Protein AF-0000000082338033 (afdb_homodimer)

pLDDT: mean 82.48, std 18.39, range [21.53, 98.69]

Radius of gyration: 28.2 Å; Cα contacts (8 Å, |Δi|>4): 1846; chains: 2; bounding box: 89×76×58 Å

Secondary structure (DSSP, 8-state):
--STTTGGGS-------------EEEEEESSSS--HHHHHHHHHTT-EEEEEE-----S-HHHHHHHHHHHHHHHHHTSPTT--EEEEEEHHHHHHHHHHHTSS-SS-S-TTEEEEEEES----HHHHTTS-------TT-EEEEEE---S-TTSPPEEEEEEEEGGGGGGGGGGS--SS-EEEEEEEETT--TTTTT-TTSTT--HHHHHHHHHHHHHHHHHHTTTTTSSS--SSPPHHHHHHHHHHHHHHHHH--SSTT-----GGGBGGGGT-BGGGTB--EEEETTTTEEESSHHHHHHIIIIISTTSS-TT-EEEEEEEEE-SSEEEEEEEEEEE--S-BTTTBTTPPP---EEEEEEEEEEEEETTEEEEEEEE--HHHHHHHHTS--TT---TT---SS--TTS----SS----STHHHHHHH-/--STTTGGGS-------------EEEEEESSSS--HHHHHHHHHTT-EEEEEE-----S-HHHHHHHHHHHHHHHHHTSPTT--EEEEEEHHHHHHHHHHHTSS-SS-S-TTEEEEEEES----HHHHTTS-------TT-EEEEEE---S-TTSPPEEEEEEEEGGGGGGGGGGS--SS-EEEEEEEETT--TTTTT-TTSTT--HHHHHHHHHHHHHHHHHHTTTTTSSS--SSPPHHHHHHHHHHHHHHHHH-TTSTT-----GGGBGGGGT-BGGGTB--EEEETTTTEEESSHHHHHHIIIIISTTSS-TT-EEEEEEEEE-SSEEEEEEEEEEE--S-BTTTBTTPPP---EEEEEEEEEEEEETTEEEEEEEE--HHHHHHHHTS--TT---TT---SS--TTS----SS----STHHHHHHH-

Organism: NCBI:txid1220207

Solvent-accessible surface area (backbone atoms only — not comparable to full-atom values): 45365 Å² total; per-residue (Å²): 126,70,66,74,67,59,67,76,64,65,82,68,70,77,69,68,67,73,79,68,78,74,45,36,31,38,38,32,29,60,44,90,69,72,47,63,36,59,52,50,52,46,37,50,56,50,34,45,73,45,80,44,61,43,67,81,83,57,94,48,65,66,58,40,30,51,51,52,48,49,55,52,47,56,57,56,69,69,49,56,91,89,55,51,34,31,37,42,22,27,32,48,46,15,31,34,54,49,51,55,64,60,41,96,53,93,68,68,83,55,79,49,47,24,17,40,35,27,38,31,48,48,68,55,67,77,60,55,71,70,47,64,86,50,77,74,62,46,47,75,30,42,50,57,52,69,48,73,63,70,76,74,69,82,59,84,46,31,29,34,36,38,38,32,24,30,87,40,48,52,55,65,71,77,70,70,77,62,95,60,63,30,39,38,36,36,38,40,36,57,93,35,38,72,58,23,68,60,37,85,85,41,90,46,36,30,69,52,60,26,53,40,48,46,56,52,48,50,40,42,48,39,44,35,51,35,48,88,70,31,55,57,81,62,78,30,55,56,42,64,48,48,51,20,51,49,51,38,41,42,44,50,42,51,68,50,58,80,62,89,81,64,61,57,74,56,40,76,51,20,26,62,47,19,59,16,38,80,62,61,77,38,66,11,34,39,36,28,40,37,46,66,36,56,28,54,38,39,67,40,42,50,47,31,55,62,64,28,30,63,62,48,46,34,88,60,51,44,78,43,80,48,42,76,38,48,36,79,41,30,37,36,36,36,31,38,40,35,32,44,30,70,37,42,29,51,45,70,37,50,75,36,34,10,42,62,34,64,44,53,44,56,34,39,39,39,37,33,44,52,55,50,16,38,30,34,36,42,36,43,41,36,49,37,24,54,32,38,47,56,40,58,42,53,54,62,66,61,47,86,83,49,64,56,76,43,48,16,94,87,63,42,63,65,70,70,55,56,62,66,33,44,56,65,38,38,57,63,71,73,99,130,69,67,75,67,61,69,78,65,66,84,68,71,76,69,66,70,71,79,68,78,73,44,36,30,40,38,30,29,60,42,88,70,75,49,63,37,59,52,51,52,45,37,50,56,51,34,44,73,43,79,44,61,44,67,80,82,56,93,47,65,64,59,40,31,51,51,53,50,49,56,52,47,59,56,58,69,70,48,56,92,90,54,50,34,32,38,42,22,27,32,49,45,16,30,32,54,50,51,56,66,60,42,95,52,92,67,68,84,55,79,50,47,24,18,39,36,27,38,33,49,49,70,54,68,76,60,56,72,70,46,66,87,50,76,72,64,43,50,77,28,40,50,54,51,69,50,73,60,70,76,74,68,82,57,83,46,29,29,35,36,39,38,32,24,31,87,41,49,52,55,64,72,77,72,72,83,57,98,59,64,30,39,37,35,39,35,41,36,54,94,36,38,72,58,21,68,60,37,86,86,42,90,47,35,30,70,52,60,26,53,40,50,46,55,51,48,50,39,44,48,37,44,34,52,34,46,89,71,30,55,58,80,61,77,31,54,56,41,63,49,49,51,21,49,50,53,39,40,42,46,48,44,51,68,46,58,79,59,87,81,65,62,56,74,56,39,75,49,22,25,62,47,20,58,15,39,80,61,61,76,37,65,11,35,38,37,28,40,38,45,66,36,56,28,55,38,38,67,38,43,51,48,32,57,61,64,28,29,62,63,48,45,36,88,61,52,43,77,42,78,48,42,76,40,50,33,79,41,31,38,37,36,37,31,38,40,35,33,42,31,69,36,41,29,49,46,70,38,49,76,35,33,9,43,62,36,65,42,52,44,55,34,40,37,39,36,33,44,54,54,53,16,38,28,35,35,42,36,42,39,37,47,38,24,54,32,37,47,56,40,57,41,53,54,60,65,60,48,88,84,48,64,56,75,44,48,17,93,86,63,42,64,65,70,72,56,57,61,65,32,45,56,65,37,39,57,62,70,74,100

Foldseek 3Di:
DVVVVPPVPDDPPPPPPPDFFAAEEEEEEQDPDFQPLVQVLVVLQRHDYDYDHAHDDDPDLQVSLVVVLVVVVVVVVVGDPPHAYEYEYAEQVLQSPLVQQQPPDPDGSGVRYLEYEYAAYHDDPVVLVPFDDDDQDDAFDFPWQQPAPPDDVPDRAREYEYEHEQVCRRCPVVRRDGPDHHTYIYGYHNVADGVQQTDPPDPRHDPVSNVVSVLVRLQRSCVSCPPPVHSPDGQADAQVVLVVVVVVLLVCVQVVVPPPPCQRQQLVQAAPSLQHDVSNVFFAWEAADPVRQIDRHNVSNSCCSRAQAPPPADPQWDKAWDDWDGGRFKIKTKIKIKDFQQADRCSQHNPDGGQRFIAIWIKMWMFGHRSRGTRYIYIDTDSLQVCVRSPNDDQQDDDPPDADDAADPVGHGDDRGHPDHYCVNVVVSND/DVVVVPPVPDDPPPPPPPDFFAAEEEEEEQDPDFQPLVQVLVVLQRHDYDYDHAHDDDPDLQVSLVVVLVVVVVVVVPGDPPHAYEYEYAEQVLQSPLVQQQPPDQDGSGVRYLEYEYAAYHDDPVVLVPFDDDDQDDQFDFPWQAPAPPDDVPDRAYEYEYEHEQVCRRCPVVRRDGPDHHGYIYGYHNVADGVCQTDPPDPRHDPVSNVVSVLVRLQRSCVSCPPPVHSPDGQADAQVVLVVVVVVLLVCCQVVVPPPPCQRQQLVQAAPSLQHDVSNVFFAWEAADVVRQIDRHNVSNSCCSRAQAPPPADPQWDKAWDDWDGGRFKIKTKIKIKDFQQADRCSQHNPDGGQRFIAIWIKMWMFGHRSRGTRYIYIDTDNLQVCVRSPNDDQQDDDPPDADDAADPVGHGDDRGHPDHYCVNVVVSND

Structure (mmCIF, N/CA/C/O backbone):
data_AF-0000000082338033-model_v1
#
loop_
_entity.id
_entity.type
_entity.pdbx_description
1 polymer 'Dienelactone hydrolase'
#
loop_
_atom_site.group_PDB
_atom_site.id
_atom_site.type_symbol
_atom_site.label_atom_id
_atom_site.label_alt_id
_atom_site.label_comp_id
_atom_site.label_asym_id
_atom_site.label_entity_id
_atom_site.label_seq_id
_atom_site.pdbx_PDB_ins_code
_atom_site.Cartn_x
_atom_site.Cartn_y
_atom_site.Cartn_z
_atom_site.occupancy
_atom_site.B_iso_or_equiv
_atom_site.auth_seq_id
_atom_site.auth_comp_id
_atom_site.auth_asym_id
_atom_site.auth_atom_id
_atom_site.pdbx_PDB_model_num
ATOM 1 N N . MET A 1 1 ? -47.188 20.906 7.078 1 21.73 1 MET A N 1
ATOM 2 C CA . MET A 1 1 ? -46.031 20.047 6.949 1 21.73 1 MET A CA 1
ATOM 3 C C . MET A 1 1 ? -45.375 20.234 5.59 1 21.73 1 MET A C 1
ATOM 5 O O . MET A 1 1 ? -44.25 19.781 5.375 1 21.73 1 MET A O 1
ATOM 9 N N . SER A 1 2 ? -46.125 20.625 4.613 1 25.62 2 SER A N 1
ATOM 10 C CA . SER A 1 2 ? -46.062 21.016 3.209 1 25.62 2 SER A CA 1
ATOM 11 C C . SER A 1 2 ? -45.219 22.281 3.031 1 25.62 2 SER A C 1
ATOM 13 O O . SER A 1 2 ? -44.406 22.375 2.105 1 25.62 2 SER A O 1
ATOM 15 N N . LYS A 1 3 ? -45.562 23.312 3.816 1 28.59 3 LYS A N 1
ATOM 16 C CA . LYS A 1 3 ? -45.062 24.688 3.672 1 28.59 3 LYS A CA 1
ATOM 17 C C . LYS A 1 3 ? -43.594 24.766 4.051 1 28.59 3 LYS A C 1
ATOM 19 O O . LYS A 1 3 ? -42.875 25.672 3.6 1 28.59 3 LYS A O 1
ATOM 24 N N . LEU A 1 4 ? -43.312 23.984 5.18 1 24.83 4 LEU A N 1
ATOM 25 C CA . LEU A 1 4 ? -41.938 24.125 5.691 1 24.83 4 LEU A CA 1
ATOM 26 C C . LEU A 1 4 ? -40.938 23.562 4.707 1 24.83 4 LEU A C 1
ATOM 28 O O . LEU A 1 4 ? -39.75 23.953 4.719 1 24.83 4 LEU A O 1
ATOM 32 N N . LEU A 1 5 ? -41.344 22.641 3.785 1 27.52 5 LEU A N 1
ATOM 33 C CA . LEU A 1 5 ? -40.531 22.062 2.729 1 27.52 5 LEU A CA 1
ATOM 34 C C . LEU A 1 5 ? -40.188 23.125 1.687 1 27.52 5 LEU A C 1
ATOM 36 O O . LEU A 1 5 ? -39.188 22.969 0.955 1 27.52 5 LEU A O 1
ATOM 40 N N . GLN A 1 6 ? -41.094 24.141 1.476 1 27.52 6 GLN A N 1
ATOM 41 C CA . GLN A 1 6 ? -41 25.047 0.335 1 27.52 6 GLN A CA 1
ATOM 42 C C . GLN A 1 6 ? -39.844 26.047 0.517 1 27.52 6 GLN A C 1
ATOM 44 O O . GLN A 1 6 ? -39.25 26.5 -0.463 1 27.52 6 GLN A O 1
ATOM 49 N N . SER A 1 7 ? -39.75 26.578 1.756 1 27.94 7 SER A N 1
ATOM 50 C CA . SER A 1 7 ? -38.938 27.797 1.896 1 27.94 7 SER A CA 1
ATOM 51 C C . SER A 1 7 ? -37.469 27.469 1.843 1 27.94 7 SER A C 1
ATOM 53 O O . SER A 1 7 ? -36.625 28.375 1.93 1 27.94 7 SER A O 1
ATOM 55 N N . ILE A 1 8 ? -37.094 26.188 2.029 1 28.62 8 ILE A N 1
ATOM 56 C CA . ILE A 1 8 ? -35.656 25.953 2.152 1 28.62 8 ILE A CA 1
ATOM 57 C C . ILE A 1 8 ? -35 26.109 0.786 1 28.62 8 ILE A C 1
ATOM 59 O O . ILE A 1 8 ? -33.812 25.797 0.626 1 28.62 8 ILE A O 1
ATOM 63 N N . ARG A 1 9 ? -35.719 26.422 -0.312 1 28.38 9 ARG A N 1
ATOM 64 C CA . ARG A 1 9 ? -35.156 26.453 -1.658 1 28.38 9 ARG A CA 1
ATOM 65 C C . ARG A 1 9 ? -34.188 27.625 -1.829 1 28.38 9 ARG A C 1
ATOM 67 O O . ARG A 1 9 ? -33.375 27.625 -2.736 1 28.38 9 ARG A O 1
ATOM 74 N N . ARG A 1 10 ? -34.594 28.797 -1.428 1 29.11 10 ARG A N 1
ATOM 75 C CA . ARG A 1 10 ? -34.219 29.906 -2.293 1 29.11 10 ARG A CA 1
ATOM 76 C C . ARG A 1 10 ? -32.719 30.203 -2.158 1 29.11 10 ARG A C 1
ATOM 78 O O . ARG A 1 10 ? -32.031 30.453 -3.156 1 29.11 10 ARG A O 1
ATOM 85 N N . ARG A 1 11 ? -32.312 30.875 -1.029 1 29.27 11 ARG A N 1
ATOM 86 C CA . ARG A 1 11 ? -31.203 31.797 -1.237 1 29.27 11 ARG A CA 1
ATOM 87 C C . ARG A 1 11 ? -29.875 31.062 -1.253 1 29.27 11 ARG A C 1
ATOM 89 O O . ARG A 1 11 ? -29.312 30.781 -0.197 1 29.27 11 ARG A O 1
ATOM 96 N N . SER A 1 12 ? -29.812 30 -2.006 1 30.42 12 SER A N 1
ATOM 97 C CA . SER A 1 12 ? -28.469 29.469 -2.227 1 30.42 12 SER A CA 1
ATOM 98 C C . SER A 1 12 ? -27.5 30.578 -2.639 1 30.42 12 SER A C 1
ATOM 100 O O . SER A 1 12 ? -27.578 31.094 -3.756 1 30.42 12 SER A O 1
ATOM 102 N N . SER A 1 13 ? -27.359 31.656 -1.843 1 30.8 13 SER A N 1
ATOM 103 C CA . SER A 1 13 ? -26.297 32.562 -2.238 1 30.8 13 SER A CA 1
ATOM 104 C C . SER A 1 13 ? -25.062 31.797 -2.736 1 30.8 13 SER A C 1
ATOM 106 O O . SER A 1 13 ? -24.625 30.844 -2.088 1 30.8 13 SER A O 1
ATOM 108 N N . THR A 1 14 ? -24.906 31.781 -4 1 34.66 14 THR A N 1
ATOM 109 C CA . THR A 1 14 ? -23.781 31.297 -4.789 1 34.66 14 THR A CA 1
ATOM 110 C C . THR A 1 14 ? -22.453 31.766 -4.18 1 34.66 14 THR A C 1
ATOM 112 O O . THR A 1 14 ? -21.984 32.875 -4.465 1 34.66 14 THR A O 1
ATOM 115 N N . HIS A 1 15 ? -22.312 31.781 -2.908 1 31.56 15 HIS A N 1
ATOM 116 C CA . HIS A 1 15 ? -20.938 32.062 -2.504 1 31.56 15 HIS A CA 1
ATOM 117 C C . HIS A 1 15 ? -19.953 31.234 -3.299 1 31.56 15 HIS A C 1
ATOM 119 O O . HIS A 1 15 ? -19.906 30.016 -3.162 1 31.56 15 HIS A O 1
ATOM 125 N N . ARG A 1 16 ? -19.609 31.75 -4.414 1 37.38 16 ARG A N 1
ATOM 126 C CA . ARG A 1 16 ? -18.5 31.188 -5.168 1 37.38 16 ARG A CA 1
ATOM 127 C C . ARG A 1 16 ? -17.328 30.844 -4.25 1 37.38 16 ARG A C 1
ATOM 129 O O . ARG A 1 16 ? -16.859 31.703 -3.488 1 37.38 16 ARG A O 1
ATOM 136 N N . PRO A 1 17 ? -17.141 29.625 -3.932 1 40.53 17 PRO A N 1
ATOM 137 C CA . PRO A 1 17 ? -15.961 29.297 -3.137 1 40.53 17 PRO A CA 1
ATOM 138 C C . PRO A 1 17 ? -14.734 30.109 -3.547 1 40.53 17 PRO A C 1
ATOM 140 O O . PRO A 1 17 ? -14.531 30.375 -4.734 1 40.53 17 PRO A O 1
ATOM 143 N N . LYS A 1 18 ? -14.273 31.125 -2.795 1 44.19 18 LYS A N 1
ATOM 144 C CA . LYS A 1 18 ? -13.023 31.828 -3.068 1 44.19 18 LYS A CA 1
ATOM 145 C C . LYS A 1 18 ? -11.984 30.906 -3.688 1 44.19 18 LYS A C 1
ATOM 147 O O . LYS A 1 18 ? -11.859 29.75 -3.277 1 44.19 18 LYS A O 1
ATOM 152 N N . PRO A 1 19 ? -11.523 31.281 -4.828 1 49.94 19 PRO A N 1
ATOM 153 C CA . PRO A 1 19 ? -10.523 30.453 -5.496 1 49.94 19 PRO A CA 1
ATOM 154 C C . PRO A 1 19 ? -9.391 30.016 -4.566 1 49.94 19 PRO A C 1
ATOM 156 O O . PRO A 1 19 ? -8.945 30.797 -3.727 1 49.94 19 PRO A O 1
ATOM 159 N N . SER A 1 20 ? -9.227 28.734 -4.191 1 61.56 20 SER A N 1
ATOM 160 C CA . SER A 1 20 ? -8.18 28.172 -3.342 1 61.56 20 SER A CA 1
ATOM 161 C C . SER A 1 20 ? -6.816 28.75 -3.684 1 61.56 20 SER A C 1
ATOM 163 O O . SER A 1 20 ? -6.539 29.062 -4.848 1 61.56 20 SER A O 1
ATOM 165 N N . SER A 1 21 ? -6.09 29.422 -2.721 1 73.44 21 SER A N 1
ATOM 166 C CA . SER A 1 21 ? -4.719 29.906 -2.869 1 73.44 21 SER A CA 1
ATOM 167 C C . SER A 1 21 ? -3.869 28.906 -3.656 1 73.44 21 SER A C 1
ATOM 169 O O . SER A 1 21 ? -3.984 27.703 -3.465 1 73.44 21 SER A O 1
ATOM 171 N N . PRO A 1 22 ? -3.242 29.5 -4.723 1 85.62 22 PRO A N 1
ATOM 172 C CA . PRO A 1 22 ? -2.42 28.609 -5.543 1 85.62 22 PRO A CA 1
ATOM 173 C C . PRO A 1 22 ? -1.32 27.922 -4.738 1 85.62 22 PRO A C 1
ATOM 175 O O . PRO A 1 22 ? -0.741 28.516 -3.832 1 85.62 22 PRO A O 1
ATOM 178 N N . ARG A 1 23 ? -1.162 26.703 -4.895 1 91.5 23 ARG A N 1
ATOM 179 C CA . ARG A 1 23 ? -0.034 25.953 -4.352 1 91.5 23 ARG A CA 1
ATOM 180 C C . ARG A 1 23 ? 1.209 26.141 -5.219 1 91.5 23 ARG A C 1
ATOM 182 O O . ARG A 1 23 ? 1.456 25.344 -6.125 1 91.5 23 ARG A O 1
ATOM 189 N N . ARG A 1 24 ? 1.961 27.125 -4.969 1 95.56 24 ARG A N 1
ATOM 190 C CA . ARG A 1 24 ? 3.084 27.531 -5.805 1 95.56 24 ARG A CA 1
ATOM 191 C C . ARG A 1 24 ? 4.258 26.562 -5.648 1 95.56 24 ARG A C 1
ATOM 193 O O . ARG A 1 24 ? 4.699 26.297 -4.531 1 95.56 24 ARG A O 1
ATOM 200 N N . LEU A 1 25 ? 4.676 26.047 -6.746 1 97.62 25 LEU A N 1
ATOM 201 C CA . LEU A 1 25 ? 5.828 25.156 -6.805 1 97.62 25 LEU A CA 1
ATOM 202 C C . LEU A 1 25 ? 6.879 25.688 -7.773 1 97.62 25 LEU A C 1
ATOM 204 O O . LEU A 1 25 ? 6.609 25.859 -8.961 1 97.62 25 LEU A O 1
ATOM 208 N N . TYR A 1 26 ? 8.016 26.016 -7.258 1 98.06 26 TYR A N 1
ATOM 209 C CA . TYR A 1 26 ? 9.125 26.438 -8.102 1 98.06 26 TYR A CA 1
ATOM 210 C C . TYR A 1 26 ? 10.055 25.281 -8.414 1 98.06 26 TYR A C 1
ATOM 212 O O . TYR A 1 26 ? 10.641 24.672 -7.512 1 98.06 26 TYR A O 1
ATOM 220 N N . VAL A 1 27 ? 10.125 24.953 -9.695 1 97.81 27 VAL A N 1
ATOM 221 C CA . VAL A 1 27 ? 11.078 23.953 -10.172 1 97.81 27 VAL A CA 1
ATOM 222 C C . VAL A 1 27 ? 12.375 24.641 -10.602 1 97.81 27 VAL A C 1
ATOM 224 O O . VAL A 1 27 ? 12.359 25.547 -11.43 1 97.81 27 VAL A O 1
ATOM 227 N N . VAL A 1 28 ? 13.492 24.203 -9.969 1 97.69 28 VAL A N 1
ATOM 228 C CA . VAL A 1 28 ? 14.773 24.875 -10.219 1 97.69 28 VAL A CA 1
ATOM 229 C C . VAL A 1 28 ? 15.797 23.844 -10.703 1 97.69 28 VAL A C 1
ATOM 231 O O . VAL A 1 28 ? 15.953 22.781 -10.102 1 97.69 28 VAL A O 1
ATOM 234 N N . SER A 1 29 ? 16.438 24.125 -11.789 1 96.25 29 SER A N 1
ATOM 235 C CA . SER A 1 29 ? 17.516 23.297 -12.305 1 96.25 29 SER A CA 1
ATOM 236 C C . SER A 1 29 ? 18.578 24.141 -13.008 1 96.25 29 SER A C 1
ATOM 238 O O . SER A 1 29 ? 18.406 25.344 -13.172 1 96.25 29 SER A O 1
ATOM 240 N N . ASP A 1 30 ? 19.688 23.5 -13.398 1 94.69 30 ASP A N 1
ATOM 241 C CA . ASP A 1 30 ? 20.797 24.234 -14 1 94.69 30 ASP A CA 1
ATOM 242 C C . ASP A 1 30 ? 20.734 24.188 -15.523 1 94.69 30 ASP A C 1
ATOM 244 O O . ASP A 1 30 ? 21.719 24.453 -16.203 1 94.69 30 ASP A O 1
ATOM 248 N N . THR A 1 31 ? 19.609 23.766 -16.062 1 91.5 31 THR A N 1
ATOM 249 C CA . THR A 1 31 ? 19.375 23.766 -17.5 1 91.5 31 THR A CA 1
ATOM 250 C C . THR A 1 31 ? 18.438 24.891 -17.891 1 91.5 31 THR A C 1
ATOM 252 O O . THR A 1 31 ? 17.609 25.344 -17.094 1 91.5 31 THR A O 1
ATOM 255 N N . PRO A 1 32 ? 18.562 25.359 -19.109 1 91.5 32 PRO A N 1
ATOM 256 C CA . PRO A 1 32 ? 17.719 26.469 -19.531 1 91.5 32 PRO A CA 1
ATOM 257 C C . PRO A 1 32 ? 16.25 26.109 -19.609 1 91.5 32 PRO A C 1
ATOM 259 O O . PRO A 1 32 ? 15.375 26.953 -19.375 1 91.5 32 PRO A O 1
ATOM 262 N N . ALA A 1 33 ? 16.047 24.859 -20.016 1 90.44 33 ALA A N 1
ATOM 263 C CA . ALA A 1 33 ? 14.672 24.375 -20.078 1 90.44 33 ALA A CA 1
ATOM 264 C C . ALA A 1 33 ? 14.516 23.078 -19.297 1 90.44 33 ALA A C 1
ATOM 266 O O . ALA A 1 33 ? 15.5 22.359 -19.047 1 90.44 33 ALA A O 1
ATOM 267 N N . PHE A 1 34 ? 13.289 22.953 -18.859 1 91 34 PHE A N 1
ATOM 268 C CA . PHE A 1 34 ? 12.977 21.719 -18.125 1 91 34 PHE A CA 1
ATOM 269 C C . PHE A 1 34 ? 11.953 20.891 -18.891 1 91 34 PHE A C 1
ATOM 271 O O . PHE A 1 34 ? 11.281 21.391 -19.781 1 91 34 PHE A O 1
ATOM 278 N N . ASP A 1 35 ? 11.922 19.641 -18.562 1 88.31 35 ASP A N 1
ATOM 279 C CA . ASP A 1 35 ? 11.016 18.703 -19.219 1 88.31 35 ASP A CA 1
ATOM 280 C C . ASP A 1 35 ? 9.562 19.141 -19.078 1 88.31 35 ASP A C 1
ATOM 282 O O . ASP A 1 35 ? 9.047 19.234 -17.969 1 88.31 35 ASP A O 1
ATOM 286 N N . SER A 1 36 ? 8.875 19.359 -20.188 1 87.19 36 SER A N 1
ATOM 287 C CA . SER A 1 36 ? 7.504 19.875 -20.188 1 87.19 36 SER A CA 1
ATOM 288 C C . SER A 1 36 ? 6.531 18.844 -19.625 1 87.19 36 SER A C 1
ATOM 290 O O . SER A 1 36 ? 5.539 19.203 -18.984 1 87.19 36 SER A O 1
ATOM 292 N N . ALA A 1 37 ? 6.801 17.609 -19.844 1 85.19 37 ALA A N 1
ATOM 293 C CA . ALA A 1 37 ? 5.93 16.547 -19.344 1 85.19 37 ALA A CA 1
ATOM 294 C C . ALA A 1 37 ? 5.91 16.531 -17.812 1 85.19 37 ALA A C 1
ATOM 296 O O . ALA A 1 37 ? 4.852 16.359 -17.203 1 85.19 37 ALA A O 1
ATOM 297 N N . SER A 1 38 ? 7.051 16.719 -17.281 1 88.44 38 SER A N 1
ATOM 298 C CA . SER A 1 38 ? 7.156 16.75 -15.82 1 88.44 38 SER A CA 1
ATOM 299 C C . SER A 1 38 ? 6.398 17.922 -15.227 1 88.44 38 SER A C 1
ATOM 301 O O . SER A 1 38 ? 5.711 17.781 -14.211 1 88.44 38 SER A O 1
ATOM 303 N N . ILE A 1 39 ? 6.539 19.031 -15.844 1 91.69 39 ILE A N 1
ATOM 304 C CA . ILE A 1 39 ? 5.852 20.234 -15.383 1 91.69 39 ILE A CA 1
ATOM 305 C C . ILE A 1 39 ? 4.34 20.031 -15.477 1 91.69 39 ILE A C 1
ATOM 307 O O . ILE A 1 39 ? 3.607 20.328 -14.531 1 91.69 39 ILE A O 1
ATOM 311 N N . ARG A 1 40 ? 3.912 19.531 -16.531 1 88.94 40 ARG A N 1
ATOM 312 C CA . ARG A 1 40 ? 2.484 19.297 -16.734 1 88.94 40 ARG A CA 1
ATOM 313 C C . ARG A 1 40 ? 1.941 18.312 -15.695 1 88.94 40 ARG A C 1
ATOM 315 O O . ARG A 1 40 ? 0.81 18.453 -15.234 1 88.94 40 ARG A O 1
ATOM 322 N N . ARG A 1 41 ? 2.695 17.344 -15.422 1 88.38 41 ARG A N 1
ATOM 323 C CA . ARG A 1 41 ? 2.281 16.359 -14.422 1 88.38 41 ARG A CA 1
ATOM 324 C C . ARG A 1 41 ? 2.084 17 -13.062 1 88.38 41 ARG A C 1
ATOM 326 O O . ARG A 1 41 ? 1.107 16.719 -12.367 1 88.38 41 ARG A O 1
ATOM 333 N N . LEU A 1 42 ? 3.037 17.859 -12.734 1 92.62 42 LEU A N 1
ATOM 334 C CA . LEU A 1 42 ? 2.93 18.594 -11.477 1 92.62 42 LEU A CA 1
ATOM 335 C C . LEU A 1 42 ? 1.697 19.484 -11.469 1 92.62 42 LEU A C 1
ATOM 337 O O . LEU A 1 42 ? 0.982 19.562 -10.469 1 92.62 42 LEU A O 1
ATOM 341 N N . GLU A 1 43 ? 1.439 20.078 -12.547 1 92.19 43 GLU A N 1
ATOM 342 C CA . GLU A 1 43 ? 0.268 20.953 -12.664 1 92.19 43 GLU A CA 1
ATOM 343 C C . GLU A 1 43 ? -1.023 20.141 -12.57 1 92.19 43 GLU A C 1
ATOM 345 O O . GLU A 1 43 ? -1.983 20.562 -11.922 1 92.19 43 GLU A O 1
ATOM 350 N N . ALA A 1 44 ? -1.002 19.016 -13.18 1 88.69 44 ALA A N 1
ATOM 351 C CA . ALA A 1 44 ? -2.176 18.141 -13.141 1 88.69 44 ALA A CA 1
ATOM 352 C C . ALA A 1 44 ? -2.477 17.688 -11.719 1 88.69 44 ALA A C 1
ATOM 354 O O . ALA A 1 44 ? -3.629 17.406 -11.375 1 88.69 44 ALA A O 1
ATOM 355 N N . GLU A 1 45 ? -1.458 17.625 -10.961 1 91 45 GLU A N 1
ATOM 356 C CA . GLU A 1 45 ? -1.619 17.219 -9.562 1 91 45 GLU A CA 1
ATOM 357 C C . GLU A 1 45 ? -2.076 18.375 -8.695 1 91 45 GLU A C 1
ATOM 359 O O . GLU A 1 45 ? -2.266 18.219 -7.484 1 91 45 GLU A O 1
ATOM 364 N N . GLY A 1 46 ? -2.186 19.562 -9.234 1 90.44 46 GLY A N 1
ATOM 365 C CA . GLY A 1 46 ? -2.801 20.672 -8.516 1 90.44 46 GLY A CA 1
ATOM 366 C C . GLY A 1 46 ? -1.814 21.766 -8.141 1 90.44 46 GLY A C 1
ATOM 367 O O . GLY A 1 46 ? -2.141 22.672 -7.363 1 90.44 46 GLY A O 1
ATOM 368 N N . PHE A 1 47 ? -0.617 21.766 -8.664 1 94.06 47 PHE A N 1
ATOM 369 C CA . PHE A 1 47 ? 0.382 22.781 -8.328 1 94.06 47 PHE A CA 1
ATOM 370 C C . PHE A 1 47 ? 0.433 23.875 -9.383 1 94.06 47 PHE A C 1
ATOM 372 O O . PHE A 1 47 ? 0.19 23.609 -10.562 1 94.06 47 PHE A O 1
ATOM 379 N N . ALA A 1 48 ? 0.621 25.062 -8.961 1 95.12 48 ALA A N 1
ATOM 380 C CA . ALA A 1 48 ? 0.984 26.172 -9.844 1 95.12 48 ALA A CA 1
ATOM 381 C C . ALA A 1 48 ? 2.496 26.234 -10.047 1 95.12 48 ALA A C 1
ATOM 383 O O . ALA A 1 48 ? 3.217 26.766 -9.195 1 95.12 48 ALA A O 1
ATOM 384 N N . VAL A 1 49 ? 2.957 25.812 -11.25 1 96.94 49 VAL A N 1
ATOM 385 C CA . VAL A 1 49 ? 4.379 25.516 -11.414 1 96.94 49 VAL A CA 1
ATOM 386 C C . VAL A 1 49 ? 5.051 26.656 -12.18 1 96.94 49 VAL A C 1
ATOM 388 O O . VAL A 1 49 ? 4.508 27.141 -13.172 1 96.94 49 VAL A O 1
ATOM 391 N N . GLU A 1 50 ? 6.152 27.078 -11.68 1 97.19 50 GLU A N 1
ATOM 392 C CA . GLU A 1 50 ? 7.062 27.984 -12.383 1 97.19 50 GLU A CA 1
ATOM 393 C C . GLU A 1 50 ? 8.477 27.406 -12.445 1 97.19 50 GLU A C 1
ATOM 395 O O . GLU A 1 50 ? 9.016 26.969 -11.422 1 97.19 50 GLU A O 1
ATOM 400 N N . TYR A 1 51 ? 9.016 27.359 -13.641 1 96.94 51 TYR A N 1
ATOM 401 C CA . TYR A 1 51 ? 10.391 26.906 -13.789 1 96.94 51 TYR A CA 1
ATOM 402 C C . TYR A 1 51 ? 11.367 28.062 -13.664 1 96.94 51 TYR A C 1
ATOM 404 O O . TYR A 1 51 ? 11.18 29.109 -14.281 1 96.94 51 TYR A O 1
ATOM 412 N N . LEU A 1 52 ? 12.375 27.875 -12.852 1 96.81 52 LEU A N 1
ATOM 413 C CA . LEU A 1 52 ? 13.43 28.859 -12.633 1 96.81 52 LEU A CA 1
ATOM 414 C C . LEU A 1 52 ? 14.789 28.297 -13.031 1 96.81 52 LEU A C 1
ATOM 416 O O . LEU A 1 52 ? 15.422 27.578 -12.258 1 96.81 52 LEU A O 1
ATOM 420 N N . PRO A 1 53 ? 15.188 28.609 -14.266 1 96.12 53 PRO A N 1
ATOM 421 C CA . PRO A 1 53 ? 16.547 28.172 -14.625 1 96.12 53 PRO A CA 1
ATOM 422 C C . PRO A 1 53 ? 17.625 28.922 -13.844 1 96.12 53 PRO A C 1
ATOM 424 O O . PRO A 1 53 ? 17.516 30.125 -13.617 1 96.12 53 PRO A O 1
ATOM 427 N N . PHE A 1 54 ? 18.594 28.156 -13.32 1 95.69 54 PHE A N 1
ATOM 428 C CA . PHE A 1 54 ? 19.688 28.766 -12.57 1 95.69 54 PHE A CA 1
ATOM 429 C C . PHE A 1 54 ? 21.016 28.094 -12.914 1 95.69 54 PHE A C 1
ATOM 431 O O . PHE A 1 54 ? 21.25 26.938 -12.523 1 95.69 54 PHE A O 1
ATOM 438 N N . GLN A 1 55 ? 21.797 28.797 -13.586 1 89.88 55 GLN A N 1
ATOM 439 C CA . GLN A 1 55 ? 23.141 28.312 -13.898 1 89.88 55 GLN A CA 1
ATOM 440 C C . GLN A 1 55 ? 24.188 28.984 -13.016 1 89.88 55 GLN A C 1
ATOM 442 O O . GLN A 1 55 ? 24.328 30.219 -13.039 1 89.88 55 GLN A O 1
ATOM 447 N N . ALA A 1 56 ? 24.797 28.094 -12.273 1 84.12 56 ALA A N 1
ATOM 448 C CA . ALA A 1 56 ? 25.859 28.625 -11.43 1 84.12 56 ALA A CA 1
ATOM 449 C C . ALA A 1 56 ? 26.984 29.219 -12.273 1 84.12 56 ALA A C 1
ATOM 451 O O . ALA A 1 56 ? 27.359 28.656 -13.297 1 84.12 56 ALA A O 1
ATOM 452 N N . GLN A 1 57 ? 27.422 30.391 -11.922 1 80.81 57 GLN A N 1
ATOM 453 C CA . GLN A 1 57 ? 28.391 31.125 -12.734 1 80.81 57 GLN A CA 1
ATOM 454 C C . GLN A 1 57 ? 29.703 31.312 -11.977 1 80.81 57 GLN A C 1
ATOM 456 O O . GLN A 1 57 ? 30.734 31.641 -12.578 1 80.81 57 GLN A O 1
ATOM 461 N N . SER A 1 58 ? 29.688 31.047 -10.688 1 79.31 58 SER A N 1
ATOM 462 C CA . SER A 1 58 ? 30.859 31.375 -9.875 1 79.31 58 SER A CA 1
ATOM 463 C C . SER A 1 58 ? 31.578 30.125 -9.398 1 79.31 58 SER A C 1
ATOM 465 O O . SER A 1 58 ? 30.969 29.047 -9.32 1 79.31 58 SER A O 1
ATOM 467 N N . ALA A 1 59 ? 32.812 30.266 -9.281 1 79.5 59 ALA A N 1
ATOM 468 C CA . ALA A 1 59 ? 33.594 29.203 -8.641 1 79.5 59 ALA A CA 1
ATOM 469 C C . ALA A 1 59 ? 33.281 29.125 -7.145 1 79.5 59 ALA A C 1
ATOM 471 O O . ALA A 1 59 ? 33.469 28.078 -6.523 1 79.5 59 ALA A O 1
ATOM 472 N N . ASP A 1 60 ? 32.75 30.203 -6.633 1 85.5 60 ASP A N 1
ATOM 473 C CA . ASP A 1 60 ? 32.406 30.281 -5.219 1 85.5 60 ASP A CA 1
ATOM 474 C C . ASP A 1 60 ? 30.953 29.844 -5.004 1 85.5 60 ASP A C 1
ATOM 476 O O . ASP A 1 60 ? 30.016 30.562 -5.371 1 85.5 60 ASP A O 1
ATOM 480 N N . ALA A 1 61 ? 30.734 28.766 -4.371 1 88.81 61 ALA A N 1
ATOM 481 C CA . ALA A 1 61 ? 29.406 28.203 -4.121 1 88.81 61 ALA A CA 1
ATOM 482 C C . ALA A 1 61 ? 28.578 29.141 -3.258 1 88.81 61 ALA A C 1
ATOM 484 O O . ALA A 1 61 ? 27.359 29.219 -3.406 1 88.81 61 ALA A O 1
ATOM 485 N N . ASN A 1 62 ? 29.234 29.953 -2.467 1 90.12 62 ASN A N 1
ATOM 486 C CA . ASN A 1 62 ? 28.5 30.844 -1.583 1 90.12 62 ASN A CA 1
ATOM 487 C C . ASN A 1 62 ? 27.891 32.031 -2.352 1 90.12 62 ASN A C 1
ATOM 489 O O . ASN A 1 62 ? 26.828 32.531 -2 1 90.12 62 ASN A O 1
ATOM 493 N N . ARG A 1 63 ? 28.625 32.438 -3.289 1 92.81 63 ARG A N 1
ATOM 494 C CA . ARG A 1 63 ? 28.078 33.5 -4.121 1 92.81 63 ARG A CA 1
ATOM 495 C C . ARG A 1 63 ? 26.859 33.031 -4.895 1 92.81 63 ARG A C 1
ATOM 497 O O . ARG A 1 63 ? 25.844 33.719 -4.949 1 92.81 63 ARG A O 1
ATOM 504 N N . ASP A 1 64 ? 26.969 31.875 -5.461 1 94.44 64 ASP A N 1
ATOM 505 C CA . ASP A 1 64 ? 25.828 31.312 -6.191 1 94.44 64 ASP A CA 1
ATOM 506 C C . ASP A 1 64 ? 24.656 31.047 -5.258 1 94.44 64 ASP A C 1
ATOM 508 O O . ASP A 1 64 ? 23.5 31.266 -5.629 1 94.44 64 ASP A O 1
ATOM 512 N N . ARG A 1 65 ? 24.922 30.547 -4.078 1 94.31 65 ARG A N 1
ATOM 513 C CA . ARG A 1 65 ? 23.891 30.312 -3.068 1 94.31 65 ARG A CA 1
ATOM 514 C C . ARG A 1 65 ? 23.109 31.578 -2.768 1 94.31 65 ARG A C 1
ATOM 516 O O . ARG A 1 65 ? 21.875 31.578 -2.748 1 94.31 65 ARG A O 1
ATOM 523 N N . ARG A 1 66 ? 23.844 32.688 -2.586 1 93.81 66 ARG A N 1
ATOM 524 C CA . ARG A 1 66 ? 23.203 33.969 -2.26 1 93.81 66 ARG A CA 1
ATOM 525 C C . ARG A 1 66 ? 22.359 34.469 -3.424 1 93.81 66 ARG A C 1
ATOM 527 O O . ARG A 1 66 ? 21.297 35.031 -3.215 1 93.81 66 ARG A O 1
ATOM 534 N N . GLU A 1 67 ? 22.875 34.25 -4.551 1 94.5 67 GLU A N 1
ATOM 535 C CA . GLU A 1 67 ? 22.125 34.656 -5.727 1 94.5 67 GLU A CA 1
ATOM 536 C C . GLU A 1 67 ? 20.828 33.875 -5.848 1 94.5 67 GLU A C 1
ATOM 538 O O . GLU A 1 67 ? 19.766 34.438 -6.133 1 94.5 67 GLU A O 1
ATOM 543 N N . LEU A 1 68 ? 20.906 32.594 -5.711 1 95.44 68 LEU A N 1
ATOM 544 C CA . LEU A 1 68 ? 19.703 31.75 -5.773 1 95.44 68 LEU A CA 1
ATOM 545 C C . LEU A 1 68 ? 18.734 32.125 -4.656 1 95.44 68 LEU A C 1
ATOM 547 O O . LEU A 1 68 ? 17.516 32.156 -4.875 1 95.44 68 LEU A O 1
ATOM 551 N N . GLU A 1 69 ? 19.25 32.406 -3.479 1 94.75 69 GLU A N 1
ATOM 552 C CA . GLU A 1 69 ? 18.422 32.875 -2.367 1 94.75 69 GLU A CA 1
ATOM 553 C C . GLU A 1 69 ? 17.641 34.125 -2.74 1 94.75 69 GLU A C 1
ATOM 555 O O . GLU A 1 69 ? 16.453 34.25 -2.441 1 94.75 69 GLU A O 1
ATOM 560 N N . ARG A 1 70 ? 18.375 35 -3.33 1 94.62 70 ARG A N 1
ATOM 561 C CA . ARG A 1 70 ? 17.75 36.25 -3.746 1 94.62 70 ARG A CA 1
ATOM 562 C C . ARG A 1 70 ? 16.594 36 -4.703 1 94.62 70 ARG A C 1
ATOM 564 O O . ARG A 1 70 ? 15.516 36.594 -4.559 1 94.62 70 ARG A O 1
ATOM 571 N N . ILE A 1 71 ? 16.75 35.188 -5.613 1 95.75 71 ILE A N 1
ATOM 572 C CA . ILE A 1 71 ? 15.727 34.844 -6.605 1 95.75 71 ILE A CA 1
ATOM 573 C C . ILE A 1 71 ? 14.5 34.25 -5.906 1 95.75 71 ILE A C 1
ATOM 575 O O . ILE A 1 71 ? 13.367 34.625 -6.215 1 95.75 71 ILE A O 1
ATOM 579 N N . LEU A 1 72 ? 14.68 33.344 -4.984 1 95.5 72 LEU A N 1
ATOM 580 C CA . LEU A 1 72 ? 13.578 32.719 -4.262 1 95.5 72 LEU A CA 1
ATOM 581 C C . LEU A 1 72 ? 12.883 33.75 -3.348 1 95.5 72 LEU A C 1
ATOM 583 O O . LEU A 1 72 ? 11.664 33.719 -3.193 1 95.5 72 LEU A O 1
ATOM 587 N N . HIS A 1 73 ? 13.656 34.656 -2.799 1 94.75 73 HIS A N 1
ATOM 588 C CA . HIS A 1 73 ? 13.078 35.688 -1.954 1 94.75 73 HIS A CA 1
ATOM 589 C C . HIS A 1 73 ? 12.172 36.625 -2.758 1 94.75 73 HIS A C 1
ATOM 591 O O . HIS A 1 73 ? 11.133 37.062 -2.266 1 94.75 73 HIS A O 1
ATOM 597 N N . GLU A 1 74 ? 12.609 36.938 -3.918 1 95.19 74 GLU A N 1
ATOM 598 C CA . GLU A 1 74 ? 11.773 37.75 -4.797 1 95.19 74 GLU A CA 1
ATOM 599 C C . GLU A 1 74 ? 10.414 37.094 -5.031 1 95.19 74 GLU A C 1
ATOM 601 O O . GLU A 1 74 ? 9.391 37.781 -5.047 1 95.19 74 GLU A O 1
ATOM 606 N N . ARG A 1 75 ? 10.383 35.812 -5.191 1 94 75 ARG A N 1
ATOM 607 C CA . ARG A 1 75 ? 9.133 35.094 -5.387 1 94 75 ARG A CA 1
ATOM 608 C C . ARG A 1 75 ? 8.336 35.031 -4.086 1 94 75 ARG A C 1
ATOM 610 O O . ARG A 1 75 ? 7.102 35.094 -4.105 1 94 75 ARG A O 1
ATOM 617 N N . GLU A 1 76 ? 9 34.812 -3.033 1 92.12 76 GLU A N 1
ATOM 618 C CA . GLU A 1 76 ? 8.359 34.781 -1.726 1 92.12 76 GLU A CA 1
ATOM 619 C C . GLU A 1 76 ? 7.656 36.094 -1.407 1 92.12 76 GLU A C 1
ATOM 621 O O . GLU A 1 76 ? 6.578 36.094 -0.81 1 92.12 76 GLU A O 1
ATOM 626 N N . ASP A 1 77 ? 8.242 37.156 -1.796 1 91.25 77 ASP A N 1
ATOM 627 C CA . ASP A 1 77 ? 7.703 38.5 -1.554 1 91.25 77 ASP A CA 1
ATOM 628 C C . ASP A 1 77 ? 6.395 38.688 -2.318 1 91.25 77 ASP A C 1
ATOM 630 O O . ASP A 1 77 ? 5.566 39.531 -1.925 1 91.25 77 ASP A O 1
ATOM 634 N N . ASP A 1 78 ? 6.207 37.969 -3.324 1 91.19 78 ASP A N 1
ATOM 635 C CA . ASP A 1 78 ? 5.023 38.125 -4.164 1 91.19 78 ASP A CA 1
ATOM 636 C C . ASP A 1 78 ? 3.857 37.312 -3.613 1 91.19 78 ASP A C 1
ATOM 638 O O . ASP A 1 78 ? 2.736 37.406 -4.121 1 91.19 78 ASP A O 1
ATOM 642 N N . LEU A 1 79 ? 4.094 36.594 -2.553 1 90.25 79 LEU A N 1
ATOM 643 C CA . LEU A 1 79 ? 3.051 35.719 -2.01 1 90.25 79 LEU A CA 1
ATOM 644 C C . LEU A 1 79 ? 2.059 36.531 -1.179 1 90.25 79 LEU A C 1
ATOM 646 O O . LEU A 1 79 ? 2.438 37.5 -0.52 1 90.25 79 LEU A O 1
ATOM 650 N N . GLU A 1 80 ? 0.861 36.156 -1.203 1 86.19 80 GLU A N 1
ATOM 651 C CA . GLU A 1 80 ? -0.155 36.719 -0.322 1 86.19 80 GLU A CA 1
ATOM 652 C C . GLU A 1 80 ? 0.019 36.219 1.111 1 86.19 80 GLU A C 1
ATOM 654 O O . GLU A 1 80 ? 0.678 35.188 1.348 1 86.19 80 GLU A O 1
ATOM 659 N N . PRO A 1 81 ? -0.511 37.031 2.053 1 81.81 81 PRO A N 1
ATOM 660 C CA . PRO A 1 81 ? -0.406 36.594 3.441 1 81.81 81 PRO A CA 1
ATOM 661 C C . PRO A 1 81 ? -0.952 35.188 3.648 1 81.81 81 PRO A C 1
ATOM 663 O O . PRO A 1 81 ? -2.029 34.844 3.145 1 81.81 81 PRO A O 1
ATOM 666 N N . GLY A 1 82 ? -0.137 34.344 4.277 1 78.25 82 GLY A N 1
ATOM 667 C CA . GLY A 1 82 ? -0.557 33 4.605 1 78.25 82 GLY A CA 1
ATOM 668 C C . GLY A 1 82 ? -0.188 31.984 3.539 1 78.25 82 GLY A C 1
ATOM 669 O O . GLY A 1 82 ? -0.249 30.781 3.777 1 78.25 82 GLY A O 1
ATOM 670 N N . GLU A 1 83 ? 0.167 32.531 2.369 1 85.94 83 GLU A N 1
ATOM 671 C CA . GLU A 1 83 ? 0.545 31.625 1.291 1 85.94 83 GLU A CA 1
ATOM 672 C C . GLU A 1 83 ? 1.937 31.031 1.521 1 85.94 83 GLU A C 1
ATOM 674 O O . GLU A 1 83 ? 2.809 31.703 2.086 1 85.94 83 GLU A O 1
ATOM 679 N N . ARG A 1 84 ? 2.072 29.875 1.155 1 90.69 84 ARG A N 1
ATOM 680 C CA . ARG A 1 84 ? 3.354 29.188 1.205 1 90.69 84 ARG A CA 1
ATOM 681 C C . ARG A 1 84 ? 3.76 28.688 -0.178 1 90.69 84 ARG A C 1
ATOM 683 O O . ARG A 1 84 ? 2.969 28.75 -1.122 1 90.69 84 ARG A O 1
ATOM 690 N N . TYR A 1 85 ? 5.012 28.297 -0.259 1 94.81 85 TYR A N 1
ATOM 691 C CA . TYR A 1 85 ? 5.484 27.75 -1.529 1 94.81 85 TYR A CA 1
ATOM 692 C C . TYR A 1 85 ? 6.402 26.562 -1.305 1 94.81 85 TYR A C 1
ATOM 694 O O . TYR A 1 85 ? 6.84 26.312 -0.179 1 94.81 85 TYR A O 1
ATOM 702 N N . ALA A 1 86 ? 6.57 25.781 -2.357 1 96.88 86 ALA A N 1
ATOM 703 C CA . ALA A 1 86 ? 7.488 24.641 -2.344 1 96.88 86 ALA A CA 1
ATOM 704 C C . ALA A 1 86 ? 8.539 24.766 -3.445 1 96.88 86 ALA A C 1
ATOM 706 O O . ALA A 1 86 ? 8.375 25.562 -4.379 1 96.88 86 ALA A O 1
ATOM 707 N N . VAL A 1 87 ? 9.641 24 -3.254 1 98.06 87 VAL A N 1
ATOM 708 C CA . VAL A 1 87 ? 10.711 24.016 -4.246 1 98.06 87 VAL A CA 1
ATOM 709 C C . VAL A 1 87 ? 11.102 22.578 -4.598 1 98.06 87 VAL A C 1
ATOM 711 O O . VAL A 1 87 ? 11.242 21.734 -3.711 1 98.06 87 VAL A O 1
ATOM 714 N N . MET A 1 88 ? 11.148 22.312 -5.797 1 98.19 88 MET A N 1
ATOM 715 C CA . MET A 1 88 ? 11.766 21.094 -6.336 1 98.19 88 MET A CA 1
ATOM 716 C C . MET A 1 88 ? 13.023 21.438 -7.129 1 98.19 88 MET A C 1
ATOM 718 O O . MET A 1 88 ? 12.945 22 -8.219 1 98.19 88 MET A O 1
ATOM 722 N N . ALA A 1 89 ? 14.148 21.078 -6.543 1 97.94 89 ALA A N 1
ATOM 723 C CA . ALA A 1 89 ? 15.422 21.516 -7.113 1 97.94 89 ALA A CA 1
ATOM 724 C C . ALA A 1 89 ? 16.234 20.312 -7.602 1 97.94 89 ALA A C 1
ATOM 726 O O . ALA A 1 89 ? 16.203 19.25 -6.996 1 97.94 89 ALA A O 1
ATOM 727 N N . TYR A 1 90 ? 16.969 20.547 -8.711 1 96.88 90 TYR A N 1
ATOM 728 C CA . TYR A 1 90 ? 17.797 19.516 -9.312 1 96.88 90 TYR A CA 1
ATOM 729 C C . TYR A 1 90 ? 19.25 19.953 -9.406 1 96.88 90 TYR A C 1
ATOM 731 O O . TYR A 1 90 ? 19.531 21.156 -9.523 1 96.88 90 TYR A O 1
ATOM 739 N N . ASN A 1 91 ? 20.141 19.031 -9.258 1 95.5 91 ASN A N 1
ATOM 740 C CA . ASN A 1 91 ? 21.562 19.234 -9.555 1 95.5 91 ASN A CA 1
ATOM 741 C C . ASN A 1 91 ? 22.172 20.312 -8.664 1 95.5 91 ASN A C 1
ATOM 743 O O . ASN A 1 91 ? 22.062 20.234 -7.434 1 95.5 91 ASN A O 1
ATOM 747 N N . ARG A 1 92 ? 22.875 21.281 -9.234 1 95 92 ARG A N 1
ATOM 748 C CA . ARG A 1 92 ? 23.594 22.281 -8.461 1 95 92 ARG A CA 1
ATOM 749 C C . ARG A 1 92 ? 22.641 23.141 -7.645 1 95 92 ARG A C 1
ATOM 751 O O . ARG A 1 92 ? 22.875 23.391 -6.465 1 95 92 ARG A O 1
ATOM 758 N N . PRO A 1 93 ? 21.547 23.594 -8.227 1 96.5 93 PRO A N 1
ATOM 759 C CA . PRO A 1 93 ? 20.594 24.359 -7.406 1 96.5 93 PRO A CA 1
ATOM 760 C C . PRO A 1 93 ? 20.141 23.578 -6.168 1 96.5 93 PRO A C 1
ATOM 762 O O . PRO A 1 93 ? 19.953 24.172 -5.102 1 96.5 93 PRO A O 1
ATOM 765 N N . ALA A 1 94 ? 19.953 22.281 -6.355 1 96 94 ALA A N 1
ATOM 766 C CA . ALA A 1 94 ? 19.578 21.453 -5.207 1 96 94 ALA A CA 1
ATOM 767 C C . ALA A 1 94 ? 20.609 21.562 -4.098 1 96 94 ALA A C 1
ATOM 769 O O . ALA A 1 94 ? 20.266 21.734 -2.926 1 96 94 ALA A O 1
ATOM 770 N N . TYR A 1 95 ? 21.812 21.469 -4.516 1 93.62 95 TYR A N 1
ATOM 771 C CA . TYR A 1 95 ? 22.906 21.594 -3.553 1 93.62 95 TYR A CA 1
ATOM 772 C C . TYR A 1 95 ? 22.891 22.969 -2.896 1 93.62 95 TYR A C 1
ATOM 774 O O . TYR A 1 95 ? 23.031 23.094 -1.677 1 93.62 95 TYR A O 1
ATOM 782 N N . LEU A 1 96 ? 22.703 23.969 -3.578 1 94.31 96 LEU A N 1
ATOM 783 C CA . LEU A 1 96 ? 22.797 25.344 -3.092 1 94.31 96 LEU A CA 1
ATOM 784 C C . LEU A 1 96 ? 21.672 25.641 -2.104 1 94.31 96 LEU A C 1
ATOM 786 O O . LEU A 1 96 ? 21.891 26.312 -1.089 1 94.31 96 LEU A O 1
ATOM 790 N N . ILE A 1 97 ? 20.5 25.219 -2.416 1 94 97 ILE A N 1
ATOM 791 C CA . ILE A 1 97 ? 19.375 25.469 -1.521 1 94 97 ILE A CA 1
ATOM 792 C C . ILE A 1 97 ? 19.562 24.719 -0.211 1 94 97 ILE A C 1
ATOM 794 O O . ILE A 1 97 ? 19.297 25.25 0.869 1 94 97 ILE A O 1
ATOM 798 N N . LEU A 1 98 ? 20.031 23.5 -0.34 1 89.75 98 LEU A N 1
ATOM 799 C CA . LEU A 1 98 ? 20.344 22.734 0.861 1 89.75 98 LEU A CA 1
ATOM 800 C C . LEU A 1 98 ? 21.438 23.406 1.678 1 89.75 98 LEU A C 1
ATOM 802 O O . LEU A 1 98 ? 21.359 23.453 2.908 1 89.75 98 LEU A O 1
ATOM 806 N N . LEU A 1 99 ? 22.391 23.891 0.999 1 88.19 99 LEU A N 1
ATOM 807 C CA . LEU A 1 99 ? 23.469 24.625 1.65 1 88.19 99 LEU A CA 1
ATOM 808 C C . LEU A 1 99 ? 22.922 25.844 2.404 1 88.19 99 LEU A C 1
ATOM 810 O O . LEU A 1 99 ? 23.359 26.125 3.525 1 88.19 99 LEU A O 1
ATOM 814 N N . SER A 1 100 ? 22.031 26.484 1.784 1 88.69 100 SER A N 1
ATOM 815 C CA . SER A 1 100 ? 21.406 27.641 2.422 1 88.69 100 SER A CA 1
ATOM 816 C C . SER A 1 100 ? 20.672 27.234 3.688 1 88.69 100 SER A C 1
ATOM 818 O O . SER A 1 100 ? 20.812 27.875 4.734 1 88.69 100 SER A O 1
ATOM 820 N N . HIS A 1 101 ? 19.906 26.219 3.598 1 83.56 101 HIS A N 1
ATOM 821 C CA . HIS A 1 101 ? 19.109 25.75 4.723 1 83.56 101 HIS A CA 1
ATOM 822 C C . HIS A 1 101 ? 20 25.266 5.863 1 83.56 101 HIS A C 1
ATOM 824 O O . HIS A 1 101 ? 19.656 25.422 7.035 1 83.56 101 HIS A O 1
ATOM 830 N N . HIS A 1 102 ? 21.094 24.703 5.578 1 77.94 102 HIS A N 1
ATOM 831 C CA . HIS A 1 102 ? 21.938 24.062 6.586 1 77.94 102 HIS A CA 1
ATOM 832 C C . HIS A 1 102 ? 23 25.031 7.09 1 77.94 102 HIS A C 1
ATOM 834 O O . HIS A 1 102 ? 23.922 24.625 7.812 1 77.94 102 HIS A O 1
ATOM 840 N N . GLN A 1 103 ? 22.891 26.25 6.715 1 75.06 103 GLN A N 1
ATOM 841 C CA . GLN A 1 103 ? 23.766 27.266 7.301 1 75.06 103 GLN A CA 1
ATOM 842 C C . GLN A 1 103 ? 23.609 27.328 8.812 1 75.06 103 GLN A C 1
ATOM 844 O O . GLN A 1 103 ? 22.516 27.047 9.336 1 75.06 103 GLN A O 1
ATOM 849 N N . GLN A 1 104 ? 24.688 27.5 9.414 1 67.31 104 GLN A N 1
ATOM 850 C CA . GLN A 1 104 ? 24.719 27.516 10.875 1 67.31 104 GLN A CA 1
ATOM 851 C C . GLN A 1 104 ? 24.031 28.766 11.43 1 67.31 104 GLN A C 1
ATOM 853 O O . GLN A 1 104 ? 24.656 29.594 12.086 1 67.31 104 GLN A O 1
ATOM 858 N N . THR A 1 105 ? 23.062 29.141 10.828 1 65.12 105 THR A N 1
ATOM 859 C CA . THR A 1 105 ? 22.281 30.266 11.352 1 65.12 105 THR A CA 1
ATOM 860 C C . THR A 1 105 ? 20.953 29.781 11.914 1 65.12 105 THR A C 1
ATOM 862 O O . THR A 1 105 ? 20.469 28.703 11.531 1 65.12 105 THR A O 1
ATOM 865 N N . SER A 1 106 ? 20.5 30.438 12.906 1 60.12 106 SER A N 1
ATOM 866 C CA . SER A 1 106 ? 19.25 30.047 13.562 1 60.12 106 SER A CA 1
ATOM 867 C C . SER A 1 106 ? 18.047 30.438 12.727 1 60.12 106 SER A C 1
ATOM 869 O O . SER A 1 106 ? 16.953 29.891 12.914 1 60.12 106 SER A O 1
ATOM 871 N N . THR A 1 107 ? 18.359 31.359 11.781 1 67.38 107 THR A N 1
ATOM 872 C CA . THR A 1 107 ? 17.219 31.859 11.031 1 67.38 107 THR A CA 1
ATOM 873 C C . THR A 1 107 ? 16.938 30.969 9.82 1 67.38 107 THR A C 1
ATOM 875 O O . THR A 1 107 ? 17.859 30.484 9.164 1 67.38 107 THR A O 1
ATOM 878 N N . ASN A 1 108 ? 15.734 30.688 9.617 1 75.38 108 ASN A N 1
ATOM 879 C CA . ASN A 1 108 ? 15.305 30 8.406 1 75.38 108 ASN A CA 1
ATOM 880 C C . ASN A 1 108 ? 15.383 30.906 7.184 1 75.38 108 ASN A C 1
ATOM 882 O O . ASN A 1 108 ? 14.703 31.938 7.121 1 75.38 108 ASN A O 1
ATOM 886 N N . PRO A 1 109 ? 16.219 30.594 6.297 1 85.44 109 PRO A N 1
ATOM 887 C CA . PRO A 1 109 ? 16.375 31.453 5.113 1 85.44 109 PRO A CA 1
ATOM 888 C C . PRO A 1 109 ? 15.109 31.5 4.258 1 85.44 109 PRO A C 1
ATOM 890 O O . PRO A 1 109 ? 14.922 32.438 3.473 1 85.44 109 PRO A O 1
ATOM 893 N N . PHE A 1 110 ? 14.328 30.516 4.367 1 89.62 110 PHE A N 1
ATOM 894 C CA . PHE A 1 110 ? 13.094 30.453 3.594 1 89.62 110 PHE A CA 1
ATOM 895 C C . PHE A 1 110 ? 11.891 30.234 4.508 1 89.62 110 PHE A C 1
ATOM 897 O O . PHE A 1 110 ? 11.352 29.125 4.578 1 89.62 110 PHE A O 1
ATOM 904 N N . PRO A 1 111 ? 11.367 31.25 5.113 1 85.56 111 PRO A N 1
ATOM 905 C CA . PRO A 1 111 ? 10.352 31.078 6.156 1 85.56 111 PRO A CA 1
ATOM 906 C C . PRO A 1 111 ? 9.023 30.547 5.613 1 85.56 111 PRO A C 1
ATOM 908 O O . PRO A 1 111 ? 8.266 29.906 6.344 1 85.56 111 PRO A O 1
ATOM 911 N N . ARG A 1 112 ? 8.75 30.844 4.387 1 90.69 112 ARG A N 1
ATOM 912 C CA . ARG A 1 112 ? 7.453 30.438 3.857 1 90.69 112 ARG A CA 1
ATOM 913 C C . ARG A 1 112 ? 7.566 29.172 3.029 1 90.69 112 ARG A C 1
ATOM 915 O O . ARG A 1 112 ? 6.594 28.734 2.41 1 90.69 112 ARG A O 1
ATOM 922 N N . LEU A 1 113 ? 8.773 28.625 2.963 1 92.5 113 LEU A N 1
ATOM 923 C CA . LEU A 1 113 ? 8.992 27.359 2.271 1 92.5 113 LEU A CA 1
ATOM 924 C C . LEU A 1 113 ? 8.375 26.203 3.051 1 92.5 113 LEU A C 1
ATOM 926 O O . LEU A 1 113 ? 8.695 26 4.219 1 92.5 113 LEU A O 1
ATOM 930 N N . CYS A 1 114 ? 7.461 25.484 2.428 1 90.94 114 CYS A N 1
ATOM 931 C CA . CYS A 1 114 ? 6.781 24.422 3.166 1 90.94 114 CYS A CA 1
ATOM 932 C C . CYS A 1 114 ? 7.32 23.047 2.779 1 90.94 114 CYS A C 1
ATOM 934 O O . CYS A 1 114 ? 7.141 22.078 3.514 1 90.94 114 CYS A O 1
ATOM 936 N N . ALA A 1 115 ? 7.926 22.938 1.582 1 94.06 115 ALA A N 1
ATOM 937 C CA . ALA A 1 115 ? 8.523 21.672 1.153 1 94.06 115 ALA A CA 1
ATOM 938 C C . ALA A 1 115 ? 9.719 21.922 0.231 1 94.06 115 ALA A C 1
ATOM 940 O O . ALA A 1 115 ? 9.68 22.812 -0.618 1 94.06 115 ALA A O 1
ATOM 941 N N . LEU A 1 116 ? 10.758 21.141 0.422 1 95.12 116 LEU A N 1
ATOM 942 C CA . LEU A 1 116 ? 11.938 21.156 -0.434 1 95.12 116 LEU A CA 1
ATOM 943 C C . LEU A 1 116 ? 12.289 19.75 -0.898 1 95.12 116 LEU A C 1
ATOM 945 O O . LEU A 1 116 ? 12.586 18.875 -0.079 1 95.12 116 LEU A O 1
ATOM 949 N N . VAL A 1 117 ? 12.172 19.516 -2.158 1 96.94 117 VAL A N 1
ATOM 950 C CA . VAL A 1 117 ? 12.609 18.266 -2.762 1 96.94 117 VAL A CA 1
ATOM 951 C C . VAL A 1 117 ? 13.906 18.484 -3.543 1 96.94 117 VAL A C 1
ATOM 953 O O . VAL A 1 117 ? 13.93 19.266 -4.504 1 96.94 117 VAL A O 1
ATOM 956 N N . ALA A 1 118 ? 14.961 17.812 -3.137 1 96.06 118 ALA A N 1
ATOM 957 C CA . ALA A 1 118 ? 16.266 17.984 -3.777 1 96.06 118 ALA A CA 1
ATOM 958 C C . ALA A 1 118 ? 16.672 16.703 -4.52 1 96.06 118 ALA A C 1
ATOM 960 O O . ALA A 1 118 ? 16.828 15.648 -3.91 1 96.06 118 ALA A O 1
ATOM 961 N N . PHE A 1 119 ? 16.828 16.828 -5.84 1 96.5 119 PHE A N 1
ATOM 962 C CA . PHE A 1 119 ? 17.234 15.688 -6.66 1 96.5 119 PHE A CA 1
ATOM 963 C C . PHE A 1 119 ? 18.719 15.773 -6.988 1 96.5 119 PHE A C 1
ATOM 965 O O . PHE A 1 119 ? 19.188 16.766 -7.574 1 96.5 119 PHE A O 1
ATOM 972 N N . TYR A 1 120 ? 19.469 14.734 -6.621 1 94.62 120 TYR A N 1
ATOM 973 C CA . TYR A 1 120 ? 20.875 14.5 -6.875 1 94.62 120 TYR A CA 1
ATOM 974 C C . TYR A 1 120 ? 21.672 15.797 -6.781 1 94.62 120 TYR A C 1
ATOM 976 O O . TYR A 1 120 ? 22.328 16.203 -7.742 1 94.62 120 TYR A O 1
ATOM 984 N N . PRO A 1 121 ? 21.688 16.422 -5.59 1 94.25 121 PRO A N 1
ATOM 985 C CA . PRO A 1 121 ? 22.469 17.625 -5.379 1 94.25 121 PRO A CA 1
ATOM 986 C C . PRO A 1 121 ? 23.922 17.469 -5.832 1 94.25 121 PRO A C 1
ATOM 988 O O . PRO A 1 121 ? 24.609 16.562 -5.383 1 94.25 121 PRO A O 1
ATOM 991 N N . ASP A 1 122 ? 24.281 18.312 -6.699 1 93.06 122 ASP A N 1
ATOM 992 C CA . ASP A 1 122 ? 25.625 18.281 -7.254 1 93.06 122 ASP A CA 1
ATOM 993 C C . ASP A 1 122 ? 26.625 18.953 -6.312 1 93.06 122 ASP A C 1
ATOM 995 O O . ASP A 1 122 ? 26.875 20.156 -6.418 1 93.06 122 ASP A O 1
ATOM 999 N N . THR A 1 123 ? 27.234 18.172 -5.512 1 88.12 123 THR A N 1
ATOM 1000 C CA . THR A 1 123 ? 28.188 18.656 -4.516 1 88.12 123 THR A CA 1
ATOM 1001 C C . THR A 1 123 ? 29.547 18.891 -5.145 1 88.12 123 THR A C 1
ATOM 1003 O O . THR A 1 123 ? 30.062 18.031 -5.867 1 88.12 123 THR A O 1
ATOM 1006 N N . PRO A 1 124 ? 30.094 20.031 -4.809 1 87.06 124 PRO A N 1
ATOM 1007 C CA . PRO A 1 124 ? 31.422 20.312 -5.352 1 87.06 124 PRO A CA 1
ATOM 1008 C C . PRO A 1 124 ? 32.469 19.266 -4.926 1 87.06 124 PRO A C 1
ATOM 1010 O O . PRO A 1 124 ? 32.406 18.766 -3.801 1 87.06 124 PRO A O 1
ATOM 1013 N N . GLU A 1 125 ? 33.375 19.031 -5.789 1 83.06 125 GLU A N 1
ATOM 1014 C CA . GLU A 1 125 ? 34.406 18.016 -5.578 1 83.06 125 GLU A CA 1
ATOM 1015 C C . GLU A 1 125 ? 35.188 18.297 -4.309 1 83.06 125 GLU A C 1
ATOM 1017 O O . GLU A 1 125 ? 35.594 17.359 -3.596 1 83.06 125 GLU A O 1
ATOM 1022 N N . ALA A 1 126 ? 35.438 19.547 -4.066 1 81.12 126 ALA A N 1
ATOM 1023 C CA . ALA A 1 126 ? 36.219 19.922 -2.898 1 81.12 126 ALA A CA 1
ATOM 1024 C C . ALA A 1 126 ? 35.531 19.484 -1.605 1 81.12 126 ALA A C 1
ATOM 1026 O O . ALA A 1 126 ? 36.219 19.094 -0.644 1 81.12 126 ALA A O 1
ATOM 1027 N N . VAL A 1 127 ? 34.281 19.594 -1.555 1 81.38 127 VAL A N 1
ATOM 1028 C CA . VAL A 1 127 ? 33.531 19.203 -0.383 1 81.38 127 VAL A CA 1
ATOM 1029 C C . VAL A 1 127 ? 33.469 17.672 -0.274 1 81.38 127 VAL A C 1
ATOM 1031 O O . VAL A 1 127 ? 33.562 17.125 0.824 1 81.38 127 VAL A O 1
ATOM 1034 N N . LEU A 1 128 ? 33.375 16.984 -1.361 1 79.88 128 LEU A N 1
ATOM 1035 C CA . LEU A 1 128 ? 33.281 15.523 -1.399 1 79.88 128 LEU A CA 1
ATOM 1036 C C . LEU A 1 128 ? 34.531 14.883 -0.848 1 79.88 128 LEU A C 1
ATOM 1038 O O . LEU A 1 128 ? 34.469 13.852 -0.182 1 79.88 128 LEU A O 1
ATOM 1042 N N . LYS A 1 129 ? 35.562 15.461 -1.132 1 78.69 129 LYS A N 1
ATOM 1043 C CA . LYS A 1 129 ? 36.875 14.93 -0.708 1 78.69 129 LYS A CA 1
ATOM 1044 C C . LYS A 1 129 ? 37 14.945 0.812 1 78.69 129 LYS A C 1
ATOM 1046 O O . LYS A 1 129 ? 37.75 14.164 1.385 1 78.69 129 LYS A O 1
ATOM 1051 N N . GLU A 1 130 ? 36.25 15.773 1.443 1 76.25 130 GLU A N 1
ATOM 1052 C CA . GLU A 1 130 ? 36.344 15.914 2.893 1 76.25 130 GLU A CA 1
ATOM 1053 C C . GLU A 1 130 ? 35.375 14.977 3.604 1 76.25 130 GLU A C 1
ATOM 1055 O O . GLU A 1 130 ? 35.438 14.812 4.824 1 76.25 130 GLU A O 1
ATOM 1060 N N . LEU A 1 131 ? 34.469 14.367 2.881 1 73.19 131 LEU A N 1
ATOM 1061 C CA . LEU A 1 131 ? 33.469 13.508 3.488 1 73.19 131 LEU A CA 1
ATOM 1062 C C . LEU A 1 131 ? 34.031 12.117 3.758 1 73.19 131 LEU A C 1
ATOM 1064 O O . LEU A 1 131 ? 34.812 11.586 2.953 1 73.19 131 LEU A O 1
ATOM 1068 N N . PRO A 1 132 ? 33.656 11.711 5.023 1 65.5 132 PRO A N 1
ATOM 1069 C CA . PRO A 1 132 ? 34.094 10.344 5.305 1 65.5 132 PRO A CA 1
ATOM 1070 C C . PRO A 1 132 ? 33.438 9.312 4.395 1 65.5 132 PRO A C 1
ATOM 1072 O O . PRO A 1 132 ? 32.344 9.531 3.912 1 65.5 132 PRO A O 1
ATOM 1075 N N . SER A 1 133 ? 34.188 8.367 3.988 1 60.78 133 SER A N 1
ATOM 1076 C CA . SER A 1 133 ? 33.656 7.254 3.215 1 60.78 133 SER A CA 1
ATOM 1077 C C . SER A 1 133 ? 32.594 6.5 3.998 1 60.78 133 SER A C 1
ATOM 1079 O O . SER A 1 133 ? 32.812 6.094 5.141 1 60.78 133 SER A O 1
ATOM 1081 N N . GLN A 1 134 ? 31.344 6.859 3.801 1 59 134 GLN A N 1
ATOM 1082 C CA . GLN A 1 134 ? 30.281 6.148 4.512 1 59 134 GLN A CA 1
ATOM 1083 C C . GLN A 1 134 ? 29.922 4.855 3.791 1 59 134 GLN A C 1
ATOM 1085 O O . GLN A 1 134 ? 30.062 4.754 2.57 1 59 134 GLN A O 1
ATOM 1090 N N . PRO A 1 135 ? 29.672 3.9 4.691 1 56.41 135 PRO A N 1
ATOM 1091 C CA . PRO A 1 135 ? 29.188 2.652 4.102 1 56.41 135 PRO A CA 1
ATOM 1092 C C . PRO A 1 135 ? 27.984 2.869 3.178 1 56.41 135 PRO A C 1
ATOM 1094 O O . PRO A 1 135 ? 27.188 3.787 3.391 1 56.41 135 PRO A O 1
ATOM 1097 N N . ARG A 1 136 ? 28.062 2.221 2.074 1 54.25 136 ARG A N 1
ATOM 1098 C CA . ARG A 1 136 ? 27 2.244 1.067 1 54.25 136 ARG A CA 1
ATOM 1099 C C . ARG A 1 136 ? 25.641 2.033 1.706 1 54.25 136 ARG A C 1
ATOM 1101 O O . ARG A 1 136 ? 25.469 1.126 2.523 1 54.25 136 ARG A O 1
ATOM 1108 N N . LEU A 1 137 ? 24.875 3.121 1.685 1 56.88 137 LEU A N 1
ATOM 1109 C CA . LEU A 1 137 ? 23.5 2.986 2.111 1 56.88 137 LEU A CA 1
ATOM 1110 C C . LEU A 1 137 ? 22.797 1.845 1.371 1 56.88 137 LEU A C 1
ATOM 1112 O O . LEU A 1 137 ? 23.109 1.585 0.204 1 56.88 137 LEU A O 1
ATOM 1116 N N . PRO A 1 138 ? 22.172 1.056 2.135 1 55.16 138 PRO A N 1
ATOM 1117 C CA . PRO A 1 138 ? 21.438 0.018 1.412 1 55.16 138 PRO A CA 1
ATOM 1118 C C . PRO A 1 138 ? 20.5 0.592 0.348 1 55.16 138 PRO A C 1
ATOM 1120 O O . PRO A 1 138 ? 20.109 1.761 0.426 1 55.16 138 PRO A O 1
ATOM 1123 N N . PRO A 1 139 ? 20.547 0.057 -0.779 1 46.97 139 PRO A N 1
ATOM 1124 C CA . PRO A 1 139 ? 19.734 0.544 -1.896 1 46.97 139 PRO A CA 1
ATOM 1125 C C . PRO A 1 139 ? 18.5 1.324 -1.434 1 46.97 139 PRO A C 1
ATOM 1127 O O . PRO A 1 139 ? 18.172 2.355 -2.02 1 46.97 139 PRO A O 1
ATOM 1130 N N . SER A 1 140 ? 17.562 0.77 -0.968 1 46.59 140 SER A N 1
ATOM 1131 C CA . SER A 1 140 ? 16.281 1.449 -0.813 1 46.59 140 SER A CA 1
ATOM 1132 C C . SER A 1 140 ? 16.141 2.084 0.567 1 46.59 140 SER A C 1
ATOM 1134 O O . SER A 1 140 ? 15.047 2.213 1.1 1 46.59 140 SER A O 1
ATOM 1136 N N . THR A 1 141 ? 17.328 2.299 1.18 1 45 141 THR A N 1
ATOM 1137 C CA . THR A 1 141 ? 17.078 2.684 2.564 1 45 141 THR A CA 1
ATOM 1138 C C . THR A 1 141 ? 16.781 4.176 2.664 1 45 141 THR A C 1
ATOM 1140 O O . THR A 1 141 ? 17.5 5 2.1 1 45 141 THR A O 1
ATOM 1143 N N . THR A 1 142 ? 15.547 4.5 2.773 1 45.06 142 THR A N 1
ATOM 1144 C CA . THR A 1 142 ? 14.992 5.805 3.129 1 45.06 142 THR A CA 1
ATOM 1145 C C . THR A 1 142 ? 15.523 6.262 4.484 1 45.06 142 THR A C 1
ATOM 1147 O O . THR A 1 142 ? 15.219 5.656 5.516 1 45.06 142 THR A O 1
ATOM 1150 N N . ALA A 1 143 ? 16.859 6.594 4.637 1 42.53 143 ALA A N 1
ATOM 1151 C CA . ALA A 1 143 ? 17.219 7.176 5.926 1 42.53 143 ALA A CA 1
ATOM 1152 C C . ALA A 1 143 ? 16.297 8.352 6.266 1 42.53 143 ALA A C 1
ATOM 1154 O O . ALA A 1 143 ? 16.078 9.234 5.438 1 42.53 143 ALA A O 1
ATOM 1155 N N . ALA A 1 144 ? 15.219 8.086 6.906 1 44.62 144 ALA A N 1
ATOM 1156 C CA . ALA A 1 144 ? 14.422 9.219 7.359 1 44.62 144 ALA A CA 1
ATOM 1157 C C . ALA A 1 144 ? 14.945 9.758 8.688 1 44.62 144 ALA A C 1
ATOM 1159 O O . ALA A 1 144 ? 15.266 8.992 9.594 1 44.62 144 ALA A O 1
ATOM 1160 N N . SER A 1 145 ? 15.836 10.836 8.742 1 43.62 145 SER A N 1
ATOM 1161 C CA . SER A 1 145 ? 16.125 11.531 9.992 1 43.62 145 SER A CA 1
ATOM 1162 C C . SER A 1 145 ? 15.008 12.492 10.367 1 43.62 145 SER A C 1
ATOM 1164 O O . SER A 1 145 ? 14.43 13.141 9.5 1 43.62 145 SER A O 1
ATOM 1166 N N . THR A 1 146 ? 14.211 12.055 11.289 1 44.03 146 THR A N 1
ATOM 1167 C CA . THR A 1 146 ? 13.242 13.039 11.758 1 44.03 146 THR A CA 1
ATOM 1168 C C . THR A 1 146 ? 13.805 13.812 12.953 1 44.03 146 THR A C 1
ATOM 1170 O O . THR A 1 146 ? 14.297 13.219 13.906 1 44.03 146 THR A O 1
ATOM 1173 N N . SER A 1 147 ? 14.594 14.922 12.75 1 38.12 147 SER A N 1
ATOM 1174 C CA . SER A 1 147 ? 14.883 15.781 13.898 1 38.12 147 SER A CA 1
ATOM 1175 C C . SER A 1 147 ? 13.695 16.656 14.242 1 38.12 147 SER A C 1
ATOM 1177 O O . SER A 1 147 ? 13.141 17.328 13.367 1 38.12 147 SER A O 1
ATOM 1179 N N . ASN A 1 148 ? 12.758 16.156 14.961 1 39.56 148 ASN A N 1
ATOM 1180 C CA . ASN A 1 148 ? 11.664 17 15.414 1 39.56 148 ASN A CA 1
ATOM 1181 C C . ASN A 1 148 ? 12.102 17.922 16.547 1 39.56 148 ASN A C 1
ATOM 1183 O O . ASN A 1 148 ? 12.562 17.453 17.594 1 39.56 148 ASN A O 1
ATOM 1187 N N . SER A 1 149 ? 12.781 19.047 16.281 1 34 149 SER A N 1
ATOM 1188 C CA . SER A 1 149 ? 12.891 19.984 17.391 1 34 149 SER A CA 1
ATOM 1189 C C . SER A 1 149 ? 11.523 20.328 17.969 1 34 149 SER A C 1
ATOM 1191 O O . SER A 1 149 ? 10.555 20.5 17.219 1 34 149 SER A O 1
ATOM 1193 N N . ALA A 1 150 ? 11.266 20.016 19.172 1 33.97 150 ALA A N 1
ATOM 1194 C CA . ALA A 1 150 ? 10.148 20.062 20.109 1 33.97 150 ALA A CA 1
ATOM 1195 C C . ALA A 1 150 ? 9.406 21.391 20 1 33.97 150 ALA A C 1
ATOM 1197 O O . ALA A 1 150 ? 8.359 21.594 20.625 1 33.97 150 ALA A O 1
ATOM 1198 N N . ALA A 1 151 ? 10.055 22.547 19.656 1 32.31 151 ALA A N 1
ATOM 1199 C CA . ALA A 1 151 ? 9.445 23.656 20.375 1 32.31 151 AL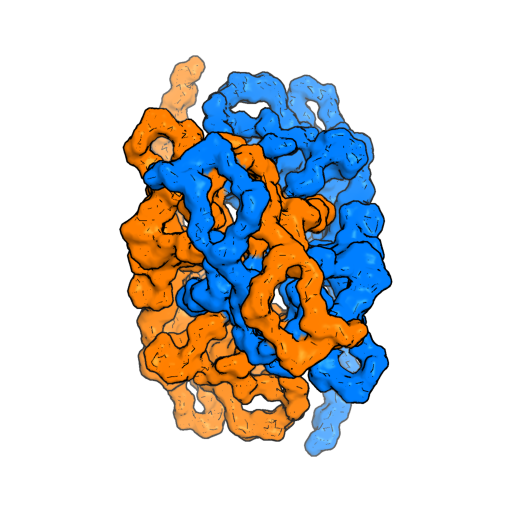A A CA 1
ATOM 1200 C C . ALA A 1 151 ? 8.023 23.906 19.891 1 32.31 151 ALA A C 1
ATOM 1202 O O . ALA A 1 151 ? 7.141 24.266 20.672 1 32.31 151 ALA A O 1
ATOM 1203 N N . PHE A 1 152 ? 7.762 24.562 18.688 1 33.69 152 PHE A N 1
ATOM 1204 C CA . PHE A 1 152 ? 6.465 25.188 18.438 1 33.69 152 PHE A CA 1
ATOM 1205 C C . PHE A 1 152 ? 5.551 24.234 17.672 1 33.69 152 PHE A C 1
ATOM 1207 O O . PHE A 1 152 ? 5.887 23.797 16.562 1 33.69 152 PHE A O 1
ATOM 1214 N N . GLU A 1 153 ? 4.691 23.406 18.344 1 41.41 153 GLU A N 1
ATOM 1215 C CA . GLU A 1 153 ? 3.662 22.391 18.078 1 41.41 153 GLU A CA 1
ATOM 1216 C C . GLU A 1 153 ? 2.861 22.75 16.828 1 41.41 153 GLU A C 1
ATOM 1218 O O . GLU A 1 153 ? 2.316 21.859 16.156 1 41.41 153 GLU A O 1
ATOM 1223 N N . THR A 1 154 ? 2.611 24.094 16.609 1 42.69 154 THR A N 1
ATOM 1224 C CA . THR A 1 154 ? 1.511 24.453 15.719 1 42.69 154 THR A CA 1
ATOM 1225 C C . THR A 1 154 ? 1.998 24.609 14.281 1 42.69 154 THR A C 1
ATOM 1227 O O . THR A 1 154 ? 1.193 24.781 13.367 1 42.69 154 THR A O 1
ATOM 1230 N N . LEU A 1 155 ? 3.34 24.875 14.086 1 49.16 155 LEU A N 1
ATOM 1231 C CA . LEU A 1 155 ? 3.648 25.25 12.711 1 49.16 155 LEU A CA 1
ATOM 1232 C C . LEU A 1 155 ? 4.082 24.031 11.906 1 49.16 155 LEU A C 1
ATOM 1234 O O . LEU A 1 155 ? 4.73 23.125 12.438 1 49.16 155 LEU A O 1
ATOM 1238 N N . PRO A 1 156 ? 3.432 24.016 10.75 1 57.5 156 PRO A N 1
ATOM 1239 C CA . PRO A 1 156 ? 3.801 22.906 9.867 1 57.5 156 PRO A CA 1
ATOM 1240 C C . PRO A 1 156 ? 5.309 22.797 9.664 1 57.5 156 PRO A C 1
ATOM 1242 O O . PRO A 1 156 ? 5.988 23.812 9.469 1 57.5 156 PRO A O 1
ATOM 1245 N N . VAL A 1 157 ? 5.914 21.766 10.008 1 68.06 157 VAL A N 1
ATOM 1246 C CA . VAL A 1 157 ? 7.32 21.406 9.883 1 68.06 157 VAL A CA 1
ATOM 1247 C C . VAL A 1 157 ? 7.703 21.328 8.406 1 68.06 157 VAL A C 1
ATOM 1249 O O . VAL A 1 157 ? 6.953 20.781 7.59 1 68.06 157 VAL A O 1
ATOM 1252 N N . LEU A 1 158 ? 8.742 22.203 7.988 1 83.12 1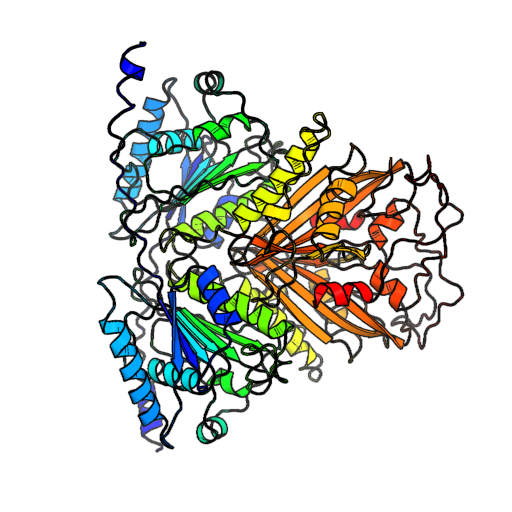58 LEU A N 1
ATOM 1253 C CA . LEU A 1 158 ? 9.297 22.125 6.641 1 83.12 158 LEU A CA 1
ATOM 1254 C C . LEU A 1 158 ? 9.633 20.672 6.285 1 83.12 158 LEU A C 1
ATOM 1256 O O . LEU A 1 158 ? 10.305 19.984 7.051 1 83.12 158 LEU A O 1
ATOM 1260 N N . GLN A 1 159 ? 9.016 20.297 5.164 1 86.12 159 GLN A N 1
ATOM 1261 C CA . GLN A 1 159 ? 9.328 18.953 4.66 1 86.12 159 GLN A CA 1
ATOM 1262 C C . GLN A 1 159 ? 10.523 18.984 3.715 1 86.12 159 GLN A C 1
ATOM 1264 O O . GLN A 1 159 ? 10.523 19.734 2.729 1 86.12 159 GLN A O 1
ATOM 1269 N N . ILE A 1 160 ? 11.539 18.203 4.016 1 88.12 160 ILE A N 1
ATOM 1270 C CA . ILE A 1 160 ? 12.703 18.125 3.139 1 88.12 160 ILE A CA 1
ATOM 1271 C C . ILE A 1 160 ? 12.898 16.672 2.672 1 88.12 160 ILE A C 1
ATOM 1273 O O . ILE A 1 160 ? 12.789 15.742 3.467 1 88.12 160 ILE A O 1
ATOM 1277 N N . GLN A 1 161 ? 13.07 16.562 1.436 1 90.62 161 GLN A N 1
ATOM 1278 C CA . GLN A 1 161 ? 13.375 15.258 0.86 1 90.62 161 GLN A CA 1
ATOM 1279 C C . GLN A 1 161 ? 14.578 15.336 -0.074 1 90.62 161 GLN A C 1
ATOM 1281 O O . GLN A 1 161 ? 14.648 16.219 -0.934 1 90.62 161 GLN A O 1
ATOM 1286 N N . ILE A 1 162 ? 15.523 14.422 0.087 1 90.56 162 ILE A N 1
ATOM 1287 C CA . ILE A 1 162 ? 16.734 14.398 -0.725 1 90.56 162 ILE A CA 1
ATOM 1288 C C . ILE A 1 162 ? 16.828 13.07 -1.484 1 90.56 162 ILE A C 1
ATOM 1290 O O . ILE A 1 162 ? 16.734 12 -0.883 1 90.56 162 ILE A O 1
ATOM 1294 N N . HIS A 1 163 ? 16.984 13.172 -2.785 1 92.5 163 HIS A N 1
ATOM 1295 C CA . HIS A 1 163 ? 17.109 12 -3.65 1 92.5 163 HIS A CA 1
ATOM 1296 C C . HIS A 1 163 ? 18.531 11.859 -4.18 1 92.5 163 HIS A C 1
ATOM 1298 O O . HIS A 1 163 ? 19 12.711 -4.941 1 92.5 163 HIS A O 1
ATOM 1304 N N . LEU A 1 164 ? 19.172 10.812 -3.783 1 90.25 164 LEU A N 1
ATOM 1305 C CA . LEU A 1 164 ? 20.562 10.586 -4.184 1 90.25 164 LEU A CA 1
ATOM 1306 C C . LEU A 1 164 ? 20.656 9.461 -5.207 1 90.25 164 LEU A C 1
ATOM 1308 O O . LEU A 1 164 ? 20.016 8.414 -5.043 1 90.25 164 LEU A O 1
ATOM 1312 N N . ALA A 1 165 ? 21.438 9.727 -6.199 1 91.88 165 ALA A N 1
ATOM 1313 C CA . ALA A 1 165 ? 21.703 8.711 -7.211 1 91.88 165 ALA A CA 1
ATOM 1314 C C . ALA A 1 165 ? 22.781 7.73 -6.742 1 91.88 165 ALA A C 1
ATOM 1316 O O . ALA A 1 165 ? 23.406 7.941 -5.699 1 91.88 165 ALA A O 1
ATOM 1317 N N . GLY A 1 166 ? 22.953 6.691 -7.504 1 86.44 166 GLY A N 1
ATOM 1318 C CA . GLY A 1 166 ? 23.859 5.609 -7.148 1 86.44 166 GLY A CA 1
ATOM 1319 C C . GLY A 1 166 ? 25.281 6.074 -6.895 1 86.44 166 GLY A C 1
ATOM 1320 O O . GLY A 1 166 ? 25.922 5.625 -5.949 1 86.44 166 GLY A O 1
ATOM 1321 N N . SER A 1 167 ? 25.766 6.969 -7.656 1 83.88 167 SER A N 1
ATOM 1322 C CA . SER A 1 167 ? 27.141 7.426 -7.566 1 83.88 167 SER A CA 1
ATOM 1323 C C . SER A 1 167 ? 27.312 8.438 -6.434 1 83.88 167 SER A C 1
ATOM 1325 O O . SER A 1 167 ? 28.438 8.891 -6.168 1 83.88 167 SER A O 1
ATOM 1327 N N . GLN A 1 168 ? 26.219 8.727 -5.703 1 82.38 168 GLN A N 1
ATOM 1328 C CA . GLN A 1 168 ? 26.281 9.781 -4.699 1 82.38 168 GLN A CA 1
ATOM 1329 C C . GLN A 1 168 ? 26.141 9.211 -3.291 1 82.38 168 GLN A C 1
ATOM 1331 O O . GLN A 1 168 ? 25.719 9.914 -2.369 1 82.38 168 GLN A O 1
ATOM 1336 N N . ASN A 1 169 ? 26.375 8.062 -3.074 1 74 169 ASN A N 1
ATOM 1337 C CA . ASN A 1 169 ? 26.219 7.395 -1.789 1 74 169 ASN A CA 1
ATOM 1338 C C . ASN A 1 169 ? 26.984 8.109 -0.684 1 74 169 ASN A C 1
ATOM 1340 O O . ASN A 1 169 ? 26.516 8.18 0.455 1 74 169 ASN A O 1
ATOM 1344 N N . GLN A 1 170 ? 28.078 8.711 -0.975 1 71.31 170 GLN A N 1
ATOM 1345 C CA . GLN A 1 170 ? 28.938 9.359 0.002 1 71.31 170 GLN A CA 1
ATOM 1346 C C . GLN A 1 170 ? 28.312 10.641 0.541 1 71.31 170 GLN A C 1
ATOM 1348 O O . GLN A 1 170 ? 28.656 11.102 1.632 1 71.31 170 GLN A O 1
ATOM 1353 N N . CYS A 1 171 ? 27.344 11.133 -0.15 1 69.38 171 CYS A N 1
ATOM 1354 C CA . CYS A 1 171 ? 26.781 12.43 0.184 1 69.38 171 CYS A CA 1
ATOM 1355 C C . CYS A 1 171 ? 25.734 12.297 1.287 1 69.38 171 CYS A C 1
ATOM 1357 O O . CYS A 1 171 ? 25.234 13.297 1.802 1 69.38 171 CYS A O 1
ATOM 1359 N N . SER A 1 172 ? 25.375 11.18 1.701 1 65.44 172 SER A N 1
ATOM 1360 C CA . SER A 1 172 ? 24.344 10.977 2.723 1 65.44 172 SER A CA 1
ATOM 1361 C C . SER A 1 172 ? 24.766 11.609 4.051 1 65.44 172 SER A C 1
ATOM 1363 O O . SER A 1 172 ? 23.906 12.039 4.832 1 65.44 172 SER A O 1
ATOM 1365 N N . ALA A 1 173 ? 25.953 11.82 4.25 1 63.56 173 ALA A N 1
ATOM 1366 C CA . ALA A 1 173 ? 26.5 12.328 5.508 1 63.56 173 ALA A CA 1
ATOM 1367 C C . ALA A 1 173 ? 26.359 13.852 5.582 1 63.56 173 ALA A C 1
ATOM 1369 O O . ALA A 1 173 ? 26.422 14.43 6.668 1 63.56 173 ALA A O 1
ATOM 1370 N N . LEU A 1 174 ? 26.172 14.43 4.488 1 61.16 174 LEU A N 1
ATOM 1371 C CA . LEU A 1 174 ? 26.203 15.883 4.402 1 61.16 174 LEU A CA 1
ATOM 1372 C C . LEU A 1 174 ? 24.938 16.484 5.031 1 61.16 174 LEU A C 1
ATOM 1374 O O . LEU A 1 174 ? 24.953 17.641 5.445 1 61.16 174 LEU A O 1
ATOM 1378 N N . TRP A 1 175 ? 23.875 15.672 5.16 1 61.97 175 TRP A N 1
ATOM 1379 C CA . TRP A 1 175 ? 22.609 16.344 5.434 1 61.97 175 TRP A CA 1
ATOM 1380 C C . TRP A 1 175 ? 22.016 15.852 6.746 1 61.97 175 TRP A C 1
ATOM 1382 O O . TRP A 1 175 ? 20.828 16.078 7.016 1 61.97 175 TRP A O 1
ATOM 1392 N N . ASP A 1 176 ? 22.609 15.117 7.605 1 57.34 176 ASP A N 1
ATOM 1393 C CA . ASP A 1 176 ? 22.109 14.594 8.867 1 57.34 176 ASP A CA 1
ATOM 1394 C C . ASP A 1 176 ? 21.828 15.727 9.859 1 57.34 176 ASP A C 1
ATOM 1396 O O . ASP A 1 176 ? 20.906 15.633 10.672 1 57.34 176 ASP A O 1
ATOM 1400 N N . ASP A 1 177 ? 22.75 16.703 10.141 1 50.75 177 ASP A N 1
ATOM 1401 C CA . ASP A 1 177 ? 22.844 17.438 11.406 1 50.75 177 ASP A CA 1
ATOM 1402 C C . ASP A 1 177 ? 22.141 18.797 11.305 1 50.75 177 ASP A C 1
ATOM 1404 O O . ASP A 1 177 ? 22.281 19.625 12.195 1 50.75 177 ASP A O 1
ATOM 1408 N N . THR A 1 178 ? 20.922 18.969 11.023 1 53.16 178 THR A N 1
ATOM 1409 C CA . THR A 1 178 ? 20.719 20.406 11.156 1 53.16 178 THR A CA 1
ATOM 1410 C C . THR A 1 178 ? 19.922 20.734 12.414 1 53.16 178 THR A C 1
ATOM 1412 O O . THR A 1 178 ? 19.188 19.875 12.93 1 53.16 178 THR A O 1
ATOM 1415 N N . ASN A 1 179 ? 20.328 21.797 13.188 1 53 179 ASN A N 1
ATOM 1416 C CA . ASN A 1 179 ? 19.703 22.5 14.312 1 53 179 ASN A CA 1
ATOM 1417 C C . ASN A 1 179 ? 18.359 23.094 13.93 1 53 179 ASN A C 1
ATOM 1419 O O . ASN A 1 179 ? 17.766 23.844 14.703 1 53 179 ASN A O 1
ATOM 1423 N N . LYS A 1 180 ? 17.891 22.984 12.719 1 58.28 180 LYS A N 1
ATOM 1424 C CA . LYS A 1 180 ? 16.609 23.547 12.305 1 58.28 180 LYS A CA 1
ATOM 1425 C C . LYS A 1 180 ? 15.516 22.484 12.281 1 58.28 180 LYS A C 1
ATOM 1427 O O . LYS A 1 180 ? 15.797 21.312 12.094 1 58.28 180 LYS A O 1
ATOM 1432 N N . ARG A 1 181 ? 14.32 22.953 12.688 1 63.47 181 ARG A N 1
ATOM 1433 C CA . ARG A 1 181 ? 13.172 22.062 12.75 1 63.47 181 ARG A CA 1
ATOM 1434 C C . ARG A 1 181 ? 12.727 21.641 11.352 1 63.47 181 ARG A C 1
ATOM 1436 O O . ARG A 1 181 ? 12.32 22.469 10.547 1 63.47 181 ARG A O 1
ATOM 1443 N N . HIS A 1 182 ? 13.008 20.516 10.93 1 69.31 182 HIS A N 1
ATOM 1444 C CA . HIS A 1 182 ? 12.516 19.984 9.656 1 69.31 182 HIS A CA 1
ATOM 1445 C C . HIS A 1 182 ? 12.383 18.453 9.711 1 69.31 182 HIS A C 1
ATOM 1447 O O . HIS A 1 182 ? 12.883 17.828 10.641 1 69.31 182 HIS A O 1
ATOM 1453 N N . ARG A 1 183 ? 11.484 18.078 8.914 1 73.56 183 ARG A N 1
ATOM 1454 C CA . ARG A 1 183 ? 11.406 16.641 8.633 1 73.56 183 ARG A CA 1
ATOM 1455 C C . ARG A 1 183 ? 12.164 16.281 7.359 1 73.56 183 ARG A C 1
ATOM 1457 O O . ARG A 1 183 ? 11.867 16.812 6.285 1 73.56 183 ARG A O 1
ATOM 1464 N N . CYS A 1 184 ? 13.164 15.492 7.535 1 79.12 184 CYS A N 1
ATOM 1465 C CA . CYS A 1 184 ? 14.008 15.211 6.375 1 79.12 184 CYS A CA 1
ATOM 1466 C C . CYS A 1 184 ? 14.039 13.719 6.074 1 79.12 184 CYS A C 1
ATOM 1468 O O . CYS A 1 184 ? 14.203 12.898 6.98 1 79.12 184 CYS A O 1
ATOM 1470 N N . HIS A 1 185 ? 13.797 13.406 4.816 1 80.62 185 HIS A N 1
ATOM 1471 C CA . HIS A 1 185 ? 13.953 12.039 4.32 1 80.62 185 HIS A CA 1
ATOM 1472 C C . HIS A 1 185 ? 14.992 11.977 3.213 1 80.62 185 HIS A C 1
ATOM 1474 O O . HIS A 1 185 ? 14.945 12.758 2.26 1 80.62 185 HIS A O 1
ATOM 1480 N N . LEU A 1 186 ? 15.922 11.07 3.395 1 85.31 186 LEU A N 1
ATOM 1481 C CA . LEU A 1 186 ? 16.922 10.812 2.359 1 85.31 186 LEU A CA 1
ATOM 1482 C C . LEU A 1 186 ? 16.641 9.492 1.652 1 85.31 186 LEU A C 1
ATOM 1484 O O . LEU A 1 186 ? 16.469 8.461 2.303 1 85.31 186 LEU A O 1
ATOM 1488 N N . HIS A 1 187 ? 16.531 9.586 0.333 1 87.5 187 HIS A N 1
ATOM 1489 C CA . HIS A 1 187 ? 16.312 8.391 -0.474 1 87.5 187 HIS A CA 1
ATOM 1490 C C . HIS A 1 187 ? 17.5 8.133 -1.4 1 87.5 187 HIS A C 1
ATOM 1492 O O . HIS A 1 187 ? 18 9.055 -2.045 1 87.5 187 HIS A O 1
ATOM 1498 N N . PHE A 1 188 ? 17.906 6.898 -1.443 1 86.62 188 PHE A N 1
ATOM 1499 C CA . PHE A 1 188 ? 19.031 6.48 -2.273 1 86.62 188 PHE A CA 1
ATOM 1500 C C . PHE A 1 188 ? 18.562 5.531 -3.373 1 86.62 188 PHE A C 1
ATOM 1502 O O . PHE A 1 188 ? 17.781 4.613 -3.117 1 86.62 188 PHE A O 1
ATOM 1509 N N . TYR A 1 189 ? 19 5.801 -4.625 1 90 189 TYR A N 1
ATOM 1510 C CA . TYR A 1 189 ? 18.703 4.988 -5.801 1 90 189 TYR A CA 1
ATOM 1511 C C . TYR A 1 189 ? 19.969 4.387 -6.391 1 90 189 TYR A C 1
ATOM 1513 O O . TYR A 1 189 ? 20.562 4.953 -7.309 1 90 189 TYR A O 1
ATOM 1521 N N . PRO A 1 190 ? 20.312 3.223 -6.016 1 86.12 190 PRO A N 1
ATOM 1522 C CA . PRO A 1 190 ? 21.641 2.664 -6.332 1 86.12 190 PRO A CA 1
ATOM 1523 C C . PRO A 1 190 ? 21.844 2.43 -7.824 1 86.12 190 PRO A C 1
ATOM 1525 O O . PRO A 1 190 ? 22.953 2.533 -8.328 1 86.12 190 PRO A O 1
ATOM 1528 N N . GLU A 1 191 ? 20.859 2.084 -8.594 1 89.12 191 GLU A N 1
ATOM 1529 C CA . GLU A 1 191 ? 20.984 1.697 -9.992 1 89.12 191 GLU A CA 1
ATOM 1530 C C . GLU A 1 191 ? 20.953 2.918 -10.906 1 89.12 191 GLU A C 1
ATOM 1532 O O . GLU A 1 191 ? 21 2.783 -12.133 1 89.12 191 GLU A O 1
ATOM 1537 N N . SER A 1 192 ? 20.938 4.027 -10.273 1 92.56 192 SER A N 1
ATOM 1538 C CA . SER A 1 192 ? 20.703 5.219 -11.086 1 92.56 192 SER A CA 1
ATOM 1539 C C . SER A 1 192 ? 21.938 6.117 -11.109 1 92.56 192 SER A C 1
ATOM 1541 O O . SER A 1 192 ? 22.906 5.887 -10.375 1 92.56 192 SER A O 1
ATOM 1543 N N . GLU A 1 193 ? 21.891 7.102 -12.008 1 94.19 193 GLU A N 1
ATOM 1544 C CA . GLU A 1 193 ? 22.859 8.188 -12.125 1 94.19 193 GLU A CA 1
ATOM 1545 C C . GLU A 1 193 ? 22.172 9.547 -12.023 1 94.19 193 GLU A C 1
ATOM 1547 O O . GLU A 1 193 ? 20.969 9.664 -12.25 1 94.19 193 GLU A O 1
ATOM 1552 N N . PRO A 1 194 ? 22.984 10.539 -11.625 1 94.5 194 PRO A N 1
ATOM 1553 C CA . PRO A 1 194 ? 22.359 11.867 -11.586 1 94.5 194 PRO A CA 1
ATOM 1554 C C . PRO A 1 194 ? 21.672 12.234 -12.898 1 94.5 194 PRO A C 1
ATOM 1556 O O . PRO A 1 194 ? 22.25 12.039 -13.977 1 94.5 194 PRO A O 1
ATOM 1559 N N . GLY A 1 195 ? 20.469 12.711 -12.797 1 94.5 195 GLY A N 1
ATOM 1560 C CA . GLY A 1 195 ? 19.672 13.023 -13.969 1 94.5 195 GLY A CA 1
ATOM 1561 C C . GLY A 1 195 ? 18.641 11.953 -14.281 1 94.5 195 GLY A C 1
ATOM 1562 O O . GLY A 1 195 ? 17.859 12.086 -15.234 1 94.5 195 GLY A O 1
ATOM 1563 N N . PHE A 1 196 ? 18.5 10.961 -13.43 1 93.69 196 PHE A N 1
ATOM 1564 C CA . PHE A 1 196 ? 17.703 9.781 -13.719 1 93.69 196 PHE A CA 1
ATOM 1565 C C . PHE A 1 196 ? 16.219 10.125 -13.773 1 93.69 196 PHE A C 1
ATOM 1567 O O . PHE A 1 196 ? 15.406 9.336 -14.281 1 93.69 196 PHE A O 1
ATOM 1574 N N . ALA A 1 197 ? 15.781 11.297 -13.32 1 92.31 197 ALA A N 1
ATOM 1575 C CA . ALA A 1 197 ? 14.359 11.586 -13.18 1 92.31 197 ALA A CA 1
ATOM 1576 C C . ALA A 1 197 ? 13.984 12.867 -13.922 1 92.31 197 ALA A C 1
ATOM 1578 O O . ALA A 1 197 ? 12.938 13.461 -13.656 1 92.31 197 ALA A O 1
ATOM 1579 N N . GLU A 1 198 ? 14.773 13.438 -14.797 1 87.38 198 GLU A N 1
ATOM 1580 C CA . GLU A 1 198 ? 14.5 14.727 -15.414 1 87.38 198 GLU A CA 1
ATOM 1581 C C . GLU A 1 198 ? 13.859 14.562 -16.781 1 87.38 198 GLU A C 1
ATOM 1583 O O . GLU A 1 198 ? 12.758 15.062 -17.031 1 87.38 198 GLU A O 1
ATOM 1588 N N . TYR A 1 199 ? 14.648 13.914 -17.688 1 83.31 199 TYR A N 1
ATOM 1589 C CA . TYR A 1 199 ? 14.172 13.789 -19.047 1 83.31 199 TYR A CA 1
ATOM 1590 C C . TYR A 1 199 ? 14.094 12.32 -19.469 1 83.31 199 TYR A C 1
ATOM 1592 O O . TYR A 1 199 ? 15.078 11.594 -19.375 1 83.31 199 TYR A O 1
ATOM 1600 N N . HIS A 1 200 ? 12.945 12.008 -20.047 1 80.94 200 HIS A N 1
ATOM 1601 C CA . HIS A 1 200 ? 12.758 10.633 -20.5 1 80.94 200 HIS A CA 1
ATOM 1602 C C . HIS A 1 200 ? 13.711 10.281 -21.641 1 80.94 200 HIS A C 1
ATOM 1604 O O . HIS A 1 200 ? 14.102 9.125 -21.781 1 80.94 200 HIS A O 1
ATOM 1610 N N . SER A 1 201 ? 14.039 11.297 -22.359 1 82.25 201 SER A N 1
ATOM 1611 C CA . SER A 1 201 ? 14.891 11.062 -23.531 1 82.25 201 SER A CA 1
ATOM 1612 C C . SER A 1 201 ? 16.359 11.031 -23.141 1 82.25 201 SER A C 1
ATOM 1614 O O . SER A 1 201 ? 17.219 10.695 -23.953 1 82.25 201 SER A O 1
ATOM 1616 N N . SER A 1 202 ? 16.625 11.391 -21.906 1 87.69 202 SER A N 1
ATOM 1617 C CA . SER A 1 202 ? 18.016 11.391 -21.438 1 87.69 202 SER A CA 1
ATOM 1618 C C . SER A 1 202 ? 18.562 9.969 -21.344 1 87.69 202 SER A C 1
ATOM 1620 O O . SER A 1 202 ? 17.844 9.047 -20.938 1 87.69 202 SER A O 1
ATOM 1622 N N . PRO A 1 203 ? 19.797 9.789 -21.734 1 91.06 203 PRO A N 1
ATOM 1623 C CA . PRO A 1 203 ? 20.422 8.461 -21.641 1 91.06 203 PRO A CA 1
ATOM 1624 C C . PRO A 1 203 ? 20.531 7.957 -20.203 1 91.06 203 PRO A C 1
ATOM 1626 O O . PRO A 1 203 ? 20.656 6.754 -19.969 1 91.06 203 PRO A O 1
ATOM 1629 N N . VAL A 1 204 ? 20.484 8.836 -19.266 1 92.94 204 VAL A N 1
ATOM 1630 C CA . VAL A 1 204 ? 20.641 8.43 -17.875 1 92.94 204 VAL A CA 1
ATOM 1631 C C . VAL A 1 204 ? 19.281 8.234 -17.219 1 92.94 204 VAL A C 1
ATOM 1633 O O . VAL A 1 204 ? 19.188 7.859 -16.047 1 92.94 204 VAL A O 1
ATOM 1636 N N . TYR A 1 205 ? 18.281 8.43 -18 1 91.38 205 TYR A N 1
ATOM 1637 C CA . TYR A 1 205 ? 16.938 8.258 -17.469 1 91.38 205 TYR A CA 1
ATOM 1638 C C . TYR A 1 205 ? 16.719 6.82 -17 1 91.38 205 TYR A C 1
ATOM 1640 O O . TYR A 1 205 ? 17.047 5.871 -17.719 1 91.38 205 TYR A O 1
ATOM 1648 N N . ASP A 1 206 ? 16.297 6.664 -15.812 1 92.19 206 ASP A N 1
ATOM 1649 C CA . ASP A 1 206 ? 15.945 5.371 -15.234 1 92.19 206 ASP A CA 1
ATOM 1650 C C . ASP A 1 206 ? 14.469 5.34 -14.836 1 92.19 206 ASP A C 1
ATOM 1652 O O . ASP A 1 206 ? 14.094 5.906 -13.805 1 92.19 206 ASP A O 1
ATOM 1656 N N . ARG A 1 207 ? 13.742 4.637 -15.586 1 89.25 207 ARG A N 1
ATOM 1657 C CA . ARG A 1 207 ? 12.289 4.648 -15.453 1 89.25 207 ARG A CA 1
ATOM 1658 C C . ARG A 1 207 ? 11.859 4.199 -14.055 1 89.25 207 ARG A C 1
ATOM 1660 O O . ARG A 1 207 ? 10.984 4.809 -13.445 1 89.25 207 ARG A O 1
ATOM 1667 N N . VAL A 1 208 ? 12.422 3.162 -13.57 1 90.06 208 VAL A N 1
ATOM 1668 C CA . VAL A 1 208 ? 12.047 2.594 -12.281 1 90.06 208 VAL A CA 1
ATOM 1669 C C . VAL A 1 208 ? 12.359 3.592 -11.164 1 90.06 208 VAL A C 1
ATOM 1671 O O . VAL A 1 208 ? 11.492 3.922 -10.359 1 90.06 208 VAL A O 1
ATOM 1674 N N . SER A 1 209 ? 13.57 4.098 -11.141 1 92.25 209 SER A N 1
ATOM 1675 C CA . SER A 1 209 ? 13.961 5.066 -10.125 1 92.25 209 SER A CA 1
ATOM 1676 C C . SER A 1 209 ? 13.148 6.352 -10.234 1 92.25 209 SER A C 1
ATOM 1678 O O . SER A 1 209 ? 12.797 6.961 -9.227 1 92.25 209 SER A O 1
ATOM 1680 N N . SER A 1 210 ? 12.945 6.73 -11.438 1 92.12 210 SER A N 1
ATOM 1681 C CA . SER A 1 210 ? 12.172 7.945 -11.664 1 92.12 210 SER A CA 1
ATOM 1682 C C . SER A 1 210 ? 10.758 7.816 -11.102 1 92.12 210 SER A C 1
ATOM 1684 O O . SER A 1 210 ? 10.266 8.727 -10.438 1 92.12 210 SER A O 1
ATOM 1686 N N . ARG A 1 211 ? 10.125 6.695 -11.344 1 89.75 211 ARG A N 1
ATOM 1687 C CA . ARG A 1 211 ? 8.773 6.461 -10.844 1 89.75 211 ARG A CA 1
ATOM 1688 C C . ARG A 1 211 ? 8.742 6.453 -9.32 1 89.75 211 ARG A C 1
ATOM 1690 O O . ARG A 1 211 ? 7.844 7.035 -8.711 1 89.75 211 ARG A O 1
ATOM 1697 N N . LEU A 1 212 ? 9.672 5.828 -8.797 1 91.38 212 LEU A N 1
ATOM 1698 C CA . LEU A 1 212 ? 9.781 5.777 -7.344 1 91.38 212 LEU A CA 1
ATOM 1699 C C . LEU A 1 212 ? 9.984 7.172 -6.766 1 91.38 212 LEU A C 1
ATOM 1701 O O . LEU A 1 212 ? 9.312 7.559 -5.809 1 91.38 212 LEU A O 1
ATOM 1705 N N . ALA A 1 213 ? 10.891 7.879 -7.344 1 93.2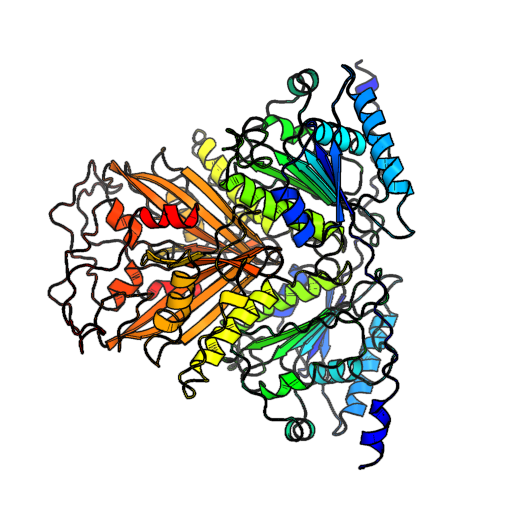5 213 ALA A N 1
ATOM 1706 C CA . ALA A 1 213 ? 11.211 9.219 -6.867 1 93.25 213 ALA A CA 1
ATOM 1707 C C . ALA A 1 213 ? 10.016 10.156 -7.016 1 93.25 213 ALA A C 1
ATOM 1709 O O . ALA A 1 213 ? 9.797 11.039 -6.176 1 93.25 213 ALA A O 1
ATOM 1710 N N . TRP A 1 214 ? 9.336 9.969 -8.07 1 92.25 214 TRP A N 1
ATOM 1711 C CA . TRP A 1 214 ? 8.156 10.797 -8.297 1 92.25 214 TRP A CA 1
ATOM 1712 C C . TRP A 1 214 ? 7.137 10.602 -7.18 1 92.25 214 TRP A C 1
ATOM 1714 O O . TRP A 1 214 ? 6.629 11.578 -6.621 1 92.25 214 TRP A O 1
ATOM 1724 N N . SER A 1 215 ? 6.801 9.383 -6.91 1 93.06 215 SER A N 1
ATOM 1725 C CA . SER A 1 215 ? 5.832 9.094 -5.859 1 93.06 215 SER A CA 1
ATOM 1726 C C . SER A 1 215 ? 6.25 9.719 -4.531 1 93.06 215 SER A C 1
ATOM 1728 O O . SER A 1 215 ? 5.43 10.312 -3.834 1 93.06 215 SER A O 1
ATOM 1730 N N . ARG A 1 216 ? 7.461 9.586 -4.266 1 92.44 216 ARG A N 1
ATOM 1731 C CA . ARG A 1 216 ? 8.008 10.125 -3.023 1 92.44 216 ARG A CA 1
ATOM 1732 C C . ARG A 1 216 ? 7.965 11.648 -3.018 1 92.44 216 ARG A C 1
ATOM 1734 O O . ARG A 1 216 ? 7.562 12.258 -2.023 1 92.44 216 ARG A O 1
ATOM 1741 N N . ALA A 1 217 ? 8.414 12.242 -4.078 1 95.38 217 ALA A N 1
ATOM 1742 C CA . ALA A 1 217 ? 8.414 13.695 -4.203 1 95.38 217 ALA A CA 1
ATOM 1743 C C . ALA A 1 217 ? 6.996 14.258 -4.09 1 95.38 217 ALA A C 1
ATOM 1745 O O . ALA A 1 217 ? 6.773 15.266 -3.416 1 95.38 217 ALA A O 1
ATOM 1746 N N . LEU A 1 218 ? 6.082 13.586 -4.75 1 94.56 218 LEU A N 1
ATOM 1747 C CA . LEU A 1 218 ? 4.691 14.023 -4.691 1 94.56 218 LEU A CA 1
ATOM 1748 C C . LEU A 1 218 ? 4.18 14.023 -3.256 1 94.56 218 LEU A C 1
ATOM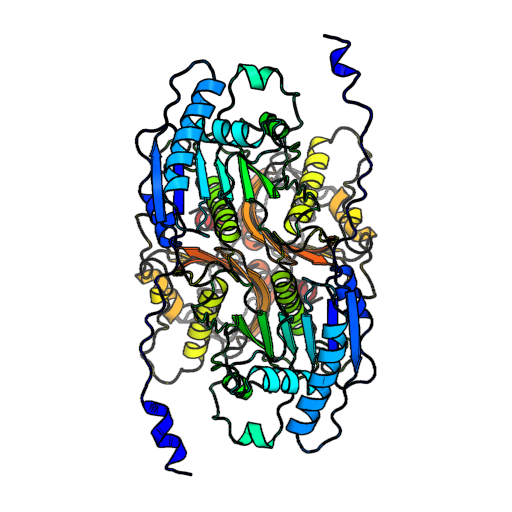 1750 O O . LEU A 1 218 ? 3.498 14.953 -2.834 1 94.56 218 LEU A O 1
ATOM 1754 N N . GLU A 1 219 ? 4.465 12.992 -2.551 1 91.94 219 GLU A N 1
ATOM 1755 C CA . GLU A 1 219 ? 4.066 12.906 -1.148 1 91.94 219 GLU A CA 1
ATOM 1756 C C . GLU A 1 219 ? 4.617 14.078 -0.345 1 91.94 219 GLU A C 1
ATOM 1758 O O . GLU A 1 219 ? 3.883 14.727 0.407 1 91.94 219 GLU A O 1
ATOM 1763 N N . CYS A 1 220 ? 5.859 14.359 -0.535 1 91.31 220 CYS A N 1
ATOM 1764 C CA . CYS A 1 220 ? 6.523 15.453 0.169 1 91.31 220 CYS A CA 1
ATOM 1765 C C . CYS A 1 220 ? 5.855 16.781 -0.137 1 91.31 220 CYS A C 1
ATOM 1767 O O . CYS A 1 220 ? 5.555 17.562 0.774 1 91.31 220 CYS A O 1
ATOM 1769 N N . LEU A 1 221 ? 5.645 17.016 -1.369 1 94.56 221 LEU A N 1
ATOM 1770 C CA . LEU A 1 221 ? 5.023 18.266 -1.799 1 94.56 221 LEU A CA 1
ATOM 1771 C C . LEU A 1 221 ? 3.609 18.391 -1.243 1 94.56 221 LEU A C 1
ATOM 1773 O O . LEU A 1 221 ? 3.244 19.438 -0.695 1 94.56 221 LEU A O 1
ATOM 1777 N N . LYS A 1 222 ? 2.875 17.359 -1.383 1 90.31 222 LYS A N 1
ATOM 1778 C CA . LYS A 1 222 ? 1.495 17.391 -0.906 1 90.31 222 LYS A CA 1
ATOM 1779 C C . LYS A 1 222 ? 1.44 17.578 0.607 1 90.31 222 LYS A C 1
ATOM 1781 O O . LYS A 1 222 ? 0.639 18.375 1.107 1 90.31 222 LYS A O 1
ATOM 1786 N N . PHE A 1 223 ? 2.262 16.906 1.31 1 86.12 223 PHE A N 1
ATOM 1787 C CA . PHE A 1 223 ? 2.32 17.062 2.758 1 86.12 223 PHE A CA 1
ATOM 1788 C C . PHE A 1 223 ? 2.66 18.5 3.131 1 86.12 223 PHE A C 1
ATOM 1790 O O . PHE A 1 223 ? 2.086 19.062 4.07 1 86.12 223 PHE A O 1
ATOM 1797 N N . GLY A 1 224 ? 3.592 19.016 2.412 1 87.44 224 GLY A N 1
ATOM 1798 C CA . GLY A 1 224 ? 3.957 20.406 2.67 1 87.44 224 GLY A CA 1
ATOM 1799 C C . GLY A 1 224 ? 2.781 21.359 2.582 1 87.44 224 GLY A C 1
ATOM 1800 O O . GLY A 1 224 ? 2.68 22.297 3.371 1 87.44 224 GLY A O 1
ATOM 1801 N N . PHE A 1 225 ? 1.929 21.078 1.707 1 88 225 PHE A N 1
ATOM 1802 C CA . PHE A 1 225 ? 0.787 21.953 1.507 1 88 225 PHE A CA 1
ATOM 1803 C C . PHE A 1 225 ? -0.403 21.5 2.344 1 88 225 PHE A C 1
ATOM 1805 O O . PHE A 1 225 ? -1.511 22.016 2.189 1 88 225 PHE A O 1
ATOM 1812 N N . GLY A 1 226 ? -0.224 20.422 3.092 1 79.38 226 GLY A N 1
ATOM 1813 C CA . GLY A 1 226 ? -1.217 20.078 4.094 1 79.38 226 GLY A CA 1
ATOM 1814 C C . GLY A 1 226 ? -2.109 18.922 3.666 1 79.38 226 GLY A C 1
ATOM 1815 O O . GLY A 1 226 ? -3.105 18.625 4.328 1 79.38 226 GLY A O 1
ATOM 1816 N N . TRP A 1 227 ? -1.841 18.328 2.527 1 81.38 227 TRP A N 1
ATOM 1817 C CA . TRP A 1 227 ? -2.561 17.125 2.104 1 81.38 227 TRP A CA 1
ATOM 1818 C C . TRP A 1 227 ? -2.385 16 3.115 1 81.38 227 TRP A C 1
ATOM 1820 O O . TRP A 1 227 ? -1.323 15.867 3.729 1 81.38 227 TRP A O 1
ATOM 1830 N N . PRO A 1 228 ? -3.525 15.188 3.32 1 72.06 228 PRO A N 1
ATOM 1831 C CA . PRO A 1 228 ? -4.832 15.156 2.66 1 72.06 228 PRO A CA 1
ATOM 1832 C C . PRO A 1 228 ? -5.879 16 3.387 1 72.06 228 PRO A C 1
ATOM 1834 O O . PRO A 1 228 ? -6.965 16.25 2.85 1 72.06 228 PRO A O 1
ATOM 1837 N N . GLY A 1 229 ? -5.688 16.375 4.504 1 63.59 229 GLY A N 1
ATOM 1838 C CA . GLY A 1 229 ? -6.738 17.016 5.27 1 63.59 229 GLY A CA 1
ATOM 1839 C C . GLY A 1 229 ? -6.703 18.531 5.168 1 63.59 229 GLY A C 1
ATOM 1840 O O . GLY A 1 229 ? -7.629 19.219 5.613 1 63.59 229 GLY A O 1
ATOM 1841 N N . GLY A 1 230 ? -5.734 18.969 4.543 1 62.62 230 GLY A N 1
ATOM 1842 C CA . GLY A 1 230 ? -5.547 20.406 4.48 1 62.62 230 GLY A CA 1
ATOM 1843 C C . GLY A 1 230 ? -5.215 20.906 3.088 1 62.62 230 GLY A C 1
ATOM 1844 O O . GLY A 1 230 ? -5.219 20.141 2.127 1 62.62 230 GLY A O 1
ATOM 1845 N N . GLY A 1 231 ? -5.047 22.141 2.891 1 56.66 231 GLY A N 1
ATOM 1846 C CA . GLY A 1 231 ? -4.602 22.75 1.653 1 56.66 231 GLY A CA 1
ATOM 1847 C C . GLY A 1 231 ? -5.738 23.062 0.7 1 56.66 231 GLY A C 1
ATOM 1848 O O . GLY A 1 231 ? -5.516 23.266 -0.497 1 56.66 231 GLY A O 1
ATOM 1849 N N . GLY A 1 232 ? -6.879 23 1.282 1 62.22 232 GLY A N 1
ATOM 1850 C CA . GLY A 1 232 ? -8.016 23.344 0.448 1 62.22 232 GLY A CA 1
ATOM 1851 C C . GLY A 1 232 ? -8.453 22.219 -0.466 1 62.22 232 GLY A C 1
ATOM 1852 O O . GLY A 1 232 ? -8.227 21.047 -0.167 1 62.22 232 GLY A O 1
ATOM 1853 N N . ASN A 1 233 ? -9.148 22.609 -1.515 1 66.12 233 ASN A N 1
ATOM 1854 C CA . ASN A 1 233 ? -9.68 21.641 -2.473 1 66.12 233 ASN A CA 1
ATOM 1855 C C . ASN A 1 233 ? -8.617 21.219 -3.48 1 66.12 233 ASN A C 1
ATOM 1857 O O . ASN A 1 233 ? -8.125 22.031 -4.262 1 66.12 233 ASN A O 1
ATOM 1861 N N . TRP A 1 234 ? -8.227 20.078 -3.273 1 74.94 234 TRP A N 1
ATOM 1862 C CA . TRP A 1 234 ? -7.297 19.531 -4.25 1 74.94 234 TRP A CA 1
ATOM 1863 C C . TRP A 1 234 ? -8.023 19.094 -5.52 1 74.94 234 TRP A C 1
ATOM 1865 O O . TRP A 1 234 ? -9.148 18.578 -5.453 1 74.94 234 TRP A O 1
ATOM 1875 N N . GLU A 1 235 ? -7.793 19.594 -6.621 1 73.12 235 GLU A N 1
ATOM 1876 C CA . GLU A 1 235 ? -8.445 19.266 -7.887 1 73.12 235 GLU A CA 1
ATOM 1877 C C . GLU A 1 235 ? -8.445 17.75 -8.125 1 73.12 235 GLU A C 1
ATOM 1879 O O . GLU A 1 235 ? -9.469 17.172 -8.492 1 73.12 235 GLU A O 1
ATOM 1884 N N . ALA A 1 236 ? -7.344 17.172 -7.883 1 77.19 236 ALA A N 1
ATOM 1885 C CA . ALA A 1 236 ? -7.273 15.727 -8.062 1 77.19 236 ALA A CA 1
ATOM 1886 C C . ALA A 1 236 ? -7.809 14.992 -6.832 1 77.19 236 ALA A C 1
ATOM 1888 O O . ALA A 1 236 ? -7.375 15.258 -5.707 1 77.19 236 ALA A O 1
ATOM 1889 N N . PRO A 1 237 ? -8.789 14.148 -7.059 1 80.38 237 PRO A N 1
ATOM 1890 C CA . PRO A 1 237 ? -9.305 13.383 -5.918 1 80.38 237 PRO A CA 1
ATOM 1891 C C . PRO A 1 237 ? -8.242 12.484 -5.285 1 80.38 237 PRO A C 1
ATOM 1893 O O . PRO A 1 237 ? -7.238 12.156 -5.926 1 80.38 237 PRO A O 1
ATOM 1896 N N . GLU A 1 238 ? -8.484 12.141 -4.066 1 84.69 238 GLU A N 1
ATOM 1897 C CA . GLU A 1 238 ? -7.621 11.188 -3.385 1 84.69 238 GLU A CA 1
ATOM 1898 C C . GLU A 1 238 ? -7.66 9.82 -4.066 1 84.69 238 GLU A C 1
ATOM 1900 O O . GLU A 1 238 ? -8.727 9.359 -4.484 1 84.69 238 GLU A O 1
ATOM 1905 N N . PRO A 1 239 ? -6.539 9.188 -4.152 1 89.75 239 PRO A N 1
ATOM 1906 C CA . PRO A 1 239 ? -6.465 7.891 -4.832 1 89.75 239 PRO A CA 1
ATOM 1907 C C . PRO A 1 239 ? -7.457 6.875 -4.273 1 89.75 239 PRO A C 1
ATOM 1909 O O . PRO A 1 239 ? -8.086 6.133 -5.035 1 89.75 239 PRO A O 1
ATOM 1912 N N . GLU A 1 240 ? -7.617 6.84 -3.023 1 87.19 240 GLU A N 1
ATOM 1913 C CA . GLU A 1 240 ? -8.516 5.867 -2.414 1 87.19 240 GLU A CA 1
ATOM 1914 C C . GLU A 1 240 ? -9.953 6.078 -2.879 1 87.19 240 GLU A C 1
ATOM 1916 O O . GLU A 1 240 ? -10.703 5.113 -3.061 1 87.19 240 GLU A O 1
ATOM 1921 N N . LEU A 1 241 ? -10.375 7.305 -2.994 1 83.38 241 LEU A N 1
ATOM 1922 C CA . LEU A 1 241 ? -11.727 7.613 -3.449 1 83.38 241 LEU A CA 1
ATOM 1923 C C . LEU A 1 241 ? -11.938 7.137 -4.883 1 83.38 241 LEU A C 1
ATOM 1925 O O . LEU A 1 241 ? -12.992 6.582 -5.207 1 83.38 241 LEU A O 1
ATOM 1929 N N . VAL A 1 242 ? -10.961 7.41 -5.676 1 87.19 242 VAL A N 1
ATOM 1930 C CA . VAL A 1 242 ? -11.031 6.941 -7.055 1 87.19 242 VAL A CA 1
ATOM 1931 C C . VAL A 1 242 ? -11.125 5.418 -7.078 1 87.19 242 VAL A C 1
ATOM 1933 O O . VAL A 1 242 ? -11.93 4.852 -7.82 1 87.19 242 VAL A O 1
ATOM 1936 N N . TRP A 1 243 ? -10.359 4.762 -6.297 1 90.38 243 TRP A N 1
ATOM 1937 C CA . TRP A 1 243 ? -10.305 3.305 -6.234 1 90.38 243 TRP A CA 1
ATOM 1938 C C . TRP A 1 243 ? -11.633 2.734 -5.734 1 90.38 243 TRP A C 1
ATOM 1940 O O . TRP A 1 243 ? -12.078 1.688 -6.207 1 90.38 243 TRP A O 1
ATOM 1950 N N . GLU A 1 244 ? -12.219 3.426 -4.793 1 84.12 244 GLU A N 1
ATOM 1951 C CA . GLU A 1 244 ? -13.555 3.037 -4.355 1 84.12 244 GLU A CA 1
ATOM 1952 C C . GLU A 1 244 ? -14.562 3.154 -5.496 1 84.12 244 GLU A C 1
ATOM 1954 O O . GLU A 1 244 ? -15.477 2.332 -5.613 1 84.12 244 GLU A O 1
ATOM 1959 N N . GLY A 1 245 ? -14.43 4.223 -6.23 1 81.44 245 GLY A N 1
ATOM 1960 C CA . GLY A 1 245 ? -15.258 4.359 -7.418 1 81.44 245 GLY A CA 1
ATOM 1961 C C . GLY A 1 245 ? -15.094 3.207 -8.391 1 81.44 245 GLY A C 1
ATOM 1962 O O . GLY A 1 245 ? -16.062 2.744 -8.984 1 81.44 245 GLY A O 1
ATOM 1963 N N . TYR A 1 246 ? -13.93 2.764 -8.516 1 85.62 246 TYR A N 1
ATOM 1964 C CA . TYR A 1 246 ? -13.633 1.601 -9.344 1 85.62 246 TYR A CA 1
ATOM 1965 C C . TYR A 1 246 ? -14.406 0.379 -8.867 1 85.62 246 TYR A C 1
ATOM 1967 O O . TYR A 1 246 ? -15.07 -0.289 -9.664 1 85.62 246 TYR A O 1
ATOM 1975 N N . TRP A 1 247 ? -14.305 0.079 -7.652 1 84.69 247 TRP A N 1
ATOM 1976 C CA . TRP A 1 247 ? -14.992 -1.089 -7.105 1 84.69 247 TRP A CA 1
ATOM 1977 C C . TRP A 1 247 ? -16.5 -0.938 -7.223 1 84.69 247 TRP A C 1
ATOM 1979 O O . TRP A 1 247 ? -17.203 -1.907 -7.512 1 84.69 247 TRP A O 1
ATOM 1989 N N . ARG A 1 248 ? -16.969 0.247 -6.969 1 80.38 248 ARG A N 1
ATOM 1990 C CA . ARG A 1 248 ? -18.406 0.495 -7.113 1 80.38 248 ARG A CA 1
ATOM 1991 C C . ARG A 1 248 ? -18.875 0.199 -8.531 1 80.38 248 ARG A C 1
ATOM 1993 O O . ARG A 1 248 ? -19.922 -0.407 -8.734 1 80.38 248 ARG A O 1
ATOM 2000 N N . ASN A 1 249 ? -18.094 0.642 -9.461 1 80.81 249 ASN A N 1
ATOM 2001 C CA . ASN A 1 249 ? -18.406 0.396 -10.859 1 80.81 249 ASN A CA 1
ATOM 2002 C C . ASN A 1 249 ? -18.438 -1.096 -11.172 1 80.81 249 ASN A C 1
ATOM 2004 O O . ASN A 1 249 ? -19.328 -1.567 -11.883 1 80.81 249 ASN A O 1
ATOM 2008 N N . ILE A 1 250 ? -17.547 -1.814 -10.664 1 80.56 250 ILE A N 1
ATOM 2009 C CA . ILE A 1 250 ? -17.453 -3.252 -10.891 1 80.56 250 ILE A CA 1
ATOM 2010 C C . ILE A 1 250 ? -18.672 -3.943 -10.266 1 80.56 250 ILE A C 1
ATOM 2012 O O . ILE A 1 250 ? -19.312 -4.785 -10.906 1 80.56 250 ILE A O 1
ATOM 2016 N N . TYR A 1 251 ? -19.062 -3.582 -9.117 1 76.31 251 TYR A N 1
ATOM 2017 C CA . TYR A 1 251 ? -20.141 -4.238 -8.406 1 76.31 251 TYR A CA 1
ATOM 2018 C C . TYR A 1 251 ? -21.5 -3.865 -9.008 1 76.31 251 TYR A C 1
ATOM 2020 O O . TYR A 1 251 ? -22.391 -4.711 -9.117 1 76.31 251 TYR A O 1
ATOM 2028 N N . GLU A 1 252 ? -21.656 -2.629 -9.281 1 75.19 252 GLU A N 1
ATOM 2029 C CA . GLU A 1 252 ? -22.891 -2.201 -9.906 1 75.19 252 GLU A CA 1
ATOM 2030 C C . GLU A 1 252 ? -23.125 -2.918 -11.234 1 75.19 252 GLU A C 1
ATOM 2032 O O . GLU A 1 252 ? -24.25 -3.273 -11.57 1 75.19 252 GLU A O 1
ATOM 2037 N N . SER A 1 253 ? -22.094 -3.07 -11.867 1 71.69 253 SER A N 1
ATOM 2038 C CA . SER A 1 253 ? -22.203 -3.793 -13.133 1 71.69 253 SER A CA 1
ATOM 2039 C C . SER A 1 253 ? -22.547 -5.258 -12.906 1 71.69 253 SER A C 1
ATOM 2041 O O . SER A 1 253 ? -23.266 -5.863 -13.703 1 71.69 253 SER A O 1
ATOM 2043 N N . ALA A 1 254 ? -22.094 -5.766 -11.859 1 67.31 254 ALA A N 1
ATOM 2044 C CA . ALA A 1 254 ? -22.391 -7.156 -11.523 1 67.31 254 ALA A CA 1
ATOM 2045 C C . ALA A 1 254 ? -23.844 -7.316 -11.078 1 67.31 254 ALA A C 1
ATOM 2047 O O . ALA A 1 254 ? -24.469 -8.344 -11.344 1 67.31 254 ALA A O 1
ATOM 2048 N N . THR A 1 255 ? -24.312 -6.32 -10.383 1 63.38 255 THR A N 1
ATOM 2049 C CA . THR A 1 255 ? -25.672 -6.395 -9.875 1 63.38 255 THR A CA 1
ATOM 2050 C C . THR A 1 255 ? -26.672 -5.934 -10.93 1 63.38 255 THR A C 1
ATOM 2052 O O . THR A 1 255 ? -27.828 -6.367 -10.93 1 63.38 255 THR A O 1
ATOM 2055 N N . ARG A 1 256 ? -26.234 -4.918 -11.703 1 55.94 256 ARG A N 1
ATOM 2056 C CA . ARG A 1 256 ? -27.156 -4.473 -12.742 1 55.94 256 ARG A CA 1
ATOM 2057 C C . ARG A 1 256 ? -27.281 -5.516 -13.852 1 55.94 256 ARG A C 1
ATOM 2059 O O . ARG A 1 256 ? -26.531 -5.488 -14.82 1 55.94 256 ARG A O 1
ATOM 2066 N N . GLN A 1 257 ? -26.984 -6.758 -13.695 1 47.94 257 GLN A N 1
ATOM 2067 C CA . GLN A 1 257 ? -27.219 -7.797 -14.695 1 47.94 257 GLN A CA 1
ATOM 2068 C C . GLN A 1 257 ? -28.234 -7.344 -15.742 1 47.94 257 GLN A C 1
ATOM 2070 O O . GLN A 1 257 ? -28.25 -7.867 -16.859 1 47.94 257 GLN A O 1
ATOM 2075 N N . PHE A 1 258 ? -29.422 -6.828 -15.336 1 41.25 258 PHE A N 1
ATOM 2076 C CA . PHE A 1 258 ? -30.562 -6.969 -16.234 1 41.25 258 PHE A CA 1
ATOM 2077 C C . PHE A 1 258 ? -30.469 -5.988 -17.391 1 41.25 258 PHE A C 1
ATOM 2079 O O . PHE A 1 258 ? -31.328 -5.977 -18.266 1 41.25 258 PHE A O 1
ATOM 2086 N N . GLN A 1 259 ? -29.859 -4.828 -17.312 1 41.69 259 GLN A N 1
ATOM 2087 C CA . GLN A 1 259 ? -29.938 -4.176 -18.609 1 41.69 259 GLN A CA 1
ATOM 2088 C C . GLN A 1 259 ? -28.672 -4.402 -19.422 1 41.69 259 GLN A C 1
ATOM 2090 O O . GLN A 1 259 ? -27.562 -4.117 -18.938 1 41.69 259 GLN A O 1
ATOM 2095 N N . PRO A 1 260 ? -28.609 -5.34 -20.375 1 43.12 260 PRO A N 1
ATOM 2096 C CA . PRO A 1 260 ? -27.562 -5.816 -21.281 1 43.12 260 PRO A CA 1
ATOM 2097 C C . PRO A 1 260 ? -26.469 -4.77 -21.531 1 43.12 260 PRO A C 1
ATOM 2099 O O . PRO A 1 260 ? -25.328 -5.121 -21.828 1 43.12 260 PRO A O 1
ATOM 2102 N N . THR A 1 261 ? -26.719 -3.463 -21.797 1 43.94 261 THR A N 1
ATOM 2103 C CA . THR A 1 261 ? -25.922 -2.488 -22.531 1 43.94 261 THR A CA 1
ATOM 2104 C C . THR A 1 261 ? -24.938 -1.776 -21.594 1 43.94 261 THR A C 1
ATOM 2106 O O . THR A 1 261 ? -24.203 -0.882 -22.016 1 43.94 261 THR A O 1
ATOM 2109 N N . SER A 1 262 ? -24.906 -1.975 -20.203 1 48.75 262 SER A N 1
ATOM 2110 C CA . SER A 1 262 ? -24.141 -0.912 -19.531 1 48.75 262 SER A CA 1
ATOM 2111 C C . SER A 1 262 ? -22.75 -1.388 -19.125 1 48.75 262 SER A C 1
ATOM 2113 O O . SER A 1 262 ? -22.609 -2.184 -18.203 1 48.75 262 SER A O 1
ATOM 2115 N N . THR A 1 263 ? -21.797 -1.542 -20.094 1 55.75 263 THR A N 1
ATOM 2116 C CA . THR A 1 263 ? -20.375 -1.688 -19.828 1 55.75 263 THR A CA 1
ATOM 2117 C C . THR A 1 263 ? -19.922 -0.7 -18.75 1 55.75 263 THR A C 1
ATOM 2119 O O . THR A 1 263 ? -20.328 0.465 -18.766 1 55.75 263 THR A O 1
ATOM 2122 N N . PRO A 1 264 ? -19.328 -1.277 -17.656 1 58.81 264 PRO A N 1
ATOM 2123 C CA . PRO A 1 264 ? -18.797 -0.316 -16.672 1 58.81 264 PRO A CA 1
ATOM 2124 C C . PRO A 1 264 ? -18 0.809 -17.328 1 58.81 264 PRO A C 1
ATOM 2126 O O . PRO A 1 264 ? -17.297 0.578 -18.312 1 58.81 264 PRO A O 1
ATOM 2129 N N . ASP A 1 265 ? -18.375 1.974 -17.219 1 72.88 265 ASP A N 1
ATOM 2130 C CA . ASP A 1 265 ? -17.578 3.084 -17.75 1 72.88 265 ASP A CA 1
ATOM 2131 C C . ASP A 1 265 ? -16.234 3.199 -17.031 1 72.88 265 ASP A C 1
ATOM 2133 O O . ASP A 1 265 ? -15.992 4.18 -16.328 1 72.88 265 ASP A O 1
ATOM 2137 N N . MET A 1 266 ? -15.344 2.115 -17.203 1 80.12 266 MET A N 1
ATOM 2138 C CA . MET A 1 266 ? -14.039 2.059 -16.531 1 80.12 266 MET A CA 1
ATOM 2139 C C . MET A 1 266 ? -13.055 3.008 -17.203 1 80.12 266 MET A C 1
ATOM 2141 O O . MET A 1 266 ? -12.18 3.568 -16.547 1 80.12 266 MET A O 1
ATOM 2145 N N . LEU A 1 267 ? -13.266 3.182 -18.438 1 82.62 267 LEU A N 1
ATOM 2146 C CA . LEU A 1 267 ? -12.328 4.012 -19.188 1 82.62 267 LEU A CA 1
ATOM 2147 C C . LEU A 1 267 ? -12.336 5.445 -18.672 1 82.62 267 LEU A C 1
ATOM 2149 O O . LEU A 1 267 ? -11.297 6.105 -18.641 1 82.62 267 LEU A O 1
ATOM 2153 N N . HIS A 1 268 ? -13.422 5.836 -18.156 1 83.88 268 HIS A N 1
ATOM 2154 C CA . HIS A 1 268 ? -13.523 7.199 -17.656 1 83.88 268 HIS A CA 1
ATOM 2155 C C . HIS A 1 268 ? -12.688 7.379 -16.391 1 83.88 268 HIS A C 1
ATOM 2157 O O . HIS A 1 268 ? -12.305 8.5 -16.047 1 83.88 268 HIS A O 1
ATOM 2163 N N . LEU A 1 269 ? -12.453 6.266 -15.68 1 87.25 269 LEU A N 1
ATOM 2164 C CA . LEU A 1 269 ? -11.672 6.332 -14.445 1 87.25 269 LEU A CA 1
ATOM 2165 C C . LEU A 1 269 ? -10.18 6.266 -14.742 1 87.25 269 LEU A C 1
ATOM 2167 O O . LEU A 1 269 ? -9.359 6.449 -13.844 1 87.25 269 LEU A O 1
ATOM 2171 N N . MET A 1 270 ? -9.867 6.051 -16.047 1 88.12 270 MET A N 1
ATOM 2172 C CA . MET A 1 270 ? -8.469 5.824 -16.391 1 88.12 270 MET A CA 1
ATOM 2173 C C . MET A 1 270 ? -7.875 7.035 -17.109 1 88.12 270 MET A C 1
ATOM 2175 O O . MET A 1 270 ? -8.602 7.789 -17.75 1 88.12 270 MET A O 1
ATOM 2179 N N . VAL A 1 271 ? -6.617 7.133 -17 1 83.81 271 VAL A N 1
ATOM 2180 C CA . VAL A 1 271 ? -5.883 8.219 -17.641 1 83.81 271 VAL A CA 1
ATOM 2181 C C . VAL A 1 271 ? -6.129 8.195 -19.141 1 83.81 271 VAL A C 1
ATOM 2183 O O . VAL A 1 271 ? -6.012 7.141 -19.781 1 83.81 271 VAL A O 1
ATOM 2186 N N . GLY A 1 272 ? -6.477 9.328 -19.688 1 77.06 272 GLY A N 1
ATOM 2187 C CA . GLY A 1 272 ? -6.699 9.469 -21.109 1 77.06 272 GLY A CA 1
ATOM 2188 C C . GLY A 1 272 ? -7.824 8.586 -21.625 1 77.06 272 GLY A C 1
ATOM 2189 O O . GLY A 1 272 ? -7.863 8.242 -22.812 1 77.06 272 GLY A O 1
ATOM 2190 N N . GLY A 1 273 ? -8.672 8.156 -20.734 1 75.5 273 GLY A N 1
ATOM 2191 C CA . GLY A 1 273 ? -9.719 7.23 -21.156 1 75.5 273 GLY A CA 1
ATOM 2192 C C . GLY A 1 273 ? -9.188 5.863 -21.531 1 75.5 273 GLY A C 1
ATOM 2193 O O . GLY A 1 273 ? -9.719 5.219 -22.453 1 75.5 273 GLY A O 1
ATOM 2194 N N . GLY A 1 274 ? -8.047 5.621 -21 1 73.81 274 GLY A N 1
ATOM 2195 C CA . GLY A 1 274 ? -7.426 4.344 -21.297 1 73.81 274 GLY A CA 1
ATOM 2196 C C . GLY A 1 274 ? -6.285 4.457 -22.297 1 73.81 274 GLY A C 1
ATOM 2197 O O . GLY A 1 274 ? -5.52 3.51 -22.484 1 73.81 274 GLY A O 1
ATOM 2198 N N . ALA A 1 275 ? -6.172 5.609 -22.938 1 72.75 275 ALA A N 1
ATOM 2199 C CA . ALA A 1 275 ? -5.133 5.797 -23.938 1 72.75 275 ALA A CA 1
ATOM 2200 C C . ALA A 1 275 ? -3.826 6.258 -23.297 1 72.75 275 ALA A C 1
ATOM 2202 O O . ALA A 1 275 ? -2.762 6.172 -23.922 1 72.75 275 ALA A O 1
ATOM 2203 N N . GLY A 1 276 ? -3.965 6.559 -22.078 1 74.06 276 GLY A N 1
ATOM 2204 C CA . GLY A 1 276 ? -2.811 7.18 -21.453 1 74.06 276 GLY A CA 1
ATOM 2205 C C . GLY A 1 276 ? -2.639 8.641 -21.828 1 74.06 276 GLY A C 1
ATOM 2206 O O . GLY A 1 276 ? -3.551 9.258 -22.375 1 74.06 276 GLY A O 1
ATOM 2207 N N . ASP A 1 277 ? -1.66 9.219 -21.266 1 73.62 277 ASP A N 1
ATOM 2208 C CA . ASP A 1 277 ? -1.287 10.594 -21.578 1 73.62 277 ASP A CA 1
ATOM 2209 C C . ASP A 1 277 ? 0.157 10.672 -22.062 1 73.62 277 ASP A C 1
ATOM 2211 O O . ASP A 1 277 ? 1.094 10.469 -21.281 1 73.62 277 ASP A O 1
ATOM 2215 N N . PRO A 1 278 ? 0.211 10.805 -23.359 1 66.94 278 PRO A N 1
ATOM 2216 C CA . PRO A 1 278 ? 1.561 10.82 -23.922 1 66.94 278 PRO A CA 1
ATOM 2217 C C . PRO A 1 278 ? 2.477 11.836 -23.25 1 66.94 278 PRO A C 1
ATOM 2219 O O . PRO A 1 278 ? 3.699 11.68 -23.266 1 66.94 278 PRO A O 1
ATOM 2222 N N . ASP A 1 279 ? 1.884 12.812 -22.719 1 63.38 279 ASP A N 1
ATOM 2223 C CA . ASP A 1 279 ? 2.701 13.828 -22.062 1 63.38 279 ASP A CA 1
ATOM 2224 C C . ASP A 1 279 ? 3.387 13.266 -20.828 1 63.38 279 ASP A C 1
ATOM 2226 O O . ASP A 1 279 ? 4.414 13.789 -20.375 1 63.38 279 ASP A O 1
ATOM 2230 N N . PHE A 1 280 ? 2.801 12.195 -20.359 1 66.31 280 PHE A N 1
ATOM 2231 C CA . PHE A 1 280 ? 3.332 11.688 -19.094 1 66.31 280 PHE A CA 1
ATOM 2232 C C . PHE A 1 280 ? 4.074 10.375 -19.312 1 66.31 280 PHE A C 1
ATOM 2234 O O . PHE A 1 280 ? 4.508 9.734 -18.359 1 66.31 280 PHE A O 1
ATOM 2241 N N . ASP A 1 281 ? 4.363 10.07 -20.484 1 59.66 281 ASP A N 1
ATOM 2242 C CA . ASP A 1 281 ? 5 8.797 -20.781 1 59.66 281 ASP A CA 1
ATOM 2243 C C . ASP A 1 281 ? 4.34 7.656 -20.016 1 59.66 281 ASP A C 1
ATOM 2245 O O . ASP A 1 281 ? 5.027 6.809 -19.438 1 59.66 281 ASP A O 1
ATOM 2249 N N . GLN A 1 282 ? 3.096 7.922 -19.844 1 69.56 282 GLN A N 1
ATOM 2250 C CA . GLN A 1 282 ? 2.414 6.883 -19.078 1 69.56 282 GLN A CA 1
ATOM 2251 C C . GLN A 1 282 ? 1.273 6.266 -19.875 1 69.56 282 GLN A C 1
ATOM 2253 O O . GLN A 1 282 ? 0.388 6.977 -20.359 1 69.56 282 GLN A O 1
ATOM 2258 N N . GLN A 1 283 ? 1.559 5.016 -20.203 1 75.56 283 GLN A N 1
ATOM 2259 C CA . GLN A 1 283 ? 0.493 4.238 -20.812 1 75.56 283 GLN A CA 1
ATOM 2260 C C . GLN A 1 283 ? -0.399 3.588 -19.766 1 75.56 283 GLN A C 1
ATOM 2262 O O . GLN A 1 283 ? 0.094 3.057 -18.766 1 75.56 283 GLN A O 1
ATOM 2267 N N . ALA A 1 284 ? -1.722 3.848 -19.984 1 86.94 284 ALA A N 1
ATOM 2268 C CA . ALA A 1 284 ? -2.646 3.148 -19.094 1 86.94 284 ALA A CA 1
ATOM 2269 C C . ALA A 1 284 ? -2.607 1.642 -19.328 1 86.94 284 ALA A C 1
ATOM 2271 O O . ALA A 1 284 ? -2.436 1.195 -20.469 1 86.94 284 ALA A O 1
ATOM 2272 N N . SER A 1 285 ? -2.666 0.91 -18.328 1 92 285 SER A N 1
ATOM 2273 C CA . SER A 1 285 ? -2.621 -0.536 -18.531 1 92 285 SER A CA 1
ATOM 2274 C C . SER A 1 285 ? -3.281 -1.268 -17.359 1 92 285 SER A C 1
ATOM 2276 O O . SER A 1 285 ? -3.355 -0.739 -16.25 1 92 285 SER A O 1
ATOM 2278 N N . VAL A 1 286 ? -3.855 -2.375 -17.656 1 93.5 286 VAL A N 1
ATOM 2279 C CA . VAL A 1 286 ? -4.328 -3.359 -16.688 1 93.5 286 VAL A CA 1
ATOM 2280 C C . VAL A 1 286 ? -3.641 -4.699 -16.938 1 93.5 286 VAL A C 1
ATOM 2282 O O . VAL A 1 286 ? -3.602 -5.184 -18.078 1 93.5 286 VAL A O 1
ATOM 2285 N N . ASN A 1 287 ? -3.092 -5.254 -15.867 1 95.44 287 ASN A N 1
ATOM 2286 C CA . ASN A 1 287 ? -2.281 -6.453 -16.047 1 95.44 287 ASN A CA 1
ATOM 2287 C C . ASN A 1 287 ? -2.617 -7.52 -15.008 1 95.44 287 ASN A C 1
ATOM 2289 O O . ASN A 1 287 ? -2.449 -7.297 -13.812 1 95.44 287 ASN A O 1
ATOM 2293 N N . CYS A 1 288 ? -3.137 -8.625 -15.484 1 97.12 288 CYS A N 1
ATOM 2294 C CA . CYS A 1 288 ? -3.109 -9.844 -14.688 1 97.12 288 CYS A CA 1
ATOM 2295 C C . CYS A 1 288 ? -1.776 -10.57 -14.844 1 97.12 288 CYS A C 1
ATOM 2297 O O . CYS A 1 288 ? -1.599 -11.359 -15.773 1 97.12 288 CYS A O 1
ATOM 2299 N N . LEU A 1 289 ? -0.931 -10.422 -13.961 1 96.88 289 LEU A N 1
ATOM 2300 C CA . LEU A 1 289 ? 0.475 -10.758 -14.172 1 96.88 289 LEU A CA 1
ATOM 2301 C C . LEU A 1 289 ? 0.664 -12.258 -14.312 1 96.88 289 LEU A C 1
ATOM 2303 O O . LEU A 1 289 ? 1.394 -12.719 -15.195 1 96.88 289 LEU A O 1
ATOM 2307 N N . PRO A 1 290 ? -0.106 -13.094 -13.523 1 97.69 290 PRO A N 1
ATOM 2308 C CA . PRO A 1 290 ? 0.178 -14.531 -13.609 1 97.69 290 PRO A CA 1
ATOM 2309 C C . PRO A 1 290 ? -0.4 -15.172 -14.867 1 97.69 290 PRO A C 1
ATOM 2311 O O . PRO A 1 290 ? 0.109 -16.203 -15.328 1 97.69 290 PRO A O 1
ATOM 2314 N N . SER A 1 291 ? -1.514 -14.656 -15.398 1 96.31 291 SER A N 1
ATOM 2315 C CA . SER A 1 291 ? -2.141 -15.266 -16.562 1 96.31 291 SER A CA 1
ATOM 2316 C C . SER A 1 291 ? -1.723 -14.555 -17.859 1 96.31 291 SER A C 1
ATOM 2318 O O . SER A 1 291 ? -1.924 -15.078 -18.953 1 96.31 291 SER A O 1
ATOM 2320 N N . GLY A 1 292 ? -1.232 -13.344 -17.672 1 94.31 292 GLY A N 1
ATOM 2321 C CA . GLY A 1 292 ? -0.822 -12.578 -18.828 1 94.31 292 GLY A CA 1
ATOM 2322 C C . GLY A 1 292 ? -1.974 -11.852 -19.5 1 94.31 292 GLY A C 1
ATOM 2323 O O . GLY A 1 292 ? -1.784 -11.188 -20.531 1 94.31 292 GLY A O 1
ATOM 2324 N N . ILE A 1 293 ? -3.129 -11.969 -18.938 1 94.62 293 ILE A N 1
ATOM 2325 C CA . ILE A 1 293 ? -4.312 -11.328 -19.484 1 94.62 293 ILE A CA 1
ATOM 2326 C C . ILE A 1 293 ? -4.324 -9.852 -19.109 1 94.62 293 ILE A C 1
ATOM 2328 O O . ILE A 1 293 ? -3.783 -9.469 -18.062 1 94.62 293 ILE A O 1
ATOM 2332 N N . GLY A 1 294 ? -4.852 -8.984 -19.906 1 93 294 GLY A N 1
ATOM 2333 C CA . GLY A 1 294 ? -4.938 -7.551 -19.688 1 93 294 GLY A CA 1
ATOM 2334 C C . GLY A 1 294 ? -4.855 -6.738 -20.969 1 93 294 GLY A C 1
ATOM 2335 O O . GLY A 1 294 ? -5.367 -7.16 -22 1 93 294 GLY A O 1
ATOM 2336 N N . GLY A 1 295 ? -4.297 -5.535 -20.828 1 90 295 GLY A N 1
ATOM 2337 C CA . GLY A 1 295 ? -4.195 -4.688 -22.016 1 90 295 GLY A CA 1
ATOM 2338 C C . GLY A 1 295 ? -3.645 -3.307 -21.703 1 90 295 GLY A C 1
ATOM 2339 O O . GLY A 1 295 ? -3.584 -2.9 -20.547 1 90 295 GLY A O 1
ATOM 2340 N N . SER A 1 296 ? -3.221 -2.658 -22.812 1 88.94 296 SER A N 1
ATOM 2341 C CA . SER A 1 296 ? -2.639 -1.327 -22.688 1 88.94 296 SER A CA 1
ATOM 2342 C C . SER A 1 296 ? -3.254 -0.349 -23.672 1 88.94 296 SER A C 1
ATOM 2344 O O . SER A 1 296 ? -2.844 0.811 -23.75 1 88.94 296 SER A O 1
ATOM 2346 N N . SER A 1 297 ? -4.176 -0.798 -24.438 1 88.12 297 SER A N 1
ATOM 2347 C CA . SER A 1 297 ? -4.945 0.067 -25.328 1 88.12 297 SER A CA 1
ATOM 2348 C C . SER A 1 297 ? -6.371 0.256 -24.828 1 88.12 297 SER A C 1
ATOM 2350 O O . SER A 1 297 ? -6.887 -0.585 -24.078 1 88.12 297 SER A O 1
ATOM 2352 N N . PRO A 1 298 ? -6.93 1.386 -25.219 1 86.88 298 PRO A N 1
ATOM 2353 C CA . PRO A 1 298 ? -8.32 1.592 -24.812 1 86.88 298 PRO A CA 1
ATOM 2354 C C . PRO A 1 298 ? -9.227 0.421 -25.172 1 86.88 298 PRO A C 1
ATOM 2356 O O . PRO A 1 298 ? -10.07 0.011 -24.375 1 86.88 298 PRO A O 1
ATOM 2359 N N . THR A 1 299 ? -9.008 -0.087 -26.328 1 88.19 299 THR A N 1
ATOM 2360 C CA . THR A 1 299 ? -9.828 -1.202 -26.781 1 88.19 299 THR A CA 1
ATOM 2361 C C . THR A 1 299 ? -9.594 -2.439 -25.922 1 88.19 299 THR A C 1
ATOM 2363 O O . THR A 1 299 ? -10.547 -3.088 -25.484 1 88.19 299 THR A O 1
ATOM 2366 N N . ASP A 1 300 ? -8.367 -2.76 -25.641 1 90.12 300 ASP A N 1
ATOM 2367 C CA . ASP A 1 300 ? -8.023 -3.92 -24.828 1 90.12 300 ASP A CA 1
ATOM 2368 C C . ASP A 1 300 ? -8.562 -3.768 -23.406 1 90.12 300 ASP A C 1
ATOM 2370 O O . ASP A 1 300 ? -9.086 -4.723 -22.828 1 90.12 300 ASP A O 1
ATOM 2374 N N . ILE A 1 301 ? -8.414 -2.605 -22.938 1 90 301 ILE A N 1
ATOM 2375 C CA . ILE A 1 301 ? -8.836 -2.332 -21.562 1 90 301 ILE A CA 1
ATOM 2376 C C . ILE A 1 301 ? -10.352 -2.438 -21.469 1 90 301 ILE A C 1
ATOM 2378 O O . ILE A 1 301 ? -10.875 -3.035 -20.531 1 90 301 ILE A O 1
ATOM 2382 N N . ALA A 1 302 ? -11.047 -1.903 -22.422 1 86.12 302 ALA A N 1
ATOM 2383 C CA . ALA A 1 302 ? -12.508 -1.997 -22.438 1 86.12 302 ALA A CA 1
ATOM 2384 C C . ALA A 1 302 ? -12.961 -3.451 -22.5 1 86.12 302 ALA A C 1
ATOM 2386 O O . ALA A 1 302 ? -13.875 -3.855 -21.781 1 86.12 302 ALA A O 1
ATOM 2387 N N . SER A 1 303 ? -12.336 -4.152 -23.344 1 88.19 303 SER A N 1
ATOM 2388 C CA . SER A 1 303 ? -12.664 -5.566 -23.484 1 88.19 303 SER A CA 1
ATOM 2389 C C . SER A 1 303 ? -12.406 -6.332 -22.188 1 88.19 303 SER A C 1
ATOM 2391 O O . SER A 1 303 ? -13.211 -7.176 -21.781 1 88.19 303 SER A O 1
ATOM 2393 N N . PHE A 1 304 ? -11.391 -6.035 -21.562 1 90.94 304 PHE A N 1
ATOM 2394 C CA . PHE A 1 304 ? -11.023 -6.688 -20.297 1 90.94 304 PHE A CA 1
ATOM 2395 C C . PHE A 1 304 ? -12.125 -6.508 -19.266 1 90.94 304 PHE A C 1
ATOM 2397 O O . PHE A 1 304 ? -12.602 -7.488 -18.688 1 90.94 304 PHE A O 1
ATOM 2404 N N . TYR A 1 305 ? -12.539 -5.316 -19.094 1 87.5 305 TYR A N 1
ATOM 2405 C CA . TYR A 1 305 ? -13.477 -5.023 -18.016 1 87.5 305 TYR A CA 1
ATOM 2406 C C . TYR A 1 305 ? -14.898 -5.391 -18.406 1 87.5 305 TYR A C 1
ATOM 2408 O O . TYR A 1 305 ? -15.773 -5.539 -17.547 1 87.5 305 TYR A O 1
ATOM 2416 N N . SER A 1 306 ? -15.156 -5.59 -19.672 1 84 306 SER A N 1
ATOM 2417 C CA . SER A 1 306 ? -16.516 -5.895 -20.109 1 84 306 SER A CA 1
ATOM 2418 C C . SER A 1 306 ? -16.75 -7.402 -20.203 1 84 306 SER A C 1
ATOM 2420 O O . SER A 1 306 ? -17.844 -7.887 -19.906 1 84 306 SER A O 1
ATOM 2422 N N . SER A 1 307 ? -15.617 -8.109 -20.516 1 85.25 307 SER A N 1
ATOM 2423 C CA . SER A 1 307 ? -15.906 -9.484 -20.906 1 85.25 307 SER A CA 1
ATOM 2424 C C . SER A 1 307 ? -14.969 -10.461 -20.188 1 85.25 307 SER A C 1
ATOM 2426 O O . SER A 1 307 ? -15.219 -11.672 -20.188 1 85.25 307 SER A O 1
ATOM 2428 N N . GLU A 1 308 ? -13.984 -9.992 -19.641 1 87.38 308 GLU A N 1
ATOM 2429 C CA . GLU A 1 308 ? -12.992 -10.93 -19.141 1 87.38 308 GLU A CA 1
ATOM 2430 C C . GLU A 1 308 ? -12.922 -10.906 -17.625 1 87.38 308 GLU A C 1
ATOM 2432 O O . GLU A 1 308 ? -12.766 -11.953 -16.984 1 87.38 308 GLU A O 1
ATOM 2437 N N . PHE A 1 309 ? -13.133 -9.781 -17.172 1 86.12 309 PHE A N 1
ATOM 2438 C CA . PHE A 1 309 ? -12.945 -9.586 -15.742 1 86.12 309 PHE A CA 1
ATOM 2439 C C . PHE A 1 309 ? -14.281 -9.625 -15.008 1 86.12 309 PHE A C 1
ATOM 2441 O O . PHE A 1 309 ? -15.336 -9.797 -15.633 1 86.12 309 PHE A O 1
ATOM 2448 N N . ILE A 1 310 ? -14.289 -9.414 -13.703 1 73.31 310 ILE A N 1
ATOM 2449 C CA . ILE A 1 310 ? -15.508 -9.383 -12.906 1 73.31 310 ILE A CA 1
ATOM 2450 C C . ILE A 1 310 ? -16.516 -8.422 -13.523 1 73.31 310 ILE A C 1
ATOM 2452 O O . ILE A 1 310 ? -16.141 -7.324 -13.961 1 73.31 310 ILE A O 1
ATOM 2456 N N . PRO A 1 311 ? -17.547 -8.953 -13.703 1 67.62 311 PRO A N 1
ATOM 2457 C CA . PRO A 1 311 ? -18.203 -10.07 -13.016 1 67.62 311 PRO A CA 1
ATOM 2458 C C . PRO A 1 311 ? -18.156 -11.367 -13.828 1 67.62 311 PRO A C 1
ATOM 2460 O O . PRO A 1 311 ? -18.844 -12.336 -13.492 1 67.62 311 PRO A O 1
ATOM 2463 N N . SER A 1 312 ? -17.359 -11.25 -14.883 1 78.31 312 SER A N 1
ATOM 2464 C CA . SER A 1 312 ? -17.266 -12.508 -15.617 1 78.31 312 SER A CA 1
ATOM 2465 C C . SER A 1 312 ? -16.734 -13.625 -14.727 1 78.31 312 SER A C 1
ATOM 2467 O O . SER A 1 312 ? -15.82 -13.406 -13.93 1 78.31 312 SER A O 1
ATOM 2469 N N . GLY A 1 313 ? -17.422 -14.734 -14.727 1 81 313 GLY A N 1
ATOM 2470 C CA . GLY A 1 313 ? -17.062 -15.859 -13.891 1 81 313 GLY A CA 1
ATOM 2471 C C . GLY A 1 313 ? -18.25 -16.516 -13.211 1 81 313 GLY A C 1
ATOM 2472 O O . GLY A 1 313 ? -19.391 -16.172 -13.492 1 81 313 GLY A O 1
ATOM 2473 N N . PRO A 1 314 ? -17.891 -17.469 -12.367 1 92 314 PRO A N 1
ATOM 2474 C CA . PRO A 1 314 ? -18.969 -18.203 -11.695 1 92 314 PRO A CA 1
ATOM 2475 C C . PRO A 1 314 ? -19.766 -17.344 -10.719 1 92 314 PRO A C 1
ATOM 2477 O O . PRO A 1 314 ? -19.188 -16.469 -10.062 1 92 314 PRO A O 1
ATOM 2480 N N . PRO A 1 315 ? -21.031 -17.578 -10.57 1 89.19 315 PRO A N 1
ATOM 2481 C CA . PRO A 1 315 ? -21.859 -16.812 -9.633 1 89.19 315 PRO A CA 1
ATOM 2482 C C . PRO A 1 315 ? -21.375 -16.922 -8.188 1 89.19 315 PRO A C 1
ATOM 2484 O O . PRO A 1 315 ? -21.672 -16.047 -7.371 1 89.19 315 PRO A O 1
ATOM 2487 N N . SER A 1 316 ? -20.672 -17.953 -7.93 1 92.5 316 SER A N 1
ATOM 2488 C CA . SER A 1 316 ? -20.188 -18.172 -6.57 1 92.5 316 SER A CA 1
ATOM 2489 C C . SER A 1 316 ? -18.984 -17.297 -6.246 1 92.5 316 SER A C 1
ATOM 2491 O O . SER A 1 316 ? -18.531 -17.266 -5.102 1 92.5 316 SER A O 1
ATOM 2493 N N . GLN A 1 317 ? -18.547 -16.672 -7.266 1 91.81 317 GLN A N 1
ATOM 2494 C CA . GLN A 1 317 ? -17.344 -15.859 -7.09 1 91.81 317 GLN A CA 1
ATOM 2495 C C . GLN A 1 317 ? -17.562 -14.781 -6.031 1 91.81 317 GLN A C 1
ATOM 2497 O O . GLN A 1 317 ? -18.562 -14.062 -6.059 1 91.81 317 GLN A O 1
ATOM 2502 N N . HIS A 1 318 ? -16.625 -14.711 -5.105 1 90.5 318 HIS A N 1
ATOM 2503 C CA . HIS A 1 318 ? -16.688 -13.742 -4.016 1 90.5 318 HIS A CA 1
ATOM 2504 C C . HIS A 1 318 ? -15.297 -13.164 -3.725 1 90.5 318 HIS A C 1
ATOM 2506 O O . HIS A 1 318 ? -14.312 -13.898 -3.666 1 90.5 318 HIS A O 1
ATOM 2512 N N . ILE A 1 319 ? -15.258 -11.836 -3.627 1 91.06 319 ILE A N 1
ATOM 2513 C CA . ILE A 1 319 ? -14.016 -11.133 -3.299 1 91.06 319 ILE A CA 1
ATOM 2514 C C . ILE A 1 319 ? -14.172 -10.406 -1.966 1 91.06 319 ILE A C 1
ATOM 2516 O O . ILE A 1 319 ? -15.117 -9.633 -1.779 1 91.06 319 ILE A O 1
ATOM 2520 N N . ARG A 1 320 ? -13.289 -10.648 -1.044 1 91.44 320 ARG A N 1
ATOM 2521 C CA . ARG A 1 320 ? -13.297 -9.984 0.256 1 91.44 320 ARG A CA 1
ATOM 2522 C C . ARG A 1 320 ? -12.016 -9.188 0.475 1 91.44 320 ARG A C 1
ATOM 2524 O O . ARG A 1 320 ? -10.914 -9.719 0.292 1 91.44 320 ARG A O 1
ATOM 2531 N N . LEU A 1 321 ? -12.18 -7.91 0.802 1 93.19 321 LEU A N 1
ATOM 2532 C CA . LEU A 1 321 ? -11.023 -7.066 1.103 1 93.19 321 LEU A CA 1
ATOM 2533 C C . LEU A 1 321 ? -10.406 -7.453 2.441 1 93.19 321 LEU A C 1
ATOM 2535 O O . LEU A 1 321 ? -11.102 -7.523 3.457 1 93.19 321 LEU A O 1
ATOM 2539 N N . LEU A 1 322 ? -9.125 -7.723 2.432 1 93.56 322 LEU A N 1
ATOM 2540 C CA . LEU A 1 322 ? -8.414 -8.078 3.652 1 93.56 322 LEU A CA 1
ATOM 2541 C C . LEU A 1 322 ? -7.68 -6.863 4.223 1 93.56 322 LEU A C 1
ATOM 2543 O O . LEU A 1 322 ? -7.742 -6.609 5.43 1 93.56 322 LEU A O 1
ATOM 2547 N N . THR A 1 323 ? -6.953 -6.211 3.418 1 93.81 323 THR A N 1
ATOM 2548 C CA . THR A 1 323 ? -6.25 -4.992 3.801 1 93.81 323 THR A CA 1
ATOM 2549 C C . THR A 1 323 ? -6.16 -4.027 2.625 1 93.81 323 THR A C 1
ATOM 2551 O O . THR A 1 323 ? -6.219 -4.441 1.466 1 93.81 323 THR A O 1
ATOM 2554 N N . ARG A 1 324 ? -6.094 -2.764 2.932 1 93.81 324 ARG A N 1
ATOM 2555 C CA . ARG A 1 324 ? -5.836 -1.718 1.947 1 93.81 324 ARG A CA 1
ATOM 2556 C C . ARG A 1 324 ? -4.758 -0.758 2.438 1 93.81 324 ARG A C 1
ATOM 2558 O O . ARG A 1 324 ? -4.797 -0.302 3.582 1 93.81 324 ARG A O 1
ATOM 2565 N N . THR A 1 325 ? -3.811 -0.514 1.641 1 96.12 325 THR A N 1
ATOM 2566 C CA . THR A 1 325 ? -2.77 0.483 1.871 1 96.12 325 THR A CA 1
ATOM 2567 C C . THR A 1 325 ? -2.834 1.584 0.817 1 96.12 325 THR A C 1
ATOM 2569 O O . THR A 1 325 ? -2.85 1.302 -0.383 1 96.12 325 THR A O 1
ATOM 2572 N N . ALA A 1 326 ? -2.902 2.777 1.288 1 93.25 326 ALA A N 1
ATOM 2573 C CA . ALA A 1 326 ? -3.033 3.889 0.349 1 93.25 326 ALA A CA 1
ATOM 2574 C C . ALA A 1 326 ? -1.94 4.93 0.573 1 93.25 326 ALA A C 1
ATOM 2576 O O . ALA A 1 326 ? -1.607 5.254 1.715 1 93.25 326 ALA A O 1
ATOM 2577 N N . GLY A 1 327 ? -1.321 5.34 -0.541 1 91.19 327 GLY A N 1
ATOM 2578 C CA . GLY A 1 327 ? -0.382 6.449 -0.57 1 91.19 327 GLY A CA 1
ATOM 2579 C C . GLY A 1 327 ? -0.875 7.629 -1.388 1 91.19 327 GLY A C 1
ATOM 2580 O O . GLY A 1 327 ? -2.074 7.754 -1.648 1 91.19 327 GLY A O 1
ATOM 2581 N N . PRO A 1 328 ? 0.025 8.523 -1.699 1 90.38 328 PRO A N 1
ATOM 2582 C CA . PRO A 1 328 ? -0.38 9.742 -2.406 1 90.38 328 PRO A CA 1
ATOM 2583 C C . PRO A 1 328 ? -0.806 9.477 -3.848 1 90.38 328 PRO A C 1
ATOM 2585 O O . PRO A 1 328 ? -1.548 10.266 -4.434 1 90.38 328 PRO A O 1
ATOM 2588 N N . ASP A 1 329 ? -0.289 8.352 -4.418 1 94.25 329 ASP A N 1
ATOM 2589 C CA . ASP A 1 329 ? -0.646 8.086 -5.809 1 94.25 329 ASP A CA 1
ATOM 2590 C C . ASP A 1 329 ? -0.807 6.59 -6.059 1 94.25 329 ASP A C 1
ATOM 2592 O O . ASP A 1 329 ? -0.685 6.129 -7.195 1 94.25 329 ASP A O 1
ATOM 2596 N N . ARG A 1 330 ? -0.974 5.871 -5.016 1 96 330 ARG A N 1
ATOM 2597 C CA . ARG A 1 330 ? -1.111 4.426 -5.164 1 96 330 ARG A CA 1
ATOM 2598 C C . ARG A 1 330 ? -2.062 3.855 -4.117 1 96 330 ARG A C 1
ATOM 2600 O O . ARG A 1 330 ? -2.152 4.379 -3.006 1 96 330 ARG A O 1
ATOM 2607 N N . VAL A 1 331 ? -2.707 2.822 -4.465 1 96.31 331 VAL A N 1
ATOM 2608 C CA . VAL A 1 331 ? -3.506 2.012 -3.553 1 96.31 331 VAL A CA 1
ATOM 2609 C C . VAL A 1 331 ? -3.205 0.532 -3.777 1 96.31 331 VAL A C 1
ATOM 2611 O O . VAL A 1 331 ? -3.076 0.084 -4.918 1 96.31 331 VAL A O 1
ATOM 2614 N N . VAL A 1 332 ? -3.025 -0.222 -2.736 1 97.81 332 VAL A N 1
ATOM 2615 C CA . VAL A 1 332 ? -2.814 -1.664 -2.801 1 97.81 332 VAL A CA 1
ATOM 2616 C C . VAL A 1 332 ? -3.869 -2.379 -1.958 1 97.81 332 VAL A C 1
ATOM 2618 O O . VAL A 1 332 ? -4.023 -2.09 -0.769 1 97.81 332 VAL A O 1
ATOM 2621 N N . ASP A 1 333 ? -4.578 -3.287 -2.564 1 96.44 333 ASP A N 1
ATOM 2622 C CA . ASP A 1 333 ? -5.535 -4.152 -1.883 1 96.44 333 ASP A CA 1
ATOM 2623 C C . ASP A 1 333 ? -5 -5.578 -1.763 1 96.44 333 ASP A C 1
ATOM 2625 O O . ASP A 1 333 ? -4.477 -6.133 -2.73 1 96.44 333 ASP A O 1
ATOM 2629 N N . GLU A 1 334 ? -5.039 -6.105 -0.61 1 96.44 334 GLU A N 1
ATOM 2630 C CA . GLU A 1 334 ? -5.012 -7.555 -0.436 1 96.44 334 GLU A CA 1
ATOM 2631 C C . GLU A 1 334 ? -6.426 -8.117 -0.338 1 96.44 334 GLU A C 1
ATOM 2633 O O . GLU A 1 334 ? -7.238 -7.648 0.462 1 96.44 334 GLU A O 1
ATOM 2638 N N . LEU A 1 335 ? -6.672 -9.148 -1.113 1 95.75 335 LEU A N 1
ATOM 2639 C CA . LEU A 1 335 ? -8.023 -9.672 -1.253 1 95.75 335 LEU A CA 1
ATOM 2640 C C . LEU A 1 335 ? -8.039 -11.188 -1.125 1 95.75 335 LEU A C 1
ATOM 2642 O O . LEU A 1 335 ? -7.016 -11.844 -1.336 1 95.75 335 LEU A O 1
ATOM 2646 N N . LEU A 1 336 ? -9.172 -11.633 -0.741 1 95.5 336 LEU A N 1
ATOM 2647 C CA . LEU A 1 336 ? -9.445 -13.062 -0.796 1 95.5 336 LEU A CA 1
ATOM 2648 C C . LEU A 1 336 ? -10.469 -13.375 -1.888 1 95.5 336 LEU A C 1
ATOM 2650 O O . LEU A 1 336 ? -11.578 -12.852 -1.874 1 95.5 336 LEU A O 1
ATOM 2654 N N . LEU A 1 337 ? -10.086 -14.141 -2.799 1 95.88 337 LEU A N 1
ATOM 2655 C CA . LEU A 1 337 ? -10.977 -14.617 -3.852 1 95.88 337 LEU A CA 1
ATOM 2656 C C . LEU A 1 337 ? -11.43 -16.047 -3.576 1 95.88 337 LEU A C 1
ATOM 2658 O O . LEU A 1 337 ? -10.609 -16.906 -3.262 1 95.88 337 LEU A O 1
ATOM 2662 N N . THR A 1 338 ? -12.703 -16.281 -3.65 1 96.19 338 THR A N 1
ATOM 2663 C CA . THR A 1 338 ? -13.273 -17.625 -3.523 1 96.19 338 THR A CA 1
ATOM 2664 C C . THR A 1 338 ? -14.281 -17.891 -4.641 1 96.19 338 THR A C 1
ATOM 2666 O O . THR A 1 338 ? -14.984 -16.984 -5.078 1 96.19 338 THR A O 1
ATOM 2669 N N . PHE A 1 339 ? -14.305 -19.109 -5.098 1 96.56 339 PHE A N 1
ATOM 2670 C CA . PHE A 1 339 ? -15.289 -19.484 -6.109 1 96.56 339 PHE A CA 1
ATOM 2671 C C . PHE A 1 339 ? -15.344 -20.984 -6.289 1 96.56 339 PHE A C 1
ATOM 2673 O O . PHE A 1 339 ? -14.406 -21.703 -5.91 1 96.56 339 PHE A O 1
ATOM 2680 N N . GLU A 1 340 ? -16.438 -21.469 -6.746 1 98.19 340 GLU A N 1
ATOM 2681 C CA . GLU A 1 340 ? -16.531 -22.797 -7.363 1 98.19 340 GLU A CA 1
ATOM 2682 C C . GLU A 1 340 ? -16.312 -22.719 -8.875 1 98.19 340 GLU A C 1
ATOM 2684 O O . GLU A 1 340 ? -16.969 -21.922 -9.562 1 98.19 340 GLU A O 1
ATOM 2689 N N . HIS A 1 341 ? -15.445 -23.547 -9.406 1 97.81 341 HIS A N 1
ATOM 2690 C CA . HIS A 1 341 ? -15.07 -23.469 -10.82 1 97.81 341 HIS A CA 1
ATOM 2691 C C . HIS A 1 341 ? -16.125 -24.125 -11.703 1 97.81 341 HIS A C 1
ATOM 2693 O O . HIS A 1 341 ? -15.906 -25.188 -12.258 1 97.81 341 HIS A O 1
ATOM 2699 N N . THR A 1 342 ? -17.188 -23.359 -11.938 1 97.31 342 THR A N 1
ATOM 2700 C CA . THR A 1 342 ? -18.328 -23.922 -12.656 1 97.31 342 THR A CA 1
ATOM 2701 C C . THR A 1 342 ? -18.391 -23.375 -14.086 1 97.31 342 THR A C 1
ATOM 2703 O O . THR A 1 342 ? -19.234 -23.797 -14.875 1 97.31 342 THR A O 1
ATOM 2706 N N . GLU A 1 343 ? -17.547 -22.438 -14.375 1 95.25 343 GLU A N 1
ATOM 2707 C CA . GLU A 1 343 ? -17.391 -21.906 -15.727 1 95.25 343 GLU A CA 1
ATOM 2708 C C . GLU A 1 343 ? -15.977 -21.391 -15.953 1 95.25 343 GLU A C 1
ATOM 2710 O O . GLU A 1 343 ? -15.203 -21.219 -15 1 95.25 343 GLU A O 1
ATOM 2715 N N . GLU A 1 344 ? -15.68 -21.109 -17.25 1 95.94 344 GLU A N 1
ATOM 2716 C CA . GLU A 1 344 ? -14.391 -20.5 -17.562 1 95.94 344 GLU A CA 1
ATOM 2717 C C . GLU A 1 344 ? -14.266 -19.109 -16.938 1 95.94 344 GLU A C 1
ATOM 2719 O O . GLU A 1 344 ? -15.219 -18.328 -16.969 1 95.94 344 GLU A O 1
ATOM 2724 N N . ILE A 1 345 ? -13.141 -18.844 -16.391 1 96.19 345 ILE A N 1
ATOM 2725 C CA . ILE A 1 345 ? -12.812 -17.516 -15.859 1 96.19 345 ILE A CA 1
ATOM 2726 C C . ILE A 1 345 ? -11.672 -16.906 -16.672 1 96.19 345 ILE A C 1
ATOM 2728 O O . ILE A 1 345 ? -10.5 -17.109 -16.359 1 96.19 345 ILE A O 1
ATOM 2732 N N . PRO A 1 346 ? -11.906 -16.078 -17.562 1 95.81 346 PRO A N 1
ATOM 2733 C CA . PRO A 1 346 ? -10.938 -15.672 -18.578 1 95.81 346 PRO A CA 1
ATOM 2734 C C . PRO A 1 346 ? -9.711 -14.977 -17.969 1 95.81 346 PRO A C 1
ATOM 2736 O O . PRO A 1 346 ? -8.586 -15.227 -18.406 1 95.81 346 PRO A O 1
ATOM 2739 N N . TRP A 1 347 ? -9.867 -14.133 -17 1 95.88 347 TRP A N 1
ATOM 2740 C CA . TRP A 1 347 ? -8.734 -13.375 -16.469 1 95.88 347 TRP A CA 1
ATOM 2741 C C . TRP A 1 347 ? -7.855 -14.258 -15.586 1 95.88 347 TRP A C 1
ATOM 2743 O O . TRP A 1 347 ? -6.66 -14 -15.438 1 95.88 347 TRP A O 1
ATOM 2753 N N . LEU A 1 348 ? -8.375 -15.297 -15.055 1 97.5 348 LEU A N 1
ATOM 2754 C CA . LEU A 1 348 ? -7.703 -16.125 -14.07 1 97.5 348 LEU A CA 1
ATOM 2755 C C . LEU A 1 348 ? -7.27 -17.453 -14.68 1 97.5 348 LEU A C 1
ATOM 2757 O O . LEU A 1 348 ? -6.133 -17.891 -14.484 1 97.5 348 LEU A O 1
ATOM 2761 N N . LEU A 1 349 ? -8.172 -18.062 -15.383 1 97.44 349 LEU A N 1
ATOM 2762 C CA . LEU A 1 349 ? -8 -19.375 -15.992 1 97.44 349 LEU A CA 1
ATOM 2763 C C . LEU A 1 349 ? -8.445 -19.359 -17.453 1 97.44 349 LEU A C 1
ATOM 2765 O O . LEU A 1 349 ? -9.375 -20.062 -17.828 1 97.44 349 LEU A O 1
ATOM 2769 N N . PRO A 1 350 ? -7.684 -18.578 -18.25 1 96.69 350 PRO A N 1
ATOM 2770 C CA . PRO A 1 350 ? -8.086 -18.484 -19.656 1 96.69 350 PRO A CA 1
ATOM 2771 C C . PRO A 1 350 ? -8.055 -19.844 -20.359 1 96.69 350 PRO A C 1
ATOM 2773 O O . PRO A 1 350 ? -7.082 -20.594 -20.219 1 96.69 350 PRO A O 1
ATOM 2776 N N . ASP A 1 351 ? -9.188 -20.188 -21 1 96 351 ASP A N 1
ATOM 2777 C CA . ASP A 1 351 ? -9.344 -21.344 -21.859 1 96 351 ASP A CA 1
ATOM 2778 C C . ASP A 1 351 ? -9.406 -22.641 -21.047 1 96 351 ASP A C 1
ATOM 2780 O O . ASP A 1 351 ? -9.289 -23.734 -21.609 1 96 351 ASP A O 1
ATOM 2784 N N . VAL A 1 352 ? -9.508 -22.578 -19.781 1 97.69 352 VAL A N 1
ATOM 2785 C CA . VAL A 1 352 ? -9.633 -23.781 -18.953 1 97.69 352 VAL A CA 1
ATOM 2786 C C . VAL A 1 352 ? -11.102 -24.094 -18.719 1 97.69 352 VAL A C 1
ATOM 2788 O O . VAL A 1 352 ? -11.844 -23.266 -18.188 1 97.69 352 VAL A O 1
ATOM 2791 N N . PRO A 1 353 ? -11.477 -25.234 -19.078 1 97.94 353 PRO A N 1
ATOM 2792 C CA . PRO A 1 353 ? -12.867 -25.625 -18.828 1 97.94 353 PRO A CA 1
ATOM 2793 C C . PRO A 1 353 ? -13.172 -25.797 -17.344 1 97.94 353 PRO A C 1
ATOM 2795 O O . PRO A 1 353 ? -12.258 -26.016 -16.531 1 97.94 353 PRO A O 1
ATOM 2798 N N . PRO A 1 354 ? -14.469 -25.656 -17 1 97.81 354 PRO A N 1
ATOM 2799 C CA . PRO A 1 354 ? -14.852 -25.75 -15.594 1 97.81 354 PRO A CA 1
ATOM 2800 C C . PRO A 1 354 ? -14.547 -27.125 -15 1 97.81 354 PRO A C 1
ATOM 2802 O O . PRO A 1 354 ? -14.688 -28.141 -15.68 1 97.81 354 PRO A O 1
ATOM 2805 N N . THR A 1 355 ? -14.18 -27.203 -13.758 1 97.94 355 THR A N 1
ATOM 2806 C CA . THR A 1 355 ? -13.797 -28.453 -13.086 1 97.94 355 THR A CA 1
ATOM 2807 C C . THR A 1 355 ? -14.758 -28.766 -11.945 1 97.94 355 THR A C 1
ATOM 2809 O O . THR A 1 355 ? -14.75 -29.875 -11.414 1 97.94 355 THR A O 1
ATOM 2812 N N . GLY A 1 356 ? -15.5 -27.75 -11.477 1 97.81 356 GLY A N 1
ATOM 2813 C CA . GLY A 1 356 ? -16.422 -27.938 -10.375 1 97.81 356 GLY A CA 1
ATOM 2814 C C . GLY A 1 356 ? -15.766 -27.859 -9.008 1 97.81 356 GLY A C 1
ATOM 2815 O O . GLY A 1 356 ? -16.422 -28 -7.98 1 97.81 356 GLY A O 1
ATOM 2816 N N . ARG A 1 357 ? -14.547 -27.625 -8.953 1 97.75 357 ARG A N 1
ATOM 2817 C CA . ARG A 1 357 ? -13.797 -27.594 -7.699 1 97.75 357 ARG A CA 1
ATOM 2818 C C . ARG A 1 357 ? -13.883 -26.234 -7.035 1 97.75 357 ARG A C 1
ATOM 2820 O O . ARG A 1 357 ? -14.07 -25.219 -7.711 1 97.75 357 ARG A O 1
ATOM 2827 N N . PHE A 1 358 ? -13.742 -26.219 -5.688 1 97.88 358 PHE A N 1
ATOM 2828 C CA . PHE A 1 358 ? -13.727 -24.984 -4.906 1 97.88 358 PHE A CA 1
ATOM 2829 C C . PHE A 1 358 ? -12.312 -24.438 -4.781 1 97.88 358 PHE A C 1
ATOM 2831 O O . PHE A 1 358 ? -11.367 -25.203 -4.562 1 97.88 358 PHE A O 1
ATOM 2838 N N . VAL A 1 359 ? -12.164 -23.172 -5.035 1 98 359 VAL A N 1
ATOM 2839 C CA . VAL A 1 359 ? -10.852 -22.531 -5.012 1 98 359 VAL A CA 1
ATOM 2840 C C . VAL A 1 359 ? -10.883 -21.344 -4.051 1 98 359 VAL A C 1
ATOM 2842 O O . VAL A 1 359 ? -11.867 -20.594 -4.008 1 98 359 VAL A O 1
ATOM 2845 N N . ARG A 1 360 ? -9.859 -21.172 -3.238 1 97.94 360 ARG A N 1
ATOM 2846 C CA . ARG A 1 360 ? -9.602 -20 -2.393 1 97.94 360 ARG A CA 1
ATOM 2847 C C . ARG A 1 360 ? -8.156 -19.531 -2.529 1 97.94 360 ARG A C 1
ATOM 2849 O O . ARG A 1 360 ? -7.223 -20.312 -2.316 1 97.94 360 ARG A O 1
ATOM 2856 N N . ILE A 1 361 ? -7.961 -18.281 -2.893 1 97.69 361 ILE A N 1
ATOM 2857 C CA . ILE A 1 361 ? -6.602 -17.781 -3.061 1 97.69 361 ILE A CA 1
ATOM 2858 C C . ILE A 1 361 ? -6.523 -16.328 -2.625 1 97.69 361 ILE A C 1
ATOM 2860 O O . ILE A 1 361 ? -7.488 -15.57 -2.779 1 97.69 361 ILE A O 1
ATOM 2864 N N . PRO A 1 362 ? -5.414 -15.891 -2.07 1 97.5 362 PRO A N 1
ATOM 2865 C CA . PRO A 1 362 ? -5.176 -14.461 -1.908 1 97.5 362 PRO A CA 1
ATOM 2866 C C . PRO A 1 362 ? -4.766 -13.773 -3.211 1 97.5 362 PRO A C 1
ATOM 2868 O O . PRO A 1 362 ? -4.066 -14.375 -4.031 1 97.5 362 PRO A O 1
ATOM 2871 N N . ILE A 1 363 ? -5.211 -12.586 -3.387 1 97.31 363 ILE A N 1
ATOM 2872 C CA . ILE A 1 363 ? -4.891 -11.734 -4.527 1 97.31 363 ILE A CA 1
ATOM 2873 C C . ILE A 1 363 ? -4.398 -10.375 -4.035 1 97.31 363 ILE A C 1
ATOM 2875 O O . ILE A 1 363 ? -4.875 -9.867 -3.014 1 97.31 363 ILE A O 1
ATOM 2879 N N . VAL A 1 364 ? -3.42 -9.828 -4.73 1 98.19 364 VAL A N 1
ATOM 2880 C CA . VAL A 1 364 ? -2.99 -8.453 -4.473 1 98.19 364 VAL A CA 1
ATOM 2881 C C . VAL A 1 364 ? -3.252 -7.594 -5.707 1 98.19 364 VAL A C 1
ATOM 2883 O O . VAL A 1 364 ? -2.859 -7.953 -6.816 1 98.19 364 VAL A O 1
ATOM 2886 N N . MET A 1 365 ? -3.932 -6.508 -5.523 1 97.44 365 MET A N 1
ATOM 2887 C CA . MET A 1 365 ? -4.176 -5.539 -6.586 1 97.44 365 MET A CA 1
ATOM 2888 C C . MET A 1 365 ? -3.488 -4.211 -6.277 1 97.44 365 MET A C 1
ATOM 2890 O O . MET A 1 365 ? -3.592 -3.697 -5.164 1 97.44 365 MET A O 1
ATOM 2894 N N . THR A 1 366 ? -2.754 -3.711 -7.258 1 97.06 366 THR A N 1
ATOM 2895 C CA . THR A 1 366 ? -2.121 -2.404 -7.121 1 97.06 366 THR A CA 1
ATOM 2896 C C . THR A 1 366 ? -2.646 -1.434 -8.172 1 97.06 366 THR A C 1
ATOM 2898 O O . THR A 1 366 ? -2.854 -1.814 -9.328 1 97.06 366 THR A O 1
ATOM 2901 N N . ALA A 1 367 ? -2.93 -0.262 -7.789 1 96.12 367 ALA A N 1
ATOM 2902 C CA . ALA A 1 367 ? -3.365 0.794 -8.695 1 96.12 367 ALA A CA 1
ATOM 2903 C C . ALA A 1 367 ? -2.5 2.041 -8.547 1 96.12 367 ALA A C 1
ATOM 2905 O O . ALA A 1 367 ? -2.256 2.502 -7.426 1 96.12 367 ALA A O 1
ATOM 2906 N N . ASN A 1 368 ? -2.018 2.467 -9.609 1 94.62 368 ASN A N 1
ATOM 2907 C CA . ASN A 1 368 ? -1.291 3.729 -9.688 1 94.62 368 ASN A CA 1
ATOM 2908 C C . ASN A 1 368 ? -2.154 4.836 -10.281 1 94.62 368 ASN A C 1
ATOM 2910 O O . ASN A 1 368 ? -2.889 4.605 -11.242 1 94.62 368 ASN A O 1
ATOM 2914 N N . PHE A 1 369 ? -2.012 6.031 -9.734 1 93.44 369 PHE A N 1
ATOM 2915 C CA . PHE A 1 369 ? -2.885 7.125 -10.141 1 93.44 369 PHE A CA 1
ATOM 2916 C C . PHE A 1 369 ? -2.07 8.312 -10.648 1 93.44 369 PHE A C 1
ATOM 2918 O O . PHE A 1 369 ? -0.973 8.57 -10.148 1 93.44 369 PHE A O 1
ATOM 2925 N N . LEU A 1 370 ? -2.596 8.961 -11.578 1 91 370 LEU A N 1
ATOM 2926 C CA . LEU A 1 370 ? -2.098 10.242 -12.086 1 91 370 LEU A CA 1
ATOM 2927 C C . LEU A 1 370 ? -3.221 11.266 -12.156 1 91 370 LEU A C 1
ATOM 2929 O O . LEU A 1 370 ? -4.164 11.109 -12.938 1 91 370 LEU A O 1
ATOM 2933 N N . ALA A 1 371 ? -3.102 12.289 -11.328 1 88.69 371 ALA A N 1
ATOM 2934 C CA . ALA A 1 371 ? -4.043 13.406 -11.32 1 88.69 371 ALA A CA 1
ATOM 2935 C C . ALA A 1 371 ? -5.48 12.906 -11.172 1 88.69 371 ALA A C 1
ATOM 2937 O O . ALA A 1 371 ? -6.359 13.297 -11.938 1 88.69 371 ALA A O 1
ATOM 2938 N N . GLY A 1 372 ? -5.629 11.938 -10.305 1 88 372 GLY A N 1
ATOM 2939 C CA . GLY A 1 372 ? -6.973 11.508 -9.953 1 88 372 GLY A CA 1
ATOM 2940 C C . GLY A 1 372 ? -7.52 10.453 -10.891 1 88 372 GLY A C 1
ATOM 2941 O O . GLY A 1 372 ? -8.719 10.156 -10.875 1 88 372 GLY A O 1
ATOM 2942 N N . LYS A 1 373 ? -6.738 9.938 -11.766 1 91.38 373 LYS A N 1
ATOM 2943 C CA . LYS A 1 373 ? -7.137 8.875 -12.688 1 91.38 373 LYS A CA 1
ATOM 2944 C C . LYS A 1 373 ? -6.223 7.656 -12.555 1 91.38 373 LYS A C 1
ATOM 2946 O O . LYS A 1 373 ? -5.047 7.793 -12.211 1 91.38 373 LYS A O 1
ATOM 2951 N N . ILE A 1 374 ? -6.777 6.516 -12.844 1 92.75 374 ILE A N 1
ATOM 2952 C CA . ILE A 1 374 ? -5.996 5.285 -12.75 1 92.75 374 ILE A CA 1
ATOM 2953 C C . ILE A 1 374 ? -5.043 5.188 -13.938 1 92.75 374 ILE A C 1
ATOM 2955 O O . ILE A 1 374 ? -5.473 5.273 -15.094 1 92.75 374 ILE A O 1
ATOM 2959 N N . ALA A 1 375 ? -3.789 5.074 -13.703 1 91.62 375 ALA A N 1
ATOM 2960 C CA . ALA A 1 375 ? -2.787 4.945 -14.758 1 91.62 375 ALA A CA 1
ATOM 2961 C C . ALA A 1 375 ? -2.432 3.48 -15 1 91.62 375 ALA A C 1
ATOM 2963 O O . ALA A 1 375 ? -2.312 3.045 -16.156 1 91.62 375 ALA A O 1
ATOM 2964 N N . ARG A 1 376 ? -2.303 2.73 -13.93 1 92.25 376 ARG A N 1
ATOM 2965 C CA . ARG A 1 376 ? -1.896 1.331 -14.016 1 92.25 376 ARG A CA 1
ATOM 2966 C C . ARG A 1 376 ? -2.621 0.488 -12.969 1 92.25 376 ARG A C 1
ATOM 2968 O O . ARG A 1 376 ? -2.797 0.919 -11.828 1 92.25 376 ARG A O 1
ATOM 2975 N N . HIS A 1 377 ? -3.004 -0.598 -13.391 1 94.5 377 HIS A N 1
ATOM 2976 C CA . HIS A 1 377 ? -3.682 -1.571 -12.539 1 94.5 377 HIS A CA 1
ATOM 2977 C C . HIS A 1 377 ? -3.061 -2.957 -12.688 1 94.5 377 HIS A C 1
ATOM 2979 O O . HIS A 1 377 ? -3.184 -3.588 -13.742 1 94.5 377 HIS A O 1
ATOM 2985 N N . ASN A 1 378 ? -2.354 -3.402 -11.695 1 96.38 378 ASN A N 1
ATOM 2986 C CA . ASN A 1 378 ? -1.73 -4.723 -11.695 1 96.38 378 ASN A CA 1
ATOM 2987 C C . ASN A 1 378 ? -2.422 -5.668 -10.719 1 96.38 378 ASN A C 1
ATOM 2989 O O . ASN A 1 378 ? -2.793 -5.266 -9.617 1 96.38 378 ASN A O 1
ATOM 2993 N N . ILE A 1 379 ? -2.566 -6.867 -11.125 1 97.44 379 ILE A N 1
ATOM 2994 C CA . ILE A 1 379 ? -3.178 -7.906 -10.297 1 97.44 379 ILE A CA 1
ATOM 2995 C C . ILE A 1 379 ? -2.215 -9.086 -10.156 1 97.44 379 ILE A C 1
ATOM 2997 O O . ILE A 1 379 ? -1.73 -9.617 -11.156 1 97.44 379 ILE A O 1
ATOM 3001 N N . TYR A 1 380 ? -1.937 -9.43 -8.883 1 98.25 380 TYR A N 1
ATOM 3002 C CA . TYR A 1 380 ? -1.002 -10.5 -8.547 1 98.25 380 TYR A CA 1
ATOM 3003 C C . TYR A 1 380 ? -1.716 -11.648 -7.844 1 98.25 380 TYR A C 1
ATOM 3005 O O . TYR A 1 380 ? -2.604 -11.43 -7.016 1 98.25 380 TYR A O 1
ATOM 3013 N N . TRP A 1 381 ? -1.34 -12.859 -8.18 1 98.06 381 TRP A N 1
ATOM 3014 C CA . TRP A 1 381 ? -1.684 -14.047 -7.406 1 98.06 381 TRP A CA 1
ATOM 3015 C C . TRP A 1 381 ? -0.733 -15.195 -7.723 1 98.06 381 TRP A C 1
ATOM 3017 O O . TRP A 1 381 ? 0.171 -15.055 -8.547 1 98.06 381 TRP A O 1
ATOM 3027 N N . ASP A 1 382 ? -0.827 -16.266 -6.949 1 98.5 382 ASP A N 1
ATOM 3028 C CA . ASP A 1 382 ? -0.05 -17.469 -7.223 1 98.5 382 ASP A CA 1
ATOM 3029 C C . ASP A 1 382 ? -0.82 -18.422 -8.133 1 98.5 382 ASP A C 1
ATOM 3031 O O . ASP A 1 382 ? -1.698 -19.156 -7.672 1 98.5 382 ASP A O 1
ATOM 3035 N N . GLN A 1 383 ? -0.401 -18.422 -9.367 1 98.62 383 GLN A N 1
ATOM 3036 C CA . GLN A 1 383 ? -1.104 -19.25 -10.336 1 98.62 383 GLN A CA 1
ATOM 3037 C C . GLN A 1 383 ? -0.932 -20.734 -10.023 1 98.62 383 GLN A C 1
ATOM 3039 O O . GLN A 1 383 ? -1.827 -21.547 -10.289 1 98.62 383 GLN A O 1
ATOM 3044 N N . ALA A 1 384 ? 0.219 -21.109 -9.484 1 98.69 384 ALA A N 1
ATOM 3045 C CA . ALA A 1 384 ? 0.418 -22.5 -9.094 1 98.69 384 ALA A CA 1
ATOM 3046 C C . ALA A 1 384 ? -0.634 -22.953 -8.086 1 98.69 384 ALA A C 1
ATOM 3048 O O . ALA A 1 384 ? -1.162 -24.062 -8.18 1 98.69 384 ALA A O 1
ATOM 3049 N N . SER A 1 385 ? -0.936 -22.109 -7.129 1 98.44 385 SER A N 1
ATOM 3050 C CA . SER A 1 385 ? -1.94 -22.406 -6.117 1 98.44 385 SER A CA 1
ATOM 3051 C C . SER A 1 385 ? -3.303 -22.672 -6.75 1 98.44 385 SER A C 1
ATOM 3053 O O . SER A 1 385 ? -4 -23.609 -6.375 1 98.44 385 SER A O 1
ATOM 3055 N N . VAL A 1 386 ? -3.691 -21.875 -7.715 1 98.56 386 VAL A N 1
ATOM 3056 C CA . VAL A 1 386 ? -4.965 -22.031 -8.406 1 98.56 386 VAL A CA 1
ATOM 3057 C C . VAL A 1 386 ? -4.996 -23.375 -9.148 1 98.56 386 VAL A C 1
ATOM 3059 O O . VAL A 1 386 ? -5.953 -24.125 -9.031 1 98.56 386 VAL A O 1
ATOM 3062 N N . LEU A 1 387 ? -3.951 -23.641 -9.891 1 98.5 387 LEU A N 1
ATOM 3063 C CA . LEU A 1 387 ? -3.889 -24.828 -10.75 1 98.5 387 LEU A CA 1
ATOM 3064 C C . LEU A 1 387 ? -3.898 -26.109 -9.914 1 98.5 387 LEU A C 1
ATOM 3066 O O . LEU A 1 387 ? -4.508 -27.094 -10.312 1 98.5 387 LEU A O 1
ATOM 3070 N N . VAL A 1 388 ? -3.26 -26.078 -8.758 1 97.94 388 VAL A N 1
ATOM 3071 C CA . VAL A 1 388 ? -3.283 -27.219 -7.863 1 97.94 388 VAL A CA 1
ATOM 3072 C C . VAL A 1 388 ? -4.707 -27.469 -7.363 1 97.94 388 VAL A C 1
ATOM 3074 O O . VAL A 1 388 ? -5.184 -28.594 -7.34 1 97.94 388 VAL A O 1
ATOM 3077 N N . GLN A 1 389 ? -5.355 -26.438 -6.965 1 97.94 389 GLN A N 1
ATOM 3078 C CA . GLN A 1 389 ? -6.676 -26.547 -6.352 1 97.94 389 GLN A CA 1
ATOM 3079 C C . GLN A 1 389 ? -7.707 -27.047 -7.352 1 97.94 389 GLN A C 1
ATOM 3081 O O . GLN A 1 389 ? -8.656 -27.734 -6.973 1 97.94 389 GLN A O 1
ATOM 3086 N N . ILE A 1 390 ? -7.504 -26.766 -8.641 1 98.06 390 ILE A N 1
ATOM 3087 C CA . ILE A 1 390 ? -8.5 -27.219 -9.609 1 98.06 390 ILE A CA 1
ATOM 3088 C C . ILE A 1 390 ? -8.055 -28.547 -10.227 1 98.06 390 ILE A C 1
ATOM 3090 O O . ILE A 1 390 ? -8.742 -29.094 -11.086 1 98.06 390 ILE A O 1
ATOM 3094 N N . GLY A 1 391 ? -6.844 -29 -9.914 1 97.25 391 GLY A N 1
ATOM 3095 C CA . GLY A 1 391 ? -6.379 -30.312 -10.328 1 97.25 391 GLY A CA 1
ATOM 3096 C C . GLY A 1 391 ? -5.594 -30.281 -11.625 1 97.25 391 GLY A C 1
ATOM 3097 O O . GLY A 1 391 ? -5.262 -31.344 -12.18 1 97.25 391 GLY A O 1
ATOM 3098 N N . LEU A 1 392 ? -5.324 -29.156 -12.125 1 97.81 392 LEU A N 1
ATOM 3099 C CA . LEU A 1 392 ? -4.621 -29.016 -13.391 1 97.81 392 LEU A CA 1
ATOM 3100 C C . LEU A 1 392 ? -3.113 -29.125 -13.195 1 97.81 392 LEU A C 1
ATOM 3102 O O . LEU A 1 392 ? -2.371 -29.328 -14.164 1 97.81 392 LEU A O 1
ATOM 3106 N N . LEU A 1 393 ? -2.643 -28.969 -12.039 1 98 393 LEU A N 1
ATOM 3107 C CA . LEU A 1 393 ? -1.241 -29.141 -11.672 1 98 393 LEU A CA 1
ATOM 3108 C C . LEU A 1 393 ? -1.087 -30.234 -10.617 1 98 393 LEU A C 1
ATOM 3110 O O . LEU A 1 393 ? -1.705 -30.156 -9.555 1 98 393 LEU A O 1
ATOM 3114 N N . ASP A 1 394 ? -0.369 -31.172 -10.938 1 97.25 394 ASP A N 1
ATOM 3115 C CA . ASP A 1 394 ? 0.04 -32.219 -10 1 97.25 394 ASP A CA 1
ATOM 3116 C C . ASP A 1 394 ? 1.476 -32 -9.531 1 97.25 394 ASP A C 1
ATOM 3118 O O . ASP A 1 394 ? 2.42 -32.156 -10.305 1 97.25 394 ASP A O 1
ATOM 3122 N N . PRO A 1 395 ? 1.634 -31.688 -8.266 1 96.75 395 PRO A N 1
ATOM 3123 C CA . PRO A 1 395 ? 2.967 -31.328 -7.77 1 96.75 395 PRO A CA 1
ATOM 3124 C C . PRO A 1 395 ? 3.967 -32.469 -7.906 1 96.75 395 PRO A C 1
ATOM 3126 O O . PRO A 1 395 ? 5.18 -32.25 -7.848 1 96.75 395 PRO A O 1
ATOM 3129 N N . CYS A 1 396 ? 3.555 -33.688 -8.141 1 96.44 396 CYS A N 1
ATOM 3130 C CA . CYS A 1 396 ? 4.449 -34.844 -8.195 1 96.44 396 CYS A CA 1
ATOM 3131 C C . CYS A 1 396 ? 4.785 -35.188 -9.641 1 96.44 396 CYS A C 1
ATOM 3133 O O . CYS A 1 396 ? 5.59 -36.094 -9.891 1 96.44 396 CYS A O 1
ATOM 3135 N N . LEU A 1 397 ? 4.145 -34.562 -10.508 1 96.31 397 LEU A N 1
ATOM 3136 C CA . LEU A 1 397 ? 4.426 -34.781 -11.922 1 96.31 397 LEU A CA 1
ATOM 3137 C C . LEU A 1 397 ? 5.598 -33.938 -12.398 1 96.31 397 LEU A C 1
ATOM 3139 O O . LEU A 1 397 ? 5.402 -32.812 -12.852 1 96.31 397 LEU A O 1
ATOM 3143 N N . ILE A 1 398 ? 6.781 -34.531 -12.391 1 96.62 398 ILE A N 1
ATOM 3144 C CA . ILE A 1 398 ? 8.008 -33.844 -12.766 1 96.62 398 ILE A CA 1
ATOM 3145 C C . ILE A 1 398 ? 8.32 -34.094 -14.234 1 96.62 398 ILE A C 1
ATOM 3147 O O . ILE A 1 398 ? 8.312 -35.25 -14.68 1 96.62 398 ILE A O 1
ATOM 3151 N N . PRO A 1 399 ? 8.586 -33.031 -14.953 1 96.25 399 PRO A N 1
ATOM 3152 C CA . PRO A 1 399 ? 8.906 -33.25 -16.359 1 96.25 399 PRO A CA 1
ATOM 3153 C C . PRO A 1 399 ? 10.156 -34.094 -16.562 1 96.25 399 PRO A C 1
ATOM 3155 O O . PRO A 1 399 ? 11.125 -33.969 -15.812 1 96.25 399 PRO A O 1
ATOM 3158 N N . SER A 1 400 ? 10.109 -34.875 -17.547 1 93.94 400 SER A N 1
ATOM 3159 C CA . SER A 1 400 ? 11.234 -35.75 -17.844 1 93.94 400 SER A CA 1
ATOM 3160 C C . SER A 1 400 ? 12.461 -34.938 -18.266 1 93.94 400 SER A C 1
ATOM 3162 O O . SER A 1 400 ? 13.594 -35.375 -18.062 1 93.94 400 SER A O 1
ATOM 3164 N N . GLY A 1 401 ? 12.234 -33.75 -18.797 1 91.62 401 GLY A N 1
ATOM 3165 C CA . GLY A 1 401 ? 13.336 -32.938 -19.281 1 91.62 401 GLY A CA 1
ATOM 3166 C C . GLY A 1 401 ? 13.945 -32.062 -18.203 1 91.62 401 GLY A C 1
ATOM 3167 O O . GLY A 1 401 ? 14.867 -31.297 -18.469 1 91.62 401 GLY A O 1
ATOM 3168 N N . PHE A 1 402 ? 13.516 -32.219 -17.016 1 94.88 402 PHE A N 1
ATOM 3169 C CA . PHE A 1 402 ? 14.047 -31.422 -15.914 1 94.88 402 PHE A CA 1
ATOM 3170 C C . PHE A 1 402 ? 15.469 -31.859 -15.57 1 94.88 402 PHE A C 1
ATOM 3172 O O . PHE A 1 402 ? 15.727 -33.062 -15.359 1 94.88 402 PHE A O 1
ATOM 3179 N N . ASN A 1 403 ? 16.359 -30.891 -15.555 1 94.62 403 ASN A N 1
ATOM 3180 C CA . ASN A 1 403 ? 17.781 -31.172 -15.297 1 94.62 403 ASN A CA 1
ATOM 3181 C C . ASN A 1 403 ? 18.344 -30.219 -14.258 1 94.62 403 ASN A C 1
ATOM 3183 O O . ASN A 1 403 ? 17.922 -29.062 -14.164 1 94.62 403 ASN A O 1
ATOM 3187 N N . THR A 1 404 ? 19.281 -30.703 -13.523 1 96.38 404 THR A N 1
ATOM 3188 C CA . THR A 1 404 ? 19.938 -29.922 -12.484 1 96.38 404 THR A CA 1
ATOM 3189 C C . THR A 1 404 ? 21.453 -29.891 -12.711 1 96.38 404 THR A C 1
ATOM 3191 O O . THR A 1 404 ? 21.984 -30.703 -13.477 1 96.38 404 THR A O 1
ATOM 3194 N N . ILE A 1 405 ? 22.109 -28.938 -12.109 1 96.94 405 ILE A N 1
ATOM 3195 C CA . ILE A 1 405 ? 23.547 -28.812 -12.305 1 96.94 405 ILE A CA 1
ATOM 3196 C C . ILE A 1 405 ? 24.281 -29.219 -11.023 1 96.94 405 ILE A C 1
ATOM 3198 O O . ILE A 1 405 ? 25.516 -29.094 -10.938 1 96.94 405 ILE A O 1
ATOM 3202 N N . GLY A 1 406 ? 23.641 -29.594 -9.992 1 95.44 406 GLY A N 1
ATOM 3203 C CA . GLY A 1 406 ? 24.172 -30.016 -8.703 1 95.44 406 GLY A CA 1
ATOM 3204 C C . GLY A 1 406 ? 23.109 -30.391 -7.707 1 95.44 406 GLY A C 1
ATOM 3205 O O . GLY A 1 406 ? 21.906 -30.297 -8 1 95.44 406 GLY A O 1
ATOM 3206 N N . PRO A 1 407 ? 23.531 -30.875 -6.547 1 95.94 407 PRO A N 1
ATOM 3207 C CA . PRO A 1 407 ? 22.562 -31.281 -5.527 1 95.94 407 PRO A CA 1
ATOM 3208 C C . PRO A 1 407 ? 22.031 -30.094 -4.723 1 95.94 407 PRO A C 1
ATOM 3210 O O . PRO A 1 407 ? 22.609 -29 -4.762 1 95.94 407 PRO A O 1
ATOM 3213 N N . ASN A 1 408 ? 20.922 -30.359 -4.059 1 94.69 408 ASN A N 1
ATOM 3214 C CA . ASN A 1 408 ? 20.438 -29.359 -3.102 1 94.69 408 ASN A CA 1
ATOM 3215 C C . ASN A 1 408 ? 21.219 -29.438 -1.79 1 94.69 408 ASN A C 1
ATOM 3217 O O . ASN A 1 408 ? 22.234 -30.125 -1.702 1 94.69 408 ASN A O 1
ATOM 3221 N N . ARG A 1 409 ? 20.844 -28.75 -0.791 1 92.44 409 ARG A N 1
ATOM 3222 C CA . ARG A 1 409 ? 21.578 -28.625 0.465 1 92.44 409 ARG A CA 1
ATOM 3223 C C . ARG A 1 409 ? 21.609 -29.953 1.208 1 92.44 409 ARG A C 1
ATOM 3225 O O . ARG A 1 409 ? 22.547 -30.219 1.961 1 92.44 409 ARG A O 1
ATOM 3232 N N . GLU A 1 410 ? 20.656 -30.781 0.896 1 94.5 410 GLU A N 1
ATOM 3233 C CA . GLU A 1 410 ? 20.594 -32.094 1.543 1 94.5 410 GLU A CA 1
ATOM 3234 C C . GLU A 1 410 ? 21.328 -33.125 0.72 1 94.5 410 GLU A C 1
ATOM 3236 O O . GLU A 1 410 ? 21.375 -34.312 1.099 1 94.5 410 GLU A O 1
ATOM 3241 N N . GLY A 1 411 ? 21.719 -32.75 -0.402 1 95.06 411 GLY A N 1
ATOM 3242 C CA . GLY A 1 411 ? 22.5 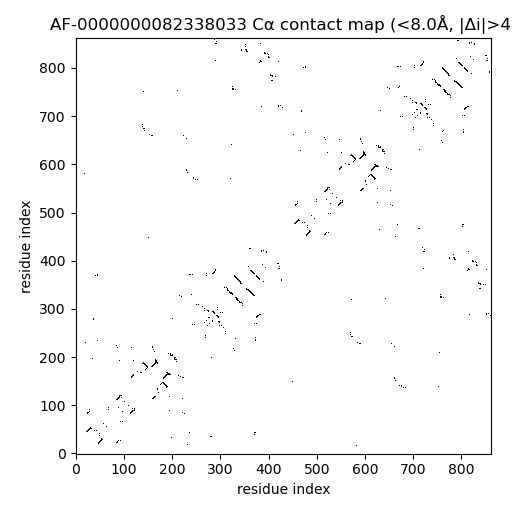-33.656 -1.224 1 95.06 411 GLY A CA 1
ATOM 3243 C C . GLY A 1 411 ? 21.672 -34.375 -2.273 1 95.06 411 GLY A C 1
ATOM 3244 O O . GLY A 1 411 ? 22.156 -35.312 -2.918 1 95.06 411 GLY A O 1
ATOM 3245 N N . ASN A 1 412 ? 20.484 -33.938 -2.41 1 94.12 412 ASN A N 1
ATOM 3246 C CA . ASN A 1 412 ? 19.594 -34.594 -3.379 1 94.12 412 ASN A CA 1
ATOM 3247 C C . ASN A 1 412 ? 19.609 -33.844 -4.719 1 94.12 412 ASN A C 1
ATOM 3249 O O . ASN A 1 412 ? 19.641 -32.625 -4.758 1 94.12 412 ASN A O 1
ATOM 3253 N N . SER A 1 413 ? 19.547 -34.625 -5.785 1 93 413 SER A N 1
ATOM 3254 C CA . SER A 1 413 ? 19.547 -34.031 -7.113 1 93 413 SER A CA 1
ATOM 3255 C C . SER A 1 413 ? 18.203 -34.188 -7.805 1 93 413 SER A C 1
ATOM 3257 O O . SER A 1 413 ? 17.984 -33.656 -8.898 1 93 413 SER A O 1
ATOM 3259 N N . ALA A 1 414 ? 17.375 -34.906 -7.207 1 93.25 414 ALA A N 1
ATOM 3260 C CA . ALA A 1 414 ? 16.047 -35.156 -7.773 1 93.25 414 ALA A CA 1
ATOM 3261 C C . ALA A 1 414 ? 14.984 -34.375 -7.004 1 93.25 414 ALA A C 1
ATOM 3263 O O . ALA A 1 414 ? 15.195 -34 -5.848 1 93.25 414 ALA A O 1
ATOM 3264 N N . VAL A 1 415 ? 13.945 -34.062 -7.754 1 96.12 415 VAL A N 1
ATOM 3265 C CA . VAL A 1 415 ? 12.789 -33.406 -7.145 1 96.12 415 VAL A CA 1
ATOM 3266 C C . VAL A 1 415 ? 11.586 -34.344 -7.176 1 96.12 415 VAL A C 1
ATOM 3268 O O . VAL A 1 415 ? 11.227 -34.875 -8.234 1 96.12 415 VAL A O 1
ATOM 3271 N N . GLU A 1 416 ? 11.039 -34.594 -5.992 1 94.62 416 GLU A N 1
ATOM 3272 C CA . GLU A 1 416 ? 9.898 -35.5 -5.906 1 94.62 416 GLU A CA 1
ATOM 3273 C C . GLU A 1 416 ? 8.578 -34.75 -5.977 1 94.62 416 GLU A C 1
ATOM 3275 O O . GLU A 1 416 ? 7.574 -35.281 -6.449 1 94.62 416 GLU A O 1
ATOM 3280 N N . ARG A 1 417 ? 8.656 -33.594 -5.445 1 97 417 ARG A N 1
ATOM 3281 C CA . ARG A 1 417 ? 7.449 -32.781 -5.371 1 97 417 ARG A CA 1
ATOM 3282 C C . ARG A 1 417 ? 7.777 -31.297 -5.57 1 97 417 ARG A C 1
ATOM 3284 O O . ARG A 1 417 ? 8.688 -30.766 -4.934 1 97 417 ARG A O 1
ATOM 3291 N N . MET A 1 418 ? 7.023 -30.688 -6.5 1 97.62 418 MET A N 1
ATOM 3292 C CA . MET A 1 418 ? 7.184 -29.25 -6.684 1 97.62 418 MET A CA 1
ATOM 3293 C C . MET A 1 418 ? 6.789 -28.5 -5.418 1 97.62 418 MET A C 1
ATOM 3295 O O . MET A 1 418 ? 5.836 -28.875 -4.738 1 97.62 418 MET A O 1
ATOM 3299 N N . PRO A 1 419 ? 7.547 -27.422 -5.086 1 97.69 419 PRO A N 1
ATOM 3300 C CA . PRO A 1 419 ? 7.188 -26.625 -3.918 1 97.69 419 PRO A CA 1
ATOM 3301 C C . PRO A 1 419 ? 6.031 -25.672 -4.195 1 97.69 419 PRO A C 1
ATOM 3303 O O . PRO A 1 419 ? 6.25 -24.469 -4.375 1 97.69 419 PRO A O 1
ATOM 3306 N N . VAL A 1 420 ? 4.859 -26.156 -4.227 1 97.81 420 VAL A N 1
ATOM 3307 C CA . VAL A 1 420 ? 3.645 -25.375 -4.465 1 97.81 420 VAL A CA 1
ATOM 3308 C C . VAL A 1 420 ? 2.656 -25.609 -3.324 1 97.81 420 VAL A C 1
ATOM 3310 O O . VAL A 1 420 ? 2.725 -26.625 -2.629 1 97.81 420 VAL A O 1
ATOM 3313 N N . VAL A 1 421 ? 1.85 -24.594 -3.086 1 95.56 421 VAL A N 1
ATOM 3314 C CA . VAL A 1 421 ? 0.84 -24.672 -2.035 1 95.56 421 VAL A CA 1
ATOM 3315 C C . VAL A 1 421 ? -0.546 -24.453 -2.633 1 95.56 421 VAL A C 1
ATOM 3317 O O . VAL A 1 421 ? -0.688 -23.75 -3.639 1 95.56 421 VAL A O 1
ATOM 3320 N N . GLY A 1 422 ? -1.547 -25.141 -2.031 1 95.06 422 GLY A N 1
ATOM 3321 C CA . GLY A 1 422 ? -2.93 -24.891 -2.408 1 95.06 422 GLY A CA 1
ATOM 3322 C C . GLY A 1 422 ? -3.613 -23.859 -1.53 1 95.06 422 GLY A C 1
ATOM 3323 O O . GLY A 1 422 ? -3.152 -22.719 -1.429 1 95.06 422 GLY A O 1
ATOM 3324 N N . GLU A 1 423 ? -4.656 -24.281 -0.905 1 92.25 423 GLU A N 1
ATOM 3325 C CA . GLU A 1 423 ? -5.477 -23.359 -0.117 1 92.25 423 GLU A CA 1
ATOM 3326 C C . GLU A 1 423 ? -4.793 -23 1.195 1 92.25 423 GLU A C 1
ATOM 3328 O O . GLU A 1 423 ? -5.211 -22.062 1.881 1 92.25 423 GLU A O 1
ATOM 3333 N N . GLU A 1 424 ? -3.684 -23.625 1.538 1 90.25 424 GLU A N 1
ATOM 3334 C CA . GLU A 1 424 ? -2.973 -23.375 2.789 1 90.25 424 GLU A CA 1
ATOM 3335 C C . GLU A 1 424 ? -2.492 -21.922 2.873 1 90.25 424 GLU A C 1
ATOM 3337 O O . GLU A 1 424 ? -2.34 -21.375 3.969 1 90.25 424 GLU A O 1
ATOM 3342 N N . ALA A 1 425 ? -2.254 -21.375 1.762 1 87.69 425 ALA A N 1
ATOM 3343 C CA . ALA A 1 425 ? -1.794 -19.984 1.713 1 87.69 425 ALA A CA 1
ATOM 3344 C C . ALA A 1 425 ? -2.832 -19.047 2.314 1 87.69 425 ALA A C 1
ATOM 3346 O O . ALA A 1 425 ? -2.479 -18.047 2.953 1 87.69 425 ALA A O 1
ATOM 3347 N N . VAL A 1 426 ? -4.07 -19.375 2.215 1 91.25 426 VAL A N 1
ATOM 3348 C CA . VAL A 1 426 ? -5.168 -18.531 2.662 1 91.25 426 VAL A CA 1
ATOM 3349 C C . VAL A 1 426 ? -5.199 -18.469 4.188 1 91.25 426 VAL A C 1
ATOM 3351 O O . VAL A 1 426 ? -5.398 -17.406 4.777 1 91.25 426 VAL A O 1
ATOM 3354 N N . GLU A 1 427 ? -4.965 -19.547 4.762 1 88.56 427 GLU A N 1
ATOM 3355 C CA . GLU A 1 427 ? -4.98 -19.609 6.223 1 88.56 427 GLU A CA 1
ATOM 3356 C C . GLU A 1 427 ? -3.906 -18.703 6.82 1 88.56 427 GLU A C 1
ATOM 3358 O O . GLU A 1 427 ? -4.125 -18.062 7.852 1 88.56 427 GLU A O 1
ATOM 3363 N N . ARG A 1 428 ? -2.863 -18.641 6.156 1 87.12 428 ARG A N 1
ATOM 3364 C CA . ARG A 1 428 ? -1.742 -17.844 6.645 1 87.12 428 ARG A CA 1
ATOM 3365 C C . ARG A 1 428 ? -2.039 -16.359 6.535 1 87.12 428 ARG A C 1
ATOM 3367 O O . ARG A 1 428 ? -1.569 -15.562 7.352 1 87.12 428 ARG A O 1
ATOM 3374 N N . VAL A 1 429 ? -2.773 -15.984 5.59 1 87.94 429 VAL A N 1
ATOM 3375 C CA . VAL A 1 429 ? -3.057 -14.57 5.375 1 87.94 429 VAL A CA 1
ATOM 3376 C C . VAL A 1 429 ? -4.184 -14.125 6.301 1 87.94 429 VAL A C 1
ATOM 3378 O O . VAL A 1 429 ? -4.242 -12.961 6.703 1 87.94 429 VAL A O 1
ATOM 3381 N N . LEU A 1 430 ? -5.078 -15.086 6.684 1 84.38 430 LEU A N 1
ATOM 3382 C CA . LEU A 1 430 ? -6.254 -14.742 7.477 1 84.38 430 LEU A CA 1
ATOM 3383 C C . LEU A 1 430 ? -5.926 -14.734 8.969 1 84.38 430 LEU A C 1
ATOM 3385 O O . LEU A 1 430 ? -6.695 -14.203 9.773 1 84.38 430 LEU A O 1
ATOM 3389 N N . THR A 1 431 ? -4.828 -15.305 9.344 1 75.06 431 THR A N 1
ATOM 3390 C CA . THR A 1 431 ? -4.477 -15.352 10.758 1 75.06 431 THR A CA 1
ATOM 3391 C C . THR A 1 431 ? -3.676 -14.117 11.164 1 75.06 431 THR A C 1
ATOM 3393 O O . THR A 1 431 ? -2.9 -13.586 10.367 1 75.06 431 THR A O 1
ATOM 3396 N N . MET B 1 1 ? 44.281 25.984 15.398 1 21.53 1 MET B N 1
ATOM 3397 C CA . MET B 1 1 ? 43.188 25.328 14.719 1 21.53 1 MET B CA 1
ATOM 3398 C C . MET B 1 1 ? 42.531 24.281 15.625 1 21.53 1 MET B C 1
ATOM 3400 O O . MET B 1 1 ? 41.531 23.688 15.266 1 21.53 1 MET B O 1
ATOM 3404 N N . SER B 1 2 ? 43.25 23.844 16.625 1 25.39 2 SER B N 1
ATOM 3405 C CA . SER B 1 2 ? 43.188 22.984 17.797 1 25.39 2 SER B CA 1
ATOM 3406 C C . SER B 1 2 ? 42.156 23.5 18.812 1 25.39 2 SER B C 1
ATOM 3408 O O . SER B 1 2 ? 41.406 22.719 19.391 1 25.39 2 SER B O 1
ATOM 3410 N N . LYS B 1 3 ? 42.312 24.781 19.156 1 29.23 3 LYS B N 1
ATOM 3411 C CA . LYS B 1 3 ? 41.625 25.438 20.281 1 29.23 3 LYS B CA 1
ATOM 3412 C C . LYS B 1 3 ? 40.125 25.609 20 1 29.23 3 LYS B C 1
ATOM 3414 O O . LYS B 1 3 ? 39.344 25.734 20.922 1 29.23 3 LYS B O 1
ATOM 3419 N N . LEU B 1 4 ? 39.906 26 18.656 1 24.44 4 LEU B N 1
ATOM 3420 C CA . LEU B 1 4 ? 38.531 26.328 18.344 1 24.44 4 LEU B CA 1
ATOM 3421 C C . LEU B 1 4 ? 37.625 25.094 18.422 1 24.44 4 LEU B C 1
ATOM 3423 O O . LEU B 1 4 ? 36.406 25.219 18.641 1 24.44 4 LEU B O 1
ATOM 3427 N N . LEU B 1 5 ? 38.219 23.875 18.328 1 27.12 5 LEU B N 1
ATOM 3428 C CA . LEU B 1 5 ? 37.531 22.594 18.469 1 27.12 5 LEU B CA 1
ATOM 3429 C C . LEU B 1 5 ? 37.031 22.391 19.891 1 27.12 5 LEU B C 1
ATOM 3431 O O . LEU B 1 5 ? 36.156 21.578 20.141 1 27.12 5 LEU B O 1
ATOM 3435 N N . GLN B 1 6 ? 37.75 22.969 20.906 1 27.31 6 GLN B N 1
ATOM 3436 C CA . GLN B 1 6 ? 37.562 22.625 22.312 1 27.31 6 GLN B CA 1
ATOM 3437 C C . GLN B 1 6 ? 36.25 23.219 22.844 1 27.31 6 GLN B C 1
ATOM 3439 O O . GLN B 1 6 ? 35.625 22.641 23.734 1 27.31 6 GLN B O 1
ATOM 3444 N N . SER B 1 7 ? 36 24.5 22.469 1 27.36 7 SER B N 1
ATOM 3445 C CA . SER B 1 7 ? 35 25.234 23.234 1 27.36 7 SER B CA 1
ATOM 3446 C C . SER B 1 7 ? 33.594 24.797 22.891 1 27.36 7 SER B C 1
ATOM 3448 O O . SER B 1 7 ? 32.625 25.297 23.469 1 27.36 7 SER B O 1
ATOM 3450 N N . ILE B 1 8 ? 33.406 24.141 21.719 1 28.81 8 ILE B N 1
ATOM 3451 C CA . ILE B 1 8 ? 32.031 23.953 21.328 1 28.81 8 ILE B CA 1
ATOM 3452 C C . ILE B 1 8 ? 31.391 22.859 22.203 1 28.81 8 ILE B C 1
ATOM 3454 O O . ILE B 1 8 ? 30.328 22.344 21.875 1 28.81 8 ILE B O 1
ATOM 3458 N N . ARG B 1 9 ? 32.062 22.266 23.219 1 28.72 9 ARG B N 1
ATOM 3459 C CA . ARG B 1 9 ? 31.562 21.156 24.016 1 28.72 9 ARG B CA 1
ATOM 3460 C C . ARG B 1 9 ? 30.406 21.609 24.906 1 28.72 9 ARG B C 1
ATOM 3462 O O . ARG B 1 9 ? 29.594 20.781 25.328 1 28.72 9 ARG B O 1
ATOM 3469 N N . ARG B 1 10 ? 30.562 22.625 25.672 1 30.7 10 ARG B N 1
ATOM 3470 C CA . ARG B 1 10 ? 30.031 22.562 27.031 1 30.7 10 ARG B CA 1
ATOM 3471 C C . ARG B 1 10 ? 28.516 22.688 27.031 1 30.7 10 ARG B C 1
ATOM 3473 O O . ARG B 1 10 ? 27.828 21.984 27.766 1 30.7 10 ARG B O 1
ATOM 3480 N N . ARG B 1 11 ? 27.984 23.922 26.75 1 28.84 11 ARG B N 1
ATOM 3481 C CA . ARG B 1 11 ? 26.75 24.172 27.469 1 28.84 11 ARG B CA 1
ATOM 3482 C C . ARG B 1 11 ? 25.562 23.516 26.781 1 28.84 11 ARG B C 1
ATOM 3484 O O . ARG B 1 11 ? 24.984 24.094 25.859 1 28.84 11 ARG B O 1
ATOM 3491 N N . SER B 1 12 ? 25.719 22.266 26.422 1 30.11 12 SER B N 1
ATOM 3492 C CA . SER B 1 12 ? 24.5 21.578 26 1 30.11 12 SER B CA 1
ATOM 3493 C C . SER B 1 12 ? 23.375 21.781 27 1 30.11 12 SER B C 1
ATOM 3495 O O . SER B 1 12 ? 23.422 21.234 28.109 1 30.11 12 SER B O 1
ATOM 3497 N N . SER B 1 13 ? 22.984 23.016 27.297 1 30.3 13 SER B N 1
ATOM 3498 C CA . SER B 1 13 ? 21.812 23.109 28.156 1 30.3 13 SER B CA 1
ATOM 3499 C C . SER B 1 13 ? 20.766 22.047 27.781 1 30.3 13 SER B C 1
ATOM 3501 O O . SER B 1 13 ? 20.453 21.875 26.609 1 30.3 13 SER B O 1
ATOM 3503 N N . THR B 1 14 ? 20.688 21.047 28.547 1 34.62 14 THR B N 1
ATOM 3504 C CA . THR B 1 14 ? 19.719 19.969 28.609 1 34.62 14 THR B CA 1
ATOM 3505 C C . THR B 1 14 ? 18.297 20.5 28.453 1 34.62 14 THR B C 1
ATOM 3507 O O . THR B 1 14 ? 17.672 20.891 29.438 1 34.62 14 THR B O 1
ATOM 3510 N N . HIS B 1 15 ? 18.078 21.453 27.625 1 31.3 15 HIS B N 1
ATOM 3511 C CA . HIS B 1 15 ? 16.656 21.703 27.453 1 31.3 15 HIS B CA 1
ATOM 3512 C C . HIS B 1 15 ? 15.883 20.406 27.25 1 31.3 15 HIS B C 1
ATOM 3514 O O . HIS B 1 15 ? 16.078 19.703 26.266 1 31.3 15 HIS B O 1
ATOM 3520 N N . ARG B 1 16 ? 15.562 19.812 28.344 1 37.47 16 ARG B N 1
ATOM 3521 C CA . ARG B 1 16 ? 14.617 18.703 28.328 1 37.47 16 ARG B CA 1
ATOM 3522 C C . ARG B 1 16 ? 13.445 18.984 27.391 1 37.47 16 ARG B C 1
ATOM 3524 O O . ARG B 1 16 ? 12.797 20.031 27.516 1 37.47 16 ARG B O 1
ATOM 3531 N N . PRO B 1 17 ? 13.422 18.422 26.234 1 40.34 17 PRO B N 1
ATOM 3532 C CA . PRO B 1 17 ? 12.242 18.625 25.391 1 40.34 17 PRO B CA 1
ATOM 3533 C C . PRO B 1 17 ? 10.938 18.641 26.188 1 40.34 17 PRO B C 1
ATOM 3535 O O . PRO B 1 17 ? 10.789 17.875 27.141 1 40.34 17 PRO B O 1
ATOM 3538 N N . LYS B 1 18 ? 10.266 19.766 26.438 1 43.78 18 LYS B N 1
ATOM 3539 C CA . LYS B 1 18 ? 8.953 19.812 27.062 1 43.78 18 LYS B CA 1
ATOM 3540 C C . LYS B 1 18 ? 8.117 18.594 26.688 1 43.78 18 LYS B C 1
ATOM 3542 O O . LYS B 1 18 ? 8.125 18.172 25.531 1 43.78 18 LYS B O 1
ATOM 3547 N N . PRO B 1 19 ? 7.684 17.875 27.672 1 49.84 19 PRO B N 1
ATOM 3548 C CA . PRO B 1 19 ? 6.871 16.688 27.391 1 49.84 19 PRO B CA 1
ATOM 3549 C C . PRO B 1 19 ? 5.762 16.953 26.375 1 49.84 19 PRO B C 1
ATOM 3551 O O . PRO B 1 19 ? 5.137 18.016 26.406 1 49.84 19 PRO B O 1
ATOM 3554 N N . SER B 1 20 ? 5.766 16.406 25.141 1 61.62 20 SER B N 1
ATOM 3555 C CA . SER B 1 20 ? 4.762 16.547 24.094 1 61.62 20 SER B CA 1
ATOM 3556 C C . SER B 1 20 ? 3.35 16.453 24.656 1 61.62 20 SER B C 1
ATOM 3558 O O . SER B 1 20 ? 3.107 15.711 25.609 1 61.62 20 SER B O 1
ATOM 3560 N N . SER B 1 21 ? 2.459 17.484 24.5 1 73.56 21 SER B N 1
ATOM 3561 C CA . SER B 1 21 ? 1.047 17.484 24.875 1 73.56 21 SER B CA 1
ATOM 3562 C C . SER B 1 21 ? 0.407 16.125 24.562 1 73.56 21 SER B C 1
ATOM 3564 O O . SER B 1 21 ? 0.682 15.531 23.516 1 73.56 21 SER B O 1
ATOM 3566 N N . PRO B 1 22 ? -0.23 15.602 25.656 1 85.75 22 PRO B N 1
ATOM 3567 C CA . PRO B 1 22 ? -0.854 14.289 25.453 1 85.75 22 PRO B CA 1
ATOM 3568 C C . PRO B 1 22 ? -1.895 14.305 24.328 1 85.75 22 PRO B C 1
ATOM 3570 O O . PRO B 1 22 ? -2.615 15.297 24.172 1 85.75 22 PRO B O 1
ATOM 3573 N N . ARG B 1 23 ? -1.87 13.406 23.5 1 91.56 23 ARG B N 1
ATOM 3574 C CA . ARG B 1 23 ? -2.91 13.188 22.5 1 91.56 23 ARG B CA 1
ATOM 3575 C C . ARG B 1 23 ? -4.102 12.453 23.094 1 91.56 23 ARG B C 1
ATOM 3577 O O . ARG B 1 23 ? -4.164 11.219 23.062 1 91.56 23 ARG B O 1
ATOM 3584 N N . ARG B 1 24 ? -4.996 13.156 23.641 1 95.56 24 ARG B N 1
ATOM 3585 C CA . ARG B 1 24 ? -6.109 12.609 24.406 1 95.56 24 ARG B CA 1
ATOM 3586 C C . ARG B 1 24 ? -7.137 11.945 23.5 1 95.56 24 ARG B C 1
ATOM 3588 O O . ARG B 1 24 ? -7.602 12.555 22.531 1 95.56 24 ARG B O 1
ATOM 3595 N N . LEU B 1 25 ? -7.406 10.719 23.781 1 97.69 25 LEU B N 1
ATOM 3596 C CA . LEU B 1 25 ? -8.406 9.938 23.047 1 97.69 25 LEU B CA 1
ATOM 3597 C C . LEU B 1 25 ? -9.461 9.383 24 1 97.69 25 LEU B C 1
ATOM 3599 O O . LEU B 1 25 ? -9.133 8.617 24.922 1 97.69 25 LEU B O 1
ATOM 3603 N N . TYR B 1 26 ? -10.664 9.805 23.844 1 98.12 26 TYR B N 1
ATOM 3604 C CA . TYR B 1 26 ? -11.766 9.273 24.625 1 98.12 26 TYR B CA 1
ATOM 3605 C C . TYR B 1 26 ? -12.484 8.156 23.875 1 98.12 26 TYR B C 1
ATOM 3607 O O . TYR B 1 26 ? -13.039 8.383 22.797 1 98.12 26 TYR B O 1
ATOM 3615 N N . VAL B 1 27 ? -12.422 6.973 24.453 1 97.88 27 VAL B N 1
ATOM 3616 C CA . VAL B 1 27 ? -13.18 5.84 23.922 1 97.88 27 VAL B CA 1
ATOM 3617 C C . VAL B 1 27 ? -14.531 5.754 24.625 1 97.88 27 VAL B C 1
ATOM 3619 O O . VAL B 1 27 ? -14.594 5.695 25.859 1 97.88 27 VAL B O 1
ATOM 3622 N N . VAL B 1 28 ? -15.617 5.797 23.812 1 97.69 28 VAL B N 1
ATOM 3623 C CA . VAL B 1 28 ? -16.953 5.832 24.391 1 97.69 28 VAL B CA 1
ATOM 3624 C C . VAL B 1 28 ? -17.781 4.664 23.859 1 97.69 28 VAL B C 1
ATOM 3626 O O . VAL B 1 28 ? -17.812 4.43 22.656 1 97.69 28 VAL B O 1
ATOM 3629 N N . SER B 1 29 ? -18.375 3.922 24.719 1 96.31 29 SER B N 1
ATOM 3630 C CA . SER B 1 29 ? -19.281 2.846 24.344 1 96.31 29 SER B CA 1
ATOM 3631 C C . SER B 1 29 ? -20.406 2.682 25.375 1 96.31 29 SER B C 1
ATOM 3633 O O . SER B 1 29 ? -20.406 3.355 26.406 1 96.31 29 SER B O 1
ATOM 3635 N N . ASP B 1 30 ? -21.391 1.812 25.062 1 94.75 30 ASP B N 1
ATOM 3636 C CA . ASP B 1 30 ? -22.547 1.661 25.938 1 94.75 30 ASP B CA 1
ATOM 3637 C C . ASP B 1 30 ? -22.359 0.472 26.875 1 94.75 30 ASP B C 1
ATOM 3639 O O . ASP B 1 30 ? -23.328 -0.019 27.453 1 94.75 30 ASP B O 1
ATOM 3643 N N . THR B 1 31 ? -21.156 -0.032 26.984 1 91.5 31 THR B N 1
ATOM 3644 C CA . THR B 1 31 ? -20.828 -1.099 27.922 1 91.5 31 THR B CA 1
ATOM 3645 C C . THR B 1 31 ? -20.047 -0.549 29.109 1 91.5 31 THR B C 1
ATOM 3647 O O . THR B 1 31 ? -19.344 0.462 28.984 1 91.5 31 THR B O 1
ATOM 3650 N N . PRO B 1 32 ? -20.156 -1.192 30.234 1 91.44 32 PRO B N 1
ATOM 3651 C CA . PRO B 1 32 ? -19.453 -0.695 31.422 1 91.44 32 PRO B CA 1
ATOM 3652 C C . PRO B 1 32 ? -17.938 -0.767 31.281 1 91.44 32 PRO B C 1
ATOM 3654 O O . PRO B 1 32 ? -17.219 0.077 31.828 1 91.44 32 PRO B O 1
ATOM 3657 N N . ALA B 1 33 ? -17.531 -1.83 30.625 1 90.5 33 ALA B N 1
ATOM 3658 C CA . ALA B 1 33 ? -16.094 -1.988 30.391 1 90.5 33 ALA B CA 1
ATOM 3659 C C . ALA B 1 33 ? -15.805 -2.186 28.906 1 90.5 33 ALA B C 1
ATOM 3661 O O . ALA B 1 33 ? -16.688 -2.59 28.141 1 90.5 33 ALA B O 1
ATOM 3662 N N . PHE B 1 34 ? -14.602 -1.744 28.594 1 91.06 34 PHE B N 1
ATOM 3663 C CA . PHE B 1 34 ? -14.156 -1.912 27.219 1 91.06 34 PHE B CA 1
ATOM 3664 C C . PHE B 1 34 ? -12.977 -2.867 27.141 1 91.06 34 PHE B C 1
ATOM 3666 O O . PHE B 1 34 ? -12.328 -3.145 28.156 1 91.06 34 PHE B O 1
ATOM 3673 N N . ASP B 1 35 ? -12.781 -3.416 25.984 1 88.19 35 ASP B N 1
ATOM 3674 C CA . ASP B 1 35 ? -11.703 -4.371 25.75 1 88.19 35 ASP B CA 1
ATOM 3675 C C . ASP B 1 35 ? -10.344 -3.764 26.109 1 88.19 35 ASP B C 1
ATOM 3677 O O . ASP B 1 35 ? -9.922 -2.787 25.484 1 88.19 35 ASP B O 1
ATOM 3681 N N . SER B 1 36 ? -9.617 -4.359 27.031 1 87.19 36 SER B N 1
ATOM 3682 C CA . SER B 1 36 ? -8.344 -3.83 27.516 1 87.19 36 SER B CA 1
ATOM 3683 C C . SER B 1 36 ? -7.27 -3.91 26.438 1 87.19 36 SER B C 1
ATOM 3685 O O . SER B 1 36 ? -6.391 -3.049 26.359 1 87.19 36 SER B O 1
ATOM 3687 N N . ALA B 1 37 ? -7.344 -4.891 25.625 1 85.06 37 ALA B N 1
ATOM 3688 C CA . ALA B 1 37 ? -6.359 -5.051 24.562 1 85.06 37 ALA B CA 1
ATOM 3689 C C . ALA B 1 37 ? -6.445 -3.902 23.562 1 85.06 37 ALA B C 1
ATOM 3691 O O . ALA B 1 37 ? -5.418 -3.385 23.109 1 85.06 37 ALA B O 1
ATOM 3692 N N . SER B 1 38 ? -7.637 -3.535 23.281 1 88.44 38 SER B N 1
ATOM 3693 C CA . SER B 1 38 ? -7.848 -2.432 22.344 1 88.44 38 SER B CA 1
ATOM 3694 C C . SER B 1 38 ? -7.32 -1.119 22.922 1 88.44 38 SER B C 1
ATOM 3696 O O . SER B 1 38 ? -6.695 -0.332 22.203 1 88.44 38 SER B O 1
ATOM 3698 N N . ILE B 1 39 ? -7.57 -0.909 24.156 1 91.75 39 ILE B N 1
ATOM 3699 C CA . ILE B 1 39 ? -7.102 0.305 24.812 1 91.75 39 ILE B CA 1
ATOM 3700 C C . ILE B 1 39 ? -5.574 0.331 24.828 1 91.75 39 ILE B C 1
ATOM 3702 O O . ILE B 1 39 ? -4.961 1.351 24.5 1 91.75 39 ILE B O 1
ATOM 3706 N N . ARG B 1 40 ? -5.004 -0.729 25.156 1 88.88 40 ARG B N 1
ATOM 3707 C CA . ARG B 1 40 ? -3.547 -0.812 25.203 1 88.88 40 ARG B CA 1
ATOM 3708 C C . ARG B 1 40 ? -2.938 -0.572 23.828 1 88.88 40 ARG B C 1
ATOM 3710 O O . ARG B 1 40 ? -1.873 0.039 23.719 1 88.88 40 ARG B O 1
ATOM 3717 N N . ARG B 1 41 ? -3.559 -1.082 22.844 1 88.38 41 ARG B N 1
ATOM 3718 C CA . ARG B 1 41 ? -3.072 -0.886 21.484 1 88.38 41 ARG B CA 1
ATOM 3719 C C . ARG B 1 41 ? -3.068 0.593 21.125 1 88.38 41 ARG B C 1
ATOM 3721 O O . ARG B 1 41 ? -2.109 1.085 20.516 1 88.38 41 ARG B O 1
ATOM 3728 N N . LEU B 1 42 ? -4.156 1.242 21.5 1 92.69 42 LEU B N 1
ATOM 3729 C CA . LEU B 1 42 ? -4.246 2.676 21.25 1 92.69 42 LEU B CA 1
ATOM 3730 C C . LEU B 1 42 ? -3.16 3.432 22.016 1 92.69 42 LEU B C 1
ATOM 3732 O O . LEU B 1 42 ? -2.533 4.344 21.469 1 92.69 42 LEU B O 1
ATOM 3736 N N . GLU B 1 43 ? -2.922 3.023 23.172 1 92.12 43 GLU B N 1
ATOM 3737 C CA . GLU B 1 43 ? -1.886 3.654 23.984 1 92.12 43 GLU B CA 1
ATOM 3738 C C . GLU B 1 43 ? -0.498 3.408 23.406 1 92.12 43 GLU B C 1
ATOM 3740 O O . GLU B 1 43 ? 0.343 4.309 23.375 1 92.12 43 GLU B O 1
ATOM 3745 N N . ALA B 1 44 ? -0.312 2.223 22.938 1 88.69 44 ALA B N 1
ATOM 3746 C CA . ALA B 1 44 ? 0.971 1.876 22.328 1 88.69 44 ALA B CA 1
ATOM 3747 C C . ALA B 1 44 ? 1.236 2.719 21.078 1 88.69 44 ALA B C 1
ATOM 3749 O O . ALA B 1 44 ? 2.391 2.969 20.734 1 88.69 44 ALA B O 1
ATOM 3750 N N . GLU B 1 45 ? 0.179 3.127 20.484 1 91 45 GLU B N 1
ATOM 3751 C CA . GLU B 1 45 ? 0.303 3.951 19.281 1 91 45 GLU B CA 1
ATOM 3752 C C . GLU B 1 45 ? 0.52 5.418 19.641 1 91 45 GLU B C 1
ATOM 3754 O O . GLU B 1 45 ? 0.655 6.266 18.75 1 91 45 GLU B O 1
ATOM 3759 N N . GLY B 1 46 ? 0.498 5.773 20.891 1 90.5 46 GLY B N 1
ATOM 3760 C CA . GLY B 1 46 ? 0.889 7.105 21.328 1 90.5 46 GLY B CA 1
ATOM 3761 C C . GLY B 1 46 ? -0.273 7.93 21.844 1 90.5 46 GLY B C 1
ATOM 3762 O O . GLY B 1 46 ? -0.139 9.133 22.062 1 90.5 46 GLY B O 1
ATOM 3763 N N . PHE B 1 47 ? -1.412 7.344 22.109 1 94.06 47 PHE B N 1
ATOM 3764 C CA . PHE B 1 47 ? -2.572 8.086 22.594 1 94.06 47 PHE B CA 1
ATOM 3765 C C . PHE B 1 47 ? -2.713 7.957 24.094 1 94.06 47 PHE B C 1
ATOM 3767 O O . PHE B 1 47 ? -2.357 6.93 24.672 1 94.06 47 PHE B O 1
ATOM 3774 N N . ALA B 1 48 ? -3.107 9.008 24.719 1 95.12 48 ALA B N 1
ATOM 3775 C CA . ALA B 1 48 ? -3.568 8.977 26.109 1 95.12 48 ALA B CA 1
ATOM 3776 C C . ALA B 1 48 ? -5.055 8.641 26.188 1 95.12 48 ALA B C 1
ATOM 3778 O O . ALA B 1 48 ? -5.906 9.523 26 1 95.12 48 ALA B O 1
ATOM 3779 N N . VAL B 1 49 ? -5.363 7.391 26.594 1 97 49 VAL B N 1
ATOM 3780 C CA . VAL B 1 49 ? -6.711 6.875 26.391 1 97 49 VAL B CA 1
ATOM 3781 C C . VAL B 1 49 ? -7.488 6.902 27.703 1 97 49 VAL B C 1
ATOM 3783 O O . VAL B 1 49 ? -6.957 6.539 28.75 1 97 49 VAL B O 1
ATOM 3786 N N . GLU B 1 50 ? -8.672 7.387 27.625 1 97.19 50 GLU B N 1
ATOM 3787 C CA . GLU B 1 50 ? -9.656 7.281 28.703 1 97.19 50 GLU B CA 1
ATOM 3788 C C . GLU B 1 50 ? -10.961 6.664 28.203 1 97.19 50 GLU B C 1
ATOM 3790 O O . GLU B 1 50 ? -11.5 7.086 27.172 1 97.19 50 GLU B O 1
ATOM 3795 N N . TYR B 1 51 ? -11.398 5.648 28.906 1 97 51 TYR B N 1
ATOM 3796 C CA . TYR B 1 51 ? -12.68 5.043 28.562 1 97 51 TYR B CA 1
ATOM 3797 C C . TYR B 1 51 ? -13.828 5.73 29.297 1 97 51 TYR B C 1
ATOM 3799 O O . TYR B 1 51 ? -13.75 5.941 30.5 1 97 51 TYR B O 1
ATOM 3807 N N . LEU B 1 52 ? -14.852 6.09 28.547 1 96.94 52 LEU B N 1
ATOM 3808 C CA . LEU B 1 52 ? -16.047 6.723 29.078 1 96.94 52 LEU B CA 1
ATOM 3809 C C . LEU B 1 52 ? -17.281 5.859 28.828 1 96.94 52 LEU B C 1
ATOM 3811 O O . LEU B 1 52 ? -17.859 5.898 27.734 1 96.94 52 LEU B O 1
ATOM 3815 N N . PRO B 1 53 ? -17.641 5.051 29.812 1 96.12 53 PRO B N 1
ATOM 3816 C CA . PRO B 1 53 ? -18.891 4.301 29.641 1 96.12 53 PRO B CA 1
ATOM 3817 C C . PRO B 1 53 ? -20.125 5.207 29.609 1 96.12 53 PRO B C 1
ATOM 3819 O O . PRO B 1 53 ? -20.203 6.152 30.406 1 96.12 53 PRO B O 1
ATOM 3822 N N . PHE B 1 54 ? -21 4.984 28.641 1 95.75 54 PHE B N 1
ATOM 3823 C CA . PHE B 1 54 ? -22.234 5.773 28.531 1 95.75 54 PHE B CA 1
ATOM 3824 C C . PHE B 1 54 ? -23.406 4.895 28.141 1 95.75 54 PHE B C 1
ATOM 3826 O O . PHE B 1 54 ? -23.5 4.426 27 1 95.75 54 PHE B O 1
ATOM 3833 N N . GLN B 1 55 ? -24.234 4.707 29.062 1 90 55 GLN B N 1
ATOM 3834 C CA . GLN B 1 55 ? -25.469 3.967 28.797 1 90 55 GLN B CA 1
ATOM 3835 C C . GLN B 1 55 ? -26.656 4.91 28.672 1 90 55 GLN B C 1
ATOM 3837 O O . GLN B 1 55 ? -26.969 5.645 29.609 1 90 55 GLN B O 1
ATOM 3842 N N . ALA B 1 56 ? -27.188 4.836 27.469 1 84.31 56 ALA B N 1
ATOM 3843 C CA . ALA B 1 56 ? -28.375 5.652 27.25 1 84.31 56 ALA B CA 1
ATOM 3844 C C . ALA B 1 56 ? -29.516 5.223 28.172 1 84.31 56 ALA B C 1
ATOM 3846 O O . ALA B 1 56 ? -29.734 4.027 28.375 1 84.31 56 ALA B O 1
ATOM 3847 N N . GLN B 1 57 ? -30.141 6.156 28.812 1 80.88 57 GLN B N 1
ATOM 3848 C CA . GLN B 1 57 ? -31.156 5.848 29.812 1 80.88 57 GLN B CA 1
ATOM 3849 C C . GLN B 1 57 ? -32.531 6.352 29.375 1 80.88 57 GLN B C 1
ATOM 3851 O O . GLN B 1 57 ? -33.562 5.949 29.953 1 80.88 57 GLN B O 1
ATOM 3856 N N . SER B 1 58 ? -32.562 7.168 28.344 1 79.31 58 SER B N 1
ATOM 3857 C CA . SER B 1 58 ? -33.812 7.82 27.984 1 79.31 58 SER B CA 1
ATOM 3858 C C . SER B 1 58 ? -34.375 7.277 26.672 1 79.31 58 SER B C 1
ATOM 3860 O O . SER B 1 58 ? -33.594 6.75 25.859 1 79.31 58 SER B O 1
ATOM 3862 N N . ALA B 1 59 ? -35.625 7.262 26.625 1 79.62 59 ALA B N 1
ATOM 3863 C CA . ALA B 1 59 ? -36.281 6.969 25.344 1 79.62 59 ALA B CA 1
ATOM 3864 C C . ALA B 1 59 ? -36.062 8.102 24.344 1 79.62 59 ALA B C 1
ATOM 3866 O O . ALA B 1 59 ? -36.125 7.898 23.141 1 79.62 59 ALA B O 1
ATOM 3867 N N . ASP B 1 60 ? -35.719 9.258 24.875 1 85.69 60 ASP B N 1
ATOM 3868 C CA . ASP B 1 60 ? -35.469 10.438 24.062 1 85.69 60 ASP B CA 1
ATOM 3869 C C . ASP B 1 60 ? -34 10.547 23.688 1 85.69 60 ASP B C 1
ATOM 3871 O O . ASP B 1 60 ? -33.156 10.852 24.547 1 85.69 60 ASP B O 1
ATOM 3875 N N . ALA B 1 61 ? -33.688 10.383 22.469 1 88.88 61 ALA B N 1
ATOM 3876 C CA . ALA B 1 61 ? -32.312 10.414 21.984 1 88.88 61 ALA B CA 1
ATOM 3877 C C . ALA B 1 61 ? -31.688 11.789 22.203 1 88.88 61 ALA B C 1
ATOM 3879 O O . ALA B 1 61 ? -30.469 11.898 22.438 1 88.88 61 ALA B O 1
ATOM 3880 N N . ASN B 1 62 ? -32.5 12.805 22.25 1 90.25 62 ASN B N 1
ATOM 3881 C CA . ASN B 1 62 ? -31.969 14.156 22.422 1 90.25 62 ASN B CA 1
ATOM 3882 C C . ASN B 1 62 ? -31.5 14.398 23.844 1 90.25 62 ASN B C 1
ATOM 3884 O O . ASN B 1 62 ? -30.531 15.133 24.078 1 90.25 62 ASN B O 1
ATOM 3888 N N . ARG B 1 63 ? -32.219 13.828 24.703 1 92.75 63 ARG B N 1
ATOM 3889 C CA . ARG B 1 63 ? -31.781 13.953 26.094 1 92.75 63 ARG B CA 1
ATOM 3890 C C . ARG B 1 63 ? -30.453 13.25 26.328 1 92.75 63 ARG B C 1
ATOM 3892 O O . ARG B 1 63 ? -29.547 13.797 26.953 1 92.75 63 ARG B O 1
ATOM 3899 N N . ASP B 1 64 ? -30.344 12.078 25.812 1 94.5 64 ASP B N 1
ATOM 3900 C CA . ASP B 1 64 ? -29.094 11.336 25.938 1 94.5 64 ASP B CA 1
ATOM 3901 C C . ASP B 1 64 ? -27.953 12.055 25.219 1 94.5 64 ASP B C 1
ATOM 3903 O O . ASP B 1 64 ? -26.828 12.086 25.703 1 94.5 64 ASP B O 1
ATOM 3907 N N . ARG B 1 65 ? -28.234 12.602 24.047 1 94.38 65 ARG B N 1
ATOM 3908 C CA . ARG B 1 65 ? -27.25 13.367 23.281 1 94.38 65 ARG B CA 1
ATOM 3909 C C . ARG B 1 65 ? -26.688 14.516 24.125 1 94.38 65 ARG B C 1
ATOM 3911 O O . ARG B 1 65 ? -25.469 14.703 24.188 1 94.38 65 ARG B O 1
ATOM 3918 N N . ARG B 1 66 ? -27.578 15.234 24.797 1 93.88 66 ARG B N 1
ATOM 3919 C CA . ARG B 1 66 ? -27.172 16.375 25.594 1 93.88 66 ARG B CA 1
ATOM 3920 C C . ARG B 1 66 ? -26.328 15.938 26.781 1 93.88 66 ARG B C 1
ATOM 3922 O O . ARG B 1 66 ? -25.375 16.625 27.172 1 93.88 66 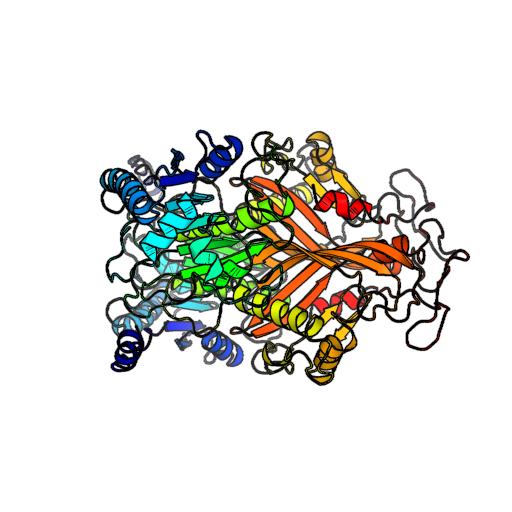ARG B O 1
ATOM 3929 N N . GLU B 1 67 ? -26.734 14.875 27.312 1 94.5 67 GLU B N 1
ATOM 3930 C CA . GLU B 1 67 ? -25.969 14.352 28.438 1 94.5 67 GLU B CA 1
ATOM 3931 C C . GLU B 1 67 ? -24.562 13.953 28.016 1 94.5 67 GLU B C 1
ATOM 3933 O O . GLU B 1 67 ? -23.578 14.258 28.703 1 94.5 67 GLU B O 1
ATOM 3938 N N . LEU B 1 68 ? -24.453 13.227 26.953 1 95.44 68 LEU B N 1
ATOM 3939 C CA . LEU B 1 68 ? -23.141 12.836 26.438 1 95.44 68 LEU B CA 1
ATOM 3940 C C . LEU B 1 68 ? -22.312 14.055 26.062 1 95.44 68 LEU B C 1
ATOM 3942 O O . LEU B 1 68 ? -21.109 14.094 26.312 1 95.44 68 LEU B O 1
ATOM 3946 N N . GLU B 1 69 ? -22.953 15.07 25.484 1 94.75 69 GLU B N 1
ATOM 3947 C CA . GLU B 1 69 ? -22.281 16.328 25.172 1 94.75 69 GLU B CA 1
ATOM 3948 C C . GLU B 1 69 ? -21.672 16.953 26.422 1 94.75 69 GLU B C 1
ATOM 3950 O O . GLU B 1 69 ? -20.531 17.422 26.406 1 94.75 69 GLU B O 1
ATOM 3955 N N . ARG B 1 70 ? -22.484 16.953 27.422 1 94.69 70 ARG B N 1
ATOM 3956 C CA . ARG B 1 70 ? -22.031 17.516 28.688 1 94.69 70 ARG B CA 1
ATOM 3957 C C . ARG B 1 70 ? -20.781 16.797 29.203 1 94.69 70 ARG B C 1
ATOM 3959 O O . ARG B 1 70 ? -19.828 17.438 29.641 1 94.69 70 ARG B O 1
ATOM 3966 N N . ILE B 1 71 ? -20.75 15.555 29.156 1 95.81 71 ILE B N 1
ATOM 3967 C CA . ILE B 1 71 ? -19.625 14.75 29.609 1 95.81 71 ILE B CA 1
ATOM 3968 C C . ILE B 1 71 ? -18.375 15.086 28.797 1 95.81 71 ILE B C 1
ATOM 3970 O O . ILE B 1 71 ? -17.297 15.25 29.359 1 95.81 71 ILE B O 1
ATOM 3974 N N . LEU B 1 72 ? -18.484 15.195 27.5 1 95.56 72 LEU B N 1
ATOM 3975 C CA . LEU B 1 72 ? -17.359 15.508 26.641 1 95.56 72 LEU B CA 1
ATOM 3976 C C . LEU B 1 72 ? -16.875 16.938 26.875 1 95.56 72 LEU B C 1
ATOM 3978 O O . LEU B 1 72 ? -15.68 17.219 26.828 1 95.56 72 LEU B O 1
ATOM 3982 N N . HIS B 1 73 ? -17.828 17.828 27.156 1 94.75 73 HIS B N 1
ATOM 3983 C CA . HIS B 1 73 ? -17.469 19.203 27.453 1 94.75 73 HIS B CA 1
ATOM 3984 C C . HIS B 1 73 ? -16.656 19.312 28.734 1 94.75 73 HIS B C 1
ATOM 3986 O O . HIS B 1 73 ? -15.727 20.109 28.828 1 94.75 73 HIS B O 1
ATOM 3992 N N . GLU B 1 74 ? -17.047 18.547 29.688 1 95.25 74 GLU B N 1
ATOM 3993 C CA . GLU B 1 74 ? -16.297 18.516 30.938 1 95.25 74 GLU B CA 1
ATOM 3994 C C . GLU B 1 74 ? -14.836 18.141 30.688 1 95.25 74 GLU B C 1
ATOM 3996 O O . GLU B 1 74 ? -13.93 18.703 31.297 1 95.25 74 GLU B O 1
ATOM 4001 N N . ARG B 1 75 ? -14.602 17.219 29.812 1 94 75 ARG B N 1
ATOM 4002 C CA . ARG B 1 75 ? -13.242 16.797 29.469 1 94 75 ARG B CA 1
ATOM 4003 C C . ARG B 1 75 ? -12.531 17.859 28.641 1 94 75 ARG B C 1
ATOM 4005 O O . ARG B 1 75 ? -11.328 18.062 28.797 1 94 75 ARG B O 1
ATOM 4012 N N . GLU B 1 76 ? -13.227 18.438 27.766 1 92.12 76 GLU B N 1
ATOM 4013 C CA . GLU B 1 76 ? -12.672 19.5 26.922 1 92.12 76 GLU B CA 1
ATOM 4014 C C . GLU B 1 76 ? -12.195 20.672 27.781 1 92.12 76 GLU B C 1
ATOM 4016 O O . GLU B 1 76 ? -11.172 21.281 27.484 1 92.12 76 GLU B O 1
ATOM 4021 N N . ASP B 1 77 ? -12.914 20.969 28.812 1 91.19 77 ASP B N 1
ATOM 4022 C CA . ASP B 1 77 ? -12.594 22.062 29.719 1 91.19 77 ASP B CA 1
ATOM 4023 C C . ASP B 1 77 ? -11.281 21.812 30.453 1 91.19 77 ASP B C 1
ATOM 4025 O O . ASP B 1 77 ? -10.609 22.75 30.891 1 91.19 77 ASP B O 1
ATOM 4029 N N . ASP B 1 78 ? -10.914 20.609 30.562 1 91.19 78 ASP B N 1
ATOM 4030 C CA . ASP B 1 78 ? -9.711 20.234 31.297 1 91.19 78 ASP B CA 1
ATOM 4031 C C . ASP B 1 78 ? -8.477 20.312 30.406 1 91.19 78 ASP B C 1
ATOM 4033 O O . ASP B 1 78 ? -7.352 20.141 30.875 1 91.19 78 ASP B O 1
ATOM 4037 N N . LEU B 1 79 ? -8.688 20.625 29.156 1 90.38 79 LEU B N 1
ATOM 4038 C CA . LEU B 1 79 ? -7.566 20.641 28.219 1 90.38 79 LEU B CA 1
ATOM 4039 C C . LEU B 1 79 ? -6.766 21.938 28.375 1 90.38 79 LEU B C 1
ATOM 4041 O O . LEU B 1 79 ? -7.328 22.984 28.656 1 90.38 79 LEU B O 1
ATOM 4045 N N . GLU B 1 80 ? -5.523 21.859 28.188 1 86.38 80 GLU B N 1
ATOM 4046 C CA . GLU B 1 80 ? -4.664 23.047 28.125 1 86.38 80 GLU B CA 1
ATOM 4047 C C . GLU B 1 80 ? -4.863 23.797 26.812 1 86.38 80 GLU B C 1
ATOM 4049 O O . GLU B 1 80 ? -5.379 23.234 25.844 1 86.38 80 GLU B O 1
ATOM 4054 N N . PRO B 1 81 ? -4.523 25.094 26.859 1 81.88 81 PRO B N 1
ATOM 4055 C CA . PRO B 1 81 ? -4.656 25.859 25.625 1 81.88 81 PRO B CA 1
ATOM 4056 C C . PRO B 1 81 ? -3.922 25.219 24.453 1 81.88 81 PRO B C 1
ATOM 4058 O O . PRO B 1 81 ? -2.775 24.781 24.609 1 81.88 81 PRO B O 1
ATOM 4061 N N . GLY B 1 82 ? -4.648 25.062 23.375 1 78.25 82 GLY B N 1
ATOM 4062 C CA . GLY B 1 82 ? -4.055 24.531 22.156 1 78.25 82 GLY B CA 1
ATOM 4063 C C . GLY B 1 82 ? -4.191 23.016 22.047 1 78.25 82 GLY B C 1
ATOM 4064 O O . GLY B 1 82 ? -3.969 22.453 20.969 1 78.25 82 GLY B O 1
ATOM 4065 N N . GLU B 1 83 ? -4.551 22.422 23.172 1 86.06 83 GLU B N 1
ATOM 4066 C CA . GLU B 1 83 ? -4.711 20.969 23.141 1 86.06 83 GLU B CA 1
ATOM 4067 C C . GLU B 1 83 ? -6.012 20.562 22.453 1 86.06 83 GLU B C 1
ATOM 4069 O O . GLU B 1 83 ? -7.008 21.281 22.531 1 86.06 83 GLU B O 1
ATOM 4074 N N . ARG B 1 84 ? -5.945 19.531 21.781 1 90.69 84 ARG B N 1
ATOM 4075 C CA . ARG B 1 84 ? -7.109 18.938 21.125 1 90.69 84 ARG B CA 1
ATOM 4076 C C . ARG B 1 84 ? -7.34 17.516 21.609 1 90.69 84 ARG B C 1
ATOM 4078 O O . ARG B 1 84 ? -6.508 16.953 22.328 1 90.69 84 ARG B O 1
ATOM 4085 N N . TYR B 1 85 ? -8.508 17.016 21.281 1 94.88 85 TYR B N 1
ATOM 4086 C CA . TYR B 1 85 ? -8.805 15.641 21.656 1 94.88 85 TYR B CA 1
ATOM 4087 C C . TYR B 1 85 ? -9.555 14.922 20.531 1 94.88 85 TYR B C 1
ATOM 4089 O O . TYR B 1 85 ? -10.031 15.562 19.594 1 94.88 85 TYR B O 1
ATOM 4097 N N . ALA B 1 86 ? -9.539 13.609 20.594 1 96.94 86 ALA B N 1
ATOM 4098 C CA . ALA B 1 86 ? -10.273 12.766 19.656 1 96.94 86 ALA B CA 1
ATOM 4099 C C . ALA B 1 86 ? -11.258 11.859 20.391 1 96.94 86 ALA B C 1
ATOM 4101 O O . ALA B 1 86 ? -11.148 11.672 21.609 1 96.94 86 ALA B O 1
ATOM 4102 N N . VAL B 1 87 ? -12.242 11.359 19.609 1 98.06 87 VAL B N 1
ATOM 4103 C CA . VAL B 1 87 ? -13.227 10.453 20.188 1 98.06 87 VAL B CA 1
ATOM 4104 C C . VAL B 1 87 ? -13.383 9.219 19.281 1 98.06 87 VAL B C 1
ATOM 4106 O O . VAL B 1 87 ? -13.453 9.344 18.062 1 98.06 87 VAL B O 1
ATOM 4109 N N . MET B 1 88 ? -13.312 8.125 19.859 1 98.19 88 MET B N 1
ATOM 4110 C CA . MET B 1 88 ? -13.695 6.859 19.234 1 98.19 88 MET B CA 1
ATOM 4111 C C . MET B 1 88 ? -14.938 6.281 19.906 1 98.19 88 MET B C 1
ATOM 4113 O O . MET B 1 88 ? -14.867 5.82 21.047 1 98.19 88 MET B O 1
ATOM 4117 N N . ALA B 1 89 ? -16.031 6.336 19.188 1 98 89 ALA B N 1
ATOM 4118 C CA . ALA B 1 89 ? -17.312 5.988 19.797 1 98 89 ALA B CA 1
ATOM 4119 C C . ALA B 1 89 ? -17.906 4.742 19.141 1 98 89 ALA B C 1
ATOM 4121 O O . ALA B 1 89 ? -17.75 4.531 17.938 1 98 89 ALA B O 1
ATOM 4122 N N . TYR B 1 90 ? -18.594 3.934 19.984 1 97 90 TYR B N 1
ATOM 4123 C CA . TYR B 1 90 ? -19.219 2.699 19.531 1 97 90 TYR B CA 1
ATOM 4124 C C . TYR B 1 90 ? -20.703 2.701 19.828 1 97 90 TYR B C 1
ATOM 4126 O O . TYR B 1 90 ? -21.156 3.328 20.797 1 97 90 TYR B O 1
ATOM 4134 N N . ASN B 1 91 ? -21.453 2.082 18.953 1 95.62 91 ASN B N 1
ATOM 4135 C CA . ASN B 1 91 ? -22.859 1.773 19.203 1 95.62 91 ASN B CA 1
ATOM 4136 C C . ASN B 1 91 ? -23.688 3.041 19.406 1 95.62 91 ASN B C 1
ATOM 4138 O O . ASN B 1 91 ? -23.656 3.941 18.562 1 95.62 91 ASN B O 1
ATOM 4142 N N . ARG B 1 92 ? -24.469 3.113 20.469 1 95.12 92 ARG B N 1
ATOM 4143 C CA . ARG B 1 92 ? -25.391 4.227 20.672 1 95.12 92 ARG B CA 1
ATOM 4144 C C . ARG B 1 92 ? -24.625 5.535 20.875 1 95.12 92 ARG B C 1
ATOM 4146 O O . ARG B 1 92 ? -25 6.562 20.297 1 95.12 92 ARG B O 1
ATOM 4153 N N . PRO B 1 93 ? -23.594 5.539 21.672 1 96.56 93 PRO B N 1
ATOM 4154 C CA . PRO B 1 93 ? -22.828 6.785 21.781 1 96.56 93 PRO B CA 1
ATOM 4155 C C . PRO B 1 93 ? -22.344 7.309 20.438 1 96.56 93 PRO B C 1
ATOM 4157 O O . PRO B 1 93 ? -22.328 8.523 20.219 1 96.56 93 PRO B O 1
ATOM 4160 N N . ALA B 1 94 ? -21.938 6.375 19.578 1 96.06 94 ALA B N 1
ATOM 4161 C CA . ALA B 1 94 ? -21.531 6.789 18.234 1 96.06 94 ALA B CA 1
ATOM 4162 C C . ALA B 1 94 ? -22.641 7.547 17.531 1 96.06 94 ALA B C 1
ATOM 4164 O O . ALA B 1 94 ? -22.406 8.602 16.938 1 96.06 94 ALA B O 1
ATOM 4165 N N . TYR B 1 95 ? -23.781 6.996 17.656 1 93.88 95 TYR B N 1
ATOM 4166 C CA . TYR B 1 95 ? -24.953 7.648 17.047 1 93.88 95 TYR B CA 1
ATOM 4167 C C . TYR B 1 95 ? -25.188 9.016 17.672 1 93.88 95 TYR B C 1
ATOM 4169 O O . TYR B 1 95 ? -25.422 9.992 16.969 1 93.88 95 TYR B O 1
ATOM 4177 N N . LEU B 1 96 ? -25.094 9.156 18.891 1 94.44 96 LEU B N 1
ATOM 4178 C CA . LEU B 1 96 ? -25.422 10.375 19.609 1 94.44 96 LEU B CA 1
ATOM 4179 C C . LEU B 1 96 ? -24.438 11.484 19.281 1 94.44 96 LEU B C 1
ATOM 4181 O O . LEU B 1 96 ? -24.812 12.641 19.125 1 94.44 96 LEU B O 1
ATOM 4185 N N . ILE B 1 97 ? -23.188 11.148 19.234 1 94 97 ILE B N 1
ATOM 4186 C CA . ILE B 1 97 ? -22.172 12.164 18.938 1 94 97 ILE B CA 1
ATOM 4187 C C . ILE B 1 97 ? -22.344 12.648 17.5 1 94 97 ILE B C 1
ATOM 4189 O O . ILE B 1 97 ? -22.234 13.852 17.234 1 94 97 ILE B O 1
ATOM 4193 N N . LEU B 1 98 ? -22.625 11.711 16.625 1 89.75 98 LEU B N 1
ATOM 4194 C CA . LEU B 1 98 ? -22.891 12.102 15.25 1 89.75 98 LEU B CA 1
ATOM 4195 C C . LEU B 1 98 ? -24.125 12.992 15.164 1 89.75 98 LEU B C 1
ATOM 4197 O O . LEU B 1 98 ? -24.141 13.961 14.406 1 89.75 98 LEU B O 1
ATOM 4201 N N . LEU B 1 99 ? -25.078 12.641 15.898 1 88.25 99 LEU B N 1
ATOM 4202 C CA . LEU B 1 99 ? -26.297 13.438 15.969 1 88.25 99 LEU B CA 1
ATOM 4203 C C . LEU B 1 99 ? -26 14.859 16.438 1 88.25 99 LEU B C 1
ATOM 4205 O O . LEU B 1 99 ? -26.547 15.82 15.906 1 88.25 99 LEU B O 1
ATOM 4209 N N . SER B 1 100 ? -25.172 14.93 17.406 1 88.56 100 SER B N 1
ATOM 4210 C CA . SER B 1 100 ? -24.781 16.234 17.906 1 88.56 100 SER B CA 1
ATOM 4211 C C . SER B 1 100 ? -24.062 17.062 16.844 1 88.56 100 SER B C 1
ATOM 4213 O O . SER B 1 100 ? -24.375 18.234 16.641 1 88.56 100 SER B O 1
ATOM 4215 N N . HIS B 1 101 ? -23.172 16.453 16.172 1 83.31 101 HIS B N 1
ATOM 4216 C CA . HIS B 1 101 ? -22.391 17.141 15.148 1 83.31 101 HIS B CA 1
ATOM 4217 C C . HIS B 1 101 ? -23.281 17.562 13.977 1 83.31 101 HIS B C 1
ATOM 4219 O O . HIS B 1 101 ? -23.047 18.609 13.367 1 83.31 101 HIS B O 1
ATOM 4225 N N . HIS B 1 102 ? -24.25 16.812 13.656 1 77.88 102 HIS B N 1
ATOM 4226 C CA . HIS B 1 102 ? -25.047 17.062 12.469 1 77.88 102 HIS B CA 1
ATOM 4227 C C . HIS B 1 102 ? -26.297 17.891 12.797 1 77.88 102 HIS B C 1
ATOM 4229 O O . HIS B 1 102 ? -27.188 18.031 11.961 1 77.88 102 HIS B O 1
ATOM 4235 N N . GLN B 1 103 ? -26.344 18.406 13.984 1 75.25 103 GLN B N 1
ATOM 4236 C CA . GLN B 1 103 ? -27.391 19.359 14.312 1 75.25 103 GLN B CA 1
ATOM 4237 C C . GLN B 1 103 ? -27.344 20.562 13.391 1 75.25 103 GLN B C 1
ATOM 4239 O O . GLN B 1 103 ? -26.266 20.953 12.914 1 75.25 103 GLN B O 1
ATOM 4244 N N . GLN B 1 104 ? -28.469 21 13.078 1 67.56 104 GLN B N 1
ATOM 4245 C CA . GLN B 1 104 ? -28.594 22.125 12.141 1 67.56 104 GLN B CA 1
ATOM 4246 C C . GLN B 1 104 ? -28.141 23.422 12.773 1 67.56 104 GLN B C 1
ATOM 4248 O O . GLN B 1 104 ? -28.922 24.375 12.906 1 67.56 104 GLN B O 1
ATOM 4253 N N . THR B 1 105 ? -27.203 23.344 13.531 1 65.5 105 THR B N 1
ATOM 4254 C CA . THR B 1 105 ? -26.625 24.562 14.102 1 65.5 105 THR B CA 1
ATOM 4255 C C . THR B 1 105 ? -25.266 24.875 13.461 1 65.5 105 THR B C 1
ATOM 4257 O O . THR B 1 105 ? -24.609 23.969 12.938 1 65.5 105 THR B O 1
ATOM 4260 N N . SER B 1 106 ? -24.984 26.109 13.352 1 60.5 106 SER B N 1
ATOM 4261 C CA . SER B 1 106 ? -23.734 26.531 12.719 1 60.5 106 SER B CA 1
ATOM 4262 C C . SER B 1 106 ? -22.547 26.328 13.641 1 60.5 106 SER B C 1
ATOM 4264 O O . SER B 1 106 ? -21.406 26.266 13.188 1 60.5 106 SER B O 1
ATOM 4266 N N . THR B 1 107 ? -22.953 26.156 14.93 1 67.25 107 THR B N 1
ATOM 4267 C CA . THR B 1 107 ? -21.844 26.078 15.883 1 67.25 107 THR B CA 1
ATOM 4268 C C . THR B 1 107 ? -21.344 24.641 16.016 1 67.25 107 THR B C 1
ATOM 4270 O O . THR B 1 107 ? -22.141 23.703 16 1 67.25 107 THR B O 1
ATOM 4273 N N . ASN B 1 108 ? -20.109 24.5 16.016 1 75.31 108 ASN B N 1
ATOM 4274 C CA . ASN B 1 108 ? -19.5 23.203 16.297 1 75.31 108 ASN B CA 1
ATOM 4275 C C . ASN B 1 108 ? -19.641 22.828 17.766 1 75.31 108 ASN B C 1
ATOM 4277 O O . ASN B 1 108 ? -19.109 23.531 18.641 1 75.31 108 ASN B O 1
ATOM 4281 N N . PRO B 1 109 ? -20.359 21.828 18.047 1 85.19 109 PRO B N 1
ATOM 4282 C CA . PRO B 1 109 ? -20.547 21.438 19.438 1 85.19 109 PRO B CA 1
ATOM 4283 C C . PRO B 1 109 ? -19.25 21 20.125 1 85.19 109 PRO B C 1
ATOM 4285 O O . PRO B 1 109 ? -19.156 21.031 21.344 1 85.19 109 PRO B O 1
ATOM 4288 N N . PHE B 1 110 ? -18.344 20.578 19.359 1 89.56 110 PHE B N 1
ATOM 4289 C CA . PHE B 1 110 ? -17.062 20.125 19.891 1 89.56 110 PHE B CA 1
ATOM 4290 C C . PHE B 1 110 ? -15.906 20.859 19.219 1 89.56 110 PHE B C 1
ATOM 4292 O O . PHE B 1 110 ? -15.211 20.297 18.359 1 89.56 110 PHE B O 1
ATOM 4299 N N . PRO B 1 111 ? -15.57 22.047 19.625 1 85.44 111 PRO B N 1
ATOM 4300 C CA . PRO B 1 111 ? -14.617 22.875 18.891 1 85.44 111 PRO B CA 1
ATOM 4301 C C . PRO B 1 111 ? -13.195 22.328 18.938 1 85.44 111 PRO B C 1
ATOM 4303 O O . PRO B 1 111 ? -12.398 22.594 18.031 1 85.44 111 PRO B O 1
ATOM 4306 N N . ARG B 1 112 ? -12.883 21.609 19.984 1 90.69 112 ARG B N 1
ATOM 4307 C CA . ARG B 1 112 ? -11.508 21.156 20.109 1 90.69 112 ARG B CA 1
ATOM 4308 C C . ARG B 1 112 ? -11.375 19.703 19.656 1 90.69 112 ARG B C 1
ATOM 4310 O O . ARG B 1 112 ? -10.305 19.094 19.781 1 90.69 112 ARG B O 1
ATOM 4317 N N . LEU B 1 113 ? -12.484 19.125 19.203 1 92.38 113 LEU B N 1
ATOM 4318 C CA . LEU B 1 113 ? -12.461 17.766 18.672 1 92.38 113 LEU B CA 1
ATOM 4319 C C . LEU B 1 113 ? -11.734 17.734 17.328 1 92.38 113 LEU B C 1
ATOM 4321 O O . LEU B 1 113 ? -12.102 18.453 16.391 1 92.38 113 LEU B O 1
ATOM 4325 N N . CYS B 1 114 ? -10.688 16.922 17.234 1 90.81 114 CYS B N 1
ATOM 4326 C CA . CYS B 1 114 ? -9.906 16.922 16 1 90.81 114 CYS B CA 1
ATOM 4327 C C . CYS B 1 114 ? -10.211 15.688 15.164 1 90.81 114 CYS B C 1
ATOM 4329 O O . CYS B 1 114 ? -9.938 15.664 13.969 1 90.81 114 CYS B O 1
ATOM 4331 N N . ALA B 1 115 ? -10.719 14.617 15.812 1 94 115 ALA B N 1
ATOM 4332 C CA . ALA B 1 115 ? -11.094 13.414 15.078 1 94 115 ALA B CA 1
ATOM 4333 C C . ALA B 1 115 ? -12.242 12.688 15.773 1 94 115 ALA B C 1
ATOM 4335 O O . ALA B 1 115 ? -12.281 12.609 17 1 94 115 ALA B O 1
ATOM 4336 N N . LEU B 1 116 ? -13.156 12.188 14.984 1 95 116 LEU B N 1
ATOM 4337 C CA . LEU B 1 116 ? -14.266 11.367 15.461 1 95 116 LEU B CA 1
ATOM 4338 C C . LEU B 1 116 ? -14.375 10.07 14.656 1 95 116 LEU B C 1
ATOM 4340 O O . LEU B 1 116 ? -14.594 10.102 13.445 1 95 116 LEU B O 1
ATOM 4344 N N . VAL B 1 117 ? -14.156 8.984 15.312 1 96.94 117 VAL B N 1
ATOM 4345 C CA . VAL B 1 117 ? -14.359 7.676 14.711 1 96.94 117 VAL B CA 1
ATOM 4346 C C . VAL B 1 117 ? -15.609 7.027 15.297 1 96.94 117 VAL B C 1
ATOM 4348 O O . VAL B 1 117 ? -15.688 6.781 16.5 1 96.94 117 VAL B O 1
ATOM 4351 N N . ALA B 1 118 ? -16.578 6.754 14.453 1 96 118 ALA B N 1
ATOM 4352 C CA . ALA B 1 118 ? -17.844 6.168 14.898 1 96 118 ALA B CA 1
ATOM 4353 C C . ALA B 1 118 ? -18 4.742 14.383 1 96 118 ALA B C 1
ATOM 4355 O O . ALA B 1 118 ? -18.031 4.516 13.164 1 96 118 ALA B O 1
ATOM 4356 N N . PHE B 1 119 ? -18.078 3.795 15.312 1 96.5 119 PHE B N 1
ATOM 4357 C CA . PHE B 1 119 ? -18.266 2.395 14.953 1 96.5 119 PHE B CA 1
ATOM 4358 C C . PHE B 1 119 ? -19.719 1.978 15.117 1 96.5 119 PHE B C 1
ATOM 4360 O O . PHE B 1 119 ? -20.281 2.084 16.219 1 96.5 119 PHE B O 1
ATOM 4367 N N . TYR B 1 120 ? -20.312 1.481 14.039 1 94.69 120 TYR B N 1
ATOM 4368 C CA . TYR B 1 120 ? -21.656 0.93 13.922 1 94.69 120 TYR B CA 1
ATOM 4369 C C . TYR B 1 120 ? -22.641 1.7 14.797 1 94.69 120 TYR B C 1
ATOM 4371 O O . TYR B 1 120 ? -23.281 1.125 15.68 1 94.69 120 TYR B O 1
ATOM 4379 N N . PRO B 1 121 ? -22.828 3.004 14.492 1 94.44 121 PRO B N 1
ATOM 4380 C CA . PRO B 1 121 ? -23.812 3.812 15.227 1 94.44 121 PRO B CA 1
ATOM 4381 C C . PRO B 1 121 ? -25.188 3.156 15.297 1 94.44 121 PRO B C 1
ATOM 4383 O O . PRO B 1 121 ? -25.766 2.816 14.266 1 94.44 121 PRO B O 1
ATOM 4386 N N . ASP B 1 122 ? -25.594 2.971 16.484 1 93.19 122 ASP B N 1
ATOM 4387 C CA . ASP B 1 122 ? -26.891 2.334 16.719 1 93.19 122 ASP B CA 1
ATOM 4388 C C . ASP B 1 122 ? -28.031 3.328 16.547 1 93.19 122 ASP B C 1
ATOM 4390 O O . ASP B 1 122 ? -28.453 3.973 17.516 1 93.19 122 ASP B O 1
ATOM 4394 N N . THR B 1 123 ? -28.578 3.357 15.398 1 88.31 123 THR B N 1
ATOM 4395 C CA . THR B 1 123 ? -29.656 4.273 15.047 1 88.31 123 THR B CA 1
ATOM 4396 C C . THR B 1 123 ? -31 3.738 15.531 1 88.31 123 THR B C 1
ATOM 4398 O O . THR B 1 123 ? -31.328 2.572 15.305 1 88.31 123 THR B O 1
ATOM 4401 N N . PRO B 1 124 ? -31.719 4.637 16.156 1 87.25 124 PRO B N 1
ATOM 4402 C CA . PRO B 1 124 ? -33.031 4.199 16.625 1 87.25 124 PRO B CA 1
ATOM 4403 C C . PRO B 1 124 ? -33.938 3.711 15.477 1 87.25 124 PRO B C 1
ATOM 4405 O O . PRO B 1 124 ? -33.875 4.254 14.375 1 87.25 124 PRO B O 1
ATOM 4408 N N . GLU B 1 125 ? -34.75 2.771 15.797 1 83.19 125 GLU B N 1
ATOM 4409 C CA . GLU B 1 125 ? -35.625 2.135 14.812 1 83.19 125 GLU B CA 1
ATOM 4410 C C . GLU B 1 125 ? -36.531 3.156 14.141 1 83.19 125 GLU B C 1
ATOM 4412 O O . GLU B 1 125 ? -36.844 3.051 12.945 1 83.19 125 GLU B O 1
ATOM 4417 N N . ALA B 1 126 ? -36.969 4.105 14.914 1 81.31 126 ALA B N 1
ATOM 4418 C CA . ALA B 1 126 ? -37.875 5.121 14.391 1 81.31 126 ALA B CA 1
ATOM 4419 C C . ALA B 1 126 ? -37.219 5.926 13.273 1 81.31 126 ALA B C 1
ATOM 4421 O O . ALA B 1 126 ? -37.906 6.309 12.305 1 81.31 126 ALA B O 1
ATOM 4422 N N . VAL B 1 127 ? -36.031 6.215 13.406 1 81.56 127 VAL B N 1
ATOM 4423 C CA . VAL B 1 127 ? -35.281 6.969 12.406 1 81.56 127 VAL B CA 1
ATOM 4424 C C . VAL B 1 127 ? -35 6.09 11.18 1 81.56 127 VAL B C 1
ATOM 4426 O O . VAL B 1 127 ? -35.094 6.559 10.047 1 81.56 127 VAL B O 1
ATOM 4429 N N . LEU B 1 128 ? -34.719 4.848 11.359 1 79.88 128 LEU B N 1
ATOM 4430 C CA . LEU B 1 128 ? -34.406 3.908 10.289 1 79.88 128 LEU B CA 1
ATOM 4431 C C . LEU B 1 128 ? -35.594 3.73 9.359 1 79.88 128 LEU B C 1
ATOM 4433 O O . LEU B 1 128 ? -35.438 3.58 8.148 1 79.88 128 LEU B O 1
ATOM 4437 N N . LYS B 1 129 ? -36.688 3.738 9.914 1 78.62 129 LYS B N 1
ATOM 4438 C CA . LYS B 1 129 ? -37.906 3.527 9.141 1 78.62 129 LYS B CA 1
ATOM 4439 C C . LYS B 1 129 ? -38.156 4.672 8.164 1 78.62 129 LYS B C 1
ATOM 4441 O O . LYS B 1 129 ? -38.844 4.496 7.148 1 78.62 129 LYS B O 1
ATOM 4446 N N . GLU B 1 130 ? -37.594 5.773 8.438 1 76.81 130 GLU B N 1
ATOM 4447 C CA . GLU B 1 130 ? -37.781 6.949 7.598 1 76.81 130 GLU B CA 1
ATOM 4448 C C . GLU B 1 130 ? -36.75 7.031 6.488 1 76.81 130 GLU B C 1
ATOM 4450 O O . GLU B 1 130 ? -36.875 7.844 5.57 1 76.81 130 GLU B O 1
ATOM 4455 N N . LEU B 1 131 ? -35.719 6.219 6.559 1 74.06 131 LEU B N 1
ATOM 4456 C CA . LEU B 1 131 ? -34.656 6.285 5.582 1 74.06 131 LEU B CA 1
ATOM 4457 C C . LEU B 1 131 ? -35 5.512 4.316 1 74.06 131 LEU B C 1
ATOM 4459 O O . LEU B 1 131 ? -35.625 4.445 4.391 1 74.06 131 LEU B O 1
ATOM 4463 N N . PRO B 1 132 ? -34.688 6.25 3.205 1 65.94 132 PRO B N 1
ATOM 4464 C CA . PRO B 1 132 ? -34.938 5.516 1.961 1 65.94 132 PRO B CA 1
ATOM 4465 C C . PRO B 1 132 ? -34.031 4.281 1.816 1 65.94 132 PRO B C 1
ATOM 4467 O O . PRO B 1 132 ? -32.938 4.242 2.365 1 65.94 132 PRO B O 1
ATOM 4470 N N . SER B 1 133 ? -34.625 3.238 1.332 1 61.44 133 SER B N 1
ATOM 4471 C CA . SER B 1 133 ? -33.844 2.033 1.037 1 61.44 133 SER B CA 1
ATOM 4472 C C . SER B 1 133 ? -32.75 2.312 0.016 1 61.44 133 SER B C 1
ATOM 4474 O O . SER B 1 133 ? -33 2.867 -1.053 1 61.44 133 SER B O 1
ATOM 4476 N N . GLN B 1 134 ? -31.562 2.574 0.49 1 59.56 134 GLN B N 1
ATOM 4477 C CA . GLN B 1 134 ? -30.469 2.814 -0.451 1 59.56 134 GLN B CA 1
ATOM 4478 C C . GLN B 1 134 ? -29.844 1.503 -0.922 1 59.56 134 GLN B C 1
ATOM 4480 O O . GLN B 1 134 ? -29.875 0.503 -0.201 1 59.56 134 GLN B O 1
ATOM 4485 N N . PRO B 1 135 ? -29.547 1.599 -2.23 1 56.94 135 PRO B N 1
ATOM 4486 C CA . PRO B 1 135 ? -28.828 0.427 -2.74 1 56.94 135 PRO B CA 1
ATOM 4487 C C . PRO B 1 135 ? -27.609 0.068 -1.895 1 56.94 135 PRO B C 1
ATOM 4489 O O . PRO B 1 135 ? -26.984 0.951 -1.309 1 56.94 135 PRO B O 1
ATOM 4492 N N . ARG B 1 136 ? -27.516 -1.194 -1.641 1 55.25 136 ARG B N 1
ATOM 4493 C CA . ARG B 1 136 ? -26.391 -1.755 -0.886 1 55.25 136 ARG B CA 1
ATOM 4494 C C . ARG B 1 136 ? -25.062 -1.225 -1.404 1 55.25 136 ARG B C 1
ATOM 4496 O O . ARG B 1 136 ? -24.828 -1.196 -2.615 1 55.25 136 ARG B O 1
ATOM 4503 N N . LEU B 1 137 ? -24.453 -0.436 -0.553 1 57.22 137 LEU B N 1
ATOM 4504 C CA . LEU B 1 137 ? -23.094 -0.007 -0.871 1 57.22 137 LEU B CA 1
ATOM 4505 C C . LEU B 1 137 ? -22.219 -1.204 -1.205 1 57.22 137 LEU B C 1
ATOM 4507 O O . LEU B 1 137 ? -22.406 -2.293 -0.661 1 57.22 137 LEU B O 1
ATOM 4511 N N . PRO B 1 138 ? -21.531 -1.062 -2.27 1 55.47 138 PRO B N 1
ATOM 4512 C CA . PRO B 1 138 ? -20.625 -2.18 -2.549 1 55.47 138 PRO B CA 1
ATOM 4513 C C . PRO B 1 138 ? -19.719 -2.518 -1.366 1 55.47 138 PRO B C 1
ATOM 4515 O O . PRO B 1 138 ? -19.469 -1.665 -0.508 1 55.47 138 PRO B O 1
ATOM 4518 N N . PRO B 1 139 ? -19.703 -3.746 -1.04 1 45.84 139 PRO B N 1
ATOM 4519 C CA . PRO B 1 139 ? -18.891 -4.191 0.1 1 45.84 139 PRO B CA 1
ATOM 4520 C C . PRO B 1 139 ? -17.734 -3.246 0.415 1 45.84 139 PRO B C 1
ATOM 4522 O O . PRO B 1 139 ? -17.375 -3.07 1.583 1 45.84 139 PRO B O 1
ATOM 4525 N N . SER B 1 140 ? -16.828 -3.127 -0.381 1 45.16 140 SER B N 1
ATOM 4526 C CA . SER B 1 140 ? -15.602 -2.479 0.049 1 45.16 140 SER B CA 1
ATOM 4527 C C . SER B 1 140 ? -15.656 -0.974 -0.186 1 45.16 140 SER B C 1
ATOM 4529 O O . SER B 1 140 ? -14.617 -0.317 -0.283 1 45.16 140 SER B O 1
ATOM 4531 N N . THR B 1 141 ? -16.891 -0.494 -0.537 1 43.56 141 THR B N 1
ATOM 4532 C CA . THR B 1 141 ? -16.75 0.869 -1.04 1 43.56 141 THR B CA 1
ATOM 4533 C C . THR B 1 141 ? -16.656 1.863 0.114 1 43.56 141 THR B C 1
ATOM 4535 O O . THR B 1 141 ? -17.5 1.861 1.015 1 43.56 141 THR B O 1
ATOM 4538 N N . THR B 1 142 ? -15.523 2.156 0.456 1 43.88 142 THR B N 1
ATOM 4539 C CA . THR B 1 142 ? -15.172 3.268 1.335 1 43.88 142 THR B CA 1
ATOM 4540 C C . THR B 1 142 ? -15.734 4.582 0.797 1 43.88 142 THR B C 1
ATOM 4542 O O . THR B 1 142 ? -15.25 5.105 -0.208 1 43.88 142 THR B O 1
ATOM 4545 N N . ALA B 1 143 ? -17.094 4.723 0.705 1 41.25 143 ALA B N 1
ATOM 4546 C CA . ALA B 1 143 ? -17.609 6.023 0.274 1 41.25 143 ALA B CA 1
ATOM 4547 C C . ALA B 1 143 ? -16.953 7.152 1.068 1 41.25 143 ALA B C 1
ATOM 4549 O O . ALA B 1 143 ? -16.859 7.086 2.297 1 41.25 143 ALA B O 1
ATOM 4550 N N . ALA B 1 144 ? -15.898 7.664 0.602 1 44.22 144 ALA B N 1
ATOM 4551 C CA . ALA B 1 144 ? -15.367 8.859 1.254 1 44.22 144 ALA B CA 1
ATOM 4552 C C . ALA B 1 144 ? -16.062 10.117 0.727 1 44.22 144 ALA B C 1
ATOM 4554 O O . ALA B 1 144 ? -16.266 10.258 -0.48 1 44.22 144 ALA B O 1
ATOM 4555 N N . SER B 1 145 ? -17.172 10.648 1.372 1 43.19 145 SER B N 1
ATOM 4556 C CA . SER B 1 145 ? -17.641 11.984 1.038 1 43.19 145 SER B CA 1
ATOM 4557 C C . SER B 1 145 ? -16.75 13.062 1.644 1 43.19 145 SER B C 1
ATOM 4559 O O . SER B 1 145 ? -16.25 12.906 2.76 1 43.19 145 SER B O 1
ATOM 4561 N N . THR B 1 146 ? -15.945 13.594 0.797 1 43.75 146 THR B N 1
ATOM 4562 C CA . THR B 1 146 ? -15.211 14.742 1.312 1 43.75 146 THR B CA 1
ATOM 4563 C C . THR B 1 146 ? -15.992 16.031 1.077 1 43.75 146 THR B C 1
ATOM 4565 O O . THR B 1 146 ? -16.469 16.281 -0.03 1 43.75 146 THR B O 1
ATOM 4568 N N . SER B 1 147 ? -16.891 16.453 2.004 1 38.53 147 SER B N 1
ATOM 4569 C CA . SER B 1 147 ? -17.406 17.812 1.9 1 38.53 147 SER B CA 1
ATOM 4570 C C . SER B 1 147 ? -16.391 18.844 2.381 1 38.53 147 SER B C 1
ATOM 4572 O O . SER B 1 147 ? -15.828 18.688 3.467 1 38.53 147 SER B O 1
ATOM 4574 N N . ASN B 1 148 ? -15.484 19.188 1.543 1 39.41 148 ASN B N 1
ATOM 4575 C CA . ASN B 1 148 ? -14.578 20.266 1.918 1 39.41 148 ASN B CA 1
ATOM 4576 C C . ASN B 1 148 ? -15.266 21.625 1.854 1 39.41 148 ASN B C 1
ATOM 4578 O O . ASN B 1 148 ? -15.781 22.016 0.805 1 39.41 148 ASN B O 1
ATOM 4582 N N . SER B 1 149 ? -16.078 21.984 2.816 1 34.19 149 SER B N 1
ATOM 4583 C CA . SER B 1 149 ? -16.438 23.391 2.797 1 34.19 149 SER B CA 1
ATOM 4584 C C . SER B 1 149 ? -15.18 24.266 2.787 1 34.19 149 SER B C 1
ATOM 4586 O O . SER B 1 149 ? -14.195 23.953 3.449 1 34.19 149 SER B O 1
ATOM 4588 N N . ALA B 1 150 ? -15.023 25.047 1.776 1 33.94 150 ALA B N 1
ATOM 4589 C CA . ALA B 1 150 ? -14.008 25.969 1.26 1 33.94 150 ALA B CA 1
ATOM 4590 C C . ALA B 1 150 ? -13.414 26.812 2.381 1 33.94 150 ALA B C 1
ATOM 4592 O O . ALA B 1 150 ? -12.438 27.547 2.17 1 33.94 150 ALA B O 1
ATOM 4593 N N . ALA B 1 151 ? -14.156 27.234 3.428 1 32.44 151 ALA B N 1
ATOM 4594 C CA . ALA B 1 151 ? -13.773 28.594 3.762 1 32.44 151 ALA B CA 1
ATOM 4595 C C . ALA B 1 151 ? -12.375 28.641 4.367 1 32.44 151 ALA B C 1
ATOM 4597 O O . ALA B 1 151 ? -11.609 29.578 4.113 1 32.44 151 ALA B O 1
ATOM 4598 N N . PHE B 1 152 ? -12.148 28.234 5.723 1 33.81 152 PHE B N 1
ATOM 4599 C CA . PHE B 1 152 ? -10.992 28.766 6.426 1 33.81 152 PHE B CA 1
ATOM 4600 C C . PHE B 1 152 ? -9.812 27.797 6.34 1 33.81 152 PHE B C 1
ATOM 4602 O O . PHE B 1 152 ? -9.938 26.641 6.711 1 33.81 152 PHE B O 1
ATOM 4609 N N . GLU B 1 153 ? -8.875 27.953 5.359 1 40.97 153 GLU B N 1
ATOM 4610 C CA . GLU B 1 153 ? -7.629 27.344 4.898 1 40.97 153 GLU B CA 1
ATOM 4611 C C . GLU B 1 153 ? -6.812 26.812 6.066 1 40.97 153 GLU B C 1
ATOM 4613 O O . GLU B 1 153 ? -6.027 25.875 5.898 1 40.97 153 GLU B O 1
ATOM 4618 N N . THR B 1 154 ? -6.824 27.531 7.234 1 42.72 154 THR B N 1
ATOM 4619 C CA . THR B 1 154 ? -5.73 27.359 8.18 1 42.72 154 THR B CA 1
ATOM 4620 C C . THR B 1 154 ? -6.066 26.266 9.203 1 42.72 154 THR B C 1
ATOM 4622 O O . THR B 1 154 ? -5.207 25.859 9.977 1 42.72 154 THR B O 1
ATOM 4625 N N . LEU B 1 155 ? -7.418 26.031 9.469 1 49.16 155 LEU B N 1
ATOM 4626 C CA . LEU B 1 155 ? -7.633 25.172 10.625 1 49.16 155 LEU B CA 1
ATOM 4627 C C . LEU B 1 155 ? -7.812 23.719 10.195 1 49.16 155 LEU B C 1
ATOM 4629 O O . LEU B 1 155 ? -8.352 23.438 9.117 1 49.16 155 LEU B O 1
ATOM 4633 N N . PRO B 1 156 ? -7.078 22.938 10.992 1 57.16 156 PRO B N 1
ATOM 4634 C CA . PRO B 1 156 ? -7.211 21.516 10.688 1 57.16 156 PRO B CA 1
ATOM 4635 C C . PRO B 1 156 ? -8.664 21.062 10.641 1 57.16 156 PRO B C 1
ATOM 4637 O O . PRO B 1 156 ? -9.469 21.438 11.5 1 57.16 156 PRO B O 1
ATOM 4640 N N . VAL B 1 157 ? -9.141 20.578 9.594 1 67.44 157 VAL B N 1
ATOM 4641 C CA . VAL B 1 157 ? -10.469 20.047 9.312 1 67.44 157 VAL B CA 1
ATOM 4642 C C . VAL B 1 157 ? -10.727 18.828 10.188 1 67.44 157 VAL B C 1
ATOM 4644 O O . VAL B 1 157 ? -9.852 17.969 10.352 1 67.44 157 VAL B O 1
ATOM 4647 N N . LEU B 1 158 ? -11.844 18.922 11.07 1 82.69 158 LEU B N 1
ATOM 4648 C CA . LEU B 1 158 ? -12.289 17.766 11.836 1 82.69 158 LEU B CA 1
ATOM 4649 C C . LEU B 1 158 ? -12.383 16.531 10.945 1 82.69 158 LEU B C 1
ATOM 4651 O O . LEU B 1 158 ? -13 16.578 9.875 1 82.69 158 LEU B O 1
ATOM 4655 N N . GLN B 1 159 ? -11.648 15.523 11.406 1 86 159 GLN B N 1
ATOM 4656 C CA . GLN B 1 159 ? -11.719 14.25 10.695 1 86 159 GLN B CA 1
ATOM 4657 C C . GLN B 1 159 ? -12.844 13.383 11.242 1 86 159 GLN B C 1
ATOM 4659 O O . GLN B 1 159 ? -12.891 13.094 12.445 1 86 159 GLN B O 1
ATOM 4664 N N . ILE B 1 160 ? -13.75 12.953 10.383 1 87.94 160 ILE B N 1
ATOM 4665 C CA . ILE B 1 160 ? -14.828 12.062 10.805 1 87.94 160 ILE B CA 1
ATOM 4666 C C . ILE B 1 160 ? -14.773 10.773 9.992 1 87.94 160 ILE B C 1
ATOM 4668 O O . ILE B 1 160 ? -14.586 10.805 8.773 1 87.94 160 ILE B O 1
ATOM 4672 N N . GLN B 1 161 ? -14.844 9.734 10.695 1 90.44 161 GLN B N 1
ATOM 4673 C CA . GLN B 1 161 ? -14.914 8.43 10.047 1 90.44 161 GLN B CA 1
ATOM 4674 C C . GLN B 1 161 ? -16.047 7.586 10.625 1 90.44 161 GLN B C 1
ATOM 4676 O O . GLN B 1 161 ? -16.203 7.48 11.844 1 90.44 161 GLN B O 1
ATOM 4681 N N . ILE B 1 162 ? -16.844 6.988 9.75 1 90.5 162 ILE B N 1
ATOM 4682 C CA . ILE B 1 162 ? -17.984 6.176 10.172 1 90.5 162 ILE B CA 1
ATOM 4683 C C . ILE B 1 162 ? -17.812 4.75 9.648 1 90.5 162 ILE B C 1
ATOM 4685 O O . ILE B 1 162 ? -17.625 4.543 8.445 1 90.5 162 ILE B O 1
ATOM 4689 N N . HIS B 1 163 ? -17.906 3.795 10.539 1 92.38 163 HIS B N 1
ATOM 4690 C CA . HIS B 1 163 ? -17.797 2.381 10.203 1 92.38 163 HIS B CA 1
ATOM 4691 C C . HIS B 1 163 ? -19.141 1.677 10.336 1 92.38 163 HIS B C 1
ATOM 4693 O O . HIS B 1 163 ? -19.688 1.557 11.445 1 92.38 163 HIS B O 1
ATOM 4699 N N . LEU B 1 164 ? -19.641 1.225 9.234 1 90.06 164 LEU B N 1
ATOM 4700 C CA . LEU B 1 164 ? -20.953 0.578 9.227 1 90.06 164 LEU B CA 1
ATOM 4701 C C . LEU B 1 164 ? -20.812 -0.927 9.023 1 90.06 164 LEU B C 1
ATOM 4703 O O . LEU B 1 164 ? -20.047 -1.371 8.156 1 90.06 164 LEU B O 1
ATOM 4707 N N . ALA B 1 165 ? -21.562 -1.64 9.812 1 91.81 165 ALA B N 1
ATOM 4708 C CA . ALA B 1 165 ? -21.594 -3.094 9.672 1 91.81 165 ALA B CA 1
ATOM 4709 C C . ALA B 1 165 ? -22.547 -3.508 8.547 1 91.81 165 ALA B C 1
ATOM 4711 O O . ALA B 1 165 ? -23.266 -2.672 7.988 1 91.81 165 ALA B O 1
ATOM 4712 N N . GLY B 1 166 ? -22.516 -4.766 8.227 1 86.38 166 GLY B N 1
ATOM 4713 C CA . GLY B 1 166 ? -23.266 -5.309 7.113 1 86.38 166 GLY B CA 1
ATOM 4714 C C . GLY B 1 166 ? -24.75 -5.031 7.207 1 86.38 166 GLY B C 1
ATOM 4715 O O . GLY B 1 166 ? -25.391 -4.684 6.207 1 86.38 166 GLY B O 1
ATOM 4716 N N . SER B 1 167 ? -25.312 -5.125 8.359 1 84.12 167 SER B N 1
ATOM 4717 C CA . SER B 1 167 ? -26.75 -4.973 8.555 1 84.12 167 SER B CA 1
ATOM 4718 C C . SER B 1 167 ? -27.156 -3.502 8.586 1 84.12 167 SER B C 1
ATOM 4720 O O . SER B 1 167 ? -28.344 -3.178 8.688 1 84.12 167 SER B O 1
ATOM 4722 N N . GLN B 1 168 ? -26.156 -2.598 8.406 1 83.06 168 GLN B N 1
ATOM 4723 C CA . GLN B 1 168 ? -26.438 -1.175 8.562 1 83.06 168 GLN B CA 1
ATOM 4724 C C . GLN B 1 168 ? -26.312 -0.445 7.223 1 83.06 168 GLN B C 1
ATOM 4726 O O . GLN B 1 168 ? -26.047 0.758 7.191 1 83.06 168 GLN B O 1
ATOM 4731 N N . ASN B 1 169 ? -26.391 -1.041 6.195 1 74.12 169 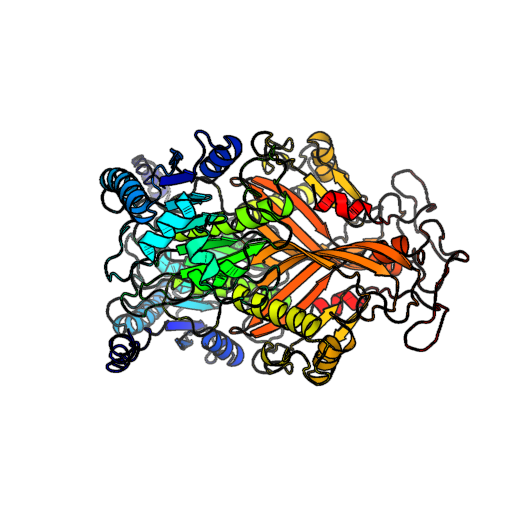ASN B N 1
ATOM 4732 C CA . ASN B 1 169 ? -26.234 -0.467 4.867 1 74.12 169 ASN B CA 1
ATOM 4733 C C . ASN B 1 169 ? -27.156 0.72 4.645 1 74.12 169 ASN B C 1
ATOM 4735 O O . ASN B 1 169 ? -26.797 1.696 3.992 1 74.12 169 ASN B O 1
ATOM 4739 N N . GLN B 1 170 ? -28.312 0.726 5.207 1 72 170 GLN B N 1
ATOM 4740 C CA . GLN B 1 170 ? -29.328 1.757 5.008 1 72 170 GLN B CA 1
ATOM 4741 C C . GLN B 1 170 ? -28.922 3.066 5.676 1 72 170 GLN B C 1
ATOM 4743 O O . GLN B 1 170 ? -29.406 4.137 5.297 1 72 170 GLN B O 1
ATOM 4748 N N . CYS B 1 171 ? -28 2.984 6.57 1 70.31 171 CYS B N 1
ATOM 4749 C CA . CYS B 1 171 ? -27.641 4.145 7.383 1 70.31 171 CYS B CA 1
ATOM 4750 C C . CYS B 1 171 ? -26.672 5.047 6.645 1 70.31 171 CYS B C 1
ATOM 4752 O O . CYS B 1 171 ? -26.359 6.145 7.109 1 70.31 171 CYS B O 1
ATOM 4754 N N . SER B 1 172 ? -26.172 4.695 5.559 1 65.88 172 SER B N 1
ATOM 4755 C CA . SER B 1 172 ? -25.203 5.496 4.816 1 65.88 172 SER B CA 1
ATOM 4756 C C . SER B 1 172 ? -25.797 6.844 4.41 1 65.88 172 SER B C 1
ATOM 4758 O O . SER B 1 172 ? -25.062 7.832 4.289 1 65.88 172 SER B O 1
ATOM 4760 N N . ALA B 1 173 ? -27.016 6.969 4.352 1 64.06 173 ALA B N 1
ATOM 4761 C CA . ALA B 1 173 ? -27.719 8.172 3.895 1 64.06 173 ALA B CA 1
ATOM 4762 C C . ALA B 1 173 ? -27.812 9.203 5.012 1 64.06 173 ALA B C 1
ATOM 4764 O O . ALA B 1 173 ? -28.031 10.391 4.754 1 64.06 173 ALA B O 1
ATOM 4765 N N . LEU B 1 174 ? -27.641 8.766 6.191 1 62.44 174 LEU B N 1
ATOM 4766 C CA . LEU B 1 174 ? -27.875 9.617 7.355 1 62.44 174 LEU B CA 1
ATOM 4767 C C . LEU B 1 174 ? -26.766 10.656 7.496 1 62.44 174 LEU B C 1
ATOM 4769 O O . LEU B 1 174 ? -26.969 11.703 8.125 1 62.44 174 LEU B O 1
ATOM 4773 N N . TRP B 1 175 ? -25.578 10.414 6.863 1 62.94 175 TRP B N 1
ATOM 4774 C CA . TRP B 1 175 ? -24.453 11.227 7.293 1 62.94 175 TRP B CA 1
ATOM 4775 C C . TRP B 1 175 ? -23.875 12.016 6.121 1 62.94 175 TRP B C 1
ATOM 4777 O O . TRP B 1 175 ? -22.766 12.539 6.203 1 62.94 175 TRP B O 1
ATOM 4787 N N . ASP B 1 176 ? -24.422 12.141 4.992 1 57.38 176 ASP B N 1
ATOM 4788 C CA . ASP B 1 176 ? -23.938 12.852 3.814 1 57.38 176 ASP B CA 1
ATOM 4789 C C . ASP B 1 176 ? -23.891 14.359 4.062 1 57.38 176 ASP B C 1
ATOM 4791 O O . ASP B 1 176 ? -23.016 15.055 3.535 1 57.38 176 ASP B O 1
ATOM 4795 N N . ASP B 1 177 ? -24.953 15.055 4.559 1 51.09 177 ASP B N 1
ATOM 4796 C CA . ASP B 1 177 ? -25.266 16.453 4.266 1 51.09 177 ASP B CA 1
ATOM 4797 C C . ASP B 1 177 ? -24.812 17.359 5.402 1 51.09 177 ASP B C 1
ATOM 4799 O O . ASP B 1 177 ? -25.578 17.609 6.34 1 51.09 177 ASP B O 1
ATOM 4803 N N . THR B 1 178 ? -23.594 17.375 5.801 1 53.41 178 THR B N 1
ATOM 4804 C CA . THR B 1 178 ? -23.641 18.422 6.816 1 53.41 178 THR B CA 1
ATOM 4805 C C . THR B 1 178 ? -22.953 19.688 6.32 1 53.41 178 THR B C 1
ATOM 4807 O O . THR B 1 178 ? -22.109 19.641 5.43 1 53.41 178 THR B O 1
ATOM 4810 N N . ASN B 1 179 ? -23.547 20.922 6.648 1 52.88 179 ASN B N 1
ATOM 4811 C CA . ASN B 1 179 ? -23.109 22.312 6.492 1 52.88 179 ASN B CA 1
ATOM 4812 C C . ASN B 1 179 ? -21.828 22.594 7.289 1 52.88 179 ASN B C 1
ATOM 4814 O O . ASN B 1 179 ? -21.406 23.734 7.402 1 52.88 179 ASN B O 1
ATOM 4818 N N . LYS B 1 180 ? -21.297 21.656 8.031 1 58.59 180 LYS B N 1
ATOM 4819 C CA . LYS B 1 180 ? -20.094 21.891 8.82 1 58.59 180 LYS B CA 1
ATOM 4820 C C . LYS B 1 180 ? -18.859 21.359 8.094 1 58.59 180 LYS B C 1
ATOM 4822 O O . LYS B 1 180 ? -18.953 20.438 7.285 1 58.59 180 LYS B O 1
ATOM 4827 N N . ARG B 1 181 ? -17.781 22.141 8.289 1 63.28 181 ARG B N 1
ATOM 4828 C CA . ARG B 1 181 ? -16.516 21.797 7.645 1 63.28 181 ARG B CA 1
ATOM 4829 C C . ARG B 1 181 ? -15.93 20.531 8.242 1 63.28 181 ARG B C 1
ATOM 4831 O O . ARG B 1 181 ? -15.602 20.484 9.43 1 63.28 181 ARG B O 1
ATOM 4838 N N . HIS B 1 182 ? -15.992 19.453 7.621 1 69.06 182 HIS B N 1
ATOM 4839 C CA . HIS B 1 182 ? -15.359 18.219 8.055 1 69.06 182 HIS B CA 1
ATOM 4840 C C . HIS B 1 182 ? -15 17.328 6.863 1 69.06 182 HIS B C 1
ATOM 4842 O O . HIS B 1 182 ? -15.469 17.578 5.746 1 69.06 182 HIS B O 1
ATOM 4848 N N . ARG B 1 183 ? -14.008 16.609 7.145 1 73.25 183 ARG B N 1
ATOM 4849 C CA . ARG B 1 183 ? -13.703 15.516 6.234 1 73.25 183 ARG B CA 1
ATOM 4850 C C . ARG B 1 183 ? -14.305 14.203 6.727 1 73.25 183 ARG B C 1
ATOM 4852 O O . ARG B 1 183 ? -14.016 13.766 7.84 1 73.25 183 ARG B O 1
ATOM 4859 N N . CYS B 1 184 ? -15.188 13.688 5.949 1 79 184 CYS B N 1
ATOM 4860 C CA . CYS B 1 184 ? -15.898 12.508 6.418 1 79 184 CYS B CA 1
ATOM 4861 C C . CYS B 1 184 ? -15.688 11.328 5.473 1 79 184 CYS B C 1
ATOM 4863 O O . CYS B 1 184 ? -15.781 11.484 4.254 1 79 184 CYS B O 1
ATOM 4865 N N . HIS B 1 185 ? -15.312 10.219 6.055 1 80.31 185 HIS B N 1
ATOM 4866 C CA . HIS B 1 185 ? -15.227 8.953 5.324 1 80.31 185 HIS B CA 1
ATOM 4867 C C . HIS B 1 185 ? -16.172 7.914 5.914 1 80.31 185 HIS B C 1
ATOM 4869 O O . HIS B 1 185 ? -16.172 7.688 7.129 1 80.31 185 HIS B O 1
ATOM 4875 N N . LEU B 1 186 ? -16.969 7.34 5.051 1 85.19 186 LEU B N 1
ATOM 4876 C CA . LEU B 1 186 ? -17.844 6.246 5.453 1 85.19 186 LEU B CA 1
ATOM 4877 C C . LEU B 1 186 ? -17.328 4.914 4.918 1 85.19 186 LEU B C 1
ATOM 4879 O O . LEU B 1 186 ? -17.047 4.785 3.725 1 85.19 186 LEU B O 1
ATOM 4883 N N . HIS B 1 187 ? -17.156 3.986 5.84 1 87.25 187 HIS B N 1
ATOM 4884 C CA . HIS B 1 187 ? -16.703 2.65 5.465 1 87.25 187 HIS B CA 1
ATOM 4885 C C . HIS B 1 187 ? -17.766 1.603 5.781 1 87.25 187 HIS B C 1
ATOM 4887 O O . HIS B 1 187 ? -18.344 1.611 6.871 1 87.25 187 HIS B O 1
ATOM 4893 N N . PHE B 1 188 ? -17.984 0.725 4.855 1 86.31 188 PHE B N 1
ATOM 4894 C CA . PHE B 1 188 ? -18.984 -0.334 4.992 1 86.31 188 PHE B CA 1
ATOM 4895 C C . PHE B 1 188 ? -18.312 -1.704 5.012 1 86.31 188 PHE B C 1
ATOM 4897 O O . PHE B 1 188 ? -17.438 -1.982 4.191 1 86.31 188 PHE B O 1
ATOM 4904 N N . TYR B 1 189 ? -18.688 -2.549 5.984 1 89.56 189 TYR B N 1
ATOM 4905 C CA . TYR B 1 189 ? -18.188 -3.91 6.145 1 89.56 189 TYR B CA 1
ATOM 4906 C C . TYR B 1 189 ? -19.312 -4.926 5.973 1 89.56 189 TYR B C 1
ATOM 4908 O O . TYR B 1 189 ? -19.922 -5.355 6.953 1 89.56 189 TYR B O 1
ATOM 4916 N N . PRO B 1 190 ? -19.5 -5.43 4.824 1 85.88 190 PRO B N 1
ATOM 4917 C CA . PRO B 1 190 ? -20.703 -6.215 4.504 1 85.88 190 PRO B CA 1
ATOM 4918 C C . PRO B 1 190 ? -20.766 -7.535 5.27 1 85.88 190 PRO B C 1
ATOM 4920 O O . PRO B 1 190 ? -21.844 -8.016 5.582 1 85.88 190 PRO B O 1
ATOM 4923 N N . GLU B 1 191 ? -19.688 -8.203 5.574 1 88.94 191 GLU B N 1
ATOM 4924 C CA . GLU B 1 191 ? -19.672 -9.531 6.172 1 88.94 191 GLU B CA 1
ATOM 4925 C C . GLU B 1 191 ? -19.75 -9.453 7.695 1 88.94 191 GLU B C 1
ATOM 4927 O O . GLU B 1 191 ? -19.688 -10.484 8.375 1 88.94 191 GLU B O 1
ATOM 4932 N N . SER B 1 192 ? -19.953 -8.266 8.133 1 92.44 192 SER B N 1
ATOM 4933 C CA . SER B 1 192 ? -19.859 -8.102 9.578 1 92.44 192 SER B CA 1
ATOM 4934 C C . SER B 1 192 ? -21.203 -7.734 10.195 1 92.44 192 SER B C 1
ATOM 4936 O O . SER B 1 192 ? -22.156 -7.461 9.469 1 92.44 192 SER B O 1
ATOM 4938 N N . GLU B 1 193 ? -21.219 -7.789 11.523 1 94.31 193 GLU B N 1
ATOM 4939 C CA . GLU B 1 193 ? -22.328 -7.332 12.352 1 94.31 193 GLU B CA 1
ATOM 4940 C C . GLU B 1 193 ? -21.859 -6.297 13.375 1 94.31 193 GLU B C 1
ATOM 4942 O O . GLU B 1 193 ? -20.672 -6.223 13.695 1 94.31 193 GLU B O 1
ATOM 4947 N N . PRO B 1 194 ? -22.844 -5.484 13.82 1 94.62 194 PRO B N 1
ATOM 4948 C CA . PRO B 1 194 ? -22.422 -4.523 14.844 1 94.62 194 PRO B CA 1
ATOM 4949 C C . PRO B 1 194 ? -21.719 -5.191 16.016 1 94.62 194 PRO B C 1
ATOM 4951 O O . PRO B 1 194 ? -22.172 -6.219 16.516 1 94.62 194 PRO B O 1
ATOM 4954 N N . GLY B 1 195 ? -20.609 -4.641 16.391 1 94.69 195 GLY B N 1
ATOM 4955 C CA . GLY B 1 195 ? -19.766 -5.223 17.438 1 94.69 195 GLY B CA 1
ATOM 4956 C C . GLY B 1 195 ? -18.578 -5.98 16.906 1 94.69 195 GLY B C 1
ATOM 4957 O O . GLY B 1 195 ? -17.766 -6.516 17.672 1 94.69 195 GLY B O 1
ATOM 4958 N N . PHE B 1 196 ? -18.344 -5.938 15.609 1 93.69 196 PHE B N 1
ATOM 4959 C CA . PHE B 1 196 ? -17.375 -6.793 14.945 1 93.69 196 PHE B CA 1
ATOM 4960 C C . PHE B 1 196 ? -15.953 -6.398 15.344 1 93.69 196 PHE B C 1
ATOM 4962 O O . PHE B 1 196 ? -15.008 -7.156 15.125 1 93.69 196 PHE B O 1
ATOM 4969 N N . ALA B 1 197 ? -15.727 -5.234 15.984 1 92.38 197 ALA B N 1
ATOM 4970 C CA . ALA B 1 197 ? -14.375 -4.738 16.219 1 92.38 197 ALA B CA 1
ATOM 4971 C C . ALA B 1 197 ? -14.148 -4.441 17.688 1 92.38 197 ALA B C 1
ATOM 4973 O O . ALA B 1 197 ? -13.219 -3.711 18.047 1 92.38 197 ALA B O 1
ATOM 4974 N N . GLU B 1 198 ? -14.938 -4.867 18.625 1 87.69 198 GLU B N 1
ATOM 4975 C CA . GLU B 1 198 ? -14.82 -4.48 20.031 1 87.69 198 GLU B CA 1
ATOM 4976 C C . GLU B 1 198 ? -14.07 -5.539 20.828 1 87.69 198 GLU B C 1
ATOM 4978 O O . GLU B 1 198 ? -13.039 -5.246 21.438 1 87.69 198 GLU B O 1
ATOM 4983 N N . TYR B 1 199 ? -14.703 -6.75 20.859 1 83.56 199 TYR B N 1
ATOM 4984 C CA . TYR B 1 199 ? -14.109 -7.801 21.688 1 83.56 199 TYR B CA 1
ATOM 4985 C C . TYR B 1 199 ? -13.797 -9.031 20.844 1 83.56 199 TYR B C 1
ATOM 4987 O O . TYR B 1 199 ? -14.664 -9.562 20.156 1 83.56 199 TYR B O 1
ATOM 4995 N N . HIS B 1 200 ? -12.586 -9.5 21.062 1 81.25 200 HIS B N 1
ATOM 4996 C CA . HIS B 1 200 ? -12.172 -10.672 20.312 1 81.25 200 HIS B CA 1
ATOM 4997 C C . HIS B 1 200 ? -12.977 -11.898 20.719 1 81.25 200 HIS B C 1
ATOM 4999 O O . HIS B 1 200 ? -13.188 -12.805 19.906 1 81.25 200 HIS B O 1
ATOM 5005 N N . SER B 1 201 ? -13.398 -11.883 21.922 1 82.56 201 SER B N 1
ATOM 5006 C CA . SER B 1 201 ? -14.125 -13.039 22.438 1 82.56 201 SER B CA 1
ATOM 5007 C C . SER B 1 201 ? -15.602 -12.977 22.062 1 82.56 201 SER B C 1
ATOM 5009 O O . SER B 1 201 ? -16.344 -13.938 22.266 1 82.56 201 SER B O 1
ATOM 5011 N N . SER B 1 202 ? -16 -11.844 21.531 1 87.81 202 SER B N 1
ATOM 5012 C CA . SER B 1 202 ? -17.406 -11.695 21.125 1 87.81 202 SER B CA 1
ATOM 5013 C C . SER B 1 202 ? -17.734 -12.602 19.938 1 87.81 202 SER B C 1
ATOM 5015 O O . SER B 1 202 ? -16.922 -12.773 19.031 1 87.81 202 SER B O 1
ATOM 5017 N N . PRO B 1 203 ? -18.906 -13.195 19.969 1 91.19 203 PRO B N 1
ATOM 5018 C CA . PRO B 1 203 ? -19.328 -14.055 18.844 1 91.19 203 PRO B CA 1
ATOM 5019 C C . PRO B 1 203 ? -19.453 -13.289 17.531 1 91.19 203 PRO B C 1
ATOM 5021 O O . PRO B 1 203 ? -19.438 -13.891 16.453 1 91.19 203 PRO B O 1
ATOM 5024 N N . VAL B 1 204 ? -19.609 -12.008 17.625 1 93 204 VAL B N 1
ATOM 5025 C CA . VAL B 1 204 ? -19.797 -11.219 16.406 1 93 204 VAL B CA 1
ATOM 5026 C C . VAL B 1 204 ? -18.469 -10.648 15.938 1 93 204 VAL B C 1
ATOM 5028 O O . VAL B 1 204 ? -18.391 -9.984 14.898 1 93 204 VAL B O 1
ATOM 5031 N N . TYR B 1 205 ? -17.453 -10.977 16.656 1 91.56 205 TYR B N 1
ATOM 5032 C CA . TYR B 1 205 ? -16.141 -10.484 16.266 1 91.56 205 TYR B CA 1
ATOM 5033 C C . TYR B 1 205 ? -15.75 -11 14.891 1 91.56 205 TYR B C 1
ATOM 5035 O O . TYR B 1 205 ? -15.891 -12.188 14.602 1 91.56 205 TYR B O 1
ATOM 5043 N N . ASP B 1 206 ? -15.391 -10.133 14.031 1 92.25 206 ASP B N 1
ATOM 5044 C CA . ASP B 1 206 ? -14.883 -10.461 12.703 1 92.25 206 ASP B CA 1
ATOM 5045 C C . ASP B 1 206 ? -13.453 -9.953 12.523 1 92.25 206 ASP B C 1
ATOM 5047 O O . ASP B 1 206 ? -13.234 -8.758 12.32 1 92.25 206 ASP B O 1
ATOM 5051 N N . ARG B 1 207 ? -12.57 -10.859 12.516 1 89.44 207 ARG B N 1
ATOM 5052 C CA . ARG B 1 207 ? -11.148 -10.539 12.539 1 89.44 207 ARG B CA 1
ATOM 5053 C C . ARG B 1 207 ? -10.758 -9.695 11.336 1 89.44 207 ARG B C 1
ATOM 5055 O O . ARG B 1 207 ? -10.031 -8.711 11.469 1 89.44 207 ARG B O 1
ATOM 5062 N N . VAL B 1 208 ? -11.195 -10.062 10.18 1 90.06 208 VAL B N 1
ATOM 5063 C CA . VAL B 1 208 ? -10.828 -9.383 8.945 1 90.06 208 VAL B CA 1
ATOM 5064 C C . VAL B 1 208 ? -11.367 -7.953 8.961 1 90.06 208 VAL B C 1
ATOM 5066 O O . VAL B 1 208 ? -10.609 -7 8.758 1 90.06 208 VAL B O 1
ATOM 5069 N N . SER B 1 209 ? -12.633 -7.789 9.25 1 92.19 209 SER B N 1
ATOM 5070 C CA . SER B 1 209 ? -13.234 -6.465 9.305 1 92.19 209 SER B CA 1
ATOM 5071 C C . SER B 1 209 ? -12.617 -5.617 10.414 1 92.19 209 SER B C 1
ATOM 5073 O O . SER B 1 209 ? -12.422 -4.41 10.242 1 92.19 209 SER B O 1
ATOM 5075 N N . SER B 1 210 ? -12.383 -6.262 11.492 1 92.19 210 SER B N 1
ATOM 5076 C CA . SER B 1 210 ? -11.781 -5.555 12.617 1 92.19 210 SER B CA 1
ATOM 5077 C C . SER B 1 210 ? -10.406 -5 12.25 1 92.19 210 SER B C 1
ATOM 5079 O O . SER B 1 210 ? -10.102 -3.842 12.547 1 92.19 210 SER B O 1
ATOM 5081 N N . ARG B 1 211 ? -9.602 -5.793 11.594 1 89.69 211 ARG B N 1
ATOM 5082 C CA . ARG B 1 211 ? -8.266 -5.363 11.195 1 89.69 211 ARG B CA 1
ATOM 5083 C C . ARG B 1 211 ? -8.336 -4.203 10.211 1 89.69 211 ARG B C 1
ATOM 5085 O O . ARG B 1 211 ? -7.578 -3.238 10.32 1 89.69 211 ARG B O 1
ATOM 5092 N N . LEU B 1 212 ? -9.188 -4.336 9.32 1 91.19 212 LEU B N 1
ATOM 5093 C CA . LEU B 1 212 ? -9.391 -3.279 8.336 1 91.19 212 LEU B CA 1
ATOM 5094 C C . LEU B 1 212 ? -9.836 -1.987 9.016 1 91.19 212 LEU B C 1
ATOM 5096 O O . LEU B 1 212 ? -9.297 -0.917 8.734 1 91.19 212 LEU B O 1
ATOM 5100 N N . ALA B 1 213 ? -10.789 -2.117 9.867 1 93.12 213 ALA B N 1
ATOM 5101 C CA . ALA B 1 213 ? -11.344 -0.953 10.555 1 93.12 213 ALA B CA 1
ATOM 5102 C C . ALA B 1 213 ? -10.289 -0.299 11.453 1 93.12 213 ALA B C 1
ATOM 5104 O O . ALA B 1 213 ? -10.266 0.926 11.594 1 93.12 213 ALA B O 1
ATOM 5105 N N . TRP B 1 214 ? -9.523 -1.122 12.031 1 92.25 214 TRP B N 1
ATOM 5106 C CA . TRP B 1 214 ? -8.469 -0.597 12.891 1 92.25 214 TRP B CA 1
ATOM 5107 C C . TRP B 1 214 ? -7.508 0.286 12.102 1 92.25 214 TRP B C 1
ATOM 5109 O O . TRP B 1 214 ? -7.188 1.4 12.523 1 92.25 214 TRP B O 1
ATOM 5119 N N . SER B 1 215 ? -7.02 -0.229 11.023 1 92.94 215 SER B N 1
ATOM 5120 C CA . SER B 1 215 ? -6.09 0.532 10.195 1 92.94 215 SER B CA 1
ATOM 5121 C C . SER B 1 215 ? -6.684 1.875 9.781 1 92.94 215 SER B C 1
ATOM 5123 O O . SER B 1 215 ? -6.012 2.904 9.844 1 92.94 215 SER B O 1
ATOM 5125 N N . ARG B 1 216 ? -7.879 1.817 9.43 1 92.38 216 ARG B N 1
ATOM 5126 C CA . ARG B 1 216 ? -8.586 3.02 9 1 92.38 216 ARG B CA 1
ATOM 5127 C C . ARG B 1 216 ? -8.766 3.992 10.164 1 92.38 216 ARG B C 1
ATOM 5129 O O . ARG B 1 216 ? -8.531 5.195 10.016 1 92.38 216 ARG B O 1
ATOM 5136 N N . ALA B 1 217 ? -9.219 3.494 11.266 1 95.31 217 ALA B N 1
ATOM 5137 C CA . ALA B 1 217 ? -9.422 4.316 12.453 1 95.31 217 ALA B CA 1
ATOM 5138 C C . ALA B 1 217 ? -8.117 4.965 12.898 1 95.31 217 ALA B C 1
ATOM 5140 O O . ALA B 1 217 ? -8.094 6.148 13.25 1 95.31 217 ALA B O 1
ATOM 5141 N N . LEU B 1 218 ? -7.074 4.18 12.883 1 94.62 218 LEU B N 1
ATOM 5142 C CA . LEU B 1 218 ? -5.77 4.703 13.273 1 94.62 218 LEU B CA 1
ATOM 5143 C C . LEU B 1 218 ? -5.363 5.871 12.383 1 94.62 218 LEU B C 1
ATOM 5145 O O . LEU B 1 218 ? -4.859 6.883 12.875 1 94.62 218 LEU B O 1
ATOM 5149 N N . GLU B 1 219 ? -5.551 5.711 11.125 1 91.88 219 GLU B N 1
ATOM 5150 C CA . GLU B 1 219 ? -5.242 6.781 10.188 1 91.88 219 GLU B CA 1
ATOM 5151 C C . GLU B 1 219 ? -6.016 8.055 10.523 1 91.88 219 GLU B C 1
ATOM 5153 O O . GLU B 1 219 ? -5.438 9.141 10.578 1 91.88 219 GLU B O 1
ATOM 5158 N N . CYS B 1 220 ? -7.258 7.902 10.773 1 91.25 220 CYS B N 1
ATOM 5159 C CA . CYS B 1 220 ? -8.125 9.031 11.109 1 91.25 220 CYS B CA 1
ATOM 5160 C C . CYS B 1 220 ? -7.641 9.734 12.367 1 91.25 220 CYS B C 1
ATOM 5162 O O . CYS B 1 220 ? -7.527 10.961 12.391 1 91.25 220 CYS B O 1
ATOM 5164 N N . LEU B 1 221 ? -7.379 8.977 13.359 1 94.5 221 LEU B N 1
ATOM 5165 C CA . LEU B 1 221 ? -6.926 9.531 14.633 1 94.5 221 LEU B CA 1
ATOM 5166 C C . LEU B 1 221 ? -5.586 10.242 14.469 1 94.5 221 LEU B C 1
ATOM 5168 O O . LEU B 1 221 ? -5.418 11.367 14.938 1 94.5 221 LEU B O 1
ATOM 5172 N N . LYS B 1 222 ? -4.699 9.594 13.812 1 90.31 222 LYS B N 1
ATOM 5173 C CA . LYS B 1 222 ? -3.377 10.18 13.625 1 90.31 222 LYS B CA 1
ATOM 5174 C C . LYS B 1 222 ? -3.455 11.461 12.797 1 90.31 222 LYS B C 1
ATOM 5176 O O . LYS B 1 222 ? -2.816 12.461 13.133 1 90.31 222 LYS B O 1
ATOM 5181 N N . PHE B 1 223 ? -4.223 11.453 11.773 1 86.12 223 PHE B N 1
ATOM 5182 C CA . PHE B 1 223 ? -4.406 12.648 10.961 1 86.12 223 PHE B CA 1
ATOM 5183 C C . PHE B 1 223 ? -4.98 13.789 11.789 1 86.12 223 PHE B C 1
ATOM 5185 O O . PHE B 1 223 ? -4.559 14.938 11.648 1 86.12 223 PHE B O 1
ATOM 5192 N N . GLY B 1 224 ? -5.922 13.43 12.594 1 87.38 224 GLY B N 1
ATOM 5193 C CA . GLY B 1 224 ? -6.504 14.445 13.453 1 87.38 224 GLY B CA 1
ATOM 5194 C C . GLY B 1 224 ? -5.477 15.148 14.32 1 87.38 224 GLY B C 1
ATOM 5195 O O . GLY B 1 224 ? -5.57 16.359 14.539 1 87.38 224 GLY B O 1
ATOM 5196 N N . PHE B 1 225 ? -4.531 14.422 14.719 1 88 225 PHE B N 1
ATOM 5197 C CA . PHE B 1 225 ? -3.521 14.992 15.602 1 88 225 PHE B CA 1
ATOM 5198 C C . PHE B 1 225 ? -2.338 15.523 14.797 1 88 225 PHE B C 1
ATOM 5200 O O . PHE B 1 225 ? -1.311 15.898 15.375 1 88 225 PHE B O 1
ATOM 5207 N N . GLY B 1 226 ? -2.406 15.398 13.492 1 79.38 226 GLY B N 1
ATOM 5208 C CA . GLY B 1 226 ? -1.442 16.078 12.641 1 79.38 226 GLY B CA 1
ATOM 5209 C C . GLY B 1 226 ? -0.363 15.164 12.102 1 79.38 226 GLY B C 1
ATOM 5210 O O . GLY B 1 226 ? 0.62 15.625 11.523 1 79.38 226 GLY B O 1
ATOM 5211 N N . TRP B 1 227 ? -0.461 13.875 12.359 1 81.44 227 TRP B N 1
ATOM 5212 C CA . TRP B 1 227 ? 0.455 12.906 11.773 1 81.44 227 TRP B CA 1
ATOM 5213 C C . TRP B 1 227 ? 0.375 12.938 10.25 1 81.44 227 TRP B C 1
ATOM 5215 O O . TRP B 1 227 ? -0.697 13.164 9.68 1 81.44 227 TRP B O 1
ATOM 5225 N N . PRO B 1 228 ? 1.622 12.75 9.586 1 72.19 228 PRO B N 1
ATOM 5226 C CA . PRO B 1 228 ? 2.963 12.422 10.078 1 72.19 228 PRO B CA 1
ATOM 5227 C C . PRO B 1 228 ? 3.818 13.664 10.32 1 72.19 228 PRO B C 1
ATOM 5229 O O . PRO B 1 228 ? 4.887 13.57 10.93 1 72.19 228 PRO B O 1
ATOM 5232 N N . GLY B 1 229 ? 3.488 14.711 9.867 1 63.5 229 GLY B N 1
ATOM 5233 C CA . GLY B 1 229 ? 4.375 15.859 9.938 1 63.5 229 GLY B CA 1
ATOM 5234 C C . GLY B 1 229 ? 4.125 16.734 11.156 1 63.5 229 GLY B C 1
ATOM 5235 O O . GLY B 1 229 ? 4.906 17.641 11.445 1 63.5 229 GLY B O 1
ATOM 5236 N N . GLY B 1 230 ? 3.16 16.391 11.828 1 62.84 230 GLY B N 1
ATOM 5237 C CA . GLY B 1 230 ? 2.764 17.219 12.953 1 62.84 230 GLY B CA 1
ATOM 5238 C C . GLY B 1 230 ? 2.457 16.422 14.203 1 62.84 230 GLY B C 1
ATOM 5239 O O . GLY B 1 230 ? 2.639 15.203 14.234 1 62.84 230 GLY B O 1
ATOM 5240 N N . GLY B 1 231 ? 2.119 17.031 15.25 1 56.81 231 GLY B N 1
ATOM 5241 C CA . GLY B 1 231 ? 1.674 16.406 16.484 1 56.81 231 GLY B CA 1
ATOM 5242 C C . GLY B 1 231 ? 2.814 16.047 17.422 1 56.81 231 GLY B C 1
ATOM 5243 O O . GLY B 1 231 ? 2.648 15.234 18.328 1 56.81 231 GLY B O 1
ATOM 5244 N N . GLY B 1 232 ? 3.908 16.609 17.062 1 62.47 232 GLY B N 1
ATOM 5245 C CA . GLY B 1 232 ? 5.035 16.359 17.953 1 62.47 232 GLY B CA 1
ATOM 5246 C C . GLY B 1 232 ? 5.703 15.023 17.703 1 62.47 232 GLY B C 1
ATOM 5247 O O . GLY B 1 232 ? 5.633 14.477 16.609 1 62.47 232 GLY B O 1
ATOM 5248 N N . ASN B 1 233 ? 6.395 14.57 18.734 1 66.31 233 ASN B N 1
ATOM 5249 C CA . ASN B 1 233 ? 7.121 13.312 18.656 1 66.31 233 ASN B CA 1
ATOM 5250 C C . ASN B 1 233 ? 6.203 12.117 18.891 1 66.31 233 ASN B C 1
ATOM 5252 O O . ASN B 1 233 ? 5.656 11.961 19.984 1 66.31 233 ASN B O 1
ATOM 5256 N N . TRP B 1 234 ? 5.977 11.508 17.875 1 75.06 234 TRP B N 1
ATOM 5257 C CA . TRP B 1 234 ? 5.203 10.281 18.016 1 75.06 234 TRP B CA 1
ATOM 5258 C C . TRP B 1 234 ? 6.078 9.148 18.547 1 75.06 234 TRP B C 1
ATOM 5260 O O . TRP B 1 234 ? 7.246 9.031 18.172 1 75.06 234 TRP B O 1
ATOM 5270 N N . GLU B 1 235 ? 5.855 8.586 19.609 1 73.06 235 GLU B N 1
ATOM 5271 C CA . GLU B 1 235 ? 6.633 7.508 20.219 1 73.06 235 GLU B CA 1
ATOM 5272 C C . GLU B 1 235 ? 6.875 6.371 19.234 1 73.06 235 GLU B C 1
ATOM 5274 O O . GLU B 1 235 ? 7.996 5.879 19.094 1 73.06 235 GLU B O 1
ATOM 5279 N N . ALA B 1 236 ? 5.859 6.031 18.547 1 77.56 236 ALA B N 1
ATOM 5280 C CA . ALA B 1 236 ? 6.016 4.973 17.562 1 77.56 236 ALA B CA 1
ATOM 5281 C C . ALA B 1 236 ? 6.562 5.523 16.25 1 77.56 236 ALA B C 1
ATOM 5283 O O . ALA B 1 236 ? 6.02 6.484 15.695 1 77.56 236 ALA B O 1
ATOM 5284 N N . PRO B 1 237 ? 7.672 4.969 15.805 1 80.75 237 PRO B N 1
ATOM 5285 C CA . PRO B 1 237 ? 8.211 5.426 14.523 1 80.75 237 PRO B CA 1
ATOM 5286 C C . PRO B 1 237 ? 7.254 5.188 13.359 1 80.75 237 PRO B C 1
ATOM 5288 O O . PRO B 1 237 ? 6.363 4.34 13.453 1 80.75 237 PRO B O 1
ATOM 5291 N N . GLU B 1 238 ? 7.461 5.934 12.336 1 84.88 238 GLU B N 1
ATOM 5292 C CA . GLU B 1 238 ? 6.699 5.719 11.109 1 84.88 238 GLU B CA 1
ATOM 5293 C C . GLU B 1 238 ? 6.988 4.34 10.516 1 84.88 238 GLU B C 1
ATOM 5295 O O . GLU B 1 238 ? 8.133 3.891 10.508 1 84.88 238 GLU B O 1
ATOM 5300 N N . PRO B 1 239 ? 5.98 3.713 10.008 1 89.88 239 PRO B N 1
ATOM 5301 C CA . PRO B 1 239 ? 6.148 2.367 9.461 1 89.88 239 PRO B CA 1
ATOM 5302 C C . PRO B 1 239 ? 7.242 2.297 8.391 1 89.88 239 PRO B C 1
ATOM 5304 O O . PRO B 1 239 ? 8.023 1.343 8.367 1 89.88 239 PRO B O 1
ATOM 5307 N N . GLU B 1 240 ? 7.316 3.248 7.57 1 87.44 240 GLU B N 1
ATOM 5308 C CA . GLU B 1 240 ? 8.312 3.232 6.5 1 87.44 240 GLU B CA 1
ATOM 5309 C C . GLU B 1 240 ? 9.727 3.225 7.062 1 87.44 240 GLU B C 1
ATOM 5311 O O . GLU B 1 240 ? 10.617 2.59 6.496 1 87.44 240 GLU B O 1
ATOM 5316 N N . LEU B 1 241 ? 9.961 3.973 8.102 1 83.56 241 LEU B N 1
ATOM 5317 C CA . LEU B 1 241 ? 11.281 4.023 8.727 1 83.56 241 LEU B CA 1
ATOM 5318 C C . LEU B 1 241 ? 11.664 2.662 9.305 1 83.56 241 LEU B C 1
ATOM 5320 O O . LEU B 1 241 ? 12.805 2.223 9.164 1 83.56 241 LEU B O 1
ATOM 5324 N N . VAL B 1 242 ? 10.711 2.088 9.945 1 87.31 242 VAL B N 1
ATOM 5325 C CA . VAL B 1 242 ? 10.945 0.751 10.484 1 87.31 242 VAL B CA 1
ATOM 5326 C C . VAL B 1 242 ? 11.273 -0.213 9.344 1 87.31 242 VAL B C 1
ATOM 5328 O O . VAL B 1 242 ? 12.203 -1.016 9.445 1 87.31 242 VAL B O 1
ATOM 5331 N N . TRP B 1 243 ? 10.555 -0.149 8.289 1 90.44 243 TRP B N 1
ATOM 5332 C CA . TRP B 1 243 ? 10.711 -1.029 7.137 1 90.44 243 TRP B CA 1
ATOM 5333 C C . TRP B 1 243 ? 12.07 -0.812 6.473 1 90.44 243 TRP B C 1
ATOM 5335 O O . TRP B 1 243 ? 12.703 -1.764 6.012 1 90.44 243 TRP B O 1
ATOM 5345 N N . GLU B 1 244 ? 12.477 0.427 6.43 1 84.25 244 GLU B N 1
ATOM 5346 C CA . GLU B 1 244 ? 13.828 0.712 5.949 1 84.25 244 GLU B CA 1
ATOM 5347 C C . GLU B 1 244 ? 14.883 0.068 6.844 1 84.25 244 GLU B C 1
ATOM 5349 O O . GLU B 1 244 ? 15.906 -0.403 6.355 1 84.25 244 GLU B O 1
ATOM 5354 N N . GLY B 1 245 ? 14.641 0.168 8.125 1 81.62 245 GLY B N 1
ATOM 5355 C CA . GLY B 1 245 ? 15.516 -0.529 9.047 1 81.62 245 GLY B CA 1
ATOM 5356 C C . GLY B 1 245 ? 15.594 -2.021 8.789 1 81.62 245 GLY B C 1
ATOM 5357 O O . GLY B 1 245 ? 16.672 -2.621 8.883 1 81.62 245 GLY B O 1
ATOM 5358 N N . TYR B 1 246 ? 14.523 -2.566 8.445 1 85.69 246 TYR B N 1
ATOM 5359 C CA . TYR B 1 246 ? 14.461 -3.975 8.07 1 85.69 246 TYR B CA 1
ATOM 5360 C C . TYR B 1 246 ? 15.375 -4.266 6.887 1 85.69 246 TYR B C 1
ATOM 5362 O O . TYR B 1 246 ? 16.188 -5.191 6.934 1 85.69 246 TYR B O 1
ATOM 5370 N N . TRP B 1 247 ? 15.227 -3.543 5.871 1 84.88 247 TRP B N 1
ATOM 5371 C CA . TRP B 1 247 ? 16.047 -3.762 4.68 1 84.88 247 TRP B CA 1
ATOM 5372 C C . TRP B 1 247 ? 17.516 -3.531 4.973 1 84.88 247 TRP B C 1
ATOM 5374 O O . TRP B 1 247 ? 18.375 -4.258 4.473 1 84.88 247 TRP B O 1
ATOM 5384 N N . ARG B 1 248 ? 17.781 -2.514 5.742 1 80.56 248 ARG B N 1
ATOM 5385 C CA . ARG B 1 248 ? 19.172 -2.254 6.121 1 80.56 248 ARG B CA 1
ATOM 5386 C C . ARG B 1 248 ? 19.766 -3.453 6.84 1 80.56 248 ARG B C 1
ATOM 5388 O O . ARG B 1 248 ? 20.906 -3.83 6.578 1 80.56 248 ARG B O 1
ATOM 5395 N N . ASN B 1 249 ? 19 -4 7.723 1 80.94 249 ASN B N 1
ATOM 5396 C CA . ASN B 1 249 ? 19.453 -5.176 8.461 1 80.94 249 ASN B CA 1
ATOM 5397 C C . ASN B 1 249 ? 19.734 -6.352 7.523 1 80.94 249 ASN B C 1
ATOM 5399 O O . ASN B 1 249 ? 20.734 -7.055 7.684 1 80.94 249 ASN B O 1
ATOM 5403 N N . ILE B 1 250 ? 18.922 -6.551 6.578 1 80.62 250 ILE B N 1
ATOM 5404 C CA . ILE B 1 250 ? 19.062 -7.645 5.625 1 80.62 250 ILE B CA 1
ATOM 5405 C C . ILE B 1 250 ? 20.312 -7.422 4.777 1 80.62 250 ILE B C 1
ATOM 5407 O O . ILE B 1 250 ? 21.109 -8.344 4.586 1 80.62 250 ILE B O 1
ATOM 5411 N N . TYR B 1 251 ? 20.562 -6.25 4.344 1 76.44 251 TYR B N 1
ATOM 5412 C CA . TYR B 1 251 ? 21.688 -5.957 3.459 1 76.44 251 TYR B CA 1
ATOM 5413 C C . TYR B 1 251 ? 23 -5.98 4.223 1 76.44 251 TYR B C 1
ATOM 5415 O O . TYR B 1 251 ? 24.016 -6.461 3.711 1 76.44 251 TYR B O 1
ATOM 5423 N N . GLU B 1 252 ? 22.984 -5.395 5.359 1 75.19 252 GLU B N 1
ATOM 5424 C CA . GLU B 1 252 ? 24.188 -5.418 6.176 1 75.19 252 GLU B CA 1
ATOM 5425 C C . GLU B 1 252 ? 24.625 -6.848 6.496 1 75.19 252 GLU B C 1
ATOM 5427 O O . GLU B 1 252 ? 25.812 -7.16 6.516 1 75.19 252 GLU B O 1
ATOM 5432 N N . SER B 1 253 ? 23.656 -7.582 6.723 1 71.69 253 SER B N 1
ATOM 5433 C CA . SER B 1 253 ? 23.969 -8.984 6.988 1 71.69 253 SER B CA 1
ATOM 5434 C C . SER B 1 253 ? 24.516 -9.672 5.746 1 71.69 253 SER B C 1
ATOM 5436 O O . SER B 1 253 ? 25.359 -10.562 5.848 1 71.69 253 SER B O 1
ATOM 5438 N N . ALA B 1 254 ? 24.078 -9.266 4.664 1 67.38 254 ALA B N 1
ATOM 5439 C CA . ALA B 1 254 ? 24.547 -9.844 3.408 1 67.38 254 ALA B CA 1
ATOM 5440 C C . ALA B 1 254 ? 25.969 -9.391 3.102 1 67.38 254 ALA B C 1
ATOM 5442 O O . ALA B 1 254 ? 26.766 -10.148 2.535 1 67.38 254 ALA B O 1
ATOM 5443 N N . THR B 1 255 ? 26.234 -8.164 3.449 1 63.41 255 THR B N 1
ATOM 5444 C CA . THR B 1 255 ? 27.547 -7.625 3.16 1 63.41 255 THR B CA 1
ATOM 5445 C C . THR B 1 255 ? 28.547 -8 4.258 1 63.41 255 THR B C 1
ATOM 5447 O O . THR B 1 255 ? 29.75 -8.102 4.008 1 63.41 255 THR B O 1
ATOM 5450 N N . ARG B 1 256 ? 28.016 -8.008 5.516 1 55.88 256 ARG B N 1
ATOM 5451 C CA . ARG B 1 256 ? 28.938 -8.391 6.59 1 55.88 256 ARG B CA 1
ATOM 5452 C C . ARG B 1 256 ? 29.266 -9.883 6.52 1 55.88 256 ARG B C 1
ATOM 5454 O O . ARG B 1 256 ? 29.766 -10.453 7.488 1 55.88 256 ARG B O 1
ATOM 5461 N N . GLN B 1 257 ? 29.047 -10.602 5.508 1 47.94 257 GLN B N 1
ATOM 5462 C CA . GLN B 1 257 ? 29.438 -12 5.402 1 47.94 257 GLN B CA 1
ATOM 5463 C C . GLN B 1 257 ? 30.547 -12.336 6.406 1 47.94 257 GLN B C 1
ATOM 5465 O O . GLN B 1 257 ? 30.766 -13.5 6.723 1 47.94 257 GLN B O 1
ATOM 5470 N N . PHE B 1 258 ? 31.594 -11.5 6.535 1 41 258 PHE B N 1
ATOM 5471 C CA . PHE B 1 258 ? 32.812 -12.102 7.055 1 41 258 PHE B CA 1
ATOM 5472 C C . PHE B 1 258 ? 32.719 -12.367 8.547 1 41 258 PHE B C 1
ATOM 5474 O O . PHE B 1 258 ? 33.625 -12.898 9.164 1 41 258 PHE B O 1
ATOM 5481 N N . GLN B 1 259 ? 31.953 -11.656 9.344 1 41.59 259 GLN B N 1
ATOM 5482 C CA . GLN B 1 259 ? 32.031 -12.195 10.695 1 41.59 259 GLN B CA 1
ATOM 5483 C C . GLN B 1 259 ? 30.875 -13.141 10.992 1 41.59 259 GLN B C 1
ATOM 5485 O O . GLN B 1 259 ? 29.719 -12.758 10.852 1 41.59 259 GLN B O 1
ATOM 5490 N N . PRO B 1 260 ? 31 -14.484 10.93 1 43.09 260 PRO B N 1
ATOM 5491 C CA . PRO B 1 260 ? 30.109 -15.625 11.102 1 43.09 260 PRO B CA 1
ATOM 5492 C C . PRO B 1 260 ? 28.922 -15.305 12.008 1 43.09 260 PRO B C 1
ATOM 5494 O O . PRO B 1 260 ? 27.859 -15.914 11.875 1 43.09 260 PRO B O 1
ATOM 5497 N N . THR B 1 261 ? 29 -14.625 13.188 1 43.69 261 THR B N 1
ATOM 5498 C CA . THR B 1 261 ? 28.125 -14.68 14.359 1 43.69 261 THR B CA 1
ATOM 5499 C C . THR B 1 261 ? 26.984 -13.664 14.227 1 43.69 261 THR B C 1
ATOM 5501 O O . THR B 1 261 ? 26.172 -13.539 15.133 1 43.69 261 THR B O 1
ATOM 5504 N N . SER B 1 262 ? 26.859 -12.758 13.188 1 48.38 262 SER B N 1
ATOM 5505 C CA . SER B 1 262 ? 25.906 -11.695 13.516 1 48.38 262 SER B CA 1
ATOM 5506 C C . SER B 1 262 ? 24.578 -11.906 12.797 1 48.38 262 SER B C 1
ATOM 5508 O O . SER B 1 262 ? 24.5 -11.719 11.578 1 48.38 262 SER B O 1
ATOM 5510 N N . THR B 1 263 ? 23.734 -12.883 13.227 1 55.28 263 THR B N 1
ATOM 5511 C CA . THR B 1 263 ? 22.328 -12.992 12.844 1 55.28 263 THR B CA 1
ATOM 5512 C C . THR B 1 263 ? 21.656 -11.625 12.867 1 55.28 263 THR B C 1
ATOM 5514 O O . THR B 1 263 ? 21.875 -10.836 13.789 1 55.28 263 THR B O 1
ATOM 5517 N N . PRO B 1 264 ? 21.078 -11.242 11.664 1 58.69 264 PRO B N 1
ATOM 5518 C CA . PRO B 1 264 ? 20.344 -9.977 11.727 1 58.69 264 PRO B CA 1
ATOM 5519 C C . PRO B 1 264 ? 19.438 -9.883 12.945 1 58.69 264 PRO B C 1
ATOM 5521 O O . PRO B 1 264 ? 18.844 -10.883 13.359 1 58.69 264 PRO B O 1
ATOM 5524 N N . ASP B 1 265 ? 19.609 -9.008 13.805 1 72.5 265 ASP B N 1
ATOM 5525 C CA . ASP B 1 265 ? 18.703 -8.836 14.93 1 72.5 265 ASP B CA 1
ATOM 5526 C C . ASP B 1 265 ? 17.312 -8.414 14.453 1 72.5 265 ASP B C 1
ATOM 5528 O O . ASP B 1 265 ? 16.859 -7.297 14.727 1 72.5 265 ASP B O 1
ATOM 5532 N N . MET B 1 266 ? 16.609 -9.359 13.672 1 79.81 266 MET B N 1
ATOM 5533 C CA . MET B 1 266 ? 15.281 -9.094 13.109 1 79.81 266 MET B CA 1
ATOM 5534 C C . MET B 1 266 ? 14.211 -9.156 14.195 1 79.81 266 MET B C 1
ATOM 5536 O O . MET B 1 266 ? 13.219 -8.43 14.133 1 79.81 266 MET B O 1
ATOM 5540 N N . LEU B 1 267 ? 14.492 -9.953 15.133 1 82.44 267 LEU B N 1
ATOM 5541 C CA . LEU B 1 267 ? 13.5 -10.133 16.188 1 82.44 267 LEU B CA 1
ATOM 5542 C C . LEU B 1 267 ? 13.258 -8.828 16.938 1 82.44 267 LEU B C 1
ATOM 5544 O O . LEU B 1 267 ? 12.133 -8.547 17.359 1 82.44 267 LEU B O 1
ATOM 5548 N N . HIS B 1 268 ? 14.227 -8.039 16.984 1 83.81 268 HIS B N 1
ATOM 5549 C CA . HIS B 1 268 ? 14.086 -6.773 17.688 1 83.81 268 HIS B CA 1
ATOM 5550 C C . HIS B 1 268 ? 13.148 -5.824 16.953 1 83.81 268 HIS B C 1
ATOM 5552 O O . HIS B 1 268 ? 12.586 -4.91 17.562 1 83.81 268 HIS B O 1
ATOM 5558 N N . LEU B 1 269 ? 13.047 -6.027 15.641 1 87.38 269 LEU B N 1
ATOM 5559 C CA . LEU B 1 269 ? 12.18 -5.164 14.844 1 87.38 269 LEU B CA 1
ATOM 5560 C C . LEU B 1 269 ? 10.742 -5.652 14.883 1 87.38 269 LEU B C 1
ATOM 5562 O O . LEU B 1 269 ? 9.836 -4.977 14.383 1 87.38 269 LEU B O 1
ATOM 5566 N N . MET B 1 270 ? 10.555 -6.824 15.531 1 88.06 270 MET B N 1
ATOM 5567 C CA . MET B 1 270 ? 9.227 -7.438 15.484 1 88.06 270 MET B CA 1
ATOM 5568 C C . MET B 1 270 ? 8.516 -7.305 16.828 1 88.06 270 MET B C 1
ATOM 5570 O O . MET B 1 270 ? 9.164 -7.223 17.875 1 88.06 270 MET B O 1
ATOM 5574 N N . VAL B 1 271 ? 7.246 -7.344 16.734 1 83.81 271 VAL B N 1
ATOM 5575 C CA . VAL B 1 271 ? 6.402 -7.254 17.922 1 83.81 271 VAL B CA 1
ATOM 5576 C C . VAL B 1 271 ? 6.746 -8.383 18.891 1 83.81 271 VAL B C 1
ATOM 5578 O O . VAL B 1 271 ? 6.828 -9.547 18.5 1 83.81 271 VAL B O 1
ATOM 5581 N N . GLY B 1 272 ? 6.953 -8.031 20.141 1 77 272 GLY B N 1
ATOM 5582 C CA . GLY B 1 272 ? 7.25 -9.008 21.188 1 77 272 GLY B CA 1
ATOM 5583 C C . GLY B 1 272 ? 8.523 -9.789 20.922 1 77 272 GLY B C 1
ATOM 5584 O O . GLY B 1 272 ? 8.688 -10.898 21.422 1 77 272 GLY B O 1
ATOM 5585 N N . GLY B 1 273 ? 9.375 -9.273 20.078 1 75.12 273 GLY B N 1
ATOM 5586 C CA . GLY B 1 273 ? 10.57 -10.016 19.719 1 75.12 273 GLY B CA 1
ATOM 5587 C C . GLY B 1 273 ? 10.273 -11.25 18.891 1 75.12 273 GLY B C 1
ATOM 5588 O O . GLY B 1 273 ? 10.953 -12.273 19.031 1 75.12 273 GLY B O 1
ATOM 5589 N N . GLY B 1 274 ? 9.141 -11.148 18.266 1 73.62 274 GLY B N 1
ATOM 5590 C CA . GLY B 1 274 ? 8.742 -12.273 17.438 1 73.62 274 GLY B CA 1
ATOM 5591 C C . GLY B 1 274 ? 7.668 -13.133 18.094 1 73.62 274 GLY B C 1
ATOM 5592 O O . GLY B 1 274 ? 7.07 -13.984 17.438 1 73.62 274 GLY B O 1
ATOM 5593 N N . ALA B 1 275 ? 7.438 -12.906 19.375 1 72.75 275 ALA B N 1
ATOM 5594 C CA . ALA B 1 275 ? 6.445 -13.703 20.094 1 72.75 275 ALA B CA 1
ATOM 5595 C C . ALA B 1 275 ? 5.047 -13.117 19.938 1 72.75 275 ALA B C 1
ATOM 5597 O O . ALA B 1 275 ? 4.047 -13.797 20.172 1 72.75 275 ALA B O 1
ATOM 5598 N N . GLY B 1 276 ? 5.047 -11.984 19.391 1 73.69 276 GLY B N 1
ATOM 5599 C CA . GLY B 1 276 ? 3.773 -11.289 19.359 1 73.69 276 GLY B CA 1
ATOM 5600 C C . GLY B 1 276 ? 3.4 -10.672 20.703 1 73.69 276 GLY B C 1
ATOM 5601 O O . GLY B 1 276 ? 4.242 -10.562 21.594 1 73.69 276 GLY B O 1
ATOM 5602 N N . ASP B 1 277 ? 2.322 -10.023 20.703 1 73.12 277 ASP B N 1
ATOM 5603 C CA . ASP B 1 277 ? 1.761 -9.445 21.922 1 73.12 277 ASP B CA 1
ATOM 5604 C C . ASP B 1 277 ? 0.355 -9.977 22.172 1 73.12 277 ASP B C 1
ATOM 5606 O O . ASP B 1 277 ? -0.586 -9.648 21.453 1 73.12 277 ASP B O 1
ATOM 5610 N N . PRO B 1 278 ? 0.362 -10.891 23.109 1 66.81 278 PRO B N 1
ATOM 5611 C CA . PRO B 1 278 ? -0.933 -11.516 23.391 1 66.81 278 PRO B CA 1
ATOM 5612 C C . PRO B 1 278 ? -2.035 -10.5 23.656 1 66.81 278 PRO B C 1
ATOM 5614 O O . PRO B 1 278 ? -3.217 -10.789 23.453 1 66.81 278 PRO B O 1
ATOM 5617 N N . ASP B 1 279 ? -1.63 -9.391 24.094 1 63.16 279 ASP B N 1
ATOM 5618 C CA . ASP B 1 279 ? -2.633 -8.375 24.391 1 63.16 279 ASP B CA 1
ATOM 5619 C C . ASP B 1 279 ? -3.307 -7.879 23.109 1 63.16 279 ASP B C 1
ATOM 5621 O O . ASP B 1 279 ? -4.426 -7.363 23.156 1 63.16 279 ASP B O 1
ATOM 5625 N N . PHE B 1 280 ? -2.604 -8.109 22.047 1 66.25 280 PHE B N 1
ATOM 5626 C CA . PHE B 1 280 ? -3.135 -7.547 20.812 1 66.25 280 PHE B CA 1
ATOM 5627 C C . PHE B 1 280 ? -3.646 -8.648 19.891 1 66.25 280 PHE B C 1
ATOM 5629 O O . PHE B 1 280 ? -4.016 -8.383 18.75 1 66.25 280 PHE B O 1
ATOM 5636 N N . ASP B 1 281 ? -3.824 -9.766 20.391 1 59.34 281 ASP B N 1
ATOM 5637 C CA . ASP B 1 281 ? -4.234 -10.891 19.562 1 59.34 281 ASP B CA 1
ATOM 5638 C C . ASP B 1 281 ? -3.447 -10.93 18.25 1 59.34 281 ASP B C 1
ATOM 5640 O O . ASP B 1 281 ? -4.023 -11.117 17.172 1 59.34 281 ASP B O 1
ATOM 5644 N N . GLN B 1 282 ? -2.264 -10.453 18.453 1 69.12 282 GLN B N 1
ATOM 5645 C CA . GLN B 1 282 ? -1.469 -10.414 17.234 1 69.12 282 GLN B CA 1
ATOM 5646 C C . GLN B 1 282 ? -0.202 -11.258 17.375 1 69.12 282 GLN B C 1
ATOM 5648 O O . GLN B 1 282 ? 0.592 -11.039 18.297 1 69.12 282 GLN B O 1
ATOM 5653 N N . GLN B 1 283 ? -0.27 -12.328 16.609 1 75.12 283 GLN B N 1
ATOM 5654 C CA . GLN B 1 283 ? 0.942 -13.133 16.484 1 75.12 283 GLN B CA 1
ATOM 5655 C C . GLN B 1 283 ? 1.847 -12.609 15.383 1 75.12 283 GLN B C 1
ATOM 5657 O O . GLN B 1 283 ? 1.369 -12.234 14.305 1 75.12 283 GLN B O 1
ATOM 5662 N N . ALA B 1 284 ? 3.113 -12.422 15.812 1 86.75 284 ALA B N 1
ATOM 5663 C CA . ALA B 1 284 ? 4.07 -12.047 14.773 1 86.75 284 ALA B CA 1
ATOM 5664 C C . ALA B 1 284 ? 4.27 -13.195 13.781 1 86.75 284 ALA B C 1
ATOM 5666 O O . ALA B 1 284 ? 4.238 -14.367 14.156 1 86.75 284 ALA B O 1
ATOM 5667 N N . SER B 1 285 ? 4.363 -12.883 12.578 1 91.88 285 SER B N 1
ATOM 5668 C CA . SER B 1 285 ? 4.547 -13.945 11.602 1 91.88 285 SER B CA 1
ATOM 5669 C C . SER B 1 285 ? 5.227 -13.422 10.336 1 91.88 285 SER B C 1
ATOM 5671 O O . SER B 1 285 ? 5.145 -12.234 10.031 1 91.88 285 SER B O 1
ATOM 5673 N N . VAL B 1 286 ? 5.977 -14.258 9.727 1 93.38 286 VAL B N 1
ATOM 5674 C CA . VAL B 1 286 ? 6.52 -14.07 8.391 1 93.38 286 VAL B CA 1
ATOM 5675 C C . VAL B 1 286 ? 6.062 -15.211 7.48 1 93.38 286 VAL B C 1
ATOM 5677 O O . VAL B 1 286 ? 6.168 -16.391 7.844 1 93.38 286 VAL B O 1
ATOM 5680 N N . ASN B 1 287 ? 5.535 -14.836 6.332 1 95.38 287 ASN B N 1
ATOM 5681 C CA . ASN B 1 287 ? 4.93 -15.852 5.477 1 95.38 287 ASN B CA 1
ATOM 5682 C C . ASN B 1 287 ? 5.352 -15.688 4.02 1 95.38 287 ASN B C 1
ATOM 5684 O O . ASN B 1 287 ? 5.066 -14.656 3.402 1 95.38 287 ASN B O 1
ATOM 5688 N N . CYS B 1 288 ? 6.055 -16.672 3.518 1 97.12 288 CYS B N 1
ATOM 5689 C CA . CYS B 1 288 ? 6.152 -16.828 2.072 1 97.12 288 CYS B CA 1
ATOM 5690 C C . CYS B 1 288 ? 4.957 -17.609 1.527 1 97.12 288 CYS B C 1
ATOM 5692 O O . CYS B 1 288 ? 4.965 -18.844 1.512 1 97.12 288 CYS B O 1
ATOM 5694 N N . LEU B 1 289 ? 4.043 -16.969 1.011 1 96.88 289 LEU B N 1
ATOM 5695 C CA . LEU B 1 289 ? 2.719 -17.547 0.793 1 96.88 289 LEU B CA 1
ATOM 5696 C C . LEU B 1 289 ? 2.764 -18.625 -0.277 1 96.88 289 LEU B C 1
ATOM 5698 O O . LEU B 1 289 ? 2.176 -19.703 -0.108 1 96.88 289 LEU B O 1
ATOM 5702 N N . PRO B 1 290 ? 3.594 -18.438 -1.358 1 97.75 290 PRO B N 1
ATOM 5703 C CA . PRO B 1 290 ? 3.533 -19.438 -2.418 1 97.75 290 PRO B CA 1
ATOM 5704 C C . PRO B 1 290 ? 4.285 -20.719 -2.059 1 97.75 290 PRO B C 1
ATOM 5706 O O . PRO B 1 290 ? 3.979 -21.797 -2.588 1 97.75 290 PRO B O 1
ATOM 5709 N N . SER B 1 291 ? 5.34 -20.641 -1.229 1 96.31 291 SER B N 1
ATOM 5710 C CA . SER B 1 291 ? 6.133 -21.812 -0.899 1 96.31 291 SER B CA 1
ATOM 5711 C C . SER B 1 291 ? 5.707 -22.406 0.439 1 96.31 291 SER B C 1
ATOM 5713 O O . SER B 1 291 ? 6.059 -23.547 0.759 1 96.31 291 SER B O 1
ATOM 5715 N N . GLY B 1 292 ? 5.031 -21.594 1.209 1 94.31 292 GLY B N 1
ATOM 5716 C CA . GLY B 1 292 ? 4.59 -22.047 2.518 1 94.31 292 GLY B CA 1
ATOM 5717 C C . GLY B 1 292 ? 5.668 -21.938 3.58 1 94.31 292 GLY B C 1
ATOM 5718 O O . GLY B 1 292 ? 5.453 -22.328 4.73 1 94.31 292 GLY B O 1
ATOM 5719 N N . ILE B 1 293 ? 6.777 -21.406 3.199 1 94.62 293 ILE B N 1
ATOM 5720 C CA . ILE B 1 293 ? 7.887 -21.234 4.133 1 94.62 293 ILE B CA 1
ATOM 5721 C C . ILE B 1 293 ? 7.652 -20.016 5.008 1 94.62 293 ILE B C 1
ATOM 5723 O O . ILE B 1 293 ? 6.996 -19.062 4.59 1 94.62 293 ILE B O 1
ATOM 5727 N N . GLY B 1 294 ? 8.094 -19.984 6.219 1 93 294 GLY B N 1
ATOM 5728 C CA . GLY B 1 294 ? 7.953 -18.906 7.168 1 93 294 GLY B CA 1
ATOM 5729 C C . GLY B 1 294 ? 7.836 -19.375 8.609 1 93 294 GLY B C 1
ATOM 5730 O O . GLY B 1 294 ? 8.469 -20.359 9 1 93 294 GLY B O 1
ATOM 5731 N N . GLY B 1 295 ? 7.094 -18.609 9.398 1 89.88 295 GLY B N 1
ATOM 5732 C CA . GLY B 1 295 ? 6.941 -18.984 10.789 1 89.88 295 GLY B CA 1
ATOM 5733 C C . GLY B 1 295 ? 6.172 -17.953 11.602 1 89.88 295 GLY B C 1
ATOM 5734 O O . GLY B 1 295 ? 5.969 -16.828 11.156 1 89.88 295 GLY B O 1
ATOM 5735 N N . SER B 1 296 ? 5.738 -18.469 12.789 1 88.81 296 SER B N 1
ATOM 5736 C CA . SER B 1 296 ? 4.953 -17.609 13.672 1 88.81 296 SER B CA 1
ATOM 5737 C C . SER B 1 296 ? 5.488 -17.656 15.102 1 88.81 296 SER B C 1
ATOM 5739 O O . SER B 1 296 ? 4.922 -17.031 16 1 88.81 296 SER B O 1
ATOM 5741 N N . SER B 1 297 ? 6.52 -18.391 15.32 1 88 297 SER B N 1
ATOM 5742 C CA . SER B 1 297 ? 7.211 -18.406 16.609 1 88 297 SER B CA 1
ATOM 5743 C C . SER B 1 297 ? 8.555 -17.688 16.516 1 88 297 SER B C 1
ATOM 5745 O O . SER B 1 297 ? 9.133 -17.578 15.438 1 88 297 SER B O 1
ATOM 5747 N N . PRO B 1 298 ? 8.969 -17.203 17.688 1 86.75 298 PRO B N 1
ATOM 5748 C CA . PRO B 1 298 ? 10.273 -16.547 17.656 1 86.75 298 PRO B CA 1
ATOM 5749 C C . PRO B 1 298 ? 11.367 -17.438 17.078 1 86.75 298 PRO B C 1
ATOM 5751 O O . PRO B 1 298 ? 12.203 -16.953 16.297 1 86.75 298 PRO B O 1
ATOM 5754 N N . THR B 1 299 ? 11.305 -18.672 17.406 1 88 299 THR B N 1
ATOM 5755 C CA . THR B 1 299 ? 12.312 -19.594 16.906 1 88 299 THR B CA 1
ATOM 5756 C C . THR B 1 299 ? 12.203 -19.75 15.398 1 88 299 THR B C 1
ATOM 5758 O O . THR B 1 299 ? 13.203 -19.688 14.688 1 88 299 THR B O 1
ATOM 5761 N N . ASP B 1 300 ? 11.016 -19.922 14.891 1 90.06 300 ASP B N 1
ATOM 5762 C CA . ASP B 1 300 ? 10.797 -20.078 13.453 1 90.06 300 ASP B CA 1
ATOM 5763 C C . ASP B 1 300 ? 11.203 -18.828 12.695 1 90.06 300 ASP B C 1
ATOM 5765 O O . ASP B 1 300 ? 11.828 -18.906 11.633 1 90.06 300 ASP B O 1
ATOM 5769 N N . ILE B 1 301 ? 10.859 -17.75 13.266 1 89.94 301 ILE B N 1
ATOM 5770 C CA . ILE B 1 301 ? 11.141 -16.484 12.625 1 89.94 301 ILE B CA 1
ATOM 5771 C C . ILE B 1 301 ? 12.648 -16.25 12.586 1 89.94 301 ILE B C 1
ATOM 5773 O O . ILE B 1 301 ? 13.195 -15.82 11.562 1 89.94 301 ILE B O 1
ATOM 5777 N N . ALA B 1 302 ? 13.32 -16.531 13.648 1 86 302 ALA B N 1
ATOM 5778 C CA . ALA B 1 302 ? 14.773 -16.391 13.695 1 86 302 ALA B CA 1
ATOM 5779 C C . ALA B 1 302 ? 15.445 -17.297 12.656 1 86 302 ALA B C 1
ATOM 5781 O O . ALA B 1 302 ? 16.359 -16.859 11.945 1 86 302 ALA B O 1
ATOM 5782 N N . SER B 1 303 ? 14.992 -18.469 12.617 1 88.06 303 SER B N 1
ATOM 5783 C CA . SER B 1 303 ? 15.531 -19.422 11.656 1 88.06 303 SER B CA 1
ATOM 5784 C C . SER B 1 303 ? 15.297 -18.953 10.219 1 88.06 303 SER B C 1
ATOM 5786 O O . SER B 1 303 ? 16.188 -19.062 9.375 1 88.06 303 SER B O 1
ATOM 5788 N N . PHE B 1 304 ? 14.219 -18.422 9.977 1 90.75 304 PHE B N 1
ATOM 5789 C CA . PHE B 1 304 ? 13.867 -17.938 8.648 1 90.75 304 PHE B CA 1
ATOM 5790 C C . PHE B 1 304 ? 14.852 -16.875 8.188 1 90.75 304 PHE B C 1
ATOM 5792 O O . PHE B 1 304 ? 15.43 -16.969 7.102 1 90.75 304 PHE B O 1
ATOM 5799 N N . TYR B 1 305 ? 15.078 -15.93 9.016 1 87.44 305 TYR B N 1
ATOM 5800 C CA . TYR B 1 305 ? 15.875 -14.781 8.609 1 87.44 305 TYR B CA 1
ATOM 5801 C C . TYR B 1 305 ? 17.359 -15.102 8.68 1 87.44 305 TYR B C 1
ATOM 5803 O O . TYR B 1 305 ? 18.188 -14.406 8.07 1 87.44 305 TYR B O 1
ATOM 5811 N N . SER B 1 306 ? 17.734 -16.156 9.359 1 83.88 306 SER B N 1
ATOM 5812 C CA . SER B 1 306 ? 19.156 -16.469 9.508 1 83.88 306 SER B CA 1
ATOM 5813 C C . SER B 1 306 ? 19.609 -17.469 8.438 1 83.88 306 SER B C 1
ATOM 5815 O O . SER B 1 306 ? 20.734 -17.391 7.957 1 83.88 306 SER B O 1
ATOM 5817 N N . SER B 1 307 ? 18.625 -18.312 8.031 1 85.06 307 SER B N 1
ATOM 5818 C CA . SER B 1 307 ? 19.141 -19.438 7.25 1 85.06 307 SER B CA 1
ATOM 5819 C C . SER B 1 307 ? 18.312 -19.656 5.98 1 85.06 307 SER B C 1
ATOM 5821 O O . SER B 1 307 ? 18.75 -20.375 5.078 1 85.06 307 SER B O 1
ATOM 5823 N N . GLU B 1 308 ? 17.25 -19.094 5.918 1 87.12 308 GLU B N 1
ATOM 5824 C CA . GLU B 1 308 ? 16.375 -19.453 4.809 1 87.12 308 GLU B CA 1
ATOM 5825 C C . GLU B 1 308 ? 16.203 -18.281 3.838 1 87.12 308 GLU B C 1
ATOM 5827 O O . GLU B 1 308 ? 16.172 -18.484 2.621 1 87.12 308 GLU B O 1
ATOM 5832 N N . PHE B 1 309 ? 16.203 -17.188 4.418 1 85.81 309 PHE B N 1
ATOM 5833 C CA . PHE B 1 309 ? 15.898 -16 3.635 1 85.81 309 PHE B CA 1
ATOM 5834 C C . PHE B 1 309 ? 17.172 -15.281 3.225 1 85.81 309 PHE B C 1
ATOM 5836 O O . PHE B 1 309 ? 18.281 -15.711 3.57 1 85.81 309 PHE B O 1
ATOM 5843 N N . ILE B 1 310 ? 17.078 -14.148 2.545 1 73.25 310 ILE B N 1
ATOM 5844 C CA . ILE B 1 310 ? 18.219 -13.344 2.135 1 73.25 310 ILE B CA 1
ATOM 5845 C C . ILE B 1 310 ? 19.109 -13.062 3.34 1 73.25 310 ILE B C 1
ATOM 5847 O O . ILE B 1 310 ? 18.609 -12.758 4.43 1 73.25 310 ILE B O 1
ATOM 5851 N N . PRO B 1 311 ? 20.234 -13.375 3.113 1 67.38 311 PRO B N 1
ATOM 5852 C CA . PRO B 1 311 ? 20.984 -13.469 1.859 1 67.38 311 PRO B CA 1
ATOM 5853 C C . PRO B 1 311 ? 21.172 -14.914 1.397 1 67.38 311 PRO B C 1
ATOM 5855 O O . PRO B 1 311 ? 21.969 -15.172 0.486 1 67.38 311 PRO B O 1
ATOM 5858 N N . SER B 1 312 ? 20.438 -15.766 2.113 1 78.44 312 SER B N 1
ATOM 5859 C CA . SER B 1 312 ? 20.578 -17.141 1.622 1 78.44 312 SER B CA 1
ATOM 5860 C C . SER B 1 312 ? 20.156 -17.234 0.16 1 78.44 312 SER B C 1
ATOM 5862 O O . SER B 1 312 ? 19.172 -16.625 -0.256 1 78.44 312 SER B O 1
ATOM 5864 N N . GLY B 1 313 ? 21 -17.828 -0.637 1 80.75 313 GLY B N 1
ATOM 5865 C CA . GLY B 1 313 ? 20.734 -17.969 -2.062 1 80.75 313 GLY B CA 1
ATOM 5866 C C . GLY B 1 313 ? 21.969 -17.688 -2.918 1 80.75 313 GLY B C 1
ATOM 5867 O O . GLY B 1 313 ? 23.062 -17.516 -2.395 1 80.75 313 GLY B O 1
ATOM 5868 N N . PRO B 1 314 ? 21.703 -17.672 -4.203 1 92.06 314 PRO B N 1
ATOM 5869 C CA . PRO B 1 314 ? 22.812 -17.484 -5.129 1 92.06 314 PRO B CA 1
ATOM 5870 C C . PRO B 1 314 ? 23.406 -16.078 -5.047 1 92.06 314 PRO B C 1
ATOM 5872 O O . PRO B 1 314 ? 22.672 -15.102 -4.844 1 92.06 314 PRO B O 1
ATOM 5875 N N . PRO B 1 315 ? 24.688 -15.914 -5.227 1 89.25 315 PRO B N 1
ATOM 5876 C CA . PRO B 1 315 ? 25.328 -14.594 -5.191 1 89.25 315 PRO B CA 1
ATOM 5877 C C . PRO B 1 315 ? 24.766 -13.633 -6.234 1 89.25 315 PRO B C 1
ATOM 5879 O O . PRO B 1 315 ? 24.859 -12.414 -6.07 1 89.25 315 PRO B O 1
ATOM 5882 N N . SER B 1 316 ? 24.203 -14.195 -7.234 1 92.69 316 SER B N 1
ATOM 5883 C CA . SER B 1 316 ? 23.672 -13.375 -8.32 1 92.69 316 SER B CA 1
ATOM 5884 C C . SER B 1 316 ? 22.328 -12.75 -7.941 1 92.69 316 SER B C 1
ATOM 5886 O O . SER B 1 316 ? 21.797 -11.922 -8.68 1 92.69 316 SER B O 1
ATOM 5888 N N . GLN B 1 317 ? 21.875 -13.203 -6.832 1 91.94 317 GLN B N 1
ATOM 5889 C CA . GLN B 1 317 ? 20.562 -12.734 -6.418 1 91.94 317 GLN B CA 1
ATOM 5890 C C . GLN B 1 317 ? 20.531 -11.219 -6.262 1 91.94 317 GLN B C 1
ATOM 5892 O O . GLN B 1 317 ? 21.422 -10.641 -5.629 1 91.94 317 GLN B O 1
ATOM 5897 N N . HIS B 1 318 ? 19.547 -10.602 -6.871 1 90.75 318 HIS B N 1
ATOM 5898 C CA . HIS B 1 318 ? 19.375 -9.156 -6.836 1 90.75 318 HIS B CA 1
ATOM 5899 C C . HIS B 1 318 ? 17.906 -8.773 -6.68 1 90.75 318 HIS B C 1
ATOM 5901 O O . HIS B 1 318 ? 17.047 -9.336 -7.344 1 90.75 318 HIS B O 1
ATOM 5907 N N . ILE B 1 319 ? 17.672 -7.863 -5.734 1 91.25 319 ILE B N 1
ATOM 5908 C CA . ILE B 1 319 ? 16.312 -7.355 -5.5 1 91.25 319 ILE B CA 1
ATOM 5909 C C . ILE B 1 319 ? 16.281 -5.859 -5.793 1 91.25 319 ILE B C 1
ATOM 5911 O O . ILE B 1 319 ? 17.078 -5.09 -5.258 1 91.25 319 ILE B O 1
ATOM 5915 N N . ARG B 1 320 ? 15.383 -5.438 -6.637 1 91.62 320 ARG B N 1
ATOM 5916 C CA . ARG B 1 320 ? 15.203 -4.027 -6.969 1 91.62 320 ARG B CA 1
ATOM 5917 C C . ARG B 1 320 ? 13.805 -3.551 -6.59 1 91.62 320 ARG B C 1
ATOM 5919 O O . ARG B 1 320 ? 12.805 -4.184 -6.949 1 91.62 320 ARG B O 1
ATOM 5926 N N . LEU B 1 321 ? 13.75 -2.477 -5.816 1 93.38 321 LEU B N 1
ATOM 5927 C CA . LEU B 1 321 ? 12.469 -1.889 -5.445 1 93.38 321 LEU B CA 1
ATOM 5928 C C . LEU B 1 321 ? 11.82 -1.203 -6.645 1 93.38 321 LEU B C 1
ATOM 5930 O O . LEU B 1 321 ? 12.445 -0.373 -7.305 1 93.38 321 LEU B O 1
ATOM 5934 N N . LEU B 1 322 ? 10.602 -1.567 -6.926 1 93.69 322 LEU B N 1
ATOM 5935 C CA . LEU B 1 322 ? 9.859 -0.967 -8.031 1 93.69 322 LEU B CA 1
ATOM 5936 C C . LEU B 1 322 ? 8.922 0.126 -7.527 1 93.69 322 LEU B C 1
ATOM 5938 O O . LEU B 1 322 ? 8.867 1.216 -8.102 1 93.69 322 LEU B O 1
ATOM 5942 N N . THR B 1 323 ? 8.156 -0.184 -6.566 1 93.88 323 THR B N 1
ATOM 5943 C CA . THR B 1 323 ? 7.254 0.773 -5.934 1 93.88 323 THR B CA 1
ATOM 5944 C C . THR B 1 323 ? 7.105 0.474 -4.445 1 93.88 323 THR B C 1
ATOM 5946 O O . THR B 1 323 ? 7.305 -0.662 -4.012 1 93.88 323 THR B O 1
ATOM 5949 N N . ARG B 1 324 ? 6.836 1.498 -3.688 1 93.88 324 ARG B N 1
ATOM 5950 C CA . ARG B 1 324 ? 6.492 1.37 -2.273 1 93.88 324 ARG B CA 1
ATOM 5951 C C . ARG B 1 324 ? 5.254 2.188 -1.934 1 93.88 324 ARG B C 1
ATOM 5953 O O . ARG B 1 324 ? 5.145 3.352 -2.326 1 93.88 324 ARG B O 1
ATOM 5960 N N . THR B 1 325 ? 4.336 1.595 -1.3 1 96.19 325 THR B N 1
ATOM 5961 C CA . THR B 1 325 ? 3.148 2.246 -0.759 1 96.19 325 THR B CA 1
ATOM 5962 C C . THR B 1 325 ? 3.123 2.145 0.763 1 96.19 325 THR B C 1
ATOM 5964 O O . THR B 1 325 ? 3.271 1.055 1.32 1 96.19 325 THR B O 1
ATOM 5967 N N . ALA B 1 326 ? 2.977 3.264 1.374 1 93.38 326 ALA B N 1
ATOM 5968 C CA . ALA B 1 326 ? 3.006 3.268 2.834 1 93.38 326 ALA B CA 1
ATOM 5969 C C . ALA B 1 326 ? 1.757 3.934 3.406 1 93.38 326 ALA B C 1
ATOM 5971 O O . ALA B 1 326 ? 1.303 4.957 2.893 1 93.38 326 ALA B O 1
ATOM 5972 N N . GLY B 1 327 ? 1.164 3.264 4.391 1 91.25 327 GLY B N 1
ATOM 5973 C CA . GLY B 1 327 ? 0.074 3.805 5.188 1 91.25 327 GLY B CA 1
ATOM 5974 C C . GLY B 1 327 ? 0.441 3.998 6.648 1 91.25 327 GLY B C 1
ATOM 5975 O O . GLY B 1 327 ? 1.622 4.055 6.996 1 91.25 327 GLY B O 1
ATOM 5976 N N . PRO B 1 328 ? -0.563 4.195 7.473 1 90.5 328 PRO B N 1
ATOM 5977 C CA . PRO B 1 328 ? -0.298 4.488 8.883 1 90.5 328 PRO B CA 1
ATOM 5978 C C . PRO B 1 328 ? 0.263 3.283 9.633 1 90.5 328 PRO B C 1
ATOM 5980 O O . PRO B 1 328 ? 0.913 3.447 10.672 1 90.5 328 PRO B O 1
ATOM 5983 N N . ASP B 1 329 ? -0.029 2.064 9.109 1 94.31 329 ASP B N 1
ATOM 5984 C CA . ASP B 1 329 ? 0.457 0.893 9.836 1 94.31 329 ASP B CA 1
ATOM 5985 C C . ASP B 1 329 ? 0.859 -0.22 8.867 1 94.31 329 ASP B C 1
ATOM 5987 O O . ASP B 1 329 ? 0.89 -1.394 9.242 1 94.31 329 ASP B O 1
ATOM 5991 N N . ARG B 1 330 ? 1.058 0.144 7.66 1 96.06 330 ARG B N 1
ATOM 5992 C CA . ARG B 1 330 ? 1.419 -0.862 6.664 1 96.06 330 ARG B CA 1
ATOM 5993 C C . ARG B 1 330 ? 2.367 -0.283 5.621 1 96.06 330 ARG B C 1
ATOM 5995 O O . ARG B 1 330 ? 2.301 0.906 5.305 1 96.06 330 ARG B O 1
ATOM 6002 N N . VAL B 1 331 ? 3.184 -1.104 5.105 1 96.44 331 VAL B N 1
ATOM 6003 C CA . VAL B 1 331 ? 4.027 -0.801 3.955 1 96.44 331 VAL B CA 1
ATOM 6004 C C . VAL B 1 331 ? 3.967 -1.951 2.951 1 96.44 331 VAL B C 1
ATOM 6006 O O . VAL B 1 331 ? 3.984 -3.121 3.338 1 96.44 331 VAL B O 1
ATOM 6009 N N . VAL B 1 332 ? 3.824 -1.663 1.69 1 97.88 332 VAL B N 1
ATOM 6010 C CA . VAL B 1 332 ? 3.834 -2.652 0.619 1 97.88 332 VAL B CA 1
ATOM 6011 C C . VAL B 1 332 ? 4.922 -2.305 -0.397 1 97.88 332 VAL B C 1
ATOM 6013 O O . VAL B 1 332 ? 4.945 -1.195 -0.934 1 97.88 332 VAL B O 1
ATOM 6016 N N . ASP B 1 333 ? 5.797 -3.236 -0.653 1 96.56 333 ASP B N 1
ATOM 6017 C CA . ASP B 1 333 ? 6.82 -3.119 -1.687 1 96.56 333 ASP B CA 1
ATOM 6018 C C . ASP B 1 333 ? 6.492 -4.008 -2.885 1 96.56 333 ASP B C 1
ATOM 6020 O O . ASP B 1 333 ? 6.121 -5.172 -2.721 1 96.56 333 ASP B O 1
ATOM 6024 N N . GLU B 1 334 ? 6.531 -3.459 -4.027 1 96.5 334 GLU B N 1
ATOM 6025 C CA . GLU B 1 334 ? 6.711 -4.246 -5.242 1 96.5 334 GLU B CA 1
ATOM 6026 C C . GLU B 1 334 ? 8.188 -4.324 -5.637 1 96.5 334 GLU B C 1
ATOM 6028 O O . GLU B 1 334 ? 8.859 -3.297 -5.738 1 96.5 334 GLU B O 1
ATOM 6033 N N . LEU B 1 335 ? 8.633 -5.52 -5.898 1 96 335 LEU B N 1
ATOM 6034 C CA . LEU B 1 335 ? 10.055 -5.758 -6.113 1 96 335 LEU B CA 1
ATOM 6035 C C . LEU B 1 335 ? 10.289 -6.613 -7.352 1 96 335 LEU B C 1
ATOM 6037 O O . LEU B 1 335 ? 9.391 -7.34 -7.785 1 96 335 LEU B O 1
ATOM 6041 N N . LEU B 1 336 ? 11.445 -6.434 -7.852 1 95.75 336 LEU B N 1
ATOM 6042 C CA . LEU B 1 336 ? 11.93 -7.34 -8.891 1 95.75 336 LEU B CA 1
ATOM 6043 C C . LEU B 1 336 ? 13.055 -8.219 -8.352 1 95.75 336 LEU B C 1
ATOM 6045 O O . LEU B 1 336 ? 14.078 -7.711 -7.891 1 95.75 336 LEU B O 1
ATOM 6049 N N . LEU B 1 337 ? 12.852 -9.453 -8.375 1 96 337 LEU B N 1
ATOM 6050 C CA . LEU B 1 337 ? 13.875 -10.422 -7.996 1 96 337 LEU B CA 1
ATOM 6051 C C . LEU B 1 337 ? 14.516 -11.047 -9.234 1 96 337 LEU B C 1
ATOM 6053 O O . LEU B 1 337 ? 13.805 -11.477 -10.148 1 96 337 LEU B O 1
ATOM 6057 N N . THR B 1 338 ? 15.805 -11.062 -9.289 1 96.31 338 THR B N 1
ATOM 6058 C CA . THR B 1 338 ? 16.562 -11.727 -10.344 1 96.31 338 THR B CA 1
ATOM 6059 C C . THR B 1 338 ? 17.672 -12.594 -9.758 1 96.31 338 THR B C 1
ATOM 6061 O O . THR B 1 338 ? 18.266 -12.242 -8.734 1 96.31 338 THR B O 1
ATOM 6064 N N . PHE B 1 339 ? 17.906 -13.711 -10.398 1 96.62 339 PHE B N 1
ATOM 6065 C CA . PHE B 1 339 ? 19 -14.562 -9.953 1 96.62 339 PHE B CA 1
ATOM 6066 C C . PHE B 1 339 ? 19.281 -15.648 -10.984 1 96.62 339 PHE B C 1
ATOM 6068 O O . PHE B 1 339 ? 18.453 -15.945 -11.836 1 96.62 339 PHE B O 1
ATOM 6075 N N . GLU B 1 340 ? 20.484 -16.125 -10.969 1 98.19 340 GLU B N 1
ATOM 6076 C CA . GLU B 1 340 ? 20.812 -17.422 -11.57 1 98.19 340 GLU B CA 1
ATOM 6077 C C . GLU B 1 340 ? 20.688 -18.547 -10.547 1 98.19 340 GLU B C 1
ATOM 6079 O O . GLU B 1 340 ? 21.266 -18.484 -9.461 1 98.19 340 GLU B O 1
ATOM 6084 N N . HIS B 1 341 ? 19.984 -19.625 -10.898 1 97.81 341 HIS B N 1
ATOM 6085 C CA . HIS B 1 341 ? 19.703 -20.703 -9.953 1 97.81 341 HIS B CA 1
ATOM 6086 C C . HIS B 1 341 ? 20.906 -21.625 -9.805 1 97.81 341 HIS B C 1
ATOM 6088 O O . HIS B 1 341 ? 20.891 -22.766 -10.289 1 97.81 341 HIS B O 1
ATOM 6094 N N . THR B 1 342 ? 21.859 -21.172 -8.992 1 97.25 342 THR B N 1
ATOM 6095 C CA . THR B 1 342 ? 23.109 -21.906 -8.875 1 97.25 342 THR B CA 1
ATOM 6096 C C . THR B 1 342 ? 23.188 -22.641 -7.543 1 97.25 342 THR B C 1
ATOM 6098 O O . THR B 1 342 ? 24.141 -23.391 -7.289 1 97.25 342 THR B O 1
ATOM 6101 N N . GLU B 1 343 ? 22.234 -22.391 -6.691 1 95.19 343 GLU B N 1
ATOM 6102 C CA . GLU B 1 343 ? 22.094 -23.109 -5.426 1 95.19 343 GLU B CA 1
ATOM 6103 C C . GLU B 1 343 ? 20.641 -23.156 -4.984 1 95.19 343 GLU B C 1
ATOM 6105 O O . GLU B 1 343 ? 19.797 -22.453 -5.527 1 95.19 343 GLU B O 1
ATOM 6110 N N . GLU B 1 344 ? 20.406 -24.016 -3.965 1 95.88 344 GLU B N 1
ATOM 6111 C CA . GLU B 1 344 ? 19.062 -24.062 -3.391 1 95.88 344 GLU B CA 1
ATOM 6112 C C . GLU B 1 344 ? 18.688 -22.719 -2.744 1 95.88 344 GLU B C 1
ATOM 6114 O O . GLU B 1 344 ? 19.516 -22.109 -2.066 1 95.88 344 GLU B O 1
ATOM 6119 N N . ILE B 1 345 ? 17.5 -22.297 -2.969 1 96.19 345 ILE B N 1
ATOM 6120 C CA . ILE B 1 345 ? 16.938 -21.109 -2.33 1 96.19 345 ILE B CA 1
ATOM 6121 C C . ILE B 1 345 ? 15.781 -21.516 -1.419 1 96.19 345 ILE B C 1
ATOM 6123 O O . ILE B 1 345 ? 14.625 -21.562 -1.855 1 96.19 345 ILE B O 1
ATOM 6127 N N . PRO B 1 346 ? 15.953 -21.641 -0.199 1 95.75 346 PRO B N 1
ATOM 6128 C CA . PRO B 1 346 ? 15.008 -22.297 0.698 1 95.75 346 PRO B CA 1
ATOM 6129 C C . PRO B 1 346 ? 13.656 -21.594 0.751 1 95.75 346 PRO B C 1
ATOM 6131 O O . PRO B 1 346 ? 12.609 -22.25 0.769 1 95.75 346 PRO B O 1
ATOM 6134 N N . TRP B 1 347 ? 13.617 -20.297 0.768 1 95.88 347 TRP B N 1
ATOM 6135 C CA . TRP B 1 347 ? 12.352 -19.578 0.924 1 95.88 347 TRP B CA 1
ATOM 6136 C C . TRP B 1 347 ? 11.555 -19.594 -0.375 1 95.88 347 TRP B C 1
ATOM 6138 O O . TRP B 1 347 ? 10.32 -19.5 -0.355 1 95.88 347 TRP B O 1
ATOM 6148 N N . LEU B 1 348 ? 12.18 -19.766 -1.466 1 97.5 348 LEU B N 1
ATOM 6149 C CA . LEU B 1 348 ? 11.57 -19.641 -2.785 1 97.5 348 LEU B CA 1
ATOM 6150 C C . LEU B 1 348 ? 11.375 -21 -3.426 1 97.5 348 LEU B C 1
ATOM 6152 O O . LEU B 1 348 ? 10.305 -21.297 -3.961 1 97.5 348 LEU B O 1
ATOM 6156 N N . LEU B 1 349 ? 12.406 -21.781 -3.373 1 97.38 349 LEU B N 1
ATOM 6157 C CA . LEU B 1 349 ? 12.477 -23.109 -3.988 1 97.38 349 LEU B CA 1
ATOM 6158 C C . LEU B 1 349 ? 13.008 -24.141 -3 1 97.38 349 LEU B C 1
ATOM 6160 O O . LEU B 1 349 ? 14.062 -24.734 -3.23 1 97.38 349 LEU B O 1
ATOM 6164 N N . PRO B 1 350 ? 12.203 -24.359 -1.96 1 96.69 350 PRO B N 1
ATOM 6165 C CA . PRO B 1 350 ? 12.68 -25.328 -0.96 1 96.69 350 PRO B CA 1
ATOM 6166 C C . PRO B 1 350 ? 12.906 -26.719 -1.537 1 96.69 350 PRO B C 1
ATOM 6168 O O . PRO B 1 350 ? 12.055 -27.234 -2.27 1 96.69 350 PRO B O 1
ATOM 6171 N N . ASP B 1 351 ? 14.117 -27.25 -1.3 1 95.88 351 ASP B N 1
ATOM 6172 C CA . ASP B 1 351 ? 14.508 -28.625 -1.609 1 95.88 351 ASP B CA 1
ATOM 6173 C C . ASP B 1 351 ? 14.711 -28.812 -3.111 1 95.88 351 ASP B C 1
ATOM 6175 O O . ASP B 1 351 ? 14.797 -29.938 -3.596 1 95.88 351 ASP B O 1
ATOM 6179 N N . VAL B 1 352 ? 14.711 -27.797 -3.873 1 97.62 352 VAL B N 1
ATOM 6180 C CA . VAL B 1 352 ? 14.953 -27.906 -5.309 1 97.62 352 VAL B CA 1
ATOM 6181 C C . VAL B 1 352 ? 16.438 -27.703 -5.602 1 97.62 352 VAL B C 1
ATOM 6183 O O . VAL B 1 352 ? 17 -26.656 -5.262 1 97.62 352 VAL B O 1
ATOM 6186 N N . PRO B 1 353 ? 17 -28.641 -6.219 1 97.94 353 PRO B N 1
ATOM 6187 C CA . PRO B 1 353 ? 18.406 -28.484 -6.57 1 97.94 353 PRO B CA 1
ATOM 6188 C C . PRO B 1 353 ? 18.625 -27.422 -7.641 1 97.94 353 PRO B C 1
ATOM 6190 O O . PRO B 1 353 ? 17.703 -27.078 -8.391 1 97.94 353 PRO B O 1
ATOM 6193 N N . PRO B 1 354 ? 19.859 -26.875 -7.66 1 97.75 354 PRO B N 1
ATOM 6194 C CA . PRO B 1 354 ? 20.156 -25.812 -8.625 1 97.75 354 PRO B CA 1
ATOM 6195 C C . PRO B 1 354 ? 20.016 -26.281 -10.07 1 97.75 354 PRO B C 1
ATOM 6197 O O . PRO B 1 354 ? 20.359 -27.422 -10.398 1 97.75 354 PRO B O 1
ATOM 6200 N N . THR B 1 355 ? 19.594 -25.438 -10.961 1 97.94 355 THR B N 1
ATOM 6201 C CA . THR B 1 355 ? 19.344 -25.766 -12.359 1 97.94 355 THR B CA 1
ATOM 6202 C C . THR B 1 355 ? 20.266 -24.953 -13.273 1 97.94 355 THR B C 1
ATOM 6204 O O . THR B 1 355 ? 20.375 -25.25 -14.461 1 97.94 355 THR B O 1
ATOM 6207 N N . GLY B 1 356 ? 20.812 -23.844 -12.75 1 97.81 356 GLY B N 1
ATOM 6208 C CA . GLY B 1 356 ? 21.672 -22.984 -13.547 1 97.81 356 GLY B CA 1
ATOM 6209 C C . GLY B 1 356 ? 20.922 -22 -14.406 1 97.81 356 GLY B C 1
ATOM 6210 O O . GLY B 1 356 ? 21.516 -21.203 -15.133 1 97.81 356 GLY B O 1
ATOM 6211 N N . ARG B 1 357 ? 19.672 -22 -14.352 1 97.81 357 ARG B N 1
ATOM 6212 C CA . ARG B 1 357 ? 18.844 -21.141 -15.195 1 97.81 357 ARG B CA 1
ATOM 6213 C C . ARG B 1 357 ? 18.688 -19.75 -14.578 1 97.81 357 ARG B C 1
ATOM 6215 O O . ARG B 1 357 ? 18.766 -19.594 -13.359 1 97.81 357 ARG B O 1
ATOM 6222 N N . PHE B 1 358 ? 18.438 -18.75 -15.445 1 97.94 358 PHE B N 1
ATOM 6223 C CA . PHE B 1 358 ? 18.188 -17.375 -15.016 1 97.94 358 PHE B CA 1
ATOM 6224 C C . PHE B 1 358 ? 16.703 -17.141 -14.781 1 97.94 358 PHE B C 1
ATOM 6226 O O . PHE B 1 358 ? 15.867 -17.609 -15.555 1 97.94 358 PHE B O 1
ATOM 6233 N N . VAL B 1 359 ? 16.391 -16.562 -13.664 1 98.06 359 VAL B N 1
ATOM 6234 C CA . VAL B 1 359 ? 15.008 -16.328 -13.273 1 98.06 359 VAL B CA 1
ATOM 6235 C C . VAL B 1 359 ? 14.797 -14.836 -12.992 1 98.06 359 VAL B C 1
ATOM 6237 O O . VAL B 1 359 ? 15.648 -14.188 -12.375 1 98.06 359 VAL B O 1
ATOM 6240 N N . ARG B 1 360 ? 13.695 -14.258 -13.461 1 98 360 ARG B N 1
ATOM 6241 C CA . ARG B 1 360 ? 13.211 -12.922 -13.141 1 98 360 ARG B CA 1
ATOM 6242 C C . ARG B 1 360 ? 11.727 -12.945 -12.797 1 98 360 ARG B C 1
ATOM 6244 O O . ARG B 1 360 ? 10.906 -13.414 -13.586 1 98 360 ARG B O 1
ATOM 6251 N N . ILE B 1 361 ? 11.383 -12.453 -11.617 1 97.75 361 ILE B N 1
ATOM 6252 C CA . ILE B 1 361 ? 9.977 -12.469 -11.227 1 97.75 361 ILE B CA 1
ATOM 6253 C C . ILE B 1 361 ? 9.648 -11.227 -10.398 1 97.75 361 ILE B C 1
ATOM 6255 O O . ILE B 1 361 ? 10.5 -10.734 -9.656 1 97.75 361 ILE B O 1
ATOM 6259 N N . PRO B 1 362 ? 8.453 -10.695 -10.508 1 97.56 362 PRO B N 1
ATOM 6260 C CA . PRO B 1 362 ? 7.992 -9.703 -9.531 1 97.56 362 PRO B CA 1
ATOM 6261 C C . PRO B 1 362 ? 7.574 -10.328 -8.203 1 97.56 362 PRO B C 1
ATOM 6263 O O . PRO B 1 362 ? 7.023 -11.43 -8.18 1 97.56 362 PRO B O 1
ATOM 6266 N N . ILE B 1 363 ? 7.852 -9.641 -7.152 1 97.38 363 ILE B N 1
ATOM 6267 C CA . ILE B 1 363 ? 7.484 -10.016 -5.789 1 97.38 363 ILE B CA 1
ATOM 6268 C C . ILE B 1 363 ? 6.766 -8.859 -5.109 1 97.38 363 ILE B C 1
ATOM 6270 O O . ILE B 1 363 ? 7.086 -7.691 -5.352 1 97.38 363 ILE B O 1
ATOM 6274 N N . VAL B 1 364 ? 5.766 -9.18 -4.312 1 98.25 364 VAL B N 1
ATOM 6275 C CA . VAL B 1 364 ? 5.121 -8.188 -3.461 1 98.25 364 VAL B CA 1
ATOM 6276 C C . VAL B 1 364 ? 5.34 -8.539 -1.993 1 98.25 364 VAL B C 1
ATOM 6278 O O . VAL B 1 364 ? 5.086 -9.672 -1.579 1 98.25 364 VAL B O 1
ATOM 6281 N N . MET B 1 365 ? 5.84 -7.617 -1.242 1 97.5 365 MET B N 1
ATOM 6282 C CA . MET B 1 365 ? 6.012 -7.781 0.199 1 97.5 365 MET B CA 1
ATOM 6283 C C . MET B 1 365 ? 5.117 -6.809 0.965 1 97.5 365 MET B C 1
ATOM 6285 O O . MET B 1 365 ? 5.07 -5.621 0.647 1 97.5 365 MET B O 1
ATOM 6289 N N . THR B 1 366 ? 4.395 -7.344 1.927 1 97.06 366 THR B N 1
ATOM 6290 C CA . THR B 1 366 ? 3.568 -6.508 2.789 1 97.06 366 THR B CA 1
ATOM 6291 C C . THR B 1 366 ? 4.016 -6.621 4.242 1 97.06 366 THR B C 1
ATOM 6293 O O . THR B 1 366 ? 4.367 -7.707 4.707 1 97.06 366 THR B O 1
ATOM 6296 N N . ALA B 1 367 ? 4.082 -5.543 4.91 1 96.12 367 ALA B N 1
ATOM 6297 C CA . ALA B 1 367 ? 4.418 -5.508 6.332 1 96.12 367 ALA B CA 1
ATOM 6298 C C . ALA B 1 367 ? 3.365 -4.734 7.125 1 96.12 367 ALA B C 1
ATOM 6300 O O . ALA B 1 367 ? 2.986 -3.625 6.742 1 96.12 367 ALA B O 1
ATOM 6301 N N . ASN B 1 368 ? 2.891 -5.355 8.102 1 94.56 368 ASN B N 1
ATOM 6302 C CA . ASN B 1 368 ? 1.993 -4.727 9.062 1 94.56 368 ASN B CA 1
ATOM 6303 C C . ASN B 1 368 ? 2.721 -4.359 10.352 1 94.56 368 ASN B C 1
ATOM 6305 O O . ASN B 1 368 ? 3.547 -5.129 10.844 1 94.56 368 ASN B O 1
ATOM 6309 N N . PHE B 1 369 ? 2.371 -3.203 10.906 1 93.38 369 PHE B N 1
ATOM 6310 C CA . PHE B 1 369 ? 3.098 -2.695 12.062 1 93.38 369 PHE B CA 1
ATOM 6311 C C . PHE B 1 369 ? 2.15 -2.455 13.227 1 93.38 369 PHE B C 1
ATOM 6313 O O . PHE B 1 369 ? 0.995 -2.076 13.031 1 93.38 369 PHE B O 1
ATOM 6320 N N . LEU B 1 370 ? 2.635 -2.666 14.367 1 90.94 370 LEU B N 1
ATOM 6321 C CA . LEU B 1 370 ? 1.988 -2.314 15.625 1 90.94 370 LEU B CA 1
ATOM 6322 C C . LEU B 1 370 ? 2.947 -1.556 16.531 1 90.94 370 LEU B C 1
ATOM 6324 O O . LEU B 1 370 ? 3.955 -2.109 16.984 1 90.94 370 LEU B O 1
ATOM 6328 N N . ALA B 1 371 ? 2.623 -0.3 16.766 1 88.69 371 ALA B N 1
ATOM 6329 C CA . ALA B 1 371 ? 3.389 0.55 17.672 1 88.69 371 ALA B CA 1
ATOM 6330 C C . ALA B 1 371 ? 4.867 0.562 17.297 1 88.69 371 ALA B C 1
ATOM 6332 O O . ALA B 1 371 ? 5.73 0.362 18.156 1 88.69 371 ALA B O 1
ATOM 6333 N N . GLY B 1 372 ? 5.098 0.633 16.016 1 88.12 372 GLY B N 1
ATOM 6334 C CA . GLY B 1 372 ? 6.465 0.825 15.555 1 88.12 372 GLY B CA 1
ATOM 6335 C C . GLY B 1 372 ? 7.227 -0.476 15.391 1 88.12 372 GLY B C 1
ATOM 6336 O O . GLY B 1 372 ? 8.453 -0.469 15.242 1 88.12 372 GLY B O 1
ATOM 6337 N N . LYS B 1 373 ? 6.59 -1.578 15.516 1 91.44 373 LYS B N 1
ATOM 6338 C CA . LYS B 1 373 ? 7.207 -2.889 15.328 1 91.44 373 LYS B CA 1
ATOM 6339 C C . LYS B 1 373 ? 6.477 -3.691 14.25 1 91.44 373 LYS B C 1
ATOM 6341 O O . LYS B 1 373 ? 5.273 -3.52 14.055 1 91.44 373 LYS B O 1
ATOM 6346 N N . ILE B 1 374 ? 7.211 -4.551 13.609 1 92.75 374 ILE B N 1
ATOM 6347 C CA . ILE B 1 374 ? 6.617 -5.371 12.555 1 92.75 374 ILE B CA 1
ATOM 6348 C C . ILE B 1 374 ? 5.773 -6.484 13.18 1 92.75 374 ILE B C 1
ATOM 6350 O O . ILE B 1 374 ? 6.262 -7.242 14.023 1 92.75 374 ILE B O 1
ATOM 6354 N N . ALA B 1 375 ? 4.547 -6.559 12.859 1 91.62 375 ALA B N 1
ATOM 6355 C CA . ALA B 1 375 ? 3.646 -7.59 13.367 1 91.62 375 ALA B CA 1
ATOM 6356 C C . ALA B 1 375 ? 3.525 -8.75 12.383 1 91.62 375 ALA B C 1
ATOM 6358 O O . ALA B 1 375 ? 3.533 -9.914 12.781 1 91.62 375 ALA B O 1
ATOM 6359 N N . ARG B 1 376 ? 3.447 -8.438 11.109 1 92.25 376 ARG B N 1
ATOM 6360 C CA . ARG B 1 376 ? 3.258 -9.438 10.07 1 92.25 376 ARG B CA 1
ATOM 6361 C C . ARG B 1 376 ? 4.027 -9.07 8.805 1 92.25 376 ARG B C 1
ATOM 6363 O O . ARG B 1 376 ? 4.062 -7.902 8.414 1 92.25 376 ARG B O 1
ATOM 6370 N N . HIS B 1 377 ? 4.59 -10.016 8.266 1 94.44 377 HIS B N 1
ATOM 6371 C CA . HIS B 1 377 ? 5.348 -9.891 7.027 1 94.44 377 HIS B CA 1
ATOM 6372 C C . HIS B 1 377 ? 4.949 -10.961 6.023 1 94.44 377 HIS B C 1
ATOM 6374 O O . HIS B 1 377 ? 5.242 -12.148 6.223 1 94.44 377 HIS B O 1
ATOM 6380 N N . ASN B 1 378 ? 4.25 -10.594 4.992 1 96.31 378 ASN B N 1
ATOM 6381 C CA . ASN B 1 378 ? 3.828 -11.516 3.947 1 96.31 378 ASN B CA 1
ATOM 6382 C C . ASN B 1 378 ? 4.586 -11.273 2.645 1 96.31 378 ASN B C 1
ATOM 6384 O O . ASN B 1 378 ? 4.816 -10.125 2.264 1 96.31 378 ASN B O 1
ATOM 6388 N N . ILE B 1 379 ? 4.93 -12.312 2.002 1 97.44 379 ILE B N 1
ATOM 6389 C CA . ILE B 1 379 ? 5.633 -12.258 0.724 1 97.44 379 ILE B CA 1
ATOM 6390 C C . ILE B 1 379 ? 4.848 -13.031 -0.331 1 97.44 379 ILE B C 1
ATOM 6392 O O . ILE B 1 379 ? 4.523 -14.203 -0.131 1 97.44 379 ILE B O 1
ATOM 6396 N N . TYR B 1 380 ? 4.535 -12.328 -1.435 1 98.25 380 TYR B N 1
ATOM 6397 C CA . TYR B 1 380 ? 3.748 -12.883 -2.529 1 98.25 380 TYR B CA 1
ATOM 6398 C C . TYR B 1 380 ? 4.574 -12.969 -3.807 1 98.25 380 TYR B C 1
ATOM 6400 O O . TYR B 1 380 ? 5.359 -12.062 -4.105 1 98.25 380 TYR B O 1
ATOM 6408 N N . TRP B 1 381 ? 4.406 -14.039 -4.539 1 98.06 381 TRP B N 1
ATOM 6409 C CA . TRP B 1 381 ? 4.867 -14.148 -5.918 1 98.06 381 TRP B CA 1
ATOM 6410 C C . TRP B 1 381 ? 4.121 -15.25 -6.66 1 98.06 381 TRP B C 1
ATOM 6412 O O . TRP B 1 381 ? 3.26 -15.922 -6.086 1 98.06 381 TRP B O 1
ATOM 6422 N N . ASP B 1 382 ? 4.32 -15.32 -7.957 1 98.56 382 ASP B N 1
ATOM 6423 C CA . ASP B 1 382 ? 3.752 -16.406 -8.75 1 98.56 382 ASP B CA 1
ATOM 6424 C C . ASP B 1 382 ? 4.715 -17.594 -8.844 1 98.56 382 ASP B C 1
ATOM 6426 O O . ASP B 1 382 ? 5.66 -17.562 -9.633 1 98.56 382 ASP B O 1
ATOM 6430 N N . GLN B 1 383 ? 4.387 -18.594 -8.078 1 98.62 383 GLN B N 1
ATOM 6431 C CA . GLN B 1 383 ? 5.27 -19.75 -8.031 1 98.62 383 GLN B CA 1
ATOM 6432 C C . GLN B 1 383 ? 5.297 -20.469 -9.375 1 98.62 383 GLN B C 1
ATOM 6434 O O . GLN B 1 383 ? 6.32 -21.047 -9.758 1 98.62 383 GLN B O 1
ATOM 6439 N N . ALA B 1 384 ? 4.18 -20.469 -10.086 1 98.69 384 ALA B N 1
ATOM 6440 C CA . ALA B 1 384 ? 4.164 -21.094 -11.406 1 98.69 384 ALA B CA 1
ATOM 6441 C C . ALA B 1 384 ? 5.199 -20.438 -12.328 1 98.69 384 ALA B C 1
ATOM 6443 O O . ALA B 1 384 ? 5.891 -21.141 -13.078 1 98.69 384 ALA B O 1
ATOM 6444 N N . SER B 1 385 ? 5.301 -19.141 -12.281 1 98.44 385 SER B N 1
ATOM 6445 C CA . SER B 1 385 ? 6.27 -18.406 -13.094 1 98.44 385 SER B CA 1
ATOM 6446 C C . SER B 1 385 ? 7.695 -18.844 -12.789 1 98.44 385 SER B C 1
ATOM 6448 O O . SER B 1 385 ? 8.5 -19.047 -13.703 1 98.44 385 SER B O 1
ATOM 6450 N N . VAL B 1 386 ? 8.016 -19.031 -11.539 1 98.56 386 VAL B N 1
ATOM 6451 C CA . VAL B 1 386 ? 9.344 -19.469 -11.117 1 98.56 386 VAL B CA 1
ATOM 6452 C C . VAL B 1 386 ? 9.625 -20.875 -11.656 1 98.56 386 VAL B C 1
ATOM 6454 O O . VAL B 1 386 ? 10.672 -21.125 -12.25 1 98.56 386 VAL B O 1
ATOM 6457 N N . LEU B 1 387 ? 8.688 -21.766 -11.461 1 98.56 387 LEU B N 1
ATOM 6458 C CA . LEU B 1 387 ? 8.859 -23.172 -11.805 1 98.56 387 LEU B CA 1
ATOM 6459 C C . LEU B 1 387 ? 9.008 -23.344 -13.312 1 98.56 387 LEU B C 1
ATOM 6461 O O . LEU B 1 387 ? 9.781 -24.188 -13.773 1 98.56 387 LEU B O 1
ATOM 6465 N N . VAL B 1 388 ? 8.297 -22.547 -14.086 1 97.94 388 VAL B N 1
ATOM 6466 C CA . VAL B 1 388 ? 8.438 -22.578 -15.539 1 97.94 388 VAL B CA 1
ATOM 6467 C C . VAL B 1 388 ? 9.844 -22.141 -15.938 1 97.94 388 VAL B C 1
ATOM 6469 O O . VAL B 1 388 ? 10.477 -22.766 -16.781 1 97.94 388 VAL B O 1
ATOM 6472 N N . GLN B 1 389 ? 10.289 -21.094 -15.375 1 98 389 GLN B N 1
ATOM 6473 C CA . GLN B 1 389 ? 11.57 -20.484 -15.758 1 98 389 GLN B CA 1
ATOM 6474 C C . GLN B 1 389 ? 12.734 -21.422 -15.43 1 98 389 GLN B C 1
ATOM 6476 O O . GLN B 1 389 ? 1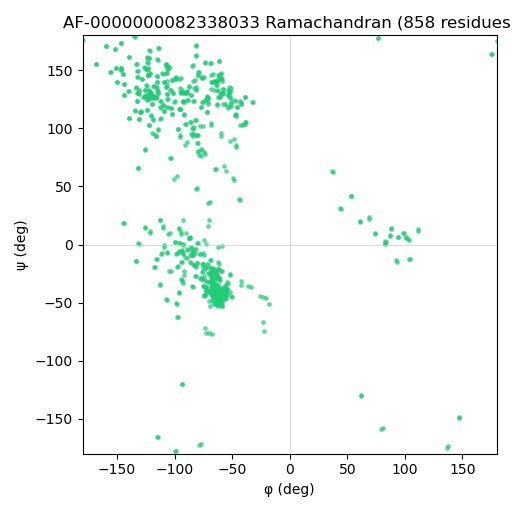3.742 -21.422 -16.125 1 98 389 GLN B O 1
ATOM 6481 N N . ILE B 1 390 ? 12.57 -22.25 -14.398 1 98.06 390 ILE B N 1
ATOM 6482 C CA . ILE B 1 390 ? 13.688 -23.125 -14.047 1 98.06 390 ILE B CA 1
ATOM 6483 C C . ILE B 1 390 ? 13.492 -24.5 -14.68 1 98.06 390 ILE B C 1
ATOM 6485 O O . ILE B 1 390 ? 14.312 -25.391 -14.5 1 98.06 390 ILE B O 1
ATOM 6489 N N . GLY B 1 391 ? 12.336 -24.734 -15.32 1 97.25 391 GLY B N 1
ATOM 6490 C CA . GLY B 1 391 ? 12.102 -25.953 -16.078 1 97.25 391 GLY B CA 1
ATOM 6491 C C . GLY B 1 391 ? 11.414 -27.031 -15.273 1 97.25 391 GLY B C 1
ATOM 6492 O O . GLY B 1 391 ? 11.281 -28.172 -15.742 1 97.25 391 GLY B O 1
ATOM 6493 N N . LEU B 1 392 ? 11.016 -26.734 -14.117 1 97.81 392 LEU B N 1
ATOM 6494 C CA . LEU B 1 392 ? 10.391 -27.719 -13.242 1 97.81 392 LEU B CA 1
ATOM 6495 C C . LEU B 1 392 ? 8.906 -27.859 -13.555 1 97.81 392 LEU B C 1
ATOM 6497 O O . LEU B 1 392 ? 8.266 -28.844 -13.141 1 97.81 392 LEU B O 1
ATOM 6501 N N . LEU B 1 393 ? 8.344 -26.953 -14.211 1 98 393 LEU B N 1
ATOM 6502 C CA . LEU B 1 393 ? 6.961 -26.984 -14.68 1 98 393 LEU B CA 1
ATOM 6503 C C . LEU B 1 393 ? 6.898 -26.891 -16.203 1 98 393 LEU B C 1
ATOM 6505 O O . LEU B 1 393 ? 7.434 -25.953 -16.797 1 98 393 LEU B O 1
ATOM 6509 N N . ASP B 1 394 ? 6.348 -27.844 -16.766 1 97.31 394 ASP B N 1
ATOM 6510 C CA . ASP B 1 394 ? 6.031 -27.844 -18.188 1 97.31 394 ASP B CA 1
ATOM 6511 C C . ASP B 1 394 ? 4.551 -27.562 -18.422 1 97.31 394 ASP B C 1
ATOM 6513 O O . ASP B 1 394 ? 3.697 -28.406 -18.125 1 97.31 394 ASP B O 1
ATOM 6517 N N . PRO B 1 395 ? 4.254 -26.438 -19 1 96.75 395 PRO B N 1
ATOM 6518 C CA . PRO B 1 395 ? 2.85 -26.031 -19.156 1 96.75 395 PRO B CA 1
ATOM 6519 C C . PRO B 1 395 ? 2.047 -27.016 -20 1 96.75 395 PRO B C 1
ATOM 6521 O O . PRO B 1 395 ? 0.813 -27.016 -19.953 1 96.75 395 PRO B O 1
ATOM 6524 N N . CYS B 1 396 ? 2.65 -27.875 -20.75 1 96.44 396 CYS B N 1
ATOM 6525 C CA . CYS B 1 396 ? 1.948 -28.781 -21.656 1 96.44 396 CYS B CA 1
ATOM 6526 C C . CYS B 1 396 ? 1.772 -30.156 -21.016 1 96.44 396 CYS B C 1
ATOM 6528 O O . CYS B 1 396 ? 1.132 -31.031 -21.594 1 96.44 396 CYS B O 1
ATOM 6530 N N . LEU B 1 397 ? 2.363 -30.328 -19.922 1 96.31 397 LEU B N 1
ATOM 6531 C CA . LEU B 1 397 ? 2.221 -31.594 -19.219 1 96.31 397 LEU B CA 1
ATOM 6532 C C . LEU B 1 397 ? 0.975 -31.594 -18.344 1 96.31 397 LEU B C 1
ATOM 6534 O O . LEU B 1 397 ? 1.033 -31.188 -17.172 1 96.31 397 LEU B O 1
ATOM 6538 N N . ILE B 1 398 ? -0.103 -32.125 -18.875 1 96.62 398 ILE B N 1
ATOM 6539 C CA . ILE B 1 398 ? -1.389 -32.156 -18.172 1 96.62 398 ILE B CA 1
ATOM 6540 C C . ILE B 1 398 ? -1.559 -33.5 -17.453 1 96.62 398 ILE B C 1
ATOM 6542 O O . ILE B 1 398 ? -1.347 -34.562 -18.031 1 96.62 398 ILE B O 1
ATOM 6546 N N . PRO B 1 399 ? -1.935 -33.406 -16.188 1 96.31 399 PRO B N 1
ATOM 6547 C CA . PRO B 1 399 ? -2.127 -34.656 -15.461 1 96.31 399 PRO B CA 1
ATOM 6548 C C . PRO B 1 399 ? -3.209 -35.531 -16.078 1 96.31 399 PRO B C 1
ATOM 6550 O O . PRO B 1 399 ? -4.238 -35.031 -16.531 1 96.31 399 PRO B O 1
ATOM 6553 N N . SER B 1 400 ? -2.969 -36.781 -16.031 1 94 400 SER B N 1
ATOM 6554 C CA . SER B 1 400 ? -3.926 -37.719 -16.594 1 94 400 SER B CA 1
ATOM 6555 C C . SER B 1 400 ? -5.227 -37.719 -15.797 1 94 400 SER B C 1
ATOM 6557 O O . SER B 1 400 ? -6.297 -38 -16.344 1 94 400 SER B O 1
ATOM 6559 N N . GLY B 1 401 ? -5.152 -37.344 -14.531 1 91.75 401 GLY B N 1
ATOM 6560 C CA . GLY B 1 401 ? -6.328 -37.375 -13.672 1 91.75 401 GLY B CA 1
ATOM 6561 C C . GLY B 1 401 ? -7.137 -36.094 -13.742 1 91.75 401 GLY B C 1
ATOM 6562 O O . GLY B 1 401 ? -8.141 -35.938 -13.047 1 91.75 401 GLY B O 1
ATOM 6563 N N . PHE B 1 402 ? -6.77 -35.219 -14.609 1 95 402 PHE B N 1
ATOM 6564 C CA . PHE B 1 402 ? -7.496 -33.969 -14.742 1 95 402 PHE B CA 1
ATOM 6565 C C . PHE B 1 402 ? -8.852 -34.188 -15.391 1 95 402 PHE B C 1
ATOM 6567 O O . PHE B 1 402 ? -8.945 -34.812 -16.453 1 95 402 PHE B O 1
ATOM 6574 N N . ASN B 1 403 ? -9.875 -33.688 -14.727 1 94.75 403 ASN B N 1
ATOM 6575 C CA . ASN B 1 403 ? -11.242 -33.875 -15.211 1 94.75 403 ASN B CA 1
ATOM 6576 C C . ASN B 1 403 ? -12.023 -32.562 -15.188 1 94.75 403 ASN B C 1
ATOM 6578 O O . ASN B 1 403 ? -11.781 -31.703 -14.336 1 94.75 403 ASN B O 1
ATOM 6582 N N . THR B 1 404 ? -12.914 -32.438 -16.078 1 96.44 404 THR B N 1
ATOM 6583 C CA . THR B 1 404 ? -13.75 -31.25 -16.203 1 96.44 404 THR B CA 1
ATOM 6584 C C . THR B 1 404 ? -15.234 -31.625 -16.141 1 96.44 404 THR B C 1
ATOM 6586 O O . THR B 1 404 ? -15.586 -32.812 -16.312 1 96.44 404 THR B O 1
ATOM 6589 N N . ILE B 1 405 ? -16.078 -30.672 -15.867 1 97 405 ILE B N 1
ATOM 6590 C CA . ILE B 1 405 ? -17.5 -30.938 -15.742 1 97 405 ILE B CA 1
ATOM 6591 C C . ILE B 1 405 ? -18.25 -30.344 -16.938 1 97 405 ILE B C 1
ATOM 6593 O O . ILE B 1 405 ? -19.484 -30.375 -16.984 1 97 405 ILE B O 1
ATOM 6597 N N . GLY B 1 406 ? -17.641 -29.688 -17.844 1 95.5 406 GLY B N 1
ATOM 6598 C CA . GLY B 1 406 ? -18.188 -29.062 -19.031 1 95.5 406 GLY B CA 1
ATOM 6599 C C . GLY B 1 406 ? -17.141 -28.375 -19.875 1 95.5 406 GLY B C 1
ATOM 6600 O O . GLY B 1 406 ? -15.953 -28.375 -19.531 1 95.5 406 GLY B O 1
ATOM 6601 N N . PRO B 1 407 ? -17.578 -27.859 -21.016 1 96 407 PRO B N 1
ATOM 6602 C CA . PRO B 1 407 ? -16.625 -27.188 -21.922 1 96 407 PRO B CA 1
ATOM 6603 C C . PRO B 1 407 ? -16.328 -25.75 -21.5 1 96 407 PRO B C 1
ATOM 6605 O O . PRO B 1 407 ? -17.062 -25.188 -20.688 1 96 407 PRO B O 1
ATOM 6608 N N . ASN B 1 408 ? -15.242 -25.25 -22.031 1 94.75 408 ASN B N 1
ATOM 6609 C CA . ASN B 1 408 ? -14.984 -23.828 -21.875 1 94.75 408 ASN B CA 1
ATOM 6610 C C . ASN B 1 408 ? -15.836 -22.984 -22.812 1 94.75 408 ASN B C 1
ATOM 6612 O O . ASN B 1 408 ? -16.75 -23.5 -23.469 1 94.75 408 ASN B O 1
ATOM 6616 N N . ARG B 1 409 ? -15.625 -21.734 -22.922 1 92.69 409 ARG B N 1
ATOM 6617 C CA . ARG B 1 409 ? -16.453 -20.812 -23.688 1 92.69 409 ARG B CA 1
ATOM 6618 C C . ARG B 1 409 ? -16.344 -21.094 -25.188 1 92.69 409 ARG B C 1
ATOM 6620 O O . ARG B 1 409 ? -17.297 -20.812 -25.938 1 92.69 409 ARG B O 1
ATOM 6627 N N . GLU B 1 410 ? -15.273 -21.703 -25.531 1 94.5 410 GLU B N 1
ATOM 6628 C CA . GLU B 1 410 ? -15.07 -22.031 -26.953 1 94.5 410 GLU B CA 1
ATOM 6629 C C . GLU B 1 410 ? -15.578 -23.422 -27.266 1 94.5 410 GLU B C 1
ATOM 6631 O O . GLU B 1 410 ? -15.477 -23.875 -28.422 1 94.5 410 GLU B O 1
ATOM 6636 N N . GLY B 1 411 ? -15.93 -24.109 -26.297 1 95.06 411 GLY B N 1
ATOM 6637 C CA . GLY B 1 411 ? -16.516 -25.422 -26.516 1 95.06 411 GLY B CA 1
ATOM 6638 C C . GLY B 1 411 ? -15.516 -26.547 -26.328 1 95.06 411 GLY B C 1
ATOM 6639 O O . GLY B 1 411 ? -15.812 -27.703 -26.641 1 95.06 411 GLY B O 1
ATOM 6640 N N . ASN B 1 412 ? -14.391 -26.203 -25.828 1 94.25 412 ASN B N 1
ATOM 6641 C CA . ASN B 1 412 ? -13.359 -27.219 -25.625 1 94.25 412 ASN B CA 1
ATOM 6642 C C . ASN B 1 412 ? -13.391 -27.781 -24.203 1 94.25 412 ASN B C 1
ATOM 6644 O O . ASN B 1 412 ? -13.586 -27.031 -23.234 1 94.25 412 ASN B O 1
ATOM 6648 N N . SER B 1 413 ? -13.125 -29.062 -24.094 1 93.12 413 SER B N 1
ATOM 6649 C CA . SER B 1 413 ? -13.133 -29.703 -22.781 1 93.12 413 SER B CA 1
ATOM 6650 C C . SER B 1 413 ? -11.727 -30.125 -22.375 1 93.12 413 SER B C 1
ATOM 6652 O O . SER B 1 413 ? -11.523 -30.594 -21.25 1 93.12 413 SER B O 1
ATOM 6654 N N . ALA B 1 414 ? -10.852 -30.016 -23.25 1 93.38 414 ALA B N 1
ATOM 6655 C CA . ALA B 1 414 ? -9.469 -30.391 -22.969 1 93.38 414 ALA B CA 1
ATOM 6656 C C . ALA B 1 414 ? -8.586 -29.156 -22.797 1 93.38 414 ALA B C 1
ATOM 6658 O O . ALA B 1 414 ? -8.922 -28.078 -23.266 1 93.38 414 ALA B O 1
ATOM 6659 N N . VAL B 1 415 ? -7.57 -29.375 -22 1 96.25 415 VAL B N 1
ATOM 6660 C CA . VAL B 1 415 ? -6.566 -28.344 -21.812 1 96.25 415 VAL B CA 1
ATOM 6661 C C . VAL B 1 415 ? -5.242 -28.781 -22.422 1 96.25 415 VAL B C 1
ATOM 6663 O O . VAL B 1 415 ? -4.734 -29.859 -22.109 1 96.25 415 VAL B O 1
ATOM 6666 N N . GLU B 1 416 ? -4.742 -27.938 -23.344 1 94.69 416 GLU B N 1
ATOM 6667 C CA . GLU B 1 416 ? -3.486 -28.281 -24 1 94.69 416 GLU B CA 1
ATOM 6668 C C . GLU B 1 416 ? -2.295 -27.656 -23.297 1 94.69 416 GLU B C 1
ATOM 6670 O O . GLU B 1 416 ? -1.188 -28.203 -23.328 1 94.69 416 GLU B O 1
ATOM 6675 N N . ARG B 1 417 ? -2.576 -26.547 -22.766 1 97.06 417 ARG B N 1
ATOM 6676 C CA . ARG B 1 417 ? -1.513 -25.781 -22.109 1 97.06 417 ARG B CA 1
ATOM 6677 C C . ARG B 1 417 ? -2.041 -25.047 -20.875 1 97.06 417 ARG B C 1
ATOM 6679 O O . ARG B 1 417 ? -3.061 -24.359 -20.953 1 97.06 417 ARG B O 1
ATOM 6686 N N . MET B 1 418 ? -1.32 -25.266 -19.766 1 97.69 418 MET B N 1
ATOM 6687 C CA . MET B 1 418 ? -1.679 -24.516 -18.562 1 97.69 418 MET B CA 1
ATOM 6688 C C . MET B 1 418 ? -1.491 -23.016 -18.781 1 97.69 418 MET B C 1
ATOM 6690 O O . MET B 1 418 ? -0.543 -22.594 -19.453 1 97.69 418 MET B O 1
ATOM 6694 N N . PRO B 1 419 ? -2.424 -22.203 -18.25 1 97.69 419 PRO B N 1
ATOM 6695 C CA . PRO B 1 419 ? -2.268 -20.75 -18.359 1 97.69 419 PRO B CA 1
ATOM 6696 C C . PRO B 1 419 ? -1.251 -20.188 -17.375 1 97.69 419 PRO B C 1
ATOM 6698 O O . PRO B 1 419 ? -1.633 -19.594 -16.359 1 97.69 419 PRO B O 1
ATOM 6701 N N . VAL B 1 420 ? -0.018 -20.344 -17.625 1 97.81 420 VAL B N 1
ATOM 6702 C CA . VAL B 1 420 ? 1.085 -19.859 -16.812 1 97.81 420 VAL B CA 1
ATOM 6703 C C . VAL B 1 420 ? 2.016 -18.984 -17.656 1 97.81 420 VAL B C 1
ATOM 6705 O O . VAL B 1 420 ? 2.053 -19.109 -18.875 1 97.81 420 VAL B O 1
ATOM 6708 N N . VAL B 1 421 ? 2.637 -18.031 -16.969 1 95.69 421 VAL B N 1
ATOM 6709 C CA . VAL B 1 421 ? 3.57 -17.141 -17.641 1 95.69 421 VAL B CA 1
ATOM 6710 C C . VAL B 1 421 ? 4.945 -17.25 -16.984 1 95.69 421 VAL B C 1
ATOM 6712 O O . VAL B 1 421 ? 5.055 -17.547 -15.797 1 95.69 421 VAL B O 1
ATOM 6715 N N . GLY B 1 422 ? 6 -17.078 -17.828 1 95.19 422 GLY B N 1
ATOM 6716 C CA . GLY B 1 422 ? 7.355 -17 -17.297 1 95.19 422 GLY B CA 1
ATOM 6717 C C . GLY B 1 422 ? 7.816 -15.586 -17.031 1 95.19 422 GLY B C 1
ATOM 6718 O O . GLY B 1 422 ? 7.184 -14.859 -16.266 1 95.19 422 GLY B O 1
ATOM 6719 N N . GLU B 1 423 ? 8.859 -15.219 -17.688 1 92.62 423 GLU B N 1
ATOM 6720 C CA . GLU B 1 423 ? 9.484 -13.914 -17.453 1 92.62 423 GLU B CA 1
ATOM 6721 C C . GLU B 1 423 ? 8.656 -12.789 -18.062 1 92.62 423 GLU B C 1
ATOM 6723 O O . GLU B 1 423 ? 8.883 -11.617 -17.766 1 92.62 423 GLU B O 1
ATOM 6728 N N . GLU B 1 424 ? 7.637 -13.094 -18.844 1 90.5 424 GLU B N 1
ATOM 6729 C CA . GLU B 1 424 ? 6.812 -12.086 -19.5 1 90.5 424 GLU B CA 1
ATOM 6730 C C . GLU B 1 424 ? 6.117 -11.188 -18.484 1 90.5 424 GLU B C 1
ATOM 6732 O O . GLU B 1 424 ? 5.812 -10.031 -18.781 1 90.5 424 GLU B O 1
ATOM 6737 N N . ALA B 1 425 ? 5.875 -11.719 -17.375 1 88.25 425 ALA B N 1
ATOM 6738 C CA . ALA B 1 425 ? 5.223 -10.953 -16.312 1 88.25 425 ALA B CA 1
ATOM 6739 C C . ALA B 1 425 ? 6.066 -9.742 -15.914 1 88.25 425 ALA B C 1
ATOM 6741 O O . ALA B 1 425 ? 5.527 -8.68 -15.594 1 88.25 425 ALA B O 1
ATOM 6742 N N . VAL B 1 426 ? 7.34 -9.836 -16.016 1 91.56 426 VAL B N 1
ATOM 6743 C CA . VAL B 1 426 ? 8.273 -8.797 -15.586 1 91.56 426 VAL B CA 1
ATOM 6744 C C . VAL B 1 426 ? 8.188 -7.602 -16.531 1 91.56 426 VAL B C 1
ATOM 6746 O O . VAL B 1 426 ? 8.188 -6.449 -16.094 1 91.56 426 VAL B O 1
ATOM 6749 N N . GLU B 1 427 ? 8.07 -7.887 -17.734 1 88.75 427 GLU B N 1
ATOM 6750 C CA . GLU B 1 427 ? 7.992 -6.809 -18.719 1 88.75 427 GLU B CA 1
ATOM 6751 C C . GLU B 1 427 ? 6.754 -5.945 -18.5 1 88.75 427 GLU B C 1
ATOM 6753 O O . GLU B 1 427 ? 6.801 -4.723 -18.656 1 88.75 427 GLU B O 1
ATOM 6758 N N . ARG B 1 428 ? 5.773 -6.566 -18.094 1 87.38 428 ARG B N 1
ATOM 6759 C CA . ARG B 1 428 ? 4.516 -5.859 -17.875 1 87.38 428 ARG B CA 1
ATOM 6760 C C . ARG B 1 428 ? 4.594 -4.957 -16.656 1 87.38 428 ARG B C 1
ATOM 6762 O O . ARG B 1 428 ? 3.963 -3.896 -16.609 1 87.38 428 ARG B O 1
ATOM 6769 N N . VAL B 1 429 ? 5.32 -5.34 -15.703 1 88.12 429 VAL B N 1
ATOM 6770 C CA . VAL B 1 429 ? 5.402 -4.559 -14.469 1 88.12 429 VAL B CA 1
ATOM 6771 C C . VAL B 1 429 ? 6.383 -3.404 -14.656 1 88.12 429 VAL B C 1
ATOM 6773 O O . VAL B 1 429 ? 6.234 -2.352 -14.031 1 88.12 429 VAL B O 1
ATOM 6776 N N . LEU B 1 430 ? 7.383 -3.59 -15.57 1 84.69 430 LEU B N 1
ATOM 6777 C CA . LEU B 1 430 ? 8.43 -2.594 -15.734 1 84.69 430 LEU B CA 1
ATOM 6778 C C . LEU B 1 430 ? 8 -1.509 -16.719 1 84.69 430 LEU B C 1
ATOM 6780 O O . LEU B 1 430 ? 8.625 -0.447 -16.797 1 84.69 430 LEU B O 1
ATOM 6784 N N . THR B 1 431 ? 6.98 -1.756 -17.469 1 75.06 431 THR B N 1
ATOM 6785 C CA . THR B 1 431 ? 6.543 -0.767 -18.453 1 75.06 431 THR B CA 1
ATOM 6786 C C . THR B 1 431 ? 5.535 0.196 -17.828 1 75.06 431 THR B C 1
ATOM 6788 O O . THR B 1 431 ? 4.734 -0.198 -16.984 1 75.06 431 THR B O 1
#

Nearest PDB structures (foldseek):
  3kkg-assembly1_A-2  TM=6.972E-01  e=4.926E-07  Jannaschia sp. CCS1
  2gey-assembly3_A  TM=6.902E-01  e=2.953E-06  Streptomyces galilaeus
  2gey-assembly3_C-2  TM=6.368E-01  e=2.064E-06  Streptomyces galilaeus
  8r20-assembly1_B  TM=6.753E-01  e=5.365E-06  Micromonospora
  1sjw-assembly1_A  TM=7.050E-01  e=2.118E-05  Streptomyces nogalater

InterPro domains:
  IPR009959 Polyketide cyclase SnoaL-like [PTHR38436] (13-429)
  IPR032710 NTF2-like domain superfamily [SSF54427] (298-395)

Sequence (862 aa):
MSKLLQSIRRRSSTHRPKPSSPRRLYVVSDTPAFDSASIRRLEAEGFAVEYLPFQAQSADANRDRRELERILHEREDDLEPGERYAVMAYNRPAYLILLSHHQQTSTNPFPRLCALVAFYPDTPEAVLKELPSQPRLPPSTTAASTSNSAAFETLPVLQIQIHLAGSQNQCSALWDDTNKRHRCHLHFYPESEPGFAEYHSSPVYDRVSSRLAWSRALECLKFGFGWPGGGGNWEAPEPELVWEGYWRNIYESATRQFQPTSTPDMLHLMVGGGAGDPDFDQQASVNCLPSGIGGSSPTDIASFYSSEFIPSGPPSQHIRLLTRTAGPDRVVDELLLTFEHTEEIPWLLPDVPPTGRFVRIPIVMTANFLAGKIARHNIYWDQASVLVQIGLLDPCLIPSGFNTIGPNREGNSAVERMPVVGEEAVERVLTMSKLLQSIRRRSSTHRPKPSSPRRLYVVSDTPAFDSASIRRLEAEGFAVEYLPFQAQSADANRDRRELERILHEREDDLEPGERYAVMAYNRPAYLILLSHHQQTSTNPFPRLCALVAFYPDTPEAVLKELPSQPRLPPSTTAASTSNSAAFETLPVLQIQIHLAGSQNQCSALWDDTNKRHRCHLHFYPESEPGFAEYHSSPVYDRVSSRLAWSRALECLKFGFGWPGGGGNWEAPEPELVWEGYWRNIYESATRQFQPTSTPDMLHLMVGGGAGDPDFDQQASVNCLPSGIGGSSPTDIASFYSSEFIPSGPPSQHIRLLTRTAGPDRVVDELLLTFEHTEEIPWLLPDVPPTGRFVRIPIVMTANFLAGKIARHNIYWDQASVLVQIGLLDPCLIPSGFNTIGPNREGNSAVERMPVVGEEAVERVLT